Protein AF-A0A535A058-F1 (afdb_monomer)

Radius of gyration: 33.95 Å; Cα contacts (8 Å, |Δi|>4): 1426; chains: 1; bounding box: 81×81×100 Å

Foldseek 3Di:
DKAWVVLLCVFWPDPDDPVVLQVLCVLLVFHFPDKDKQQPQKDQWWKKFFADWAPDPQDLQKIWTFIDQAVVDHTDTAIARAPPDDGGWIFIWRFQQMAWHPRDGWHFDQDRNRIHGTYTAQCVSRVVDDDPRHTDTDDPPHDDHGNHDCCVVQITIMTDTDQDLLQLLCLASLSVSLVVCLQVVIGGDADDFDDDADQFAQVQQADEAEPDCVFFVKKWKWKWFQFQWFFFDPVLVSSCVSRVNDQPLDDPDDQFPKDQKWKKFFADWDDDPPDPQKIWTFIDQAVVDHTFTAIDRAPPDDGGFIFIWRFQQMAWPPRDGWHFDQDPNGIHGTDGAQCVSRVVDDDPNHGDTDDPPDDDHRNHDCCVVPRDDDDDDDQDPVQVLCVDPQSVLVVVCVVVVNDRDDDDDDDDDDPDDQCVVDDDDDPDCVNCVDDDDDDDDDDDPVVVVVVSDDRRINLVSLQSSLCRNRVWRKDKFLSVLAPSNYKYWAFADQQAWFQFCSRDIDGHHRLFIFIDHPPHGQQGPQFTGGNSGDDDSPRRMIMMMTTAGQQVSLVVRCVVRVGDDSRNSSNNSTDFPPRRVVSVSSSSSSSCVGRVMHIHPDMDMPDPDDDFFQKEKDAQVVLCVVQVDHDDLVLLCSQCVSSVKDWDDDDPPRMTMIGDDRGSPSPRYPVSSSSSSCSSVRVVPRDDDDDDDDDDPDDPDPCPVVVVVVVVCVVVVDDDDDDQPFAAQVVCVVVVDHSPPPPDDDDPDAPDNGGD

Solvent-accessible surface area (backbone atoms only — not comparable to full-atom values): 42712 Å² total; per-residue (Å²): 84,46,42,34,44,70,63,34,44,73,22,16,72,72,87,65,52,74,70,54,47,40,50,58,36,32,67,56,67,41,37,51,78,45,77,46,62,47,55,71,56,49,41,63,34,19,28,21,33,29,72,39,72,43,75,34,95,74,40,83,69,34,30,38,30,34,35,34,42,43,91,93,51,87,65,46,41,29,54,42,67,52,76,77,74,53,59,72,41,36,29,45,31,31,32,59,74,9,34,28,61,90,78,44,69,35,56,69,42,71,58,76,87,46,62,18,60,25,41,72,40,24,27,46,63,64,71,68,56,73,61,80,79,25,53,40,75,51,52,80,89,48,90,72,66,53,49,40,51,42,44,81,73,69,30,39,45,29,36,30,29,55,69,52,68,71,41,29,47,53,58,12,41,52,36,43,18,41,56,49,16,36,76,70,70,35,66,65,48,75,88,83,73,74,75,78,59,46,92,53,47,13,67,79,54,40,46,81,44,68,78,46,53,81,51,40,65,34,48,28,39,38,35,38,36,62,36,49,39,43,72,60,54,60,75,58,53,52,52,38,45,56,40,64,46,69,78,76,69,86,74,87,81,77,80,77,67,64,43,64,34,19,28,22,32,29,70,41,71,42,74,32,95,83,39,98,68,35,30,41,29,33,34,33,43,42,89,92,55,85,64,45,41,29,61,44,65,49,74,76,72,55,59,72,42,39,28,42,29,31,33,59,73,13,33,30,68,88,81,43,69,37,59,71,42,72,57,86,89,44,62,17,62,28,38,74,35,20,27,44,60,64,75,67,59,68,62,76,67,28,54,36,67,58,63,98,85,64,94,75,61,51,48,42,51,43,54,82,79,71,53,75,84,86,74,91,73,91,74,56,90,92,40,68,58,49,80,34,73,68,34,40,44,43,50,50,16,66,77,70,71,46,82,68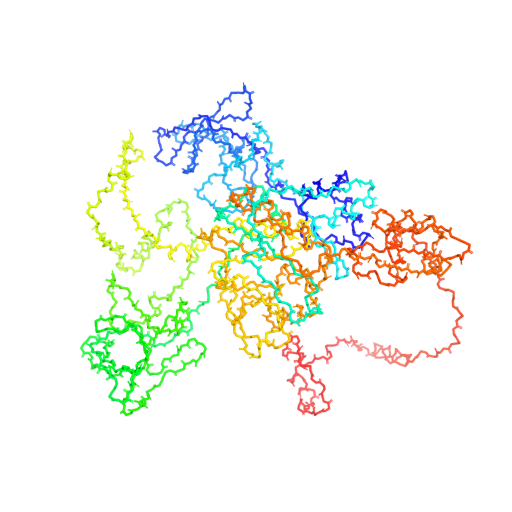,79,74,88,83,88,84,80,90,79,68,94,71,59,43,69,82,81,51,82,86,82,75,91,46,58,82,72,45,69,75,84,84,87,78,75,80,83,88,84,83,66,72,68,50,60,77,68,69,61,66,83,74,32,28,62,56,50,40,34,53,46,41,17,45,43,69,35,46,49,49,50,62,32,20,38,90,61,36,73,84,31,36,38,32,38,36,62,32,50,78,68,36,69,41,44,27,70,85,72,50,76,43,76,38,38,61,78,28,54,22,33,18,40,98,86,47,63,47,24,41,49,62,53,46,54,14,44,82,27,50,66,46,74,83,35,38,35,36,35,36,40,17,55,38,54,38,18,70,46,39,43,52,41,27,62,74,70,72,50,85,39,81,36,24,54,35,31,40,35,39,63,41,85,71,48,31,60,57,49,46,49,46,38,51,33,51,40,29,73,73,29,62,26,45,33,30,27,68,62,38,55,83,63,76,73,86,77,81,63,56,72,37,60,43,48,39,70,59,48,24,65,73,66,65,49,94,66,49,54,65,58,51,35,68,45,36,40,52,69,58,31,46,59,57,81,78,61,95,81,55,50,44,46,36,34,40,40,72,55,52,79,62,57,76,47,50,66,44,53,45,49,48,45,43,40,59,67,31,63,90,71,51,73,89,72,83,85,90,70,83,80,74,79,92,70,83,65,87,56,51,64,58,53,51,51,51,54,52,44,44,76,73,72,50,81,91,82,89,75,77,92,46,46,20,56,69,60,42,40,74,74,74,46,67,68,84,41,85,86,59,85,71,51,95,78,45,96,41,78,61,33,54

pLDDT: mean 83.23, std 15.14, range [24.8, 98.12]

Sequence (756 aa):
MRVPLAWLRDYVDVELSPAELREELTVRGMEVTAVEVSGAEWSDVVVGRLLEVRRHPDADTLWVTKVLTEEGGEPFEIVCGAQNIAPGQLVPVALPGATLPGDRQITRTKIRGVVSNGMLCSPRELDLGGDANGIQILGTGREYPLGTDLRTIYGDVVLDVDVKPNRGDALSMVGLAREVAAFTGAVLRKPSVSLTETDEKTSAHVSVTIEDQQLCPRFTARWFSNVSNGPSPDWMQRRLVAAGMRQVTAVEVSGAEWSDVVVGRLLEVRRHPDADTLWVTKVLTEEGGEPFEIVCGAQNIAPGQLVPVALPGATLPGDRQITRTKIRGVVSNGMLCSPRELDLGGDANGIQILGTGREYPLGTDLRTIYGDVVLDVDVKPNRGDALSMVGLAREVAAFTGAVLRKPSVSLTETDEKTNAHVSVTIEDQQLCPRFTARWFSNVSKRRLVAAGMRPVSAVVDVTNYVMHELGQPMHAYDADTVPDGRIVVRRARSAEALETIDHERRTLDEGMLVIADETRAIGLAGIMGGAETEVTANTTRVILESAVFHGPTIRNAARKLGLRSEASMRHEKGISWDVPRYAADRAAQLIAEISGAWVARGIVDNDPEPKARRVVRGDVARTERLLGIPLDVGRIGELLRPLEFEVAEADESGTWEVAVPPHRLDVVEAVDVAEEIARAHGYALIPGRLPRAALPPYRADPSELRHRVRRIMAGLGLSEVVTHALIAPEDLSRTGYDPEDPGIVRVANPLSEAHV

Structure (mmCIF, N/CA/C/O backbone):
data_AF-A0A535A058-F1
#
_entry.id   AF-A0A535A058-F1
#
loop_
_atom_site.group_PDB
_atom_site.id
_atom_site.type_symbol
_atom_site.label_atom_id
_atom_site.label_alt_id
_atom_site.label_comp_id
_atom_site.label_asym_id
_atom_site.label_entity_id
_atom_site.label_seq_id
_atom_site.pdbx_PDB_ins_code
_atom_site.Cartn_x
_atom_site.Cartn_y
_atom_site.Cartn_z
_atom_site.occupancy
_atom_site.B_iso_or_equiv
_atom_site.auth_seq_id
_atom_site.auth_comp_id
_atom_site.auth_asym_id
_atom_site.auth_atom_id
_atom_site.pdbx_PDB_model_num
ATOM 1 N N . MET A 1 1 ? -2.607 -0.647 -6.970 1.00 83.69 1 MET A N 1
ATOM 2 C CA . MET A 1 1 ? -2.365 0.253 -5.817 1.00 83.69 1 MET A CA 1
ATOM 3 C C . MET A 1 1 ? -3.429 1.312 -5.899 1.00 83.69 1 MET A C 1
ATOM 5 O O . MET A 1 1 ? -3.503 1.983 -6.918 1.00 83.69 1 MET A O 1
ATOM 9 N N . ARG A 1 2 ? -4.225 1.475 -4.845 1.00 86.94 2 ARG A N 1
ATOM 10 C CA . ARG A 1 2 ? -5.303 2.464 -4.825 1.00 86.94 2 ARG A CA 1
ATOM 11 C C . ARG A 1 2 ? -4.775 3.833 -4.403 1.00 86.94 2 ARG A C 1
ATOM 13 O O . ARG A 1 2 ? -4.039 3.946 -3.422 1.00 86.94 2 ARG A O 1
ATOM 20 N N . VAL A 1 3 ? -5.142 4.856 -5.166 1.00 86.62 3 VAL A N 1
ATOM 21 C CA . VAL A 1 3 ? -4.582 6.210 -5.103 1.00 86.62 3 VAL A CA 1
ATOM 22 C C . VAL A 1 3 ? -5.731 7.210 -5.021 1.00 86.62 3 VAL A C 1
ATOM 24 O O . VAL A 1 3 ? -6.285 7.589 -6.054 1.00 86.62 3 VAL A O 1
ATOM 27 N N . PRO A 1 4 ? -6.125 7.622 -3.806 1.00 88.06 4 PRO A N 1
ATOM 28 C CA . PRO A 1 4 ? -7.120 8.667 -3.610 1.00 88.06 4 PRO A CA 1
ATOM 29 C C . PRO A 1 4 ? -6.570 10.005 -4.119 1.00 88.06 4 PRO A C 1
ATOM 31 O O . PRO A 1 4 ? -5.508 10.465 -3.684 1.00 88.06 4 PRO A O 1
ATOM 34 N N . LEU A 1 5 ? -7.266 10.624 -5.069 1.00 86.19 5 LEU A N 1
ATOM 35 C CA . LEU A 1 5 ? -6.804 11.812 -5.780 1.00 86.19 5 LEU A CA 1
ATOM 36 C C . LEU A 1 5 ? -6.712 13.028 -4.855 1.00 86.19 5 LEU A C 1
ATOM 38 O O . LEU A 1 5 ? -5.792 13.835 -5.000 1.00 86.19 5 LEU A O 1
ATOM 42 N N . ALA A 1 6 ? -7.620 13.156 -3.884 1.00 83.94 6 ALA A N 1
ATOM 43 C CA . ALA A 1 6 ? -7.541 14.207 -2.876 1.00 83.94 6 ALA A CA 1
ATOM 44 C C . ALA A 1 6 ? -6.257 14.098 -2.041 1.00 83.94 6 ALA A C 1
ATOM 46 O O . ALA A 1 6 ? -5.657 15.118 -1.717 1.00 83.94 6 ALA A O 1
ATOM 47 N N . TRP A 1 7 ? -5.805 12.879 -1.732 1.00 86.62 7 TRP A N 1
ATOM 48 C CA . TRP A 1 7 ? -4.545 12.671 -1.017 1.00 86.62 7 TRP A CA 1
ATOM 49 C C . TRP A 1 7 ? -3.329 12.909 -1.922 1.00 86.62 7 TRP A C 1
ATOM 51 O O . TRP A 1 7 ? -2.383 13.575 -1.509 1.00 86.62 7 TRP A O 1
ATOM 61 N N . LEU A 1 8 ? -3.367 12.456 -3.179 1.00 86.62 8 LEU A N 1
ATOM 62 C CA . LEU A 1 8 ? -2.299 12.726 -4.150 1.00 86.62 8 LEU A CA 1
ATOM 63 C C . LEU A 1 8 ? -2.046 14.237 -4.322 1.00 86.62 8 LEU A C 1
ATOM 65 O O . LEU A 1 8 ? -0.893 14.669 -4.401 1.00 86.62 8 LEU A O 1
ATOM 69 N N . ARG A 1 9 ? -3.119 15.041 -4.309 1.00 89.81 9 ARG A N 1
ATOM 70 C CA . ARG A 1 9 ? -3.069 16.506 -4.443 1.00 89.81 9 ARG A CA 1
ATOM 71 C C . ARG A 1 9 ? -2.327 17.227 -3.319 1.00 89.81 9 ARG A C 1
ATOM 73 O O . ARG A 1 9 ? -1.826 18.331 -3.538 1.00 89.81 9 ARG A O 1
ATOM 80 N N . ASP A 1 10 ? -2.179 16.614 -2.146 1.00 87.06 10 ASP A N 1
ATOM 81 C CA . ASP A 1 10 ? -1.340 17.185 -1.086 1.00 87.06 10 ASP A CA 1
ATOM 82 C C . ASP A 1 10 ? 0.120 17.320 -1.548 1.00 87.06 10 ASP A C 1
ATOM 84 O O . ASP A 1 10 ? 0.807 18.283 -1.194 1.00 87.06 10 ASP A O 1
ATOM 88 N N . TYR A 1 11 ? 0.586 16.385 -2.382 1.00 90.69 11 TYR A N 1
ATOM 89 C CA . TYR A 1 11 ? 1.984 16.299 -2.801 1.00 90.69 11 TYR A CA 1
ATOM 90 C C . TYR A 1 11 ? 2.245 16.882 -4.188 1.00 90.69 11 TYR A C 1
ATOM 92 O O . TYR A 1 11 ? 3.382 17.235 -4.477 1.00 90.69 11 TYR A O 1
ATOM 100 N N . VAL A 1 12 ? 1.239 17.009 -5.051 1.00 91.31 12 VAL A N 1
ATOM 101 C CA . VAL A 1 12 ? 1.411 17.591 -6.389 1.00 91.31 12 VAL A CA 1
ATOM 102 C C . VAL A 1 12 ? 0.124 18.248 -6.865 1.00 91.31 12 VAL A C 1
ATOM 104 O O . VAL A 1 12 ? -0.964 17.722 -6.652 1.00 91.31 12 VAL A O 1
ATOM 107 N N . ASP A 1 13 ? 0.229 19.394 -7.531 1.00 87.50 13 ASP A N 1
ATOM 108 C CA . ASP A 1 13 ? -0.944 20.009 -8.149 1.00 87.50 13 ASP A CA 1
ATOM 109 C C . ASP A 1 13 ? -1.392 19.189 -9.361 1.00 87.50 13 ASP A C 1
ATOM 111 O O . ASP A 1 13 ? -0.622 18.922 -10.285 1.00 87.50 13 ASP A O 1
ATOM 115 N N . VAL A 1 14 ? -2.658 18.774 -9.337 1.00 87.44 14 VAL A N 1
ATOM 116 C CA . VAL A 1 14 ? -3.284 18.000 -10.409 1.00 87.44 14 VAL A CA 1
ATOM 117 C C . VAL A 1 14 ? -4.452 18.794 -10.975 1.00 87.44 14 VAL A C 1
ATOM 119 O O . VAL A 1 14 ? -5.565 18.743 -10.440 1.00 87.44 14 VAL A O 1
ATOM 122 N N . GLU A 1 15 ? -4.177 19.511 -12.062 1.00 89.00 15 GLU A N 1
ATOM 123 C CA . GLU A 1 15 ? -5.176 20.262 -12.834 1.00 89.00 15 GLU A CA 1
ATOM 124 C C . GLU A 1 15 ? -5.889 19.395 -13.885 1.00 89.00 15 GLU A C 1
ATOM 126 O O . GLU A 1 15 ? -6.987 19.732 -14.319 1.00 89.00 15 GLU A O 1
ATOM 131 N N . LEU A 1 16 ? -5.289 18.258 -14.258 1.00 86.38 16 LEU A N 1
ATOM 132 C CA . LEU A 1 16 ? -5.863 17.299 -15.202 1.00 86.38 16 LEU A CA 1
ATOM 133 C C . LEU A 1 16 ? -7.156 16.683 -14.658 1.00 86.38 16 LEU A C 1
ATOM 135 O O . LEU A 1 16 ? -7.276 16.380 -13.463 1.00 86.38 16 LEU A O 1
ATOM 139 N N . SER A 1 17 ? -8.108 16.421 -15.555 1.00 88.19 17 SER A N 1
ATOM 140 C CA . SER A 1 17 ? -9.270 15.600 -15.219 1.00 88.19 17 SER A CA 1
ATOM 141 C C . SER A 1 17 ? -8.839 14.161 -14.891 1.00 88.19 17 SER A C 1
ATOM 143 O O . SER A 1 17 ? -7.799 13.697 -15.368 1.00 88.19 17 SER A O 1
ATOM 145 N N . PRO A 1 18 ? -9.638 13.391 -14.126 1.00 87.38 18 PRO A N 1
ATOM 146 C CA . PRO A 1 18 ? -9.319 11.991 -13.846 1.00 87.38 18 PRO A CA 1
ATOM 147 C C . PRO A 1 18 ? -9.083 11.134 -15.097 1.00 87.38 18 PRO A C 1
ATOM 149 O O . PRO A 1 18 ? -8.246 10.236 -15.077 1.00 87.38 18 PRO A O 1
ATOM 152 N N . ALA A 1 19 ? -9.802 11.414 -16.189 1.00 86.25 19 ALA A N 1
ATOM 153 C CA . ALA A 1 19 ? -9.665 10.683 -17.445 1.00 86.25 19 ALA A CA 1
ATOM 154 C C . ALA A 1 19 ? -8.335 10.984 -18.154 1.00 86.25 19 ALA A C 1
ATOM 156 O O . ALA A 1 19 ? -7.688 10.050 -18.628 1.00 86.25 19 ALA A O 1
ATOM 157 N N . GLU A 1 20 ? -7.918 12.253 -18.182 1.00 90.62 20 GLU A N 1
ATOM 158 C CA . GLU A 1 20 ? -6.627 12.677 -18.744 1.00 90.62 20 GLU A CA 1
ATOM 159 C C . GLU A 1 20 ? -5.468 12.159 -17.890 1.00 90.62 20 GLU A C 1
ATOM 161 O O . GLU A 1 20 ? -4.522 11.579 -18.414 1.00 90.62 20 GLU A O 1
ATOM 166 N N . LEU A 1 21 ? -5.569 12.278 -16.561 1.00 91.12 21 LEU A N 1
ATOM 167 C CA . LEU A 1 21 ? -4.551 11.765 -15.644 1.00 91.12 21 LEU A CA 1
ATOM 168 C C . LEU A 1 21 ? -4.338 10.253 -15.819 1.00 91.12 21 LEU A C 1
ATOM 170 O O . LEU A 1 21 ? -3.201 9.784 -15.845 1.00 91.12 21 LEU A O 1
ATOM 174 N N . ARG A 1 22 ? -5.430 9.495 -15.971 1.00 91.81 22 ARG A N 1
ATOM 175 C CA . ARG A 1 22 ? -5.406 8.054 -16.259 1.00 91.81 22 ARG A CA 1
ATOM 176 C C . ARG A 1 22 ? -4.626 7.745 -17.539 1.00 91.81 22 ARG A C 1
ATOM 178 O O . ARG A 1 22 ? -3.822 6.812 -17.552 1.00 91.81 22 ARG A O 1
ATOM 185 N N . GLU A 1 23 ? -4.873 8.501 -18.606 1.00 89.88 23 GLU A N 1
ATOM 186 C CA . GLU A 1 23 ? -4.201 8.326 -19.897 1.00 89.88 23 GLU A CA 1
ATOM 187 C C . GLU A 1 23 ? -2.707 8.663 -19.806 1.00 89.88 23 GLU A C 1
ATOM 189 O O . GLU A 1 23 ? -1.872 7.834 -20.173 1.00 89.88 23 GLU A O 1
ATOM 194 N N . GLU A 1 24 ? -2.361 9.814 -19.224 1.00 89.88 24 GLU A N 1
ATOM 195 C CA . GLU A 1 24 ? -0.972 10.267 -19.086 1.00 89.88 24 GLU A CA 1
ATOM 196 C C . GLU A 1 24 ? -0.120 9.312 -18.233 1.00 89.88 24 GLU A C 1
ATOM 198 O O . GLU A 1 24 ? 1.022 9.012 -18.603 1.00 89.88 24 GLU A O 1
ATOM 203 N N . LEU A 1 25 ? -0.678 8.793 -17.129 1.00 89.44 25 LEU A N 1
ATOM 204 C CA . LEU A 1 25 ? -0.032 7.775 -16.294 1.00 89.44 25 LEU A CA 1
ATOM 205 C C . LEU A 1 25 ? 0.172 6.466 -17.069 1.00 89.44 25 LEU A C 1
ATOM 207 O O . LEU A 1 25 ? 1.280 5.923 -17.083 1.00 89.44 25 LEU A O 1
ATOM 211 N N . THR A 1 26 ? -0.862 5.994 -17.772 1.00 88.88 26 THR A N 1
ATOM 212 C CA . THR A 1 26 ? -0.818 4.717 -18.505 1.00 88.88 26 THR A CA 1
ATOM 213 C C . THR A 1 26 ? 0.230 4.742 -19.617 1.00 88.88 26 THR A C 1
ATOM 215 O O . THR A 1 26 ? 1.037 3.818 -19.722 1.00 88.88 26 THR A O 1
ATOM 218 N N . VAL A 1 27 ? 0.290 5.822 -20.405 1.00 85.56 27 VAL A N 1
ATOM 219 C CA . VAL A 1 27 ? 1.287 5.987 -21.483 1.00 85.56 27 VAL A CA 1
ATOM 220 C C . VAL A 1 27 ? 2.722 6.056 -20.937 1.00 85.56 27 VAL A C 1
ATOM 222 O O . VAL A 1 27 ? 3.671 5.715 -21.643 1.00 85.56 27 VAL A O 1
ATOM 225 N N . ARG A 1 28 ? 2.892 6.433 -19.664 1.00 82.25 28 ARG A N 1
ATOM 226 C CA . ARG A 1 28 ? 4.189 6.498 -18.967 1.00 82.25 28 ARG A CA 1
ATOM 227 C C . ARG A 1 28 ? 4.512 5.261 -18.135 1.00 82.25 28 ARG A C 1
ATOM 229 O O . ARG A 1 28 ? 5.437 5.310 -17.326 1.00 82.25 28 ARG A O 1
ATOM 236 N N . GLY A 1 29 ? 3.797 4.157 -18.353 1.00 80.25 29 GLY A N 1
ATOM 237 C CA . GLY A 1 29 ? 4.071 2.865 -17.718 1.00 80.25 29 GLY A CA 1
ATOM 238 C C . GLY A 1 29 ? 3.415 2.668 -16.348 1.00 80.25 29 GLY A C 1
ATOM 239 O O . GLY A 1 29 ? 3.678 1.655 -15.704 1.00 80.25 29 GLY A O 1
ATOM 240 N N . MET A 1 30 ? 2.553 3.595 -15.920 1.00 86.00 30 MET A N 1
ATOM 241 C CA . MET A 1 30 ? 1.716 3.481 -14.720 1.00 86.00 30 MET A CA 1
ATOM 242 C C . MET A 1 30 ? 0.280 3.174 -15.140 1.00 86.00 30 MET A C 1
ATOM 244 O O . MET A 1 30 ? -0.576 4.054 -15.198 1.00 86.00 30 MET A O 1
ATOM 248 N N . GLU A 1 31 ? 0.030 1.919 -15.505 1.00 90.19 31 GLU A N 1
ATOM 249 C CA . GLU A 1 31 ? -1.268 1.477 -16.013 1.00 90.19 31 GLU A CA 1
ATOM 250 C C . GLU A 1 31 ? -2.365 1.665 -14.961 1.00 90.19 31 GLU A C 1
ATOM 252 O O . GLU A 1 31 ? -2.330 1.057 -13.892 1.00 90.19 31 GLU A O 1
ATOM 257 N N . VAL A 1 32 ? -3.359 2.497 -15.269 1.00 90.81 32 VAL A N 1
ATOM 258 C CA . VAL A 1 32 ? -4.517 2.693 -14.395 1.00 90.81 32 VAL A CA 1
ATOM 259 C C . VAL A 1 32 ? -5.630 1.744 -14.829 1.00 90.81 32 VAL A C 1
ATOM 261 O O . VAL A 1 32 ? -6.276 1.941 -15.860 1.00 90.81 32 VAL A O 1
ATOM 264 N N . THR A 1 33 ? -5.842 0.708 -14.025 1.00 88.44 33 THR A N 1
ATOM 265 C CA . THR A 1 33 ? -6.769 -0.401 -14.296 1.00 88.44 33 THR A CA 1
ATOM 266 C C . THR A 1 33 ? -8.226 -0.048 -14.004 1.00 88.44 33 THR A C 1
ATOM 268 O O . THR A 1 33 ? -9.124 -0.532 -14.692 1.00 88.44 33 THR A O 1
ATOM 271 N N . ALA A 1 34 ? -8.466 0.832 -13.029 1.00 84.88 34 ALA A N 1
ATOM 272 C CA . ALA A 1 34 ? -9.795 1.307 -12.666 1.00 84.88 34 ALA A CA 1
ATOM 273 C C . ALA A 1 34 ? -9.755 2.752 -12.151 1.00 84.88 34 ALA A C 1
ATOM 275 O O . ALA A 1 34 ? -8.752 3.210 -11.600 1.00 84.88 34 ALA A O 1
ATOM 276 N N . VAL A 1 35 ? -10.869 3.463 -12.329 1.00 84.56 35 VAL A N 1
ATOM 277 C CA . VAL A 1 35 ? -11.133 4.767 -11.713 1.00 84.56 35 VAL A CA 1
ATOM 278 C C . VAL A 1 35 ? -12.464 4.651 -10.987 1.00 84.56 35 VAL A C 1
ATOM 280 O O . VAL A 1 35 ? -13.508 4.509 -11.622 1.00 84.56 35 VAL A O 1
ATOM 283 N N . GLU A 1 36 ? -12.416 4.681 -9.664 1.00 80.94 36 GLU A N 1
ATOM 284 C CA . GLU A 1 36 ? -13.590 4.637 -8.799 1.00 80.94 36 GLU A CA 1
ATOM 285 C C . GLU A 1 36 ? -13.892 6.048 -8.293 1.00 80.94 36 GLU A C 1
ATOM 287 O O . GLU A 1 36 ? -12.981 6.826 -8.015 1.00 80.94 36 GLU A O 1
ATOM 292 N N . VAL A 1 37 ? -15.169 6.397 -8.166 1.00 72.75 37 VAL A N 1
ATOM 293 C CA . VAL A 1 37 ? -15.585 7.684 -7.601 1.00 72.75 37 VAL A CA 1
ATOM 294 C C . VAL A 1 37 ? -16.379 7.395 -6.339 1.00 72.75 37 VAL A C 1
ATOM 296 O O . VAL A 1 37 ? -17.537 6.983 -6.412 1.00 72.75 37 VAL A O 1
ATOM 299 N N . SER A 1 38 ? -15.754 7.587 -5.180 1.00 68.06 38 SER A N 1
ATOM 300 C CA . SER A 1 38 ? -16.457 7.483 -3.908 1.00 68.06 38 SER A CA 1
ATOM 301 C C . SER A 1 38 ? -17.376 8.688 -3.739 1.00 68.06 38 SER A C 1
ATOM 303 O O . SER A 1 38 ? -17.057 9.814 -4.127 1.00 68.06 38 SER A O 1
ATOM 305 N N . GLY A 1 39 ? -18.561 8.448 -3.183 1.00 65.81 39 GLY A N 1
ATOM 306 C CA . GLY A 1 39 ? -19.548 9.500 -2.988 1.00 65.81 39 GLY A CA 1
ATOM 307 C C . GLY A 1 39 ? -20.190 10.040 -4.274 1.00 65.81 39 GLY A C 1
ATOM 308 O O . GLY A 1 39 ? -20.734 11.143 -4.272 1.00 65.81 39 GLY A O 1
ATOM 309 N N . ALA A 1 40 ? -20.148 9.295 -5.379 1.00 65.12 40 ALA A N 1
ATOM 310 C CA . ALA A 1 40 ? -20.985 9.590 -6.545 1.00 65.12 40 ALA A CA 1
ATOM 311 C C . ALA A 1 40 ? -22.469 9.240 -6.306 1.00 65.12 40 ALA A C 1
ATOM 313 O O . ALA A 1 40 ? -23.342 9.764 -6.990 1.00 65.12 40 ALA A O 1
ATOM 314 N N . GLU A 1 41 ? -22.747 8.370 -5.332 1.00 69.38 41 GLU A N 1
ATOM 315 C CA . GLU A 1 41 ? -24.070 7.781 -5.090 1.00 69.38 41 GLU A CA 1
ATOM 316 C C . GLU A 1 41 ? -25.015 8.655 -4.253 1.00 69.38 41 GLU A C 1
ATOM 318 O O . GLU A 1 41 ? -26.183 8.312 -4.075 1.00 69.38 41 GLU A O 1
ATOM 323 N N . TRP A 1 42 ? -24.529 9.787 -3.740 1.00 80.31 42 TRP A N 1
ATOM 324 C CA . TRP A 1 42 ? -25.335 10.730 -2.970 1.00 80.31 42 TRP A CA 1
ATOM 325 C C . TRP A 1 42 ? -25.438 12.118 -3.618 1.00 80.31 42 TRP A C 1
ATOM 327 O O . TRP A 1 42 ? -24.526 12.601 -4.294 1.00 80.31 42 TRP A O 1
ATOM 337 N N . SER A 1 43 ? -26.559 12.797 -3.384 1.00 85.19 43 SER A N 1
ATOM 338 C CA . SER A 1 43 ? -26.777 14.199 -3.761 1.00 85.19 43 SER A CA 1
ATOM 339 C C . SER A 1 43 ? -27.466 14.943 -2.623 1.00 85.19 43 SER A C 1
ATOM 341 O O . SER A 1 43 ? -28.229 14.341 -1.874 1.00 85.19 43 SER A O 1
ATOM 343 N N . ASP A 1 44 ? -27.201 16.244 -2.486 1.00 88.94 44 ASP A N 1
ATOM 344 C CA . ASP A 1 44 ? -27.863 17.136 -1.516 1.00 88.94 44 ASP A CA 1
ATOM 345 C C . ASP A 1 44 ? -27.753 16.686 -0.044 1.00 88.94 44 ASP A C 1
ATOM 347 O O . ASP A 1 44 ? -28.633 16.941 0.786 1.00 88.94 44 ASP A O 1
ATOM 351 N N . VAL A 1 45 ? -26.641 16.025 0.291 1.00 91.94 45 VAL A N 1
ATOM 352 C CA . VAL A 1 45 ? -26.244 15.735 1.672 1.00 91.94 45 VAL A CA 1
ATOM 353 C C . VAL A 1 45 ? -25.229 16.786 2.104 1.00 91.94 45 VAL A C 1
ATOM 355 O O . VAL A 1 45 ? -24.182 16.922 1.479 1.00 91.94 45 VAL A O 1
ATOM 358 N N . VAL A 1 46 ? -25.525 17.538 3.162 1.00 93.44 46 VAL A N 1
ATOM 359 C CA . VAL A 1 46 ? -24.715 18.684 3.606 1.00 93.44 46 VAL A CA 1
ATOM 360 C C . VAL A 1 46 ? -24.315 18.579 5.074 1.00 93.44 46 VAL A C 1
ATOM 362 O O . VAL A 1 46 ? -24.929 17.853 5.854 1.00 93.44 46 VAL A O 1
ATOM 365 N N . VAL A 1 47 ? -23.298 19.336 5.478 1.00 93.44 47 VAL A N 1
ATOM 366 C CA . VAL A 1 47 ? -22.937 19.505 6.890 1.00 93.44 47 VAL A CA 1
ATOM 367 C C . VAL A 1 47 ? -23.998 20.342 7.602 1.00 93.44 47 VAL A C 1
ATOM 369 O O . VAL A 1 47 ? -24.234 21.497 7.246 1.00 93.44 47 VAL A O 1
ATOM 372 N N . GLY A 1 48 ? -24.597 19.786 8.653 1.00 93.62 48 GLY A N 1
ATOM 373 C CA . GLY A 1 48 ? -25.479 20.513 9.562 1.00 93.62 48 GLY A CA 1
ATOM 374 C C . GLY A 1 48 ? -24.997 20.466 11.006 1.00 93.62 48 GLY A C 1
ATOM 375 O O . GLY A 1 48 ? -24.253 19.571 11.401 1.00 93.62 48 GLY A O 1
ATOM 376 N N . ARG A 1 49 ? -25.447 21.431 11.808 1.00 93.69 49 ARG A N 1
ATOM 377 C CA . ARG A 1 49 ? -25.218 21.487 13.255 1.00 93.69 49 ARG A CA 1
ATOM 378 C C . ARG A 1 49 ? -26.510 21.209 14.002 1.00 93.69 49 ARG A C 1
ATOM 380 O O . ARG A 1 49 ? -27.534 21.840 13.732 1.00 93.69 49 ARG A O 1
ATOM 387 N N . LEU A 1 50 ? -26.448 20.312 14.979 1.00 93.44 50 LEU A N 1
ATOM 388 C CA . LEU A 1 50 ? -27.549 20.085 15.910 1.00 93.44 50 LEU A CA 1
ATOM 389 C C . LEU A 1 50 ? -27.594 21.238 16.920 1.00 93.44 50 LEU A C 1
ATOM 391 O O . LEU A 1 50 ? -26.697 21.372 17.745 1.00 93.44 50 LEU A O 1
ATOM 395 N N . LEU A 1 51 ? -28.611 22.095 16.856 1.00 92.75 51 LEU A N 1
ATOM 396 C CA . LEU A 1 51 ? -28.797 23.185 17.821 1.00 92.75 51 LEU A CA 1
ATOM 397 C C . LEU A 1 51 ? -29.513 22.701 19.080 1.00 92.75 51 LEU A C 1
ATOM 399 O O . LEU A 1 51 ? -29.158 23.078 20.192 1.00 92.75 51 LEU A O 1
ATOM 403 N N . GLU A 1 52 ? -30.528 21.864 18.888 1.00 93.00 52 GLU A N 1
ATOM 404 C CA . GLU A 1 52 ? -31.377 21.355 19.956 1.00 93.00 52 GLU A CA 1
ATOM 405 C C . GLU A 1 52 ? -31.718 19.896 19.671 1.00 93.00 52 GLU A C 1
ATOM 407 O O . GLU A 1 52 ? -31.944 19.508 18.522 1.00 93.00 52 GLU A O 1
ATOM 412 N N . VAL A 1 53 ? -31.767 19.090 20.724 1.00 92.12 53 VAL A N 1
ATOM 413 C CA . VAL A 1 53 ? -32.202 17.698 20.670 1.00 92.12 53 VAL A CA 1
ATOM 414 C C . VAL A 1 53 ? -33.255 17.531 21.753 1.00 92.12 53 VAL A C 1
ATOM 416 O O . VAL A 1 53 ? -32.942 17.599 22.940 1.00 92.12 53 VAL A O 1
ATOM 419 N N . ARG A 1 54 ? -34.509 17.338 21.346 1.00 91.94 54 ARG A N 1
ATOM 420 C CA . ARG A 1 54 ? -35.637 17.110 22.255 1.00 91.94 54 ARG A CA 1
ATOM 421 C C . ARG A 1 54 ? -36.337 15.808 21.900 1.00 91.94 54 ARG A C 1
ATOM 423 O O . ARG A 1 54 ? -36.210 15.301 20.787 1.00 91.94 54 ARG A O 1
ATOM 430 N N . ARG A 1 55 ? -37.075 15.234 22.840 1.00 89.38 55 ARG A N 1
ATOM 431 C CA . ARG A 1 55 ? -37.806 13.989 22.581 1.00 89.38 55 ARG A CA 1
ATOM 432 C C . ARG A 1 55 ? -39.053 14.232 21.756 1.00 89.38 55 ARG A C 1
ATOM 434 O O . ARG A 1 55 ? -39.684 15.286 21.845 1.00 89.38 55 ARG A O 1
ATOM 441 N N . HIS A 1 56 ? -39.368 13.256 20.913 1.00 89.62 56 HIS A N 1
ATOM 442 C CA . HIS A 1 56 ? -40.542 13.323 20.069 1.00 89.62 56 HIS A CA 1
ATOM 443 C C . HIS A 1 56 ? -41.814 13.231 20.933 1.00 89.62 56 HIS A C 1
ATOM 445 O O . HIS A 1 56 ? -41.922 12.301 21.729 1.00 89.62 56 HIS A O 1
ATOM 451 N N . PRO A 1 57 ? -42.792 14.145 20.774 1.00 83.62 57 PRO A N 1
ATOM 452 C CA . PRO A 1 57 ? -43.970 14.227 21.646 1.00 83.62 57 PRO A CA 1
ATOM 453 C C . PRO A 1 57 ? -44.817 12.946 21.645 1.00 83.62 57 PRO A C 1
ATOM 455 O O . PRO A 1 57 ? -45.392 12.592 22.666 1.00 83.62 57 PRO A O 1
ATOM 458 N N . ASP A 1 58 ? -44.843 12.234 20.514 1.00 85.56 58 ASP A N 1
ATOM 459 C CA . ASP A 1 58 ? -45.661 11.030 20.313 1.00 85.56 58 ASP A CA 1
ATOM 460 C C . ASP A 1 58 ? -44.841 9.742 20.020 1.00 85.56 58 ASP A C 1
ATOM 462 O O . ASP A 1 58 ? -45.357 8.803 19.396 1.00 85.56 58 ASP A O 1
ATOM 466 N N . ALA A 1 59 ? -43.540 9.692 20.376 1.00 79.56 59 ALA A N 1
ATOM 467 C CA . ALA A 1 59 ? -42.688 8.512 20.125 1.00 79.56 59 ALA A CA 1
ATOM 468 C C . ALA A 1 59 ? -41.473 8.357 21.071 1.00 79.56 59 ALA A C 1
ATOM 470 O O . ALA A 1 59 ? -40.547 9.164 21.049 1.00 79.56 59 ALA A O 1
ATOM 471 N N . ASP A 1 60 ? -41.406 7.233 21.794 1.00 79.06 60 ASP A N 1
ATOM 472 C CA . ASP A 1 60 ? -40.393 6.972 22.838 1.00 79.06 60 ASP A CA 1
ATOM 473 C C . ASP A 1 60 ? -38.999 6.577 22.322 1.00 79.06 60 ASP A C 1
ATOM 475 O O . ASP A 1 60 ? -38.049 6.489 23.096 1.00 79.06 60 ASP A O 1
ATOM 479 N N . THR A 1 61 ? -38.850 6.302 21.030 1.00 81.25 61 THR A N 1
ATOM 480 C CA . THR A 1 61 ? -37.567 5.905 20.420 1.00 81.25 61 THR A CA 1
ATOM 481 C C . THR A 1 61 ? -37.026 6.945 19.446 1.00 81.25 61 THR A C 1
ATOM 483 O O . THR A 1 61 ? -35.978 6.726 18.843 1.00 81.25 61 THR A O 1
ATOM 486 N N . LEU A 1 62 ? -37.733 8.068 19.284 1.00 86.00 62 LEU A N 1
ATOM 487 C CA . LEU A 1 62 ? -37.399 9.104 18.317 1.00 86.00 62 LEU A CA 1
ATOM 488 C C . LEU A 1 62 ? -37.100 10.432 19.008 1.00 86.00 62 LEU A C 1
ATOM 490 O O . LEU A 1 62 ? -37.684 10.807 20.028 1.00 86.00 62 LEU A O 1
ATOM 494 N N . TRP A 1 63 ? -36.206 11.172 18.379 1.00 90.19 63 TRP A N 1
ATOM 495 C CA . TRP A 1 63 ? -35.799 12.509 18.756 1.00 90.19 63 TRP A CA 1
ATOM 496 C C . TRP A 1 63 ? -36.258 13.485 17.688 1.00 90.19 63 TRP A C 1
ATOM 498 O O . TRP A 1 63 ? -36.239 13.162 16.504 1.00 90.19 63 TRP A O 1
ATOM 508 N N . VAL A 1 64 ? -36.651 14.680 18.107 1.00 91.81 64 VAL A N 1
ATOM 509 C CA . VAL A 1 64 ? -36.843 15.829 17.227 1.00 91.81 64 VAL A CA 1
ATOM 510 C C . VAL A 1 64 ? -35.612 16.697 17.406 1.00 91.81 64 VAL A C 1
ATOM 512 O O . VAL A 1 64 ? -35.386 17.268 18.475 1.00 91.81 64 VAL A O 1
ATOM 515 N N . THR A 1 65 ? -34.781 16.751 16.376 1.00 94.25 65 THR A N 1
ATOM 516 C CA . THR A 1 65 ? -33.591 17.588 16.362 1.00 94.25 65 THR A CA 1
ATOM 517 C C . THR A 1 65 ? -33.877 18.864 15.598 1.00 94.25 65 THR A C 1
ATOM 519 O O . THR A 1 65 ? -34.544 18.853 14.563 1.00 94.25 65 THR A O 1
ATOM 522 N N . LYS A 1 66 ? -33.372 19.980 16.116 1.00 94.62 66 LYS A N 1
ATOM 523 C CA . LYS A 1 66 ? -33.375 21.262 15.424 1.00 94.62 66 LYS A CA 1
ATOM 524 C C . LYS A 1 66 ? -32.010 21.451 14.784 1.00 94.62 66 LYS A C 1
ATOM 526 O O . LYS A 1 66 ? -31.001 21.516 15.487 1.00 94.62 66 LYS A O 1
ATOM 531 N N . VAL A 1 67 ? -31.983 21.498 13.460 1.00 94.50 67 VAL A N 1
ATOM 532 C CA . VAL A 1 67 ? -30.762 21.427 12.659 1.00 94.50 67 VAL A CA 1
ATOM 533 C C . VAL A 1 67 ? -30.571 22.732 11.903 1.00 94.50 67 VAL A C 1
ATOM 535 O O . VAL A 1 67 ? -31.527 23.286 11.362 1.00 94.50 67 VAL A O 1
ATOM 538 N N . LEU A 1 68 ? -29.335 23.226 11.883 1.00 95.44 68 LEU A N 1
ATOM 539 C CA . LEU A 1 68 ? -28.928 24.401 11.120 1.00 95.44 68 LEU A CA 1
ATOM 540 C C . LEU A 1 68 ? -27.910 23.992 10.056 1.00 95.44 68 LEU A C 1
ATOM 542 O O . LEU A 1 68 ? -26.881 23.405 10.388 1.00 95.44 68 LEU A O 1
ATOM 546 N N . THR A 1 69 ? -28.186 24.311 8.795 1.00 91.38 69 THR A N 1
ATOM 547 C CA . THR A 1 69 ? -27.321 23.979 7.650 1.00 91.38 69 THR A CA 1
ATOM 548 C C . THR A 1 69 ? -26.714 25.207 6.977 1.00 91.38 69 THR A C 1
ATOM 550 O O . THR A 1 69 ? -25.961 25.048 6.035 1.00 91.38 69 THR A O 1
ATOM 553 N N . GLU A 1 70 ? -26.995 26.425 7.440 1.00 90.69 70 GLU A N 1
ATOM 554 C CA . GLU A 1 70 ? -26.396 27.659 6.915 1.00 90.69 70 GLU A CA 1
ATOM 555 C C . GLU A 1 70 ? -26.262 28.684 8.048 1.00 90.69 70 GLU A C 1
ATOM 557 O O . GLU A 1 70 ? -27.143 28.786 8.908 1.00 90.69 70 GLU A O 1
ATOM 562 N N . GLU A 1 71 ? -25.163 29.440 8.091 1.00 83.75 71 GLU A N 1
ATOM 563 C CA . GLU A 1 71 ? -24.987 30.489 9.100 1.00 83.75 71 GLU A CA 1
ATOM 564 C C . GLU A 1 71 ? -25.995 31.628 8.891 1.00 83.75 71 GLU A C 1
ATOM 566 O O . GLU A 1 71 ? -26.079 32.215 7.819 1.00 83.75 71 GLU A O 1
ATOM 571 N N . GLY A 1 72 ? -26.782 31.943 9.924 1.00 78.44 72 GLY A N 1
ATOM 572 C CA . GLY A 1 72 ? -27.869 32.926 9.826 1.00 78.44 72 GLY A CA 1
ATOM 573 C C . GLY A 1 72 ? -29.131 32.417 9.114 1.00 78.44 72 GLY A C 1
ATOM 574 O O . GLY A 1 72 ? -30.106 33.162 9.029 1.00 78.44 72 GLY A O 1
ATOM 575 N N . GLY A 1 73 ? -29.136 31.163 8.648 1.00 84.81 73 GLY A N 1
ATOM 576 C CA . GLY A 1 73 ? -30.307 30.509 8.066 1.00 84.81 73 GLY A CA 1
ATOM 577 C C . GLY A 1 73 ? -31.371 30.134 9.103 1.00 84.81 73 GLY A C 1
ATOM 578 O O . GLY A 1 73 ? -31.132 30.136 10.315 1.00 84.81 73 GLY A O 1
ATOM 579 N N . GLU A 1 74 ? -32.567 29.784 8.627 1.00 89.44 74 GLU A N 1
ATOM 580 C CA . GLU A 1 74 ? -33.637 29.303 9.501 1.00 89.44 74 GLU A CA 1
ATOM 581 C C . GLU A 1 74 ? -33.430 27.820 9.857 1.00 89.44 74 GLU A C 1
ATOM 583 O O . GLU A 1 74 ? -33.397 26.965 8.969 1.00 89.44 74 GLU A O 1
ATOM 588 N N . PRO A 1 75 ? -33.310 27.474 11.150 1.00 92.62 75 PRO A N 1
ATOM 589 C CA . PRO A 1 75 ? -33.191 26.086 11.564 1.00 92.62 75 PRO A CA 1
ATOM 590 C C . PRO A 1 75 ? -34.512 25.328 11.394 1.00 92.62 75 PRO A C 1
ATOM 592 O O . PRO A 1 75 ? -35.588 25.849 11.699 1.00 92.62 75 PRO A O 1
ATOM 595 N N . PHE A 1 76 ? -34.426 24.059 11.006 1.00 94.50 76 PHE A N 1
ATOM 596 C CA . PHE A 1 76 ? -35.583 23.198 10.755 1.00 94.50 76 PHE A CA 1
ATOM 597 C C . PHE A 1 76 ? -35.514 21.889 11.543 1.00 94.50 76 PHE A C 1
ATOM 599 O O . PHE A 1 76 ? -34.472 21.509 12.076 1.00 94.50 76 PHE A O 1
ATOM 606 N N . GLU A 1 77 ? -36.654 21.207 11.652 1.00 94.88 77 GLU A N 1
ATOM 607 C CA . GLU A 1 77 ? -36.767 19.973 12.430 1.00 94.88 77 GLU A CA 1
ATOM 608 C C . GLU A 1 77 ? -36.516 18.727 11.577 1.00 94.88 77 GLU A C 1
ATOM 610 O O . GLU A 1 77 ? -37.048 18.606 10.466 1.00 94.88 77 GLU A O 1
ATOM 615 N N . ILE A 1 78 ? -35.743 17.789 12.128 1.00 95.12 78 ILE A N 1
ATOM 616 C CA . ILE A 1 78 ? -35.537 16.435 11.606 1.00 95.12 78 ILE A CA 1
ATOM 617 C C . ILE A 1 78 ? -35.840 15.438 12.723 1.00 95.12 78 ILE A C 1
ATOM 619 O O . ILE A 1 78 ? -35.438 15.621 13.870 1.00 95.12 78 ILE A O 1
ATOM 623 N N . VAL A 1 79 ? -36.554 14.365 12.396 1.00 92.44 79 VAL A N 1
ATOM 624 C CA . VAL A 1 79 ? -36.807 13.271 13.335 1.00 92.44 79 VAL A CA 1
ATOM 625 C C . VAL A 1 79 ? -35.733 12.199 13.155 1.00 92.44 79 VAL A C 1
ATOM 627 O O . VAL A 1 79 ? -35.521 11.720 12.044 1.00 92.44 79 VAL A O 1
ATOM 630 N N . CYS A 1 80 ? -35.057 11.806 14.235 1.00 87.94 80 CYS A N 1
ATOM 631 C CA . CYS A 1 80 ? -33.952 10.843 14.203 1.00 87.94 80 CYS A CA 1
ATOM 632 C C . CYS A 1 80 ? -34.106 9.772 15.294 1.00 87.94 80 CYS A C 1
ATOM 634 O O . CYS A 1 80 ? -34.556 10.070 16.396 1.00 87.94 80 CYS A O 1
ATOM 636 N N . GLY A 1 81 ? -33.733 8.523 14.997 1.00 88.00 81 GLY A N 1
ATOM 637 C CA . GLY A 1 81 ? -33.737 7.410 15.961 1.00 88.00 81 GLY A CA 1
ATOM 638 C C . GLY A 1 81 ? -32.364 7.068 16.556 1.00 88.00 81 GLY A C 1
ATOM 639 O O . GLY A 1 81 ? -32.269 6.186 17.411 1.00 88.00 81 GLY A O 1
ATOM 640 N N . ALA A 1 82 ? -31.298 7.733 16.104 1.00 85.31 82 ALA A N 1
ATOM 641 C CA . ALA A 1 82 ? -29.941 7.444 16.549 1.00 85.31 82 ALA A CA 1
ATOM 642 C C . ALA A 1 82 ? -29.719 7.857 18.010 1.00 85.31 82 ALA A C 1
ATOM 644 O O . ALA A 1 82 ? -30.278 8.842 18.491 1.00 85.31 82 ALA A O 1
ATOM 645 N N . GLN A 1 83 ? -28.898 7.082 18.718 1.00 84.25 83 GLN A N 1
ATOM 646 C CA . GLN A 1 83 ? -28.671 7.253 20.158 1.00 84.25 83 GLN A CA 1
ATOM 647 C C . GLN A 1 83 ? -27.443 8.113 20.476 1.00 84.25 83 GLN A C 1
ATOM 649 O O . GLN A 1 83 ? -27.290 8.582 21.598 1.00 84.25 83 GLN A O 1
ATOM 654 N N . ASN A 1 84 ? -26.571 8.339 19.495 1.00 85.19 84 ASN A N 1
ATOM 655 C CA . ASN A 1 84 ? -25.332 9.099 19.639 1.00 85.19 84 ASN A CA 1
ATOM 656 C C . ASN A 1 84 ? -25.484 10.597 19.297 1.00 85.19 84 ASN A C 1
ATOM 658 O O . ASN A 1 84 ? -24.480 11.262 19.040 1.00 85.19 84 ASN A O 1
ATOM 662 N N . ILE A 1 85 ? -26.716 11.120 19.287 1.00 87.56 85 ILE A N 1
ATOM 663 C CA . ILE A 1 85 ? -27.020 12.515 18.943 1.00 87.56 85 ILE A CA 1
ATOM 664 C C . ILE A 1 85 ? -26.923 13.439 20.164 1.00 87.56 85 ILE A C 1
ATOM 666 O O . ILE A 1 85 ? -27.423 13.122 21.241 1.00 87.56 85 ILE A O 1
ATOM 670 N N . ALA A 1 86 ? -26.312 14.608 19.994 1.00 88.44 86 ALA A N 1
ATOM 671 C CA . ALA A 1 86 ? -26.179 15.621 21.034 1.00 88.44 86 ALA A CA 1
ATOM 672 C C . ALA A 1 86 ? -26.153 17.041 20.434 1.00 88.44 86 ALA A C 1
ATOM 674 O O . ALA A 1 86 ? -25.641 17.228 19.325 1.00 88.44 86 ALA A O 1
ATOM 675 N N . PRO A 1 87 ? -26.662 18.063 21.153 1.00 90.69 87 PRO A N 1
ATOM 676 C CA . PRO A 1 87 ? -26.500 19.457 20.748 1.00 90.69 87 PRO A CA 1
ATOM 677 C C . PRO A 1 87 ? -25.023 19.823 20.540 1.00 90.69 87 PRO A C 1
ATOM 679 O O . PRO A 1 87 ? -24.143 19.351 21.256 1.00 90.69 87 PRO A O 1
ATOM 682 N N . GLY A 1 88 ? -24.754 20.675 19.557 1.00 87.75 88 GLY A N 1
ATOM 683 C CA . GLY A 1 88 ? -23.419 21.123 19.161 1.00 87.75 88 GLY A CA 1
ATOM 684 C C . GLY A 1 88 ? -22.720 20.237 18.126 1.00 87.75 88 GLY A C 1
ATOM 685 O O . GLY A 1 88 ? -21.789 20.710 17.479 1.00 87.75 88 GLY A O 1
ATOM 686 N N . GLN A 1 89 ? -23.167 18.994 17.913 1.00 89.75 89 GLN A N 1
ATOM 687 C CA . GLN A 1 89 ? -22.535 18.091 16.946 1.00 89.75 89 GLN A CA 1
ATOM 688 C C . GLN A 1 89 ? -22.713 18.574 15.501 1.00 89.75 89 GLN A C 1
ATOM 690 O O . GLN A 1 89 ? -23.796 19.022 15.110 1.00 89.75 89 GLN A O 1
ATOM 695 N N . LEU A 1 90 ? -21.652 18.423 14.703 1.00 91.19 90 LEU A N 1
ATOM 696 C CA . LEU A 1 90 ? -21.710 18.500 13.245 1.00 91.19 90 LEU A CA 1
ATOM 697 C C . LEU A 1 90 ? -22.036 17.113 12.689 1.00 91.19 90 LEU A C 1
ATOM 699 O O . LEU A 1 90 ? -21.444 16.126 13.120 1.00 91.19 90 LEU A O 1
ATOM 703 N N . VAL A 1 91 ? -22.984 17.025 11.762 1.00 91.81 91 VAL A N 1
ATOM 704 C CA . VAL A 1 91 ? -23.534 15.753 11.264 1.00 91.81 91 VAL A CA 1
ATOM 705 C C . VAL A 1 91 ? -23.892 15.868 9.777 1.00 91.81 91 VAL A C 1
ATOM 707 O O . VAL A 1 91 ? -24.213 16.973 9.327 1.00 91.81 91 VAL A O 1
ATOM 710 N N . PRO A 1 92 ? -23.873 14.774 8.995 1.00 92.12 92 PRO A N 1
ATOM 711 C CA . PRO A 1 92 ? -24.404 14.783 7.639 1.00 92.12 92 PRO A CA 1
ATOM 712 C C . PRO A 1 92 ? -25.929 14.833 7.645 1.00 92.12 92 PRO A C 1
ATOM 714 O O . PRO A 1 92 ? -26.595 14.030 8.306 1.00 92.12 92 PRO A O 1
ATOM 717 N N . VAL A 1 93 ? -26.474 15.767 6.877 1.00 94.94 93 VAL A N 1
ATOM 718 C CA . VAL A 1 93 ? -27.906 16.021 6.750 1.00 94.94 93 VAL A CA 1
ATOM 719 C C . VAL A 1 93 ? -28.304 15.843 5.295 1.00 94.94 93 VAL A C 1
ATOM 721 O O . VAL A 1 93 ? -27.930 16.651 4.449 1.00 94.94 93 VAL A O 1
ATOM 724 N N . ALA A 1 94 ? -29.083 14.808 4.999 1.00 94.25 94 ALA A N 1
ATOM 725 C CA . ALA A 1 94 ? -29.718 14.655 3.698 1.00 94.25 94 ALA A CA 1
ATOM 726 C C . ALA A 1 94 ? -30.976 15.530 3.641 1.00 94.25 94 ALA A C 1
ATOM 728 O O . ALA A 1 94 ? -31.936 15.318 4.396 1.00 94.25 94 ALA A O 1
ATOM 729 N N . LEU A 1 95 ? -30.951 16.539 2.770 1.00 93.75 95 LEU A N 1
ATOM 730 C CA . LEU A 1 95 ? -32.050 17.485 2.592 1.00 93.75 95 LEU A CA 1
ATOM 731 C C . LEU A 1 95 ? -33.214 16.848 1.808 1.00 93.75 95 LEU A C 1
ATOM 733 O O . LEU A 1 95 ? -33.035 15.838 1.129 1.00 93.75 95 LEU A O 1
ATOM 737 N N . PRO A 1 96 ? -34.439 17.400 1.862 1.00 92.25 96 PRO A N 1
ATOM 738 C CA . PRO A 1 96 ? -35.512 16.963 0.974 1.00 92.25 96 PRO A CA 1
ATOM 739 C C . PRO A 1 96 ? -35.101 17.122 -0.499 1.00 92.25 96 PRO A C 1
ATOM 741 O O . PRO A 1 96 ? -34.728 18.213 -0.919 1.00 92.25 96 PRO A O 1
ATOM 744 N N . GLY A 1 97 ? -35.197 16.044 -1.276 1.00 87.56 97 GLY A N 1
ATOM 745 C CA . GLY A 1 97 ? -34.676 15.940 -2.642 1.00 87.56 97 GLY A CA 1
ATOM 746 C C . GLY A 1 97 ? -33.346 15.186 -2.743 1.00 87.56 97 GLY A C 1
ATOM 747 O O . GLY A 1 97 ? -33.013 14.734 -3.834 1.00 87.56 97 GLY A O 1
ATOM 748 N N . ALA A 1 98 ? -32.641 14.980 -1.624 1.00 90.44 98 ALA A N 1
ATOM 749 C CA . ALA A 1 98 ? -31.392 14.229 -1.586 1.00 90.44 98 ALA A CA 1
ATOM 750 C C . ALA A 1 98 ? -31.575 12.781 -2.038 1.00 90.44 98 ALA A C 1
ATOM 752 O O . ALA A 1 98 ? -32.573 12.136 -1.705 1.00 90.44 98 ALA A O 1
ATOM 753 N N . THR A 1 99 ? -30.573 12.264 -2.742 1.00 88.88 99 THR A N 1
ATOM 754 C CA . THR A 1 99 ? -30.465 10.846 -3.101 1.00 88.88 99 THR A CA 1
ATOM 755 C C . THR A 1 99 ? -29.357 10.215 -2.266 1.00 88.88 99 THR A C 1
ATOM 757 O O . THR A 1 99 ? -28.333 10.851 -2.030 1.00 88.88 99 THR A O 1
ATOM 760 N N . LEU A 1 100 ? -29.578 8.996 -1.779 1.00 87.00 100 LEU A N 1
ATOM 761 C CA . LEU A 1 100 ? -28.611 8.181 -1.039 1.00 87.00 100 LEU A CA 1
ATOM 762 C C . LEU A 1 100 ? -28.318 6.879 -1.807 1.00 87.00 100 LEU A C 1
ATOM 764 O O . LEU A 1 100 ? -29.133 6.513 -2.664 1.00 87.00 100 LEU A O 1
ATOM 768 N N . PRO A 1 101 ? -27.232 6.152 -1.467 1.00 80.44 101 PRO A N 1
ATOM 769 C CA . PRO A 1 101 ? -26.918 4.843 -2.038 1.00 80.44 101 PRO A CA 1
ATOM 770 C C . PRO A 1 101 ? -28.136 3.918 -2.172 1.00 80.44 101 PRO A C 1
ATOM 772 O O . PRO A 1 101 ? -28.988 3.833 -1.279 1.00 80.44 101 PRO A O 1
ATOM 775 N N . GLY A 1 102 ? -28.230 3.235 -3.317 1.00 81.06 102 GLY A N 1
ATOM 776 C CA . GLY A 1 102 ? -29.397 2.427 -3.688 1.00 81.06 102 GLY A CA 1
ATOM 777 C C . GLY A 1 102 ? -30.612 3.239 -4.167 1.00 81.06 102 GLY A C 1
ATOM 778 O O . GLY A 1 102 ? -31.743 2.783 -3.996 1.00 81.06 102 GLY A O 1
ATOM 779 N N . ASP A 1 103 ? -30.388 4.436 -4.726 1.00 79.38 103 ASP A N 1
ATOM 780 C CA . ASP A 1 103 ? -31.406 5.345 -5.287 1.00 79.38 103 ASP A CA 1
ATOM 781 C C . ASP A 1 103 ? -32.492 5.792 -4.287 1.00 79.38 103 ASP A C 1
ATOM 783 O O . ASP A 1 103 ? -33.627 6.132 -4.649 1.00 79.38 103 ASP A O 1
ATOM 787 N N . ARG A 1 104 ? -32.168 5.809 -2.988 1.00 85.75 104 ARG A N 1
ATOM 788 C CA . ARG A 1 104 ? -33.120 6.185 -1.935 1.00 85.75 104 ARG A CA 1
ATOM 789 C C . ARG A 1 104 ? -33.282 7.705 -1.883 1.00 85.75 104 ARG A C 1
ATOM 791 O O . ARG A 1 104 ? -32.397 8.408 -1.408 1.00 85.75 104 ARG A O 1
ATOM 798 N N . GLN A 1 105 ? -34.449 8.205 -2.292 1.00 89.50 105 GLN A N 1
ATOM 799 C CA . GLN A 1 105 ? -34.779 9.633 -2.211 1.00 89.50 105 GLN A CA 1
ATOM 800 C C . GLN A 1 105 ? -35.321 10.050 -0.838 1.00 89.50 105 GLN A C 1
ATOM 802 O O . GLN A 1 105 ? -36.223 9.420 -0.275 1.00 89.50 105 GLN A O 1
ATOM 807 N N . ILE A 1 106 ? -34.816 11.169 -0.325 1.00 93.12 106 ILE A N 1
ATOM 808 C CA . ILE A 1 106 ? -35.264 11.786 0.920 1.00 93.12 106 ILE A CA 1
ATOM 809 C C . ILE A 1 106 ? -36.362 12.797 0.621 1.00 93.12 106 ILE A C 1
ATOM 811 O O . ILE A 1 106 ? -36.211 13.700 -0.193 1.00 93.12 106 ILE A O 1
ATOM 815 N N . THR A 1 107 ? -37.494 12.666 1.304 1.00 89.94 107 THR A N 1
ATOM 816 C CA . THR A 1 107 ? -38.633 13.576 1.155 1.00 89.94 107 THR A CA 1
ATOM 817 C C . THR A 1 107 ? -39.056 14.134 2.504 1.00 89.94 107 THR A C 1
ATOM 819 O O . THR A 1 107 ? -38.790 13.561 3.564 1.00 89.94 107 THR A O 1
ATOM 822 N N . ARG A 1 108 ? -39.746 15.275 2.472 1.00 92.50 108 ARG A N 1
ATOM 823 C CA . ARG A 1 108 ? -40.379 15.837 3.663 1.00 92.50 108 ARG A CA 1
ATOM 824 C C . ARG A 1 108 ? -41.519 14.921 4.097 1.00 92.50 108 ARG A C 1
ATOM 826 O O . ARG A 1 108 ? -42.496 14.758 3.368 1.00 92.50 108 ARG A O 1
ATOM 833 N N . THR A 1 109 ? -41.416 14.354 5.293 1.00 90.25 109 THR A N 1
ATOM 834 C CA . THR A 1 109 ? -42.395 13.388 5.810 1.00 90.25 109 THR A CA 1
ATOM 835 C C . THR A 1 109 ? -42.917 13.813 7.173 1.00 90.25 109 THR A C 1
ATOM 837 O O . THR A 1 109 ? -42.248 14.512 7.932 1.00 90.25 109 THR A O 1
ATOM 840 N N . LYS A 1 110 ? -44.153 13.418 7.490 1.00 89.19 110 LYS A N 1
ATOM 841 C CA . LYS A 1 110 ? -44.736 13.630 8.815 1.00 89.19 110 LYS A CA 1
ATOM 842 C C . LYS A 1 110 ? -44.644 12.326 9.592 1.00 89.19 110 LYS A C 1
ATOM 844 O O . LYS A 1 110 ? -45.357 11.372 9.289 1.00 89.19 110 LYS A O 1
ATOM 849 N N . ILE A 1 111 ? -43.770 12.291 10.585 1.00 85.12 111 ILE A N 1
ATOM 850 C CA . ILE A 1 111 ? -43.565 11.128 11.438 1.00 85.12 111 ILE A CA 1
ATOM 851 C C . ILE A 1 111 ? -44.336 11.402 12.723 1.00 85.12 111 ILE A C 1
ATOM 853 O O . ILE A 1 111 ? -44.020 12.326 13.458 1.00 85.12 111 ILE A O 1
ATOM 857 N N . ARG A 1 112 ? -45.416 10.642 12.945 1.00 83.31 112 ARG A N 1
ATOM 858 C CA . ARG A 1 112 ? -46.215 10.666 14.186 1.00 83.31 112 ARG A CA 1
ATOM 859 C C . ARG A 1 112 ? -46.614 12.068 14.677 1.00 83.31 112 ARG A C 1
ATOM 861 O O . ARG A 1 112 ? -46.637 12.311 15.866 1.00 83.31 112 ARG A O 1
ATOM 868 N N . GLY A 1 113 ? -46.948 12.989 13.774 1.00 81.44 113 GLY A N 1
ATOM 869 C CA . GLY A 1 113 ? -47.402 14.333 14.157 1.00 81.44 113 GLY A CA 1
ATOM 870 C C . GLY A 1 113 ? -46.370 15.439 13.937 1.00 81.44 113 GLY A C 1
ATOM 871 O O . GLY A 1 113 ? -46.777 16.563 13.637 1.00 81.44 113 GLY A O 1
ATOM 872 N N . VAL A 1 114 ? -45.073 15.117 13.960 1.00 86.31 114 VAL A N 1
ATOM 873 C CA . VAL A 1 114 ? -43.976 16.069 13.723 1.00 86.31 114 VAL A CA 1
ATOM 874 C C . VAL A 1 114 ? -43.483 15.965 12.283 1.00 86.31 114 VAL A C 1
ATOM 876 O O . VAL A 1 114 ? -43.464 14.894 11.676 1.00 86.31 114 VAL A O 1
ATOM 879 N N . VAL A 1 115 ? -43.132 17.102 11.696 1.00 89.88 115 VAL A N 1
ATOM 880 C CA . VAL A 1 115 ? -42.618 17.171 10.328 1.00 89.88 115 VAL A CA 1
ATOM 881 C C . VAL A 1 115 ? -41.102 16.989 10.358 1.00 89.88 115 VAL A C 1
ATOM 883 O O . VAL A 1 115 ? -40.409 17.792 10.969 1.00 89.88 115 VAL A O 1
ATOM 886 N N . SER A 1 116 ? -40.593 15.975 9.660 1.00 93.12 116 SER A N 1
ATOM 887 C CA . SER A 1 116 ? -39.162 15.776 9.419 1.00 93.12 116 SER A CA 1
ATOM 888 C C . SER A 1 116 ? -38.784 16.354 8.057 1.00 93.12 116 SER A C 1
ATOM 890 O O . SER A 1 116 ? -39.285 15.904 7.021 1.00 93.12 116 SER A O 1
ATOM 892 N N . ASN A 1 117 ? -37.910 17.359 8.047 1.00 92.44 117 ASN A N 1
ATOM 893 C CA . ASN A 1 117 ? -37.451 18.054 6.841 1.00 92.44 117 ASN A CA 1
ATOM 894 C C . ASN A 1 117 ? -36.080 17.533 6.387 1.00 92.44 117 ASN A C 1
ATOM 896 O O . ASN A 1 117 ? -35.172 18.312 6.129 1.00 92.44 117 ASN A O 1
ATOM 900 N N . GLY A 1 118 ? -35.931 16.212 6.318 1.00 92.38 118 GLY A N 1
ATOM 901 C CA . GLY A 1 118 ? -34.686 15.559 5.924 1.00 92.38 118 GLY A CA 1
ATOM 902 C C . GLY A 1 118 ? -34.391 14.325 6.767 1.00 92.38 118 GLY A C 1
ATOM 903 O O . GLY A 1 118 ? -35.282 13.793 7.443 1.00 92.38 118 GLY A O 1
ATOM 904 N N . MET A 1 119 ? -33.134 13.893 6.719 1.00 94.12 119 MET A N 1
ATOM 905 C CA . MET A 1 119 ? -32.616 12.742 7.455 1.00 94.12 119 MET A CA 1
ATOM 906 C C . MET A 1 119 ? -31.191 13.024 7.951 1.00 94.12 119 MET A C 1
ATOM 908 O O . MET A 1 119 ? -30.387 13.594 7.220 1.00 94.12 119 MET A O 1
ATOM 912 N N . LEU A 1 120 ? -30.879 12.622 9.185 1.00 94.00 120 LEU A N 1
ATOM 913 C CA . LEU A 1 120 ? -29.495 12.558 9.669 1.00 94.00 120 LEU A CA 1
ATOM 914 C C . LEU A 1 120 ? -28.912 11.206 9.268 1.00 94.00 120 LEU A C 1
ATOM 916 O O . LEU A 1 120 ? -29.546 10.188 9.548 1.00 94.00 120 LEU A O 1
ATOM 920 N N . CYS A 1 121 ? -27.742 11.188 8.635 1.00 89.75 121 CYS A N 1
ATOM 921 C CA . CYS A 1 121 ? -27.242 9.964 8.011 1.00 89.75 121 CYS A CA 1
ATOM 922 C C . CYS A 1 121 ? -26.222 9.219 8.887 1.00 89.75 121 CYS A C 1
ATOM 924 O O . CYS A 1 121 ? -25.317 9.817 9.478 1.00 89.75 121 CYS A O 1
ATOM 926 N N . SER A 1 122 ? -26.357 7.894 8.943 1.00 86.62 122 SER A N 1
ATOM 927 C CA . SER A 1 122 ? -25.347 6.974 9.490 1.00 86.62 122 SER A CA 1
ATOM 928 C C . SER A 1 122 ? -24.233 6.672 8.479 1.00 86.62 122 SER A C 1
ATOM 930 O O . SER A 1 122 ? -24.474 6.811 7.282 1.00 86.62 122 SER A O 1
ATOM 932 N N . PRO A 1 123 ? -23.044 6.202 8.911 1.00 75.94 123 PRO A N 1
ATOM 933 C CA . PRO A 1 123 ? -21.972 5.792 7.995 1.00 75.94 123 PRO A CA 1
ATOM 934 C C . PRO A 1 123 ? -22.425 4.716 6.997 1.00 75.94 123 PRO A C 1
ATOM 936 O O . PRO A 1 123 ? -22.051 4.747 5.829 1.00 75.94 123 PRO A O 1
ATOM 939 N N . ARG A 1 124 ? -23.296 3.798 7.434 1.00 76.12 124 ARG A N 1
ATOM 940 C CA . ARG A 1 124 ? -23.842 2.725 6.593 1.00 76.12 124 ARG A CA 1
ATOM 941 C C . ARG A 1 124 ? -24.824 3.223 5.534 1.00 76.12 124 ARG A C 1
ATOM 943 O O . ARG A 1 124 ? -24.775 2.755 4.406 1.00 76.12 124 ARG A O 1
ATOM 950 N N . GLU A 1 125 ? -25.712 4.159 5.870 1.00 82.69 125 GLU A N 1
ATOM 951 C CA . GLU A 1 125 ? -26.620 4.781 4.880 1.00 82.69 125 GLU A CA 1
ATOM 952 C C . GLU A 1 125 ? -25.877 5.610 3.833 1.00 82.69 125 GLU A C 1
ATOM 954 O O . GLU A 1 125 ? -26.432 5.967 2.801 1.00 82.69 125 GLU A O 1
ATOM 959 N N . LEU A 1 126 ? -24.636 5.932 4.155 1.00 76.12 126 LEU A N 1
ATOM 960 C CA . LEU A 1 126 ? -23.685 6.714 3.405 1.00 76.12 126 LEU A CA 1
ATOM 961 C C . LEU A 1 126 ? -22.681 5.816 2.642 1.00 76.12 126 LEU A C 1
ATOM 963 O O . LEU A 1 126 ? -21.836 6.321 1.919 1.00 76.12 126 LEU A O 1
ATOM 967 N N . ASP A 1 127 ? -22.749 4.492 2.792 1.00 72.00 127 ASP A N 1
ATOM 968 C CA . ASP A 1 127 ? -21.754 3.549 2.253 1.00 72.00 127 ASP A CA 1
ATOM 969 C C . ASP A 1 127 ? -20.287 3.919 2.579 1.00 72.00 127 ASP A C 1
ATOM 971 O O . ASP A 1 127 ? -19.346 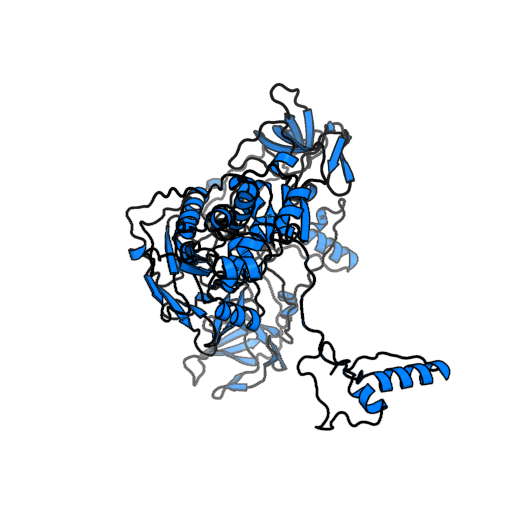3.655 1.838 1.00 72.00 127 ASP A O 1
ATOM 975 N N . LEU A 1 128 ? -20.068 4.544 3.739 1.00 62.97 128 LEU A N 1
ATOM 976 C CA . LEU A 1 128 ? -18.742 4.945 4.223 1.00 62.97 128 LEU A CA 1
ATOM 977 C C . LEU A 1 128 ? -18.005 3.837 4.983 1.00 62.97 128 LEU A C 1
ATOM 979 O O . LEU A 1 128 ? -16.890 4.046 5.464 1.00 62.97 128 LEU A O 1
ATOM 983 N N . GLY A 1 129 ? -18.630 2.666 5.115 1.00 53.38 129 GLY A N 1
ATOM 984 C CA . GLY A 1 129 ? -18.233 1.642 6.078 1.00 53.38 129 GLY A CA 1
ATOM 985 C C . GLY A 1 129 ? -18.529 2.057 7.528 1.00 53.38 129 GLY A C 1
ATOM 986 O O . GLY A 1 129 ? -18.790 3.219 7.826 1.00 53.38 129 GLY A O 1
ATOM 987 N N . GLY A 1 130 ? -18.520 1.096 8.455 1.00 51.53 130 GLY A N 1
ATOM 988 C CA . GLY A 1 130 ? -18.757 1.343 9.886 1.00 51.53 130 GLY A CA 1
ATOM 989 C C . GLY A 1 130 ? -20.135 0.914 10.406 1.00 51.53 130 GLY A C 1
ATOM 990 O O . GLY A 1 130 ? -20.912 0.246 9.724 1.00 51.53 130 GLY A O 1
ATOM 991 N N . ASP A 1 131 ? -20.405 1.242 11.672 1.00 49.50 131 ASP A N 1
ATOM 992 C CA . ASP A 1 131 ? -21.561 0.738 12.423 1.00 49.50 131 ASP A CA 1
ATOM 993 C C . ASP A 1 131 ? -22.898 1.372 11.967 1.00 49.50 131 ASP A C 1
ATOM 995 O O . ASP A 1 131 ? -22.964 2.543 11.591 1.00 49.50 131 ASP A O 1
ATOM 999 N N . ALA A 1 132 ? -23.987 0.602 12.047 1.00 52.62 132 ALA A N 1
ATOM 1000 C CA . ALA A 1 132 ? -25.363 1.059 11.836 1.00 52.62 132 ALA A CA 1
ATOM 1001 C C . ALA A 1 132 ? -25.989 1.689 13.099 1.00 52.62 132 ALA A C 1
ATOM 1003 O O . ALA A 1 132 ? -27.089 2.238 13.040 1.00 52.62 132 ALA A O 1
ATOM 1004 N N . ASN A 1 133 ? -25.312 1.605 14.250 1.00 57.88 133 ASN A N 1
ATOM 1005 C CA . ASN A 1 133 ? -25.870 1.976 15.556 1.00 57.88 133 ASN A CA 1
ATOM 1006 C C . ASN A 1 133 ? -25.908 3.492 15.857 1.00 57.88 133 ASN A C 1
ATOM 1008 O O . ASN A 1 133 ? -26.281 3.886 16.966 1.00 57.88 133 ASN A O 1
ATOM 1012 N N . GLY A 1 134 ? -25.556 4.364 14.905 1.00 75.94 134 GLY A N 1
ATOM 1013 C CA . GLY A 1 134 ? -25.559 5.812 15.122 1.00 75.94 134 GLY A CA 1
ATOM 1014 C C . GLY A 1 134 ? -25.371 6.650 13.859 1.00 75.94 134 GLY A C 1
ATOM 1015 O O . GLY A 1 134 ? -25.024 6.132 12.801 1.00 75.94 134 GLY A O 1
ATOM 1016 N N . ILE A 1 135 ? -25.596 7.962 13.974 1.00 85.38 135 ILE A N 1
ATOM 1017 C CA . ILE A 1 135 ? -25.286 8.911 12.894 1.00 85.38 135 ILE A CA 1
ATOM 1018 C C . ILE A 1 135 ? -23.781 9.147 12.798 1.00 85.38 135 ILE A C 1
ATOM 1020 O O . ILE A 1 135 ? -23.063 9.035 13.796 1.00 85.38 135 ILE A O 1
ATOM 1024 N N . GLN A 1 136 ? -23.309 9.521 11.613 1.00 84.56 136 GLN A N 1
ATOM 1025 C CA . GLN A 1 136 ? -21.939 9.983 11.446 1.00 84.56 136 GLN A CA 1
ATOM 1026 C C . GLN A 1 136 ? -21.770 11.323 12.176 1.00 84.56 136 GLN A C 1
ATOM 1028 O O . GLN A 1 136 ? -22.520 12.271 11.943 1.00 84.56 136 GLN A O 1
ATOM 1033 N N . ILE A 1 137 ? -20.768 11.408 13.049 1.00 85.06 137 ILE A N 1
ATOM 1034 C CA . ILE A 1 137 ? -20.373 12.662 13.696 1.00 85.06 137 ILE A CA 1
ATOM 1035 C C . ILE A 1 137 ? -19.187 13.222 12.916 1.00 85.06 137 ILE A C 1
ATOM 1037 O O . ILE A 1 137 ? -18.203 12.525 12.668 1.00 85.06 137 ILE A O 1
ATOM 1041 N N . LEU A 1 138 ? -19.294 14.478 12.506 1.00 79.75 138 LEU A N 1
ATOM 1042 C CA . LEU A 1 138 ? -18.263 15.196 11.775 1.00 79.75 138 LEU A CA 1
ATOM 1043 C C . LEU A 1 138 ? -17.412 16.025 12.733 1.00 79.75 138 LEU A C 1
ATOM 1045 O O . LEU A 1 138 ? -17.875 16.502 13.768 1.00 79.75 138 LEU A O 1
ATOM 1049 N N . GLY A 1 139 ? -16.164 16.247 12.338 1.00 63.78 139 GLY A N 1
ATOM 1050 C CA . GLY A 1 139 ? -15.319 17.270 12.939 1.00 63.78 139 GLY A CA 1
ATOM 1051 C C . GLY A 1 139 ? -14.605 16.895 14.235 1.00 63.78 139 GLY A C 1
ATOM 1052 O O . GLY A 1 139 ? -14.206 17.776 14.994 1.00 63.78 139 GLY A O 1
ATOM 1053 N N . THR A 1 140 ? -14.349 15.606 14.473 1.00 58.59 140 THR A N 1
ATOM 1054 C CA . THR A 1 140 ? -13.343 15.169 15.454 1.00 58.59 140 THR A CA 1
ATOM 1055 C C . THR A 1 140 ? -11.950 15.646 15.011 1.00 58.59 140 THR A C 1
ATOM 1057 O O . THR A 1 140 ? -11.243 14.942 14.291 1.00 58.59 140 THR A O 1
ATOM 1060 N N . GLY A 1 141 ? -11.583 16.877 15.382 1.00 50.81 141 GLY A N 1
ATOM 1061 C CA . GLY A 1 141 ? -10.288 17.500 15.073 1.00 50.81 141 GLY A CA 1
ATOM 1062 C C . GLY A 1 141 ? -10.270 18.500 13.905 1.00 50.81 141 GLY A C 1
ATOM 1063 O O . GLY A 1 141 ? -9.196 18.988 13.563 1.00 50.81 141 GLY A O 1
ATOM 1064 N N . ARG A 1 142 ? -11.417 18.831 13.289 1.00 62.59 142 ARG A N 1
ATOM 1065 C CA . ARG A 1 142 ? -11.522 19.863 12.233 1.00 62.59 142 ARG A CA 1
ATOM 1066 C C . ARG A 1 142 ? -12.932 20.449 12.176 1.00 62.59 142 ARG A C 1
ATOM 1068 O O . ARG A 1 142 ? -13.897 19.699 12.189 1.00 62.59 142 ARG A O 1
ATOM 1075 N N . GLU A 1 143 ? -13.073 21.765 12.060 1.00 75.19 143 GLU A N 1
ATOM 1076 C CA . GLU A 1 143 ? -14.384 22.377 11.809 1.00 75.19 143 GLU A CA 1
ATOM 1077 C C . GLU A 1 143 ? -14.725 22.375 10.313 1.00 75.19 143 GLU A C 1
ATOM 1079 O O . GLU A 1 143 ? -13.856 22.575 9.460 1.00 75.19 143 GLU A O 1
ATOM 1084 N N . TYR A 1 144 ? -16.005 22.163 10.003 1.00 82.19 144 TYR A N 1
ATOM 1085 C CA . TYR A 1 144 ? -16.551 22.253 8.650 1.00 82.19 144 TYR A CA 1
ATOM 1086 C C . TYR A 1 144 ? -17.614 23.357 8.604 1.00 82.19 144 TYR A C 1
ATOM 1088 O O . TYR A 1 144 ? -18.482 23.375 9.485 1.00 82.19 144 TYR A O 1
ATOM 1096 N N . PRO A 1 145 ? -17.587 24.256 7.601 1.00 88.12 145 PRO A N 1
ATOM 1097 C CA . PRO A 1 145 ? -18.651 25.236 7.414 1.00 88.12 145 PRO A CA 1
ATOM 1098 C C . PRO A 1 145 ? -20.005 24.546 7.226 1.00 88.12 145 PRO A C 1
ATOM 1100 O O . PRO A 1 145 ? -20.094 23.508 6.562 1.00 88.12 145 PRO A O 1
ATOM 1103 N N . LEU A 1 146 ? -21.065 25.123 7.792 1.00 91.50 146 LEU A N 1
ATOM 1104 C CA . LEU A 1 146 ? -22.420 24.612 7.581 1.00 91.50 146 LEU A CA 1
ATOM 1105 C C . LEU A 1 146 ? -22.795 24.717 6.100 1.00 91.50 146 LEU A C 1
ATOM 1107 O O . LEU A 1 146 ? -22.390 25.658 5.421 1.00 91.50 146 LEU A O 1
ATOM 1111 N N . GLY A 1 147 ? -23.527 23.725 5.599 1.00 88.81 147 GLY A N 1
ATOM 1112 C CA . GLY A 1 147 ? -24.000 23.702 4.213 1.00 88.81 147 GLY A CA 1
ATOM 1113 C C . GLY A 1 147 ? -22.963 23.182 3.223 1.00 88.81 147 GLY A C 1
ATOM 1114 O O . GLY A 1 147 ? -23.283 22.990 2.054 1.00 88.81 147 GLY A O 1
ATOM 1115 N N . THR A 1 148 ? -21.744 22.893 3.690 1.00 89.25 148 THR A N 1
ATOM 1116 C CA . THR A 1 148 ? -20.725 22.204 2.892 1.00 89.25 148 THR A CA 1
ATOM 1117 C C . THR A 1 148 ? -21.286 20.874 2.395 1.00 89.25 148 THR A C 1
ATOM 1119 O O . THR A 1 148 ? -21.774 20.076 3.195 1.00 89.25 148 THR A O 1
ATOM 1122 N N . ASP A 1 149 ? -21.217 20.633 1.088 1.00 87.19 149 ASP A N 1
ATOM 1123 C CA . ASP A 1 149 ? -21.637 19.370 0.477 1.00 87.19 149 ASP A CA 1
ATOM 1124 C C . ASP A 1 149 ? -20.760 18.222 0.998 1.00 87.19 149 ASP A C 1
ATOM 1126 O O . ASP A 1 149 ? -19.531 18.299 1.000 1.00 87.19 149 ASP A O 1
ATOM 1130 N N . LEU A 1 150 ? -21.382 17.134 1.448 1.00 85.00 150 LEU A N 1
ATOM 1131 C CA . LEU A 1 150 ? -20.671 15.992 2.010 1.00 85.00 150 LEU A CA 1
ATOM 1132 C C . LEU A 1 150 ? -19.704 15.358 0.996 1.00 85.00 150 LEU A C 1
ATOM 1134 O O . LEU A 1 150 ? -18.663 14.833 1.398 1.00 85.00 150 LEU A O 1
ATOM 1138 N N . ARG A 1 151 ? -19.976 15.476 -0.312 1.00 79.56 151 ARG A N 1
ATOM 1139 C CA . ARG A 1 151 ? -19.065 15.050 -1.386 1.00 79.56 151 ARG A CA 1
ATOM 1140 C C . ARG A 1 151 ? -17.724 15.759 -1.333 1.00 79.56 151 ARG A C 1
ATOM 1142 O O . ARG A 1 151 ? -16.722 15.143 -1.664 1.00 79.56 151 ARG A O 1
ATOM 1149 N N . THR A 1 152 ? -17.659 17.008 -0.874 1.00 74.62 152 THR A N 1
ATOM 1150 C CA . THR A 1 152 ? -16.366 17.699 -0.744 1.00 74.62 152 THR A CA 1
ATOM 1151 C C . THR A 1 152 ? -15.557 17.198 0.450 1.00 74.62 152 THR A C 1
ATOM 1153 O O . THR A 1 152 ? -14.383 17.532 0.579 1.00 74.62 152 THR A O 1
ATOM 1156 N N . ILE A 1 153 ? -16.187 16.447 1.358 1.00 72.94 153 ILE A N 1
ATOM 1157 C CA . ILE A 1 153 ? -15.548 15.899 2.555 1.00 72.94 153 ILE A CA 1
ATOM 1158 C C . ILE A 1 153 ? -15.186 14.430 2.339 1.00 72.94 153 ILE A C 1
ATOM 1160 O O . ILE A 1 153 ? -14.046 14.059 2.607 1.00 72.94 153 ILE A O 1
ATOM 1164 N N . TYR A 1 154 ? -16.137 13.613 1.882 1.00 71.50 154 TYR A N 1
ATOM 1165 C CA . TYR A 1 154 ? -16.015 12.156 1.768 1.00 71.50 154 TYR A CA 1
ATOM 1166 C C . TYR A 1 154 ? -15.944 11.637 0.328 1.00 71.50 154 TYR A C 1
ATOM 1168 O O . TYR A 1 154 ? -15.566 10.484 0.119 1.00 71.50 154 TYR A O 1
ATOM 1176 N N . GLY A 1 155 ? -16.319 12.459 -0.652 1.00 71.12 155 GLY A N 1
ATOM 1177 C CA . GLY A 1 155 ? -16.159 12.105 -2.053 1.00 71.12 155 GLY A CA 1
ATOM 1178 C C . GLY A 1 155 ? -14.699 12.218 -2.470 1.00 71.12 155 GLY A C 1
ATOM 1179 O O . GLY A 1 155 ? -14.015 13.185 -2.131 1.00 71.12 155 GLY A O 1
ATOM 1180 N N . ASP A 1 156 ? -14.221 11.223 -3.204 1.00 74.81 156 ASP A N 1
ATOM 1181 C CA . ASP A 1 156 ? -12.894 11.225 -3.802 1.00 74.81 156 ASP A CA 1
ATOM 1182 C C . ASP A 1 156 ? -12.909 10.415 -5.100 1.00 74.81 156 ASP A C 1
ATOM 1184 O O . ASP A 1 156 ? -13.786 9.589 -5.353 1.00 74.81 156 ASP A O 1
ATOM 1188 N N . VAL A 1 157 ? -11.915 10.658 -5.941 1.00 81.50 157 VAL A N 1
ATOM 1189 C CA . VAL A 1 157 ? -11.635 9.823 -7.101 1.00 81.50 157 VAL A CA 1
ATOM 1190 C C . VAL A 1 157 ? -10.454 8.939 -6.744 1.00 81.50 157 VAL A C 1
ATOM 1192 O O . VAL A 1 157 ? -9.376 9.442 -6.447 1.00 81.50 157 VAL A O 1
ATOM 1195 N N . VAL A 1 158 ? -10.637 7.626 -6.771 1.00 86.12 158 VAL A N 1
ATOM 1196 C CA . VAL A 1 158 ? -9.591 6.651 -6.462 1.00 86.12 158 VAL A CA 1
ATOM 1197 C C . VAL A 1 158 ? -9.128 5.994 -7.757 1.00 86.12 158 VAL A C 1
ATOM 1199 O O . VAL A 1 158 ? -9.908 5.353 -8.457 1.00 86.12 158 VAL A O 1
ATOM 1202 N N . LEU A 1 159 ? -7.845 6.147 -8.077 1.00 85.56 159 LEU A N 1
ATOM 1203 C CA . LEU A 1 159 ? -7.210 5.462 -9.205 1.00 85.56 159 LEU A CA 1
ATOM 1204 C C . LEU A 1 159 ? -6.629 4.130 -8.722 1.00 85.56 159 LEU A C 1
ATOM 1206 O O . LEU A 1 159 ? -5.901 4.122 -7.730 1.00 85.56 159 LEU A O 1
ATOM 1210 N N . ASP A 1 160 ? -6.889 3.020 -9.414 1.00 88.19 160 ASP A N 1
ATOM 1211 C CA . ASP A 1 160 ? -6.183 1.756 -9.162 1.00 88.19 160 ASP A CA 1
ATOM 1212 C C . ASP A 1 160 ? -5.061 1.547 -10.182 1.00 88.19 160 ASP A C 1
ATOM 1214 O O . ASP A 1 160 ? -5.294 1.214 -11.347 1.00 88.19 160 ASP A O 1
ATOM 1218 N N . VAL A 1 161 ? -3.830 1.775 -9.733 1.00 87.50 161 VAL A N 1
ATOM 1219 C CA . VAL A 1 161 ? -2.617 1.740 -10.553 1.00 87.50 161 VAL A CA 1
ATOM 1220 C C . VAL A 1 161 ? -1.934 0.378 -10.438 1.00 87.50 161 VAL A C 1
ATOM 1222 O O . VAL A 1 161 ? -1.502 -0.014 -9.348 1.00 87.50 161 VAL A O 1
ATOM 1225 N N . ASP A 1 162 ? -1.775 -0.336 -11.550 1.00 89.44 162 ASP A N 1
ATOM 1226 C CA . ASP A 1 162 ? -0.964 -1.552 -11.607 1.00 89.44 162 ASP A CA 1
ATOM 1227 C C . ASP A 1 162 ? 0.527 -1.205 -11.686 1.00 89.44 162 ASP A C 1
ATOM 1229 O O . ASP A 1 162 ? 1.100 -0.934 -12.745 1.00 89.44 162 ASP A O 1
ATOM 1233 N N . VAL A 1 163 ? 1.166 -1.205 -10.520 1.00 86.62 163 VAL A N 1
ATOM 1234 C CA . VAL A 1 163 ? 2.588 -0.899 -10.384 1.00 86.62 163 VAL A CA 1
ATOM 1235 C C . VAL A 1 163 ? 3.419 -2.134 -10.730 1.00 86.62 163 VAL A C 1
ATOM 1237 O O . VAL A 1 163 ? 3.434 -3.120 -9.981 1.00 86.62 163 VAL A O 1
ATOM 1240 N N . LYS A 1 164 ? 4.165 -2.072 -11.837 1.00 88.31 164 LYS A N 1
ATOM 1241 C CA . LYS A 1 164 ? 5.026 -3.172 -12.304 1.00 88.31 164 LYS A CA 1
ATOM 1242 C C . LYS A 1 164 ? 6.205 -3.436 -11.338 1.00 88.31 164 LYS A C 1
ATOM 1244 O O . LYS A 1 164 ? 6.559 -2.563 -10.544 1.00 88.31 164 LYS A O 1
ATOM 1249 N N . PRO A 1 165 ? 6.822 -4.638 -11.350 1.00 85.62 165 PRO A N 1
ATOM 1250 C CA . PRO A 1 165 ? 7.833 -5.024 -10.356 1.00 85.62 165 PRO A CA 1
ATOM 1251 C C . PRO A 1 165 ? 9.079 -4.133 -10.278 1.00 85.62 165 PRO A C 1
ATOM 1253 O O . PRO A 1 165 ? 9.655 -4.015 -9.204 1.00 85.62 165 PRO A O 1
ATOM 1256 N N . ASN A 1 166 ? 9.482 -3.501 -11.382 1.00 85.12 166 ASN A N 1
ATOM 1257 C CA . ASN A 1 166 ? 10.622 -2.581 -11.440 1.00 85.12 166 ASN A CA 1
ATOM 1258 C C . ASN A 1 166 ? 10.323 -1.192 -10.848 1.00 85.12 166 ASN A C 1
ATOM 1260 O O . ASN A 1 166 ? 11.245 -0.422 -10.613 1.00 85.12 166 ASN A O 1
ATOM 1264 N N . ARG A 1 167 ? 9.051 -0.868 -10.585 1.00 88.44 167 ARG A N 1
ATOM 1265 C CA . ARG A 1 167 ? 8.606 0.461 -10.140 1.00 88.44 167 ARG A CA 1
ATOM 1266 C C . ARG A 1 167 ? 8.171 0.482 -8.676 1.00 88.44 167 ARG A C 1
ATOM 1268 O O . ARG A 1 167 ? 7.128 1.033 -8.333 1.00 88.44 167 ARG A O 1
ATOM 1275 N N . GLY A 1 168 ? 8.961 -0.137 -7.795 1.00 87.50 168 GLY A N 1
ATOM 1276 C CA . GLY A 1 168 ? 8.707 -0.128 -6.347 1.00 87.50 168 GLY A CA 1
ATOM 1277 C C . GLY A 1 168 ? 8.560 1.286 -5.765 1.00 87.50 168 GLY A C 1
ATOM 1278 O O . GLY A 1 168 ? 7.762 1.497 -4.853 1.00 87.50 168 GLY A O 1
ATOM 1279 N N . ASP A 1 169 ? 9.233 2.273 -6.368 1.00 87.81 169 ASP A N 1
ATOM 1280 C CA . ASP A 1 169 ? 9.134 3.697 -6.037 1.00 87.81 169 ASP A CA 1
ATOM 1281 C C . ASP A 1 169 ? 7.703 4.249 -6.123 1.00 87.81 169 ASP A C 1
ATOM 1283 O O . ASP A 1 169 ? 7.329 5.118 -5.333 1.00 87.81 169 ASP A O 1
ATOM 1287 N N . ALA A 1 170 ? 6.885 3.710 -7.031 1.00 88.81 170 ALA A N 1
ATOM 1288 C CA . ALA A 1 170 ? 5.509 4.134 -7.261 1.00 88.81 170 ALA A CA 1
ATOM 1289 C C . ALA A 1 170 ? 4.481 3.459 -6.335 1.00 88.81 170 ALA A C 1
ATOM 1291 O O . ALA A 1 170 ? 3.291 3.729 -6.456 1.00 88.81 170 ALA A O 1
ATOM 1292 N N . LEU A 1 171 ? 4.904 2.629 -5.370 1.00 91.19 171 LEU A N 1
ATOM 1293 C CA . LEU A 1 171 ? 4.024 2.053 -4.335 1.00 91.19 171 LEU A CA 1
ATOM 1294 C C . LEU A 1 171 ? 3.728 3.029 -3.179 1.00 91.19 171 LEU A C 1
ATOM 1296 O O . LEU A 1 171 ? 3.519 2.614 -2.032 1.00 91.19 171 LEU A O 1
ATOM 1300 N N . SER A 1 172 ? 3.739 4.330 -3.472 1.00 92.56 172 SER A N 1
ATOM 1301 C CA . SER A 1 172 ? 3.545 5.412 -2.508 1.00 92.56 172 SER A CA 1
ATOM 1302 C C . SER A 1 172 ? 2.897 6.641 -3.143 1.00 92.56 172 SER A C 1
ATOM 1304 O O . SER A 1 172 ? 3.073 6.894 -4.338 1.00 92.56 172 SER A O 1
ATOM 1306 N N . MET A 1 173 ? 2.175 7.429 -2.341 1.00 91.31 173 MET A N 1
ATOM 1307 C CA . MET A 1 173 ? 1.574 8.689 -2.791 1.00 91.31 173 MET A CA 1
ATOM 1308 C C . MET A 1 173 ? 2.648 9.659 -3.279 1.00 91.31 173 MET A C 1
ATOM 1310 O O . MET A 1 173 ? 2.500 10.233 -4.352 1.00 91.31 173 MET A O 1
ATOM 1314 N N . VAL A 1 174 ? 3.757 9.797 -2.543 1.00 91.38 174 VAL A N 1
ATOM 1315 C CA . VAL A 1 174 ? 4.874 10.668 -2.946 1.00 91.38 174 VAL A CA 1
ATOM 1316 C C . VAL A 1 174 ? 5.563 10.157 -4.217 1.00 91.38 174 VAL A C 1
ATOM 1318 O O . VAL A 1 174 ? 5.982 10.959 -5.051 1.00 91.38 174 VAL A O 1
ATOM 1321 N N . GLY A 1 175 ? 5.666 8.840 -4.396 1.00 90.81 175 GLY A N 1
ATOM 1322 C CA . GLY A 1 175 ? 6.204 8.216 -5.604 1.00 90.81 175 GLY A CA 1
ATOM 1323 C C . GLY A 1 175 ? 5.390 8.530 -6.851 1.00 90.81 175 GLY A C 1
ATOM 1324 O O . GLY A 1 175 ? 5.934 8.999 -7.848 1.00 90.81 175 GLY A O 1
ATOM 1325 N N . LEU A 1 176 ? 4.073 8.348 -6.774 1.00 91.56 176 LEU A N 1
ATOM 1326 C CA . LEU A 1 176 ? 3.170 8.704 -7.869 1.00 91.56 176 LEU A CA 1
ATOM 1327 C C . LEU A 1 176 ? 3.076 10.215 -8.076 1.00 91.56 176 LEU A C 1
ATOM 1329 O O . LEU A 1 176 ? 3.044 10.671 -9.215 1.00 91.56 176 LEU A O 1
ATOM 1333 N N . ALA A 1 177 ? 3.095 11.006 -7.002 1.00 92.81 177 ALA A N 1
ATOM 1334 C CA . ALA A 1 177 ? 3.118 12.461 -7.101 1.00 92.81 177 ALA A CA 1
ATOM 1335 C C . ALA A 1 177 ? 4.366 12.962 -7.836 1.00 92.81 177 ALA A C 1
ATOM 1337 O O . ALA A 1 177 ? 4.277 13.917 -8.602 1.00 92.81 177 ALA A O 1
ATOM 1338 N N . ARG A 1 178 ? 5.514 12.296 -7.648 1.00 92.25 178 ARG A N 1
ATOM 1339 C CA . ARG A 1 178 ? 6.749 12.583 -8.387 1.00 92.25 178 ARG A CA 1
ATOM 1340 C C . ARG A 1 178 ? 6.590 12.316 -9.878 1.00 92.25 178 ARG A C 1
ATOM 1342 O O . ARG A 1 178 ? 7.004 13.145 -10.679 1.00 92.25 178 ARG A O 1
ATOM 1349 N N . GLU A 1 179 ? 5.971 11.199 -10.250 1.00 89.94 179 GLU A N 1
ATOM 1350 C CA . GLU A 1 179 ? 5.687 10.898 -11.657 1.00 89.94 179 GLU A CA 1
ATOM 1351 C C . GLU A 1 179 ? 4.759 11.942 -12.276 1.00 89.94 179 GLU A C 1
ATOM 1353 O O . GLU A 1 179 ? 5.057 12.457 -13.350 1.00 89.94 179 GLU A O 1
ATOM 1358 N N . VAL A 1 180 ? 3.688 12.318 -11.572 1.00 92.75 180 VAL A N 1
ATOM 1359 C CA . VAL A 1 180 ? 2.775 13.376 -12.022 1.00 92.75 180 VAL A CA 1
ATOM 1360 C C . VAL A 1 180 ? 3.502 14.707 -12.181 1.00 92.75 180 VAL A C 1
ATOM 1362 O O . VAL A 1 180 ? 3.420 15.311 -13.246 1.00 92.75 180 VAL A O 1
ATOM 1365 N N . ALA A 1 181 ? 4.276 15.124 -11.178 1.00 91.62 181 ALA A N 1
ATOM 1366 C CA . ALA A 1 181 ? 5.075 16.346 -11.227 1.00 91.62 181 ALA A CA 1
ATOM 1367 C C . ALA A 1 181 ? 6.034 16.361 -12.428 1.00 91.62 181 ALA A C 1
ATOM 1369 O O . ALA A 1 181 ? 6.177 17.387 -13.093 1.00 91.62 181 ALA A O 1
ATOM 1370 N N . ALA A 1 182 ? 6.646 15.217 -12.747 1.00 89.75 182 ALA A N 1
ATOM 1371 C CA . ALA A 1 182 ? 7.606 15.113 -13.836 1.00 89.75 182 ALA A CA 1
ATOM 1372 C C . ALA A 1 182 ? 6.990 15.398 -15.214 1.00 89.75 182 ALA A C 1
ATOM 1374 O O . ALA A 1 182 ? 7.647 16.028 -16.042 1.00 89.75 182 ALA A O 1
ATOM 1375 N N . PHE A 1 183 ? 5.749 14.964 -15.473 1.00 88.44 183 PHE A N 1
ATOM 1376 C CA . PHE A 1 183 ? 5.113 15.189 -16.777 1.00 88.44 183 PHE A CA 1
ATOM 1377 C C . PHE A 1 183 ? 4.185 16.405 -16.836 1.00 88.44 183 PHE A C 1
ATOM 1379 O O . PHE A 1 183 ? 3.957 16.915 -17.931 1.00 88.44 183 PHE A O 1
ATOM 1386 N N . THR A 1 184 ? 3.665 16.892 -15.706 1.00 89.44 184 THR A N 1
ATOM 1387 C CA . THR A 1 184 ? 2.872 18.135 -15.671 1.00 89.44 184 THR A CA 1
ATOM 1388 C C . THR A 1 184 ? 3.734 19.382 -15.480 1.00 89.44 184 THR A C 1
ATOM 1390 O O . THR A 1 184 ? 3.281 20.487 -15.764 1.00 89.44 184 THR A O 1
ATOM 1393 N N . GLY A 1 185 ? 4.967 19.226 -14.984 1.00 88.50 185 GLY A N 1
ATOM 1394 C CA . GLY A 1 185 ? 5.811 20.339 -14.547 1.00 88.50 185 GLY A CA 1
ATOM 1395 C C . GLY A 1 185 ? 5.369 20.959 -13.216 1.00 88.50 185 GLY A C 1
ATOM 1396 O O . GLY A 1 185 ? 5.906 21.995 -12.821 1.00 88.50 185 GLY A O 1
ATOM 1397 N N . ALA A 1 186 ? 4.396 20.354 -12.523 1.00 91.69 186 ALA A N 1
ATOM 1398 C CA . ALA A 1 186 ? 3.956 20.800 -11.208 1.00 91.69 186 ALA A CA 1
ATOM 1399 C C . ALA A 1 186 ? 5.048 20.591 -10.146 1.00 91.69 186 ALA A C 1
ATOM 1401 O O . ALA A 1 186 ? 5.959 19.776 -10.290 1.00 91.69 186 ALA A O 1
ATOM 1402 N N . VAL A 1 187 ? 4.947 21.325 -9.038 1.00 90.19 187 VAL A N 1
ATOM 1403 C CA . VAL A 1 187 ? 5.931 21.242 -7.954 1.00 90.19 187 VAL A CA 1
ATOM 1404 C C . VAL A 1 187 ? 5.578 20.096 -7.010 1.00 90.19 187 VAL A C 1
ATOM 1406 O O . VAL A 1 187 ? 4.516 20.100 -6.388 1.00 90.19 187 VAL A O 1
ATOM 1409 N N . LEU A 1 188 ? 6.504 19.147 -6.850 1.00 90.19 188 LEU A N 1
ATOM 1410 C CA . LEU A 1 188 ? 6.411 18.109 -5.826 1.00 90.19 188 LEU A CA 1
ATOM 1411 C C . LEU A 1 188 ? 6.613 18.715 -4.427 1.00 90.19 188 LEU A C 1
ATOM 1413 O O . LEU A 1 188 ? 7.644 19.322 -4.132 1.00 90.19 188 LEU A O 1
ATOM 1417 N N . ARG A 1 189 ? 5.655 18.480 -3.535 1.00 91.38 189 ARG A N 1
ATOM 1418 C CA . ARG A 1 189 ? 5.694 18.835 -2.115 1.00 91.38 189 ARG A CA 1
ATOM 1419 C C . ARG A 1 189 ? 5.972 17.571 -1.308 1.00 91.38 189 ARG A C 1
ATOM 1421 O O . ARG A 1 189 ? 5.174 16.645 -1.322 1.00 91.38 189 ARG A O 1
ATOM 1428 N N . LYS A 1 190 ? 7.104 17.506 -0.604 1.00 82.62 190 LYS A N 1
ATOM 1429 C CA . LYS A 1 190 ? 7.413 16.393 0.315 1.00 82.62 190 LYS A CA 1
ATOM 1430 C C . LYS A 1 190 ? 6.898 16.723 1.726 1.00 82.62 190 LYS A C 1
ATOM 1432 O O . LYS A 1 190 ? 6.953 17.896 2.101 1.00 82.62 190 LYS A O 1
ATOM 1437 N N . PRO A 1 191 ? 6.436 15.740 2.523 1.00 85.44 191 PRO A N 1
ATOM 1438 C CA . PRO A 1 191 ? 6.059 15.983 3.915 1.00 85.44 191 PRO A CA 1
ATOM 1439 C C . PRO A 1 191 ? 7.188 16.651 4.716 1.00 85.44 191 PRO A C 1
ATOM 1441 O O . PRO A 1 191 ? 8.311 16.147 4.780 1.00 85.44 191 PRO A O 1
ATOM 1444 N N . SER A 1 192 ? 6.911 17.777 5.368 1.00 84.81 192 SER A N 1
ATOM 1445 C CA . SER A 1 192 ? 7.850 18.342 6.338 1.00 84.81 192 SER A CA 1
ATOM 1446 C C . SER A 1 192 ? 7.747 17.572 7.650 1.00 84.81 192 SER A C 1
ATOM 1448 O O . SER A 1 192 ? 6.648 17.452 8.192 1.00 84.81 192 SER A O 1
ATOM 1450 N N . VAL A 1 193 ? 8.874 17.099 8.178 1.00 86.75 193 VAL A N 1
ATOM 1451 C CA . VAL A 1 193 ? 8.914 16.436 9.484 1.00 86.75 193 VAL A CA 1
ATOM 1452 C C . VAL A 1 193 ? 9.429 17.414 10.532 1.00 86.75 193 VAL A C 1
ATOM 1454 O O . VAL A 1 193 ? 10.535 17.938 10.409 1.00 86.75 193 VAL A O 1
ATOM 1457 N N . SER A 1 194 ? 8.614 17.659 11.556 1.00 86.88 194 SER A N 1
ATOM 1458 C CA . SER A 1 194 ? 8.977 18.454 12.730 1.00 86.88 194 SER A CA 1
ATOM 1459 C C . SER A 1 194 ? 8.726 17.611 13.969 1.00 86.88 194 SER A C 1
ATOM 1461 O O . SER A 1 194 ? 7.582 17.285 14.271 1.00 86.88 194 SER A O 1
ATOM 1463 N N . LEU A 1 195 ? 9.795 17.245 14.671 1.00 85.38 195 LEU A N 1
ATOM 1464 C CA . LEU A 1 195 ? 9.740 16.316 15.791 1.00 85.38 195 LEU A CA 1
ATOM 1465 C C . LEU A 1 195 ? 10.241 16.989 17.068 1.00 85.38 195 LEU A C 1
ATOM 1467 O O . LEU A 1 195 ? 11.338 17.547 17.090 1.00 85.38 195 LEU A O 1
ATOM 1471 N N . THR A 1 196 ? 9.453 16.894 18.135 1.00 89.75 196 THR A N 1
ATOM 1472 C CA . THR A 1 196 ? 9.882 17.272 19.484 1.00 89.75 196 THR A CA 1
ATOM 1473 C C . THR A 1 196 ? 10.319 16.013 20.216 1.00 89.75 196 THR A C 1
ATOM 1475 O O . THR A 1 196 ? 9.502 15.131 20.476 1.00 89.75 196 THR A O 1
ATOM 1478 N N . GLU A 1 197 ? 11.605 15.930 20.540 1.00 92.75 197 GLU A N 1
ATOM 1479 C CA . GLU A 1 197 ? 12.189 14.796 21.255 1.00 92.75 197 GLU A CA 1
ATOM 1480 C C . GLU A 1 197 ? 12.398 15.129 22.743 1.00 92.75 197 GLU A C 1
ATOM 1482 O O . GLU A 1 197 ? 12.612 16.286 23.111 1.00 92.75 197 GLU A O 1
ATOM 1487 N N . THR A 1 198 ? 12.345 14.114 23.607 1.00 93.69 198 THR A N 1
ATOM 1488 C CA . THR A 1 198 ? 12.712 14.236 25.027 1.00 93.69 198 THR A CA 1
ATOM 1489 C C . THR A 1 198 ? 14.234 14.238 25.211 1.00 93.69 198 THR A C 1
ATOM 1491 O O . THR A 1 198 ? 14.989 14.106 24.255 1.00 93.69 198 THR A O 1
ATOM 1494 N N . ASP A 1 199 ? 14.731 14.371 26.445 1.00 92.38 199 ASP A N 1
ATOM 1495 C CA . ASP A 1 199 ? 16.172 14.232 26.730 1.00 92.38 199 ASP A CA 1
ATOM 1496 C C . ASP A 1 199 ? 16.658 12.773 26.754 1.00 92.38 199 ASP A C 1
ATOM 1498 O O . ASP A 1 199 ? 17.859 12.488 26.619 1.00 92.38 199 ASP A O 1
ATOM 1502 N N . GLU A 1 200 ? 15.728 11.841 26.933 1.00 92.69 200 GLU A N 1
ATOM 1503 C CA . GLU A 1 200 ? 15.980 10.411 27.010 1.00 92.69 200 GLU A CA 1
ATOM 1504 C C . GLU A 1 200 ? 16.413 9.876 25.645 1.00 92.69 200 GLU A C 1
ATOM 1506 O O . GLU A 1 200 ? 15.797 10.187 24.636 1.00 92.69 200 GLU A O 1
ATOM 1511 N N . LYS A 1 201 ? 17.507 9.111 25.574 1.00 93.12 201 LYS A N 1
ATOM 1512 C CA . LYS A 1 201 ? 18.045 8.640 24.287 1.00 93.12 201 LYS A CA 1
ATOM 1513 C C . LYS A 1 201 ? 17.349 7.361 23.844 1.00 93.12 201 LYS A C 1
ATOM 1515 O O . LYS A 1 201 ? 17.290 6.414 24.620 1.00 93.12 201 LYS A O 1
ATOM 1520 N N . THR A 1 202 ? 16.986 7.269 22.566 1.00 92.62 202 THR A N 1
ATOM 1521 C CA . THR A 1 202 ? 16.460 6.027 21.971 1.00 92.62 202 THR A CA 1
ATOM 1522 C C . THR A 1 202 ? 17.425 4.855 22.172 1.00 92.62 202 THR A C 1
ATOM 1524 O O . THR A 1 202 ? 17.012 3.763 22.548 1.00 92.62 202 THR A O 1
ATOM 1527 N N . SER A 1 203 ? 18.733 5.096 22.033 1.00 92.56 203 SER A N 1
ATOM 1528 C CA . SER A 1 203 ? 19.780 4.084 22.238 1.00 92.56 203 SER A CA 1
ATOM 1529 C C . SER A 1 203 ? 19.922 3.590 23.685 1.00 92.56 203 SER A C 1
ATOM 1531 O O . SER A 1 203 ? 20.720 2.693 23.935 1.00 92.56 203 SER A O 1
ATOM 1533 N N . ALA A 1 204 ? 19.246 4.220 24.652 1.00 93.31 204 ALA A N 1
ATOM 1534 C CA . ALA A 1 204 ? 19.195 3.739 26.032 1.00 93.31 204 ALA A CA 1
ATOM 1535 C C . ALA A 1 204 ? 18.112 2.666 26.234 1.00 93.31 204 ALA A C 1
ATOM 1537 O O . ALA A 1 204 ? 18.191 1.923 27.206 1.00 93.31 204 ALA A O 1
ATOM 1538 N N . HIS A 1 205 ? 17.137 2.585 25.320 1.00 93.56 205 HIS A N 1
ATOM 1539 C CA . HIS A 1 205 ? 15.992 1.670 25.402 1.00 93.56 205 HIS A CA 1
ATOM 1540 C C . HIS A 1 205 ? 15.980 0.602 24.332 1.00 93.56 205 HIS A C 1
ATOM 1542 O O . HIS A 1 205 ? 15.351 -0.426 24.524 1.00 93.56 205 HIS A O 1
ATOM 1548 N N . VAL A 1 206 ? 16.614 0.863 23.191 1.00 93.75 206 VAL A N 1
ATOM 1549 C CA . VAL A 1 206 ? 16.597 -0.047 22.051 1.00 93.75 206 VAL A CA 1
ATOM 1550 C C . VAL A 1 206 ? 18.017 -0.289 21.576 1.00 93.75 206 VAL A C 1
ATOM 1552 O O . VAL A 1 206 ? 18.812 0.644 21.435 1.00 93.75 206 VAL A O 1
ATOM 1555 N N . SER A 1 207 ? 18.326 -1.551 21.296 1.00 93.62 207 SER A N 1
ATOM 1556 C CA . SER A 1 207 ? 19.560 -1.956 20.626 1.00 93.62 207 SER A CA 1
ATOM 1557 C C . SER A 1 207 ? 19.236 -2.893 19.470 1.00 93.62 207 SER A C 1
ATOM 1559 O O . SER A 1 207 ? 18.334 -3.719 19.573 1.00 93.62 207 SER A O 1
ATOM 1561 N N . VAL A 1 208 ? 19.956 -2.754 18.358 1.00 93.31 208 VAL A N 1
ATOM 1562 C CA . VAL A 1 208 ? 19.733 -3.549 17.145 1.00 93.31 208 VAL A CA 1
ATOM 1563 C C . VAL A 1 208 ? 21.031 -4.251 16.770 1.00 93.31 208 VAL A C 1
ATOM 1565 O O . VAL A 1 208 ? 22.076 -3.613 16.651 1.00 93.31 208 VAL A O 1
ATOM 1568 N N . THR A 1 209 ? 20.960 -5.564 16.570 1.00 94.56 209 THR A N 1
ATOM 1569 C CA . THR A 1 209 ? 22.046 -6.389 16.027 1.00 94.56 209 THR A CA 1
ATOM 1570 C C . THR A 1 209 ? 21.594 -6.987 14.703 1.00 94.56 209 THR A C 1
ATOM 1572 O O . THR A 1 209 ? 20.516 -7.563 14.629 1.00 94.56 209 THR A O 1
ATOM 1575 N N . ILE A 1 210 ? 22.409 -6.868 13.657 1.00 93.62 210 ILE A N 1
ATOM 1576 C CA . ILE A 1 210 ? 22.124 -7.451 12.341 1.00 93.62 210 ILE A CA 1
ATOM 1577 C C . ILE A 1 210 ? 23.189 -8.505 12.062 1.00 93.62 210 ILE A C 1
ATOM 1579 O O . ILE A 1 210 ? 24.364 -8.166 11.928 1.00 93.62 210 ILE A O 1
ATOM 1583 N N . GLU A 1 211 ? 22.786 -9.772 11.987 1.00 93.81 211 GLU A N 1
ATOM 1584 C CA . GLU A 1 211 ? 23.717 -10.880 11.735 1.00 93.81 211 GLU A CA 1
ATOM 1585 C C . GLU A 1 211 ? 24.145 -10.956 10.261 1.00 93.81 211 GLU A C 1
ATOM 1587 O O . GLU A 1 211 ? 25.268 -11.355 9.964 1.00 93.81 211 GLU A O 1
ATOM 1592 N N . ASP A 1 212 ? 23.271 -10.537 9.339 1.00 87.75 212 ASP A N 1
ATOM 1593 C CA . ASP A 1 212 ? 23.527 -10.551 7.896 1.00 87.75 212 ASP A CA 1
ATOM 1594 C C . ASP A 1 212 ? 23.095 -9.226 7.240 1.00 87.75 212 ASP A C 1
ATOM 1596 O O . ASP A 1 212 ? 21.921 -8.998 6.932 1.00 87.75 212 ASP A O 1
ATOM 1600 N N . GLN A 1 213 ? 24.069 -8.342 7.004 1.00 89.69 213 GLN A N 1
ATOM 1601 C CA . GLN A 1 213 ? 23.843 -7.035 6.373 1.00 89.69 213 GLN A CA 1
ATOM 1602 C C . GLN A 1 213 ? 23.450 -7.124 4.890 1.00 89.69 213 GLN A C 1
ATOM 1604 O O . GLN A 1 213 ? 22.952 -6.146 4.339 1.00 89.69 213 GLN A O 1
ATOM 1609 N N . GLN A 1 214 ? 23.642 -8.267 4.220 1.00 90.62 214 GLN A N 1
ATOM 1610 C CA . GLN A 1 214 ? 23.147 -8.433 2.847 1.00 90.62 214 GLN A CA 1
ATOM 1611 C C . GLN A 1 214 ? 21.629 -8.632 2.834 1.00 90.62 214 GLN A C 1
ATOM 1613 O O . GLN A 1 214 ? 20.950 -8.182 1.911 1.00 90.62 214 GLN A O 1
ATOM 1618 N N . LEU A 1 215 ? 21.090 -9.281 3.871 1.00 92.06 215 LEU A N 1
ATOM 1619 C CA . LEU A 1 215 ? 19.654 -9.518 4.017 1.00 92.06 215 LEU A CA 1
ATOM 1620 C C . LEU A 1 215 ? 18.907 -8.333 4.623 1.00 92.06 215 LEU A C 1
ATOM 1622 O O . LEU A 1 215 ? 17.739 -8.131 4.292 1.00 92.06 215 LEU A O 1
ATOM 1626 N N . CYS A 1 216 ? 19.571 -7.562 5.483 1.00 95.31 216 CYS A N 1
ATOM 1627 C CA . CYS A 1 216 ? 19.045 -6.333 6.065 1.00 95.31 216 CYS A CA 1
ATOM 1628 C C . CYS A 1 216 ? 20.101 -5.217 5.979 1.00 95.31 216 CYS A C 1
ATOM 1630 O O . CYS A 1 216 ? 20.837 -4.992 6.943 1.00 95.31 216 CYS A O 1
ATOM 1632 N N . PRO A 1 217 ? 20.203 -4.511 4.836 1.00 90.62 217 PRO A N 1
ATOM 1633 C CA . PRO A 1 217 ? 21.204 -3.459 4.656 1.00 90.62 217 PRO A CA 1
ATOM 1634 C C . PRO A 1 217 ? 21.031 -2.277 5.612 1.00 90.62 217 PRO A C 1
ATOM 1636 O O . PRO A 1 217 ? 22.016 -1.657 6.009 1.00 90.62 217 PRO A O 1
ATOM 1639 N N . ARG A 1 218 ? 19.786 -1.957 5.985 1.00 94.19 218 ARG A N 1
ATOM 1640 C CA . ARG A 1 218 ? 19.472 -0.861 6.903 1.00 94.19 218 ARG A CA 1
ATOM 1641 C C . ARG A 1 218 ? 18.264 -1.200 7.765 1.00 94.19 218 ARG A C 1
ATOM 1643 O O . ARG A 1 218 ? 17.262 -1.694 7.262 1.00 94.19 218 ARG A O 1
ATOM 1650 N N . PHE A 1 219 ? 18.354 -0.872 9.039 1.00 95.50 219 PHE A N 1
ATOM 1651 C CA . PHE A 1 219 ? 17.348 -1.020 10.068 1.00 95.50 219 PHE A CA 1
ATOM 1652 C C . PHE A 1 219 ? 17.401 0.221 10.948 1.00 95.50 219 PHE A C 1
ATOM 1654 O O . PHE A 1 219 ? 18.455 0.585 11.476 1.00 95.50 219 PHE A O 1
ATOM 1661 N N . THR A 1 220 ? 16.252 0.861 11.115 1.00 95.06 220 THR A N 1
ATOM 1662 C CA . THR A 1 220 ? 16.100 2.011 11.994 1.00 95.06 220 THR A CA 1
ATOM 1663 C C . THR A 1 220 ? 15.069 1.711 13.071 1.00 95.06 220 THR A C 1
ATOM 1665 O O . THR A 1 220 ? 14.055 1.067 12.794 1.00 95.06 220 THR A O 1
ATOM 1668 N N . ALA A 1 221 ? 15.336 2.160 14.297 1.00 94.44 221 ALA A N 1
ATOM 1669 C CA . ALA A 1 221 ? 14.433 1.993 15.423 1.00 94.44 221 ALA A CA 1
ATOM 1670 C C . ALA A 1 221 ? 14.260 3.284 16.226 1.00 94.44 221 ALA A C 1
ATOM 1672 O O . ALA A 1 221 ? 15.247 3.939 16.579 1.00 94.44 221 ALA A O 1
ATOM 1673 N N . AR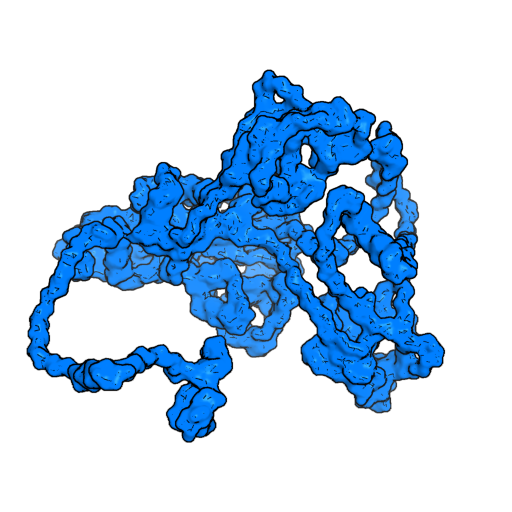G A 1 222 ? 13.008 3.622 16.551 1.00 95.56 222 ARG A N 1
ATOM 1674 C CA . ARG A 1 222 ? 12.638 4.712 17.470 1.00 95.56 222 ARG A CA 1
ATOM 1675 C C . ARG A 1 222 ? 11.912 4.169 18.694 1.00 95.56 222 ARG A C 1
ATOM 1677 O O . ARG A 1 222 ? 11.258 3.133 18.618 1.00 95.56 222 ARG A O 1
ATOM 1684 N N . TRP A 1 223 ? 12.014 4.892 19.804 1.00 95.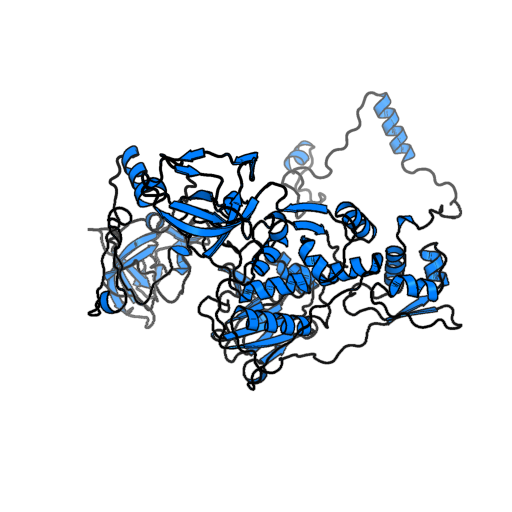56 223 TRP A N 1
ATOM 1685 C CA . TRP A 1 223 ? 11.349 4.543 21.054 1.00 95.56 223 TRP A CA 1
ATOM 1686 C C . TRP A 1 223 ? 10.383 5.640 21.491 1.00 95.56 223 TRP A C 1
ATOM 1688 O O . TRP A 1 223 ? 10.682 6.834 21.379 1.00 95.56 223 TRP A O 1
ATOM 1698 N N . PHE A 1 224 ? 9.238 5.210 22.012 1.00 93.69 224 PHE A N 1
ATOM 1699 C CA . PHE A 1 224 ? 8.160 6.066 22.488 1.00 93.69 224 PHE A CA 1
ATOM 1700 C C . PHE A 1 224 ? 7.755 5.663 23.902 1.00 93.69 224 PHE A C 1
ATOM 1702 O O . PHE A 1 224 ? 7.699 4.473 24.220 1.00 93.69 224 PHE A O 1
ATOM 1709 N N . SER A 1 225 ? 7.372 6.647 24.710 1.00 92.62 225 SER A N 1
ATOM 1710 C CA . SER A 1 225 ? 6.661 6.446 25.977 1.00 92.62 225 SER A CA 1
ATOM 1711 C C . SER A 1 225 ? 5.365 7.247 26.016 1.00 92.62 225 SER A C 1
ATOM 1713 O O . SER A 1 225 ? 5.123 8.099 25.162 1.00 92.62 225 SER A O 1
ATOM 1715 N N . ASN A 1 226 ? 4.520 6.966 27.011 1.00 92.88 226 ASN A N 1
ATOM 1716 C CA . ASN A 1 226 ? 3.235 7.637 27.208 1.00 92.88 226 ASN A CA 1
ATOM 1717 C C . ASN A 1 226 ? 2.301 7.534 25.982 1.00 92.88 226 ASN A C 1
ATOM 1719 O O . ASN A 1 226 ? 1.579 8.469 25.645 1.00 92.88 226 ASN A O 1
ATOM 1723 N N . VAL A 1 227 ? 2.332 6.395 25.287 1.00 89.44 227 VAL A N 1
ATOM 1724 C CA . VAL A 1 227 ? 1.464 6.137 24.133 1.00 89.44 227 VAL A CA 1
ATOM 1725 C C . VAL A 1 227 ? 0.037 5.877 24.621 1.00 89.44 227 VAL A C 1
ATOM 1727 O O . VAL A 1 227 ? -0.197 4.954 25.398 1.00 89.44 227 VAL A O 1
ATOM 1730 N N . SER A 1 228 ? -0.931 6.667 24.147 1.00 85.38 228 SER A N 1
ATOM 1731 C CA . SER A 1 228 ? -2.358 6.375 24.311 1.00 85.38 228 SER A CA 1
ATOM 1732 C C . SER A 1 228 ? -2.915 5.730 23.044 1.00 85.38 228 SER A C 1
ATOM 1734 O O . SER A 1 228 ? -3.263 6.406 22.074 1.00 85.38 228 SER A O 1
ATOM 1736 N N . ASN A 1 229 ? -2.968 4.398 23.026 1.00 80.88 229 ASN A N 1
ATOM 1737 C CA . ASN A 1 229 ? -3.344 3.651 21.830 1.00 80.88 229 ASN A CA 1
ATOM 1738 C C . ASN A 1 229 ? -4.873 3.529 21.655 1.00 80.88 229 ASN A C 1
ATOM 1740 O O . ASN A 1 229 ? -5.477 2.488 21.924 1.00 80.88 229 ASN A O 1
ATOM 1744 N N . GLY A 1 230 ? -5.498 4.632 21.233 1.00 75.31 230 GLY A N 1
ATOM 1745 C CA . GLY A 1 230 ? -6.923 4.735 20.902 1.00 75.31 230 GLY A CA 1
ATOM 1746 C C . GLY A 1 230 ? -7.223 4.596 19.399 1.00 75.31 230 GLY A C 1
ATOM 1747 O O . GLY A 1 230 ? -6.366 4.151 18.637 1.00 75.31 230 GLY A O 1
ATOM 1748 N N . PRO A 1 231 ? -8.439 4.957 18.946 1.00 73.75 231 PRO A N 1
ATOM 1749 C CA . PRO A 1 231 ? -8.738 5.084 17.519 1.00 73.75 231 PRO A CA 1
ATOM 1750 C C . PRO A 1 231 ? -7.945 6.243 16.892 1.00 73.75 231 PRO A C 1
ATOM 1752 O O . PRO A 1 231 ? -7.749 7.279 17.528 1.00 73.75 231 PRO A O 1
ATOM 1755 N N . SER A 1 232 ? -7.513 6.088 15.638 1.00 75.56 232 SER A N 1
ATOM 1756 C CA . SER A 1 232 ? -6.886 7.176 14.874 1.00 75.56 232 SER A CA 1
ATOM 1757 C C . SER A 1 232 ? -7.907 8.270 14.502 1.00 75.56 232 SER A C 1
ATOM 1759 O O . SER A 1 232 ? -9.118 8.038 14.560 1.00 75.56 232 SER A O 1
ATOM 1761 N N . PRO A 1 233 ? -7.476 9.481 14.112 1.00 74.38 233 PRO A N 1
ATOM 1762 C CA . PRO A 1 233 ? -8.389 10.530 13.668 1.00 74.38 233 PRO A CA 1
ATOM 1763 C C . PRO A 1 233 ? -9.120 10.153 12.372 1.00 74.38 233 PRO A C 1
ATOM 1765 O O . PRO A 1 233 ? -8.548 9.514 11.490 1.00 74.38 233 PRO A O 1
ATOM 1768 N N . ASP A 1 234 ? -10.355 10.637 12.213 1.00 69.25 234 ASP A N 1
ATOM 1769 C CA . ASP A 1 234 ? -11.219 10.357 11.053 1.00 69.25 234 ASP A CA 1
ATOM 1770 C C . ASP A 1 234 ? -10.517 10.587 9.699 1.00 69.25 234 ASP A C 1
ATOM 1772 O O . ASP A 1 234 ? -10.581 9.744 8.808 1.00 69.25 234 ASP A O 1
ATOM 1776 N N . TRP A 1 235 ? -9.770 11.685 9.547 1.00 75.38 235 TRP A N 1
ATOM 1777 C CA . TRP A 1 235 ? -9.083 11.996 8.289 1.00 75.38 235 TRP A CA 1
ATOM 1778 C C . TRP A 1 235 ? -8.066 10.917 7.868 1.00 75.38 235 TRP A C 1
ATOM 1780 O O . TRP A 1 235 ? -7.901 10.677 6.670 1.00 75.38 235 TRP A O 1
ATOM 1790 N N . MET A 1 236 ? -7.400 10.268 8.831 1.00 79.31 236 MET A N 1
ATOM 1791 C CA . MET A 1 236 ? -6.412 9.217 8.578 1.00 79.31 236 MET A CA 1
ATOM 1792 C C . MET A 1 236 ? -7.115 7.918 8.195 1.00 79.31 236 MET A C 1
ATOM 1794 O O . MET A 1 236 ? -6.765 7.312 7.182 1.00 79.31 236 MET A O 1
ATOM 1798 N N . GLN A 1 237 ? -8.157 7.546 8.945 1.00 75.50 237 GLN A N 1
ATOM 1799 C CA . GLN A 1 237 ? -8.973 6.367 8.645 1.00 75.50 237 GLN A CA 1
ATOM 1800 C C . GLN A 1 237 ? -9.539 6.432 7.224 1.00 75.50 237 GLN A C 1
ATOM 1802 O O . GLN A 1 237 ? -9.423 5.471 6.469 1.00 75.50 237 GLN A O 1
ATOM 1807 N N . ARG A 1 238 ? -10.073 7.590 6.814 1.00 74.06 238 ARG A N 1
ATOM 1808 C CA . ARG A 1 238 ? -10.644 7.777 5.470 1.00 74.06 238 ARG A CA 1
ATOM 1809 C C . ARG A 1 238 ? -9.620 7.585 4.359 1.00 74.06 238 ARG A C 1
ATOM 1811 O O . ARG A 1 238 ? -9.913 6.922 3.368 1.00 74.06 238 ARG A O 1
ATOM 1818 N N . ARG A 1 239 ? -8.412 8.128 4.532 1.00 81.12 239 ARG A N 1
ATOM 1819 C CA . ARG A 1 239 ? -7.315 7.957 3.566 1.00 81.12 239 ARG A CA 1
ATOM 1820 C C . ARG A 1 239 ? -6.894 6.499 3.437 1.00 81.12 239 ARG A C 1
ATOM 1822 O O . ARG A 1 239 ? -6.712 6.023 2.321 1.00 81.12 239 ARG A O 1
ATOM 1829 N N . LEU A 1 240 ? -6.786 5.794 4.562 1.00 81.44 240 LEU A N 1
ATOM 1830 C CA . LEU A 1 240 ? -6.441 4.374 4.594 1.00 81.44 240 LEU A CA 1
ATOM 1831 C C . LEU A 1 240 ? -7.507 3.517 3.903 1.00 81.44 240 LEU A C 1
ATOM 1833 O O . LEU A 1 240 ? -7.169 2.719 3.029 1.00 81.44 240 LEU A O 1
ATOM 1837 N N . VAL A 1 241 ? -8.785 3.743 4.217 1.00 76.06 241 VAL A N 1
ATOM 1838 C CA . VAL A 1 241 ? -9.909 3.041 3.580 1.00 76.06 241 VAL A CA 1
ATOM 1839 C C . VAL A 1 241 ? -9.922 3.286 2.070 1.00 76.06 241 VAL A C 1
ATOM 1841 O O . VAL A 1 241 ? -9.966 2.331 1.294 1.00 76.06 241 VAL A O 1
ATOM 1844 N N . ALA A 1 242 ? -9.799 4.542 1.630 1.00 76.06 242 ALA A N 1
ATOM 1845 C CA . ALA A 1 242 ? -9.760 4.876 0.206 1.00 76.06 242 ALA A CA 1
ATOM 1846 C C . ALA A 1 242 ? -8.553 4.232 -0.512 1.00 76.06 242 ALA A C 1
ATOM 1848 O O . ALA A 1 242 ? -8.678 3.760 -1.646 1.00 76.06 242 ALA A O 1
ATOM 1849 N N . ALA A 1 243 ? -7.408 4.130 0.173 1.00 76.88 243 ALA A N 1
ATOM 1850 C CA . ALA A 1 243 ? -6.206 3.444 -0.303 1.00 76.88 243 ALA A CA 1
ATOM 1851 C C . ALA A 1 243 ? -6.296 1.901 -0.261 1.00 76.88 243 ALA A C 1
ATOM 1853 O O . ALA A 1 243 ? -5.328 1.223 -0.607 1.00 76.88 243 ALA A O 1
ATOM 1854 N N . GLY A 1 244 ? -7.454 1.334 0.100 1.00 76.00 244 GLY A N 1
ATOM 1855 C CA . GLY A 1 244 ? -7.711 -0.109 0.080 1.00 76.00 244 GLY A CA 1
ATOM 1856 C C . GLY A 1 244 ? -7.383 -0.843 1.372 1.00 76.00 244 GLY A C 1
ATOM 1857 O O . GLY A 1 244 ? -7.535 -2.065 1.419 1.00 76.00 244 GLY A O 1
ATOM 1858 N N . MET A 1 245 ? -6.963 -0.134 2.422 1.00 73.62 245 MET A N 1
ATOM 1859 C CA . MET A 1 245 ? -6.752 -0.742 3.730 1.00 73.62 245 MET A CA 1
ATOM 1860 C C . MET A 1 245 ? -8.114 -0.991 4.369 1.00 73.62 245 MET A C 1
ATOM 1862 O O . MET A 1 245 ? -8.788 -0.071 4.833 1.00 73.62 245 MET A O 1
ATOM 1866 N N . ARG A 1 246 ? -8.542 -2.255 4.381 1.00 53.06 246 ARG A N 1
ATOM 1867 C CA . ARG A 1 246 ? -9.686 -2.666 5.196 1.00 53.06 246 ARG A CA 1
ATOM 1868 C C . ARG A 1 246 ? -9.303 -2.477 6.660 1.00 53.06 246 ARG A C 1
ATOM 1870 O O . ARG A 1 246 ? -8.212 -2.882 7.061 1.00 53.06 246 ARG A O 1
ATOM 1877 N N . GLN A 1 247 ? -10.201 -1.904 7.464 1.00 38.69 247 GLN A N 1
ATOM 1878 C CA . GLN A 1 247 ? -10.104 -2.044 8.916 1.00 38.69 247 GLN A CA 1
ATOM 1879 C C . GLN A 1 247 ? -9.937 -3.534 9.213 1.00 38.69 247 GLN A C 1
ATOM 1881 O O . GLN A 1 247 ? -10.729 -4.336 8.710 1.00 38.69 247 GLN A O 1
ATOM 1886 N N . VAL A 1 248 ? -8.879 -3.900 9.945 1.00 32.12 248 VAL A N 1
ATOM 1887 C CA . VAL A 1 248 ? -8.544 -5.295 10.248 1.00 32.12 248 VAL A CA 1
ATOM 1888 C C . VAL A 1 248 ? -9.720 -5.925 10.990 1.00 32.12 248 VAL A C 1
ATOM 1890 O O . VAL A 1 248 ? -9.857 -5.833 12.205 1.00 32.12 248 VAL A O 1
ATOM 1893 N N . THR A 1 249 ? -10.595 -6.559 10.224 1.00 25.97 249 THR A N 1
ATOM 1894 C CA . THR A 1 249 ? -11.634 -7.474 10.675 1.00 25.97 249 THR A CA 1
ATOM 1895 C C . THR A 1 249 ? -11.100 -8.861 10.368 1.00 25.97 249 THR A C 1
ATOM 1897 O O . THR A 1 249 ? -11.554 -9.551 9.467 1.00 25.97 249 THR A O 1
ATOM 1900 N N . ALA A 1 250 ? -10.040 -9.245 11.075 1.00 25.64 250 ALA A N 1
ATOM 1901 C CA . ALA A 1 250 ? -9.609 -10.629 11.084 1.00 25.64 250 ALA A CA 1
ATOM 1902 C C . ALA A 1 250 ? -10.537 -11.379 12.038 1.00 25.64 250 ALA A C 1
ATOM 1904 O O . ALA A 1 250 ? -10.371 -11.218 13.242 1.00 25.64 250 ALA A O 1
ATOM 1905 N N . VAL A 1 251 ? -11.510 -12.127 11.506 1.00 25.56 251 VAL A N 1
ATOM 1906 C CA . VAL A 1 251 ? -11.760 -13.514 11.929 1.00 25.56 251 VAL A CA 1
ATOM 1907 C C . VAL A 1 251 ? -12.493 -14.268 10.802 1.00 25.56 251 VAL A C 1
ATOM 1909 O O . VAL A 1 251 ? -13.677 -14.036 10.570 1.00 25.56 251 VAL A O 1
ATOM 1912 N N . GLU A 1 252 ? -11.819 -15.204 10.133 1.00 24.80 252 GLU A N 1
ATOM 1913 C CA . GLU A 1 252 ? -12.476 -16.456 9.739 1.00 24.80 252 GLU A CA 1
ATOM 1914 C C . GLU A 1 252 ? -12.359 -17.377 10.958 1.00 24.80 252 GLU A C 1
ATOM 1916 O O . GLU A 1 252 ? -11.252 -17.675 11.400 1.00 24.80 252 GLU A O 1
ATOM 1921 N N . VAL A 1 253 ? -13.483 -17.762 11.570 1.00 30.42 253 VAL A N 1
ATOM 1922 C CA . VAL A 1 253 ? -13.473 -18.809 12.603 1.00 30.42 253 VAL A CA 1
ATOM 1923 C C . VAL A 1 253 ? -13.665 -20.140 11.894 1.00 30.42 253 VAL A C 1
ATOM 1925 O O . VAL A 1 253 ? -14.699 -20.370 11.265 1.00 30.42 253 VAL A O 1
ATOM 1928 N N . SER A 1 254 ? -12.657 -21.000 12.014 1.00 33.81 254 SER A N 1
ATOM 1929 C CA . SER A 1 254 ? -12.693 -22.412 11.651 1.00 33.81 254 SER A CA 1
ATOM 1930 C C . SER A 1 254 ? -13.848 -23.129 12.365 1.00 33.81 254 SER A C 1
ATOM 1932 O O . SER A 1 254 ? -14.078 -22.970 13.564 1.00 33.81 254 SER A O 1
ATOM 1934 N N . GLY A 1 255 ? -14.605 -23.943 11.628 1.00 37.88 255 GLY A N 1
ATOM 1935 C CA . GLY A 1 255 ? -15.545 -24.883 12.238 1.00 37.88 255 GLY A CA 1
ATOM 1936 C C . GLY A 1 255 ? -14.778 -25.924 13.061 1.00 37.88 255 GLY A C 1
ATOM 1937 O O . GLY A 1 255 ? -13.820 -26.506 12.568 1.00 37.88 255 GLY A O 1
ATOM 1938 N N . ALA A 1 256 ? -15.175 -26.150 14.314 1.00 45.97 256 ALA A N 1
ATOM 1939 C CA . ALA A 1 256 ? -14.456 -27.011 15.256 1.00 45.97 256 ALA A CA 1
ATOM 1940 C C . ALA A 1 256 ? -14.340 -28.486 14.791 1.00 45.97 256 ALA A C 1
ATOM 1942 O O . ALA A 1 256 ? -15.343 -29.196 14.693 1.00 45.97 256 ALA A O 1
ATOM 1943 N N . GLU A 1 257 ? -13.108 -28.969 14.585 1.00 56.47 257 GLU A N 1
ATOM 1944 C CA . GLU A 1 257 ? -12.752 -30.347 14.188 1.00 56.47 257 GLU A CA 1
ATOM 1945 C C . GLU A 1 257 ? -12.514 -31.296 15.393 1.00 56.47 257 GLU A C 1
ATOM 1947 O O . GLU A 1 257 ? -11.456 -31.914 15.503 1.00 56.47 257 GLU A O 1
ATOM 1952 N N . TRP A 1 258 ? -13.432 -31.399 16.367 1.00 71.44 258 TRP A N 1
ATOM 1953 C CA . TRP A 1 258 ? -13.261 -32.320 17.520 1.00 71.44 258 TRP A CA 1
ATOM 1954 C C . TRP A 1 258 ? -14.372 -33.374 17.584 1.00 71.44 258 TRP A C 1
ATOM 1956 O O . TRP A 1 258 ? -15.513 -33.121 17.191 1.00 71.44 258 TRP A O 1
ATOM 1966 N N . SER A 1 259 ? -14.075 -34.549 18.142 1.00 76.50 259 SER A N 1
ATOM 1967 C CA . SER A 1 259 ? -15.072 -35.593 18.441 1.00 76.50 259 SER A CA 1
ATOM 1968 C C . SER A 1 259 ? -14.777 -36.280 19.775 1.00 76.50 259 SER A C 1
ATOM 1970 O O . SER A 1 259 ? -13.619 -36.419 20.156 1.00 76.50 259 SER A O 1
ATOM 1972 N N . ASP A 1 260 ? -15.829 -36.672 20.498 1.00 80.81 260 ASP A N 1
ATOM 1973 C CA . ASP A 1 260 ? -15.773 -37.413 21.771 1.00 80.81 260 ASP A CA 1
ATOM 1974 C C . ASP A 1 260 ? -14.967 -36.747 22.906 1.00 80.81 260 ASP A C 1
ATOM 1976 O O . ASP A 1 260 ? -14.398 -37.409 23.783 1.00 80.81 260 ASP A O 1
ATOM 1980 N N . VAL A 1 261 ? -14.961 -35.411 22.932 1.00 86.56 261 VAL A N 1
ATOM 1981 C CA . VAL A 1 261 ? -14.496 -34.626 24.081 1.00 86.56 261 VAL A CA 1
ATOM 1982 C C . VAL A 1 261 ? -15.699 -34.218 24.921 1.00 86.56 261 VAL A C 1
ATOM 1984 O O . VAL A 1 261 ? -16.628 -33.597 24.411 1.00 86.56 261 VAL A O 1
ATOM 1987 N N . VAL A 1 262 ? -15.689 -34.549 26.211 1.00 89.50 262 VAL A N 1
ATOM 1988 C CA . VAL A 1 262 ? -16.831 -34.349 27.113 1.00 89.50 262 VAL A CA 1
ATOM 1989 C C . VAL A 1 262 ? -16.455 -33.596 28.381 1.00 89.50 262 VAL A C 1
ATOM 1991 O O . VAL A 1 262 ? -15.293 -33.526 28.771 1.00 89.50 262 VAL A O 1
ATOM 1994 N N . VAL A 1 263 ? -17.447 -33.051 29.076 1.00 89.75 263 VAL A N 1
ATOM 1995 C CA . VAL A 1 263 ? -17.254 -32.478 30.411 1.00 89.75 263 VAL A CA 1
ATOM 1996 C C . VAL A 1 263 ? -17.053 -33.584 31.446 1.00 89.75 263 VAL A C 1
ATOM 1998 O O . VAL A 1 263 ? -17.919 -34.438 31.631 1.00 89.75 263 VAL A O 1
ATOM 2001 N N . GLY A 1 264 ? -15.941 -33.533 32.176 1.00 89.56 264 GLY A N 1
ATOM 2002 C CA . GLY A 1 264 ? -15.680 -34.386 33.332 1.00 89.56 264 GLY A CA 1
ATOM 2003 C C . GLY A 1 264 ? -15.431 -33.592 34.608 1.00 89.56 264 GLY A C 1
ATOM 2004 O O . GLY A 1 264 ? -15.102 -32.406 34.577 1.00 89.56 264 GLY A O 1
ATOM 2005 N N . ARG A 1 265 ? -15.580 -34.263 35.752 1.00 91.00 265 ARG A N 1
ATOM 2006 C CA . ARG A 1 265 ? -15.278 -33.724 37.082 1.00 91.00 265 ARG A CA 1
ATOM 2007 C C . ARG A 1 265 ? -14.120 -34.475 37.709 1.00 91.00 265 ARG A C 1
ATOM 2009 O O . ARG A 1 265 ? -14.147 -35.704 37.786 1.00 91.00 265 ARG A O 1
ATOM 2016 N N . LEU A 1 266 ? -13.146 -33.732 38.222 1.00 90.19 266 LEU A N 1
ATOM 2017 C CA . LEU A 1 266 ? -12.066 -34.300 39.023 1.00 90.19 266 LEU A CA 1
ATOM 2018 C C . LEU A 1 266 ? -12.598 -34.631 40.425 1.00 90.19 266 LEU A C 1
ATOM 2020 O O . LEU A 1 266 ? -13.007 -33.737 41.157 1.00 90.19 266 LEU A O 1
ATOM 2024 N N . LEU A 1 267 ? -12.619 -35.905 40.810 1.00 90.06 267 LEU A N 1
ATOM 2025 C CA . LEU A 1 267 ? -13.040 -36.350 42.145 1.00 90.06 267 LEU A CA 1
ATOM 2026 C C . LEU A 1 267 ? -11.877 -36.362 43.134 1.00 90.06 267 LEU A C 1
ATOM 2028 O O . LEU A 1 267 ? -12.024 -35.957 44.282 1.00 90.06 267 LEU A O 1
ATOM 2032 N N . GLU A 1 268 ? -10.720 -36.829 42.679 1.00 90.00 268 GLU A N 1
ATOM 2033 C CA . GLU A 1 268 ? -9.526 -36.979 43.501 1.00 90.00 268 GLU A CA 1
ATOM 2034 C C . GLU A 1 268 ? -8.300 -36.634 42.663 1.00 90.00 268 GLU A C 1
ATOM 2036 O O . GLU A 1 268 ? -8.220 -36.991 41.487 1.00 90.00 268 GLU A O 1
ATOM 2041 N N . VAL A 1 269 ? -7.347 -35.938 43.275 1.00 89.31 269 VAL A N 1
ATOM 2042 C CA . VAL A 1 269 ? -6.061 -35.606 42.671 1.00 89.31 269 VAL A CA 1
ATOM 2043 C C . VAL A 1 269 ? -4.982 -36.036 43.648 1.00 89.31 269 VAL A C 1
ATOM 2045 O O . VAL A 1 269 ? -4.916 -35.531 44.768 1.00 89.31 269 VAL A O 1
ATOM 2048 N N . ARG A 1 270 ? -4.131 -36.967 43.223 1.00 89.94 270 ARG A N 1
ATOM 2049 C CA . ARG A 1 270 ? -2.989 -37.435 44.011 1.00 89.94 270 ARG A CA 1
ATOM 2050 C C . ARG A 1 270 ? -1.724 -37.410 43.173 1.00 89.94 270 ARG A C 1
ATOM 2052 O O . ARG A 1 270 ? -1.768 -37.514 41.946 1.00 89.94 270 ARG A O 1
ATOM 2059 N N . ARG A 1 271 ? -0.580 -37.273 43.839 1.00 86.81 271 ARG A N 1
ATOM 2060 C CA . ARG A 1 271 ? 0.716 -37.388 43.168 1.00 86.81 271 ARG A CA 1
ATOM 2061 C C . ARG A 1 271 ? 0.880 -38.784 42.585 1.00 86.81 271 ARG A C 1
ATOM 2063 O O . ARG A 1 271 ? 0.471 -39.770 43.199 1.00 86.81 271 ARG A O 1
ATOM 2070 N N . HIS A 1 272 ? 1.458 -38.850 41.392 1.00 88.69 272 HIS A N 1
ATOM 2071 C CA . HIS A 1 272 ? 1.781 -40.126 40.779 1.00 88.69 272 HIS A CA 1
ATOM 2072 C C . HIS A 1 272 ? 2.844 -40.848 41.632 1.00 88.69 272 HIS A C 1
ATOM 2074 O O . HIS A 1 272 ? 3.851 -40.225 41.963 1.00 88.69 272 HIS A O 1
ATOM 2080 N N . PRO A 1 273 ? 2.658 -42.137 41.983 1.00 82.44 273 PRO A N 1
ATOM 2081 C CA . PRO A 1 273 ? 3.558 -42.857 42.894 1.00 82.44 273 PRO A CA 1
ATOM 2082 C C . PRO A 1 273 ? 5.011 -42.894 42.397 1.00 82.44 273 PRO A C 1
ATOM 2084 O O . PRO A 1 273 ? 5.931 -42.809 43.200 1.00 82.44 273 PRO A O 1
ATOM 2087 N N . ASP A 1 274 ? 5.193 -42.935 41.072 1.00 82.88 274 ASP A N 1
ATOM 2088 C CA . ASP A 1 274 ? 6.504 -43.048 40.415 1.00 82.88 274 ASP A CA 1
ATOM 2089 C C . ASP A 1 274 ? 6.879 -41.835 39.517 1.00 82.88 274 ASP A C 1
ATOM 2091 O O . ASP A 1 274 ? 7.638 -41.971 38.546 1.00 82.88 274 ASP A O 1
ATOM 2095 N N . ALA A 1 275 ? 6.301 -40.642 39.752 1.00 82.69 275 ALA A N 1
ATOM 2096 C CA . ALA A 1 275 ? 6.642 -39.432 38.982 1.00 82.69 275 ALA A CA 1
ATOM 2097 C C . ALA A 1 275 ? 6.345 -38.098 39.702 1.00 82.69 275 ALA A C 1
ATOM 2099 O O . ALA A 1 275 ? 5.189 -37.755 39.943 1.00 82.69 275 ALA A O 1
ATOM 2100 N N . ASP A 1 276 ? 7.383 -37.279 39.901 1.00 79.81 276 ASP A N 1
ATOM 2101 C CA . ASP A 1 276 ? 7.308 -35.996 40.628 1.00 79.81 276 ASP A CA 1
ATOM 2102 C C . ASP A 1 276 ? 6.619 -34.856 39.863 1.00 79.81 276 ASP A C 1
ATOM 2104 O O . ASP A 1 276 ? 6.299 -33.818 40.439 1.00 79.81 276 ASP A O 1
ATOM 2108 N N . THR A 1 277 ? 6.381 -35.014 38.561 1.00 80.69 277 THR A N 1
ATOM 2109 C CA . THR A 1 277 ? 5.759 -33.992 37.697 1.00 80.69 277 THR A CA 1
ATOM 2110 C C . THR A 1 277 ? 4.353 -34.365 37.240 1.00 80.69 277 THR A C 1
ATOM 2112 O O . THR A 1 277 ? 3.691 -33.557 36.596 1.00 80.69 277 THR A O 1
ATOM 2115 N N . LEU A 1 278 ? 3.887 -35.573 37.572 1.00 86.31 278 LEU A N 1
ATOM 2116 C CA . LEU A 1 278 ? 2.602 -36.093 37.120 1.00 86.31 278 LEU A CA 1
ATOM 2117 C C . LEU A 1 278 ? 1.635 -36.286 38.281 1.00 86.31 278 LEU A C 1
ATOM 2119 O O . LEU A 1 278 ? 2.005 -36.502 39.440 1.00 86.31 278 LEU A O 1
ATOM 2123 N N . TRP A 1 279 ? 0.367 -36.264 37.917 1.00 87.81 279 TRP A N 1
ATOM 2124 C CA . TRP A 1 279 ? -0.748 -36.441 38.817 1.00 87.81 279 TRP A CA 1
ATOM 2125 C C . TRP A 1 279 ? -1.642 -37.552 38.308 1.00 87.81 279 TRP A C 1
ATOM 2127 O O . TRP A 1 279 ? -1.883 -37.665 37.107 1.00 87.81 279 TRP A O 1
ATOM 2137 N N . VAL A 1 280 ? -2.151 -38.357 39.234 1.00 89.25 280 VAL A N 1
ATOM 2138 C CA . VAL A 1 280 ? -3.208 -39.325 38.960 1.00 89.25 280 VAL A CA 1
ATOM 2139 C C . VAL A 1 280 ? -4.505 -38.683 39.410 1.00 89.25 280 VAL A C 1
ATOM 2141 O O . VAL A 1 280 ? -4.692 -38.389 40.594 1.00 89.25 280 VAL A O 1
ATOM 2144 N N . THR A 1 281 ? -5.376 -38.428 38.443 1.00 91.38 281 THR A N 1
ATOM 2145 C CA . THR A 1 281 ? -6.673 -37.801 38.671 1.00 91.38 281 THR A CA 1
ATOM 2146 C C . THR A 1 281 ? -7.771 -38.827 38.475 1.00 91.38 281 THR A C 1
ATOM 2148 O O . THR A 1 281 ? -7.769 -39.561 37.488 1.00 91.38 281 THR A O 1
ATOM 2151 N N . LYS A 1 282 ? -8.700 -38.904 39.425 1.00 92.00 282 LYS A N 1
ATOM 2152 C CA . LYS A 1 282 ? -9.901 -39.724 39.293 1.00 92.00 282 LYS A CA 1
ATOM 2153 C C . LYS A 1 282 ? -10.997 -38.856 38.694 1.00 92.00 282 LYS A C 1
ATOM 2155 O O . LYS A 1 282 ? -11.369 -37.851 39.298 1.00 92.00 282 LYS A O 1
ATOM 2160 N N . VAL A 1 283 ? -11.484 -39.222 37.517 1.00 90.25 283 VAL A N 1
ATOM 2161 C CA . VAL A 1 283 ? -12.378 -38.396 36.703 1.00 90.25 283 VAL A CA 1
ATOM 2162 C C . VAL A 1 283 ? -13.719 -39.091 36.543 1.00 90.25 283 VAL A C 1
ATOM 2164 O O . VAL A 1 283 ? -13.778 -40.299 36.320 1.00 90.25 283 VAL A O 1
ATOM 2167 N N . LEU A 1 284 ? -14.796 -38.324 36.682 1.00 92.31 284 LEU A N 1
ATOM 2168 C CA . LEU A 1 284 ? -16.161 -38.779 36.459 1.00 92.31 284 LEU A CA 1
ATOM 2169 C C . LEU A 1 284 ? -16.762 -38.011 35.282 1.00 92.31 284 LEU A C 1
ATOM 2171 O O . LEU A 1 284 ? -16.808 -36.782 35.314 1.00 92.31 284 LEU A O 1
ATOM 2175 N N . THR A 1 285 ? -17.223 -38.730 34.264 1.00 86.69 285 THR A N 1
ATOM 2176 C CA . THR A 1 285 ? -17.831 -38.155 33.052 1.00 86.69 285 THR A CA 1
ATOM 2177 C C . THR A 1 285 ? -19.318 -38.480 32.917 1.00 86.69 285 THR A C 1
ATOM 2179 O O . THR A 1 285 ? -19.924 -38.049 31.955 1.00 86.69 285 THR A O 1
ATOM 2182 N N . GLU A 1 286 ? -19.935 -39.194 33.860 1.00 87.06 286 GLU A N 1
ATOM 2183 C CA . GLU A 1 286 ? -21.381 -39.466 33.869 1.00 87.06 286 GLU A CA 1
ATOM 2184 C C . GLU A 1 286 ? -21.880 -39.589 35.317 1.00 87.06 286 GLU A C 1
ATOM 2186 O O . GLU A 1 286 ? -21.195 -40.165 36.167 1.00 87.06 286 GLU A O 1
ATOM 2191 N N . GLU A 1 287 ? -23.055 -39.041 35.638 1.00 76.94 287 GLU A N 1
ATOM 2192 C CA . GLU A 1 287 ? -23.631 -39.175 36.982 1.00 76.94 287 GLU A CA 1
ATOM 2193 C C . GLU A 1 287 ? -24.079 -40.619 37.249 1.00 76.94 287 GLU A C 1
ATOM 2195 O O . GLU A 1 287 ? -24.905 -41.171 36.532 1.00 76.94 287 GLU A O 1
ATOM 2200 N N . GLY A 1 288 ? -23.526 -41.243 38.295 1.00 71.69 288 GLY A N 1
ATOM 2201 C CA . GLY A 1 288 ? -23.747 -42.665 38.594 1.00 71.69 288 GLY A CA 1
ATOM 2202 C C . GLY A 1 288 ? -22.829 -43.628 37.828 1.00 71.69 288 GLY A C 1
ATOM 2203 O O . GLY A 1 288 ? -22.881 -44.828 38.089 1.00 71.69 288 GLY A O 1
ATOM 2204 N N . GLY A 1 289 ? -21.970 -43.116 36.938 1.00 79.12 289 GLY A N 1
ATOM 2205 C CA . GLY A 1 289 ? -20.945 -43.897 36.244 1.00 79.12 289 GLY A CA 1
ATOM 2206 C C . GLY A 1 289 ? -19.751 -44.264 37.132 1.00 79.12 289 GLY A C 1
ATOM 2207 O O . GLY A 1 289 ? -19.533 -43.687 38.202 1.00 79.12 289 GLY A O 1
ATOM 2208 N N . GLU A 1 290 ? -18.943 -45.224 36.680 1.00 84.12 290 GLU A N 1
ATOM 2209 C CA . GLU A 1 290 ? -17.698 -45.582 37.364 1.00 84.12 290 GLU A CA 1
ATOM 2210 C C . GLU A 1 290 ? -16.594 -44.556 37.052 1.00 84.12 290 GLU A C 1
ATOM 2212 O O . GLU A 1 290 ? -16.258 -44.350 35.883 1.00 84.12 290 GLU A O 1
ATOM 2217 N N . PRO A 1 291 ? -15.986 -43.909 38.064 1.00 88.81 291 PRO A N 1
ATOM 2218 C CA . PRO A 1 291 ? -14.890 -42.989 37.812 1.00 88.81 291 PRO A CA 1
ATOM 2219 C C . PRO A 1 291 ? -13.616 -43.740 37.409 1.00 88.81 291 PRO A C 1
ATOM 2221 O O . PRO A 1 291 ? -13.265 -44.755 38.018 1.00 88.81 291 PRO A O 1
ATOM 2224 N N . PHE A 1 292 ? -12.863 -43.181 36.467 1.00 90.69 292 PHE A N 1
ATOM 2225 C CA . PHE A 1 292 ? -11.627 -43.766 35.943 1.00 90.69 292 PHE A CA 1
ATOM 2226 C C . PHE A 1 292 ? -10.424 -42.841 36.141 1.00 90.69 292 PHE A C 1
ATOM 2228 O O . PHE A 1 292 ? -10.564 -41.647 36.397 1.00 90.69 292 PHE A O 1
ATOM 2235 N N . GLU A 1 293 ? -9.217 -43.402 36.060 1.00 91.94 293 GLU A N 1
ATOM 2236 C CA . GLU A 1 293 ? -7.983 -42.637 36.248 1.00 91.94 293 GLU A CA 1
ATOM 2237 C C . GLU A 1 293 ? -7.493 -42.024 34.930 1.00 91.94 293 GLU A C 1
ATOM 2239 O O . GLU A 1 293 ? -7.454 -42.698 33.894 1.00 91.94 293 GLU A O 1
ATOM 2244 N N . ILE A 1 294 ? -7.091 -40.753 34.993 1.00 92.31 294 ILE A N 1
ATOM 2245 C CA . ILE A 1 294 ? -6.353 -40.031 33.955 1.00 92.31 294 ILE A CA 1
ATOM 2246 C C . ILE A 1 294 ? -5.069 -39.484 34.574 1.00 92.31 294 ILE A C 1
ATOM 2248 O O . ILE A 1 294 ? -5.095 -38.838 35.627 1.00 92.31 294 ILE A O 1
ATOM 2252 N N . VAL A 1 295 ? -3.943 -39.730 33.910 1.00 90.25 295 VAL A N 1
ATOM 2253 C CA . VAL A 1 295 ? -2.649 -39.172 34.298 1.00 90.25 295 VAL A CA 1
ATOM 2254 C C . VAL A 1 295 ? -2.430 -37.868 33.539 1.00 90.25 295 VAL A C 1
ATOM 2256 O O . VAL A 1 295 ? -2.513 -37.849 32.313 1.00 90.25 295 VAL A O 1
ATOM 2259 N N . CYS A 1 296 ? -2.136 -36.779 34.247 1.00 85.50 296 CYS A N 1
ATOM 2260 C CA . CYS A 1 296 ? -1.865 -35.482 33.625 1.00 85.50 296 CYS A CA 1
ATOM 2261 C C . CYS A 1 296 ? -0.661 -34.782 34.269 1.00 85.50 296 CYS A C 1
ATOM 2263 O O . CYS A 1 296 ? -0.326 -35.026 35.429 1.00 85.50 296 CYS A O 1
ATOM 2265 N N . GLY A 1 297 ? 0.001 -33.918 33.498 1.00 85.44 297 GLY A N 1
ATOM 2266 C CA . GLY A 1 297 ? 1.110 -33.074 33.964 1.00 85.44 297 GLY A CA 1
ATOM 2267 C C . GLY A 1 297 ? 0.707 -31.626 34.249 1.00 85.44 297 GLY A C 1
ATOM 2268 O O . GLY A 1 297 ? 1.573 -30.785 34.465 1.00 85.44 297 GLY A O 1
ATOM 2269 N N . ALA A 1 298 ? -0.589 -31.316 34.207 1.00 83.44 298 ALA A N 1
ATOM 2270 C CA . ALA A 1 298 ? -1.071 -29.951 34.346 1.00 83.44 298 ALA A CA 1
ATOM 2271 C C . ALA A 1 298 ? -0.861 -29.414 35.766 1.00 83.44 298 ALA A C 1
ATOM 2273 O O . ALA A 1 298 ? -1.047 -30.124 36.757 1.00 83.44 298 ALA A O 1
ATOM 2274 N N . GLN A 1 299 ? -0.470 -28.143 35.858 1.00 80.00 299 GLN A N 1
ATOM 2275 C CA . GLN A 1 299 ? -0.130 -27.510 37.136 1.00 80.00 299 GLN A CA 1
ATOM 2276 C C . GLN A 1 299 ? -1.353 -26.935 37.863 1.00 80.00 299 GLN A C 1
ATOM 2278 O O . GLN A 1 299 ? -1.315 -26.723 39.071 1.00 80.00 299 GLN A O 1
ATOM 2283 N N . ASN A 1 300 ? -2.449 -26.706 37.139 1.00 84.25 300 ASN A N 1
ATOM 2284 C CA . ASN A 1 300 ? -3.659 -26.044 37.625 1.00 84.25 300 ASN A CA 1
ATOM 2285 C C . ASN A 1 300 ? -4.792 -27.019 38.006 1.00 84.25 300 ASN A C 1
ATOM 2287 O O . ASN A 1 300 ? -5.963 -26.641 37.950 1.00 84.25 300 ASN A O 1
ATOM 2291 N N . ILE A 1 301 ? -4.460 -28.255 38.393 1.00 86.38 301 ILE A N 1
ATOM 2292 C CA . ILE A 1 301 ? -5.446 -29.287 38.733 1.00 86.38 301 ILE A CA 1
ATOM 2293 C C . ILE A 1 301 ? -5.849 -29.273 40.213 1.00 86.38 301 ILE A C 1
ATOM 2295 O O . ILE A 1 301 ? -5.012 -29.161 41.108 1.00 86.38 301 ILE A O 1
ATOM 2299 N N . ALA A 1 302 ? -7.140 -29.441 40.480 1.00 85.06 302 ALA A N 1
ATOM 2300 C CA . ALA A 1 302 ? -7.682 -29.550 41.829 1.00 85.06 302 ALA A CA 1
ATOM 2301 C C . ALA A 1 302 ? -8.965 -30.404 41.852 1.00 85.06 302 ALA A C 1
ATOM 2303 O O . ALA A 1 302 ? -9.737 -30.375 40.887 1.00 85.06 302 ALA A O 1
ATOM 2304 N N . PRO A 1 303 ? -9.241 -31.141 42.947 1.00 87.31 303 PRO A N 1
ATOM 2305 C CA . PRO A 1 303 ? -10.522 -31.817 43.126 1.00 87.31 303 PRO A CA 1
ATOM 2306 C C . PRO A 1 303 ? -11.700 -30.840 43.005 1.00 87.31 303 PRO A C 1
ATOM 2308 O O . PRO A 1 303 ? -11.628 -29.694 43.446 1.00 87.31 303 PRO A O 1
ATOM 2311 N N . GLY A 1 304 ? -12.795 -31.301 42.410 1.00 82.56 304 GLY A N 1
ATOM 2312 C CA . GLY A 1 304 ? -14.020 -30.537 42.182 1.00 82.56 304 GLY A CA 1
ATOM 2313 C C . GLY A 1 304 ? -14.063 -29.746 40.871 1.00 82.56 304 GLY A C 1
ATOM 2314 O O . GLY A 1 304 ? -15.142 -29.291 40.495 1.00 82.56 304 GLY A O 1
ATOM 2315 N N . GLN A 1 305 ? -12.948 -29.599 40.148 1.00 87.12 305 GLN A N 1
ATOM 2316 C CA . GLN A 1 305 ? -12.925 -28.867 38.877 1.00 87.12 305 GLN A CA 1
ATOM 2317 C C . GLN A 1 305 ? -13.713 -29.590 37.777 1.00 87.12 305 GLN A C 1
ATOM 2319 O O . GLN A 1 305 ? -13.623 -30.812 37.635 1.00 87.12 305 GLN A O 1
ATOM 2324 N N . LEU A 1 306 ? -14.447 -28.808 36.979 1.00 88.75 306 LEU A N 1
ATOM 2325 C CA . LEU A 1 306 ? -15.034 -29.244 35.714 1.00 88.75 306 LEU A CA 1
ATOM 2326 C C . LEU A 1 306 ? -14.058 -28.952 34.581 1.00 88.75 306 LEU A C 1
ATOM 2328 O O . LEU A 1 306 ? -13.582 -27.824 34.440 1.00 88.75 306 LEU A O 1
ATOM 2332 N N . VAL A 1 307 ? -13.746 -29.975 33.798 1.00 89.19 307 VAL A N 1
ATOM 2333 C CA . VAL A 1 307 ? -12.651 -29.953 32.826 1.00 89.19 307 VAL A CA 1
ATOM 2334 C C . VAL A 1 307 ? -13.067 -30.708 31.565 1.00 89.19 307 VAL A C 1
ATOM 2336 O O . VAL A 1 307 ? -13.841 -31.664 31.663 1.00 89.19 307 VAL A O 1
ATOM 2339 N N . PRO A 1 308 ? -12.585 -30.320 30.377 1.00 89.81 308 PRO A N 1
ATOM 2340 C CA . PRO A 1 308 ? -12.749 -31.124 29.181 1.00 89.81 308 PRO A CA 1
ATOM 2341 C C . PRO A 1 308 ? -11.912 -32.400 29.248 1.00 89.81 308 PRO A C 1
ATOM 2343 O O . PRO A 1 308 ? -10.722 -32.368 29.575 1.00 89.81 308 PRO A O 1
ATOM 2346 N N . VAL A 1 309 ? -12.546 -33.518 28.922 1.00 91.12 309 VAL A N 1
ATOM 2347 C CA . VAL A 1 309 ? -11.970 -34.856 28.933 1.00 91.12 309 VAL A CA 1
ATOM 2348 C C . VAL A 1 309 ? -12.142 -35.459 27.551 1.00 91.12 309 VAL A C 1
ATOM 2350 O O . VAL A 1 309 ? -13.261 -35.743 27.132 1.00 91.12 309 VAL A O 1
ATOM 2353 N N . ALA A 1 310 ? -11.038 -35.681 26.852 1.00 90.06 310 ALA A N 1
ATOM 2354 C CA . ALA A 1 310 ? -11.042 -36.476 25.636 1.00 90.06 310 ALA A CA 1
ATOM 2355 C C . ALA A 1 310 ? -11.025 -37.963 26.011 1.00 90.06 310 ALA A C 1
ATOM 2357 O O . ALA A 1 310 ? -10.108 -38.443 26.695 1.00 90.06 310 ALA A O 1
ATOM 2358 N N . LEU A 1 311 ? -12.072 -38.680 25.603 1.00 89.38 311 LEU A N 1
ATOM 2359 C CA . LEU A 1 311 ? -12.220 -40.108 25.864 1.00 89.38 311 LEU A CA 1
ATOM 2360 C C . LEU A 1 311 ? -11.346 -40.934 24.903 1.00 89.38 311 LEU A C 1
ATOM 2362 O O . LEU A 1 311 ? -10.953 -40.447 23.844 1.00 89.38 311 LEU A O 1
ATOM 2366 N N . PRO A 1 312 ? -11.014 -42.193 25.228 1.00 85.69 312 PRO A N 1
ATOM 2367 C CA . PRO A 1 312 ? -10.357 -43.082 24.276 1.00 85.69 312 PRO A CA 1
ATOM 2368 C C . PRO A 1 312 ? -11.199 -43.231 22.997 1.00 85.69 312 PRO A C 1
ATOM 2370 O O . PRO A 1 312 ? -12.353 -43.639 23.072 1.00 85.69 312 PRO A O 1
ATOM 2373 N N . GLY A 1 313 ? -10.616 -42.914 21.842 1.00 79.38 313 GLY A N 1
ATOM 2374 C CA . GLY A 1 313 ? -11.293 -42.816 20.546 1.00 79.38 313 GLY A CA 1
ATOM 2375 C C . GLY A 1 313 ? -11.512 -41.378 20.061 1.00 79.38 313 GLY A C 1
ATOM 2376 O O . GLY A 1 313 ? -11.703 -41.190 18.865 1.00 79.38 313 GLY A O 1
ATOM 2377 N N . ALA A 1 314 ? -11.413 -40.380 20.946 1.00 83.00 314 ALA A N 1
ATOM 2378 C CA . ALA A 1 314 ? -11.597 -38.971 20.606 1.00 83.00 314 ALA A CA 1
ATOM 2379 C C . ALA A 1 314 ? -10.543 -38.459 19.622 1.00 83.00 314 ALA A C 1
ATOM 2381 O O . ALA A 1 314 ? -9.350 -38.735 19.798 1.00 83.00 314 ALA A O 1
ATOM 2382 N N . THR A 1 315 ? -10.984 -37.656 18.651 1.00 80.06 315 THR A N 1
ATOM 2383 C CA . THR A 1 315 ? -10.116 -36.913 17.728 1.00 80.06 315 THR A CA 1
ATOM 2384 C C . THR A 1 315 ? -10.049 -35.452 18.159 1.00 80.06 315 THR A C 1
ATOM 2386 O O . THR A 1 315 ? -11.081 -34.790 18.293 1.00 80.06 315 THR A O 1
ATOM 2389 N N . LEU A 1 316 ? -8.828 -34.969 18.380 1.00 78.94 316 LEU A N 1
ATOM 2390 C CA . LEU A 1 316 ? -8.495 -33.567 18.640 1.00 78.94 316 LEU A CA 1
ATOM 2391 C C . LEU A 1 316 ? -7.943 -32.900 17.360 1.00 78.94 316 LEU A C 1
ATOM 2393 O O . LEU A 1 316 ? -7.505 -33.629 16.464 1.00 78.94 316 LEU A O 1
ATOM 2397 N N . PRO A 1 317 ? -7.900 -31.551 17.283 1.00 69.06 317 PRO A N 1
ATOM 2398 C CA . PRO A 1 317 ? -7.326 -30.809 16.156 1.00 69.06 317 PRO A CA 1
ATOM 2399 C C . PRO A 1 317 ? -5.960 -31.345 15.717 1.00 69.06 317 PRO A C 1
ATOM 2401 O O . PRO A 1 317 ? -5.104 -31.656 16.554 1.00 69.06 317 PRO A O 1
ATOM 2404 N N . GLY A 1 318 ? -5.761 -31.449 14.401 1.00 67.50 318 GLY A N 1
ATOM 2405 C CA . GLY A 1 318 ? -4.571 -32.073 13.813 1.00 67.50 318 GLY A CA 1
ATOM 2406 C C . GLY A 1 318 ? -4.586 -33.609 13.843 1.00 67.50 318 GLY A C 1
ATOM 2407 O O . GLY A 1 318 ? -3.529 -34.215 14.017 1.00 67.50 318 GLY A O 1
ATOM 2408 N N . ASP A 1 319 ? -5.770 -34.229 13.721 1.00 63.75 319 ASP A N 1
ATOM 2409 C CA . ASP A 1 319 ? -6.004 -35.687 13.637 1.00 63.75 319 ASP A CA 1
ATOM 2410 C C . ASP A 1 319 ? -5.454 -36.522 14.813 1.00 63.75 319 ASP A C 1
ATOM 2412 O O . ASP A 1 319 ? -5.181 -37.725 14.702 1.00 63.75 319 ASP A O 1
ATOM 2416 N N . ARG A 1 320 ? -5.292 -35.912 15.991 1.00 75.69 320 ARG A N 1
ATOM 2417 C CA . ARG A 1 320 ? -4.720 -36.599 17.154 1.00 75.69 320 ARG A CA 1
ATOM 2418 C C . ARG A 1 320 ? -5.772 -37.464 17.848 1.00 75.69 320 ARG A C 1
ATOM 2420 O O . ARG A 1 320 ? -6.657 -36.942 18.521 1.00 75.69 320 ARG A O 1
ATOM 2427 N N . GLN A 1 321 ? -5.613 -38.786 17.764 1.00 81.31 321 GLN A N 1
ATOM 2428 C CA . GLN A 1 321 ? -6.475 -39.746 18.461 1.00 81.31 321 GLN A CA 1
ATOM 2429 C C . GLN A 1 321 ? -6.017 -40.047 19.891 1.00 81.31 321 GLN A C 1
ATOM 2431 O O . GLN A 1 321 ? -4.848 -40.358 20.149 1.00 81.31 321 GLN A O 1
ATOM 2436 N N . ILE A 1 322 ? -6.962 -40.027 20.829 1.00 87.81 322 ILE A N 1
ATOM 2437 C CA . ILE A 1 322 ? -6.720 -40.398 22.224 1.00 87.81 322 ILE A CA 1
ATOM 2438 C C . ILE A 1 322 ? -6.902 -41.900 22.411 1.00 87.81 322 ILE A C 1
ATOM 2440 O O . ILE A 1 322 ? -7.892 -42.489 21.995 1.00 87.81 322 ILE A O 1
ATOM 2444 N N . THR A 1 323 ? -5.946 -42.543 23.077 1.00 83.88 323 THR A N 1
ATOM 2445 C CA . THR A 1 323 ? -5.984 -43.982 23.363 1.00 83.88 323 THR A CA 1
ATOM 2446 C C . THR A 1 323 ? -5.699 -44.248 24.834 1.00 83.88 323 THR A C 1
ATOM 2448 O O . THR A 1 323 ? -5.088 -43.445 25.543 1.00 83.88 323 THR A O 1
ATOM 2451 N N . ARG A 1 324 ? -6.148 -45.409 25.314 1.00 87.94 324 ARG A N 1
ATOM 2452 C CA . ARG A 1 324 ? -5.842 -45.879 26.665 1.00 87.94 324 ARG A CA 1
ATOM 2453 C C . ARG A 1 324 ? -4.360 -46.239 26.751 1.00 87.94 324 ARG A C 1
ATOM 2455 O O . ARG A 1 324 ? -3.900 -47.131 26.041 1.00 87.94 324 ARG A O 1
ATOM 2462 N N . THR A 1 325 ? -3.621 -45.590 27.646 1.00 85.19 325 THR A N 1
ATOM 2463 C CA . THR A 1 325 ? -2.163 -45.760 27.760 1.00 85.19 325 THR A CA 1
ATOM 2464 C C . THR A 1 325 ? -1.740 -46.037 29.199 1.00 85.19 325 THR A C 1
ATOM 2466 O O . THR A 1 325 ? -2.350 -45.551 30.149 1.00 85.19 325 THR A O 1
ATOM 2469 N N . LYS A 1 326 ? -0.696 -46.854 29.390 1.00 86.62 326 LYS A N 1
ATOM 2470 C CA . LYS A 1 326 ? -0.114 -47.118 30.714 1.00 86.62 326 LYS A CA 1
ATOM 2471 C C . LYS A 1 326 ? 1.094 -46.211 30.918 1.00 86.62 326 LYS A C 1
ATOM 2473 O O . LYS A 1 326 ? 2.132 -46.410 30.293 1.00 86.62 326 LYS A O 1
ATOM 2478 N N . ILE A 1 327 ? 0.963 -45.232 31.801 1.00 83.12 327 ILE A N 1
ATOM 2479 C CA . ILE A 1 327 ? 2.004 -44.263 32.128 1.00 83.12 327 ILE A CA 1
ATOM 2480 C C . ILE A 1 327 ? 2.610 -44.684 33.465 1.00 83.12 327 ILE A C 1
ATOM 2482 O O . ILE A 1 327 ? 1.946 -44.648 34.494 1.00 83.12 327 ILE A O 1
ATOM 2486 N N . ARG A 1 328 ? 3.867 -45.148 33.431 1.00 79.94 328 ARG A N 1
ATOM 2487 C CA . ARG A 1 328 ? 4.670 -45.510 34.619 1.00 79.94 328 ARG A CA 1
ATOM 2488 C C . ARG A 1 328 ? 3.927 -46.375 35.650 1.00 79.94 328 ARG A C 1
ATOM 2490 O O . ARG A 1 328 ? 3.979 -46.121 36.840 1.00 79.94 328 ARG A O 1
ATOM 2497 N N . GLY A 1 329 ? 3.229 -47.410 35.186 1.00 77.12 329 GLY A N 1
ATOM 2498 C CA . GLY A 1 329 ? 2.521 -48.346 36.069 1.00 77.12 329 GLY A CA 1
ATOM 2499 C C . GLY A 1 329 ? 1.028 -48.056 36.237 1.00 77.12 329 GLY A C 1
ATOM 2500 O O . GLY A 1 329 ? 0.269 -49.007 36.429 1.00 77.12 329 GLY A O 1
ATOM 2501 N N . VAL A 1 330 ? 0.598 -46.805 36.051 1.00 84.00 330 VAL A N 1
ATOM 2502 C CA . VAL A 1 330 ? -0.799 -46.361 36.175 1.00 84.00 330 VAL A CA 1
ATOM 2503 C C . VAL A 1 330 ? -1.452 -46.271 34.794 1.00 84.00 330 VAL A C 1
ATOM 2505 O O . VAL A 1 330 ? -0.822 -45.874 33.817 1.00 84.00 330 VAL A O 1
ATOM 2508 N N . VAL A 1 331 ? -2.711 -46.684 34.672 1.00 87.19 331 VAL A N 1
ATOM 2509 C CA . VAL A 1 331 ? -3.433 -46.664 33.390 1.00 87.19 331 VAL A CA 1
ATOM 2510 C C . VAL A 1 331 ? -4.207 -45.355 33.259 1.00 87.19 331 VAL A C 1
ATOM 2512 O O . VAL A 1 331 ? -5.096 -45.094 34.061 1.00 87.19 331 VAL A O 1
ATOM 2515 N N . SER A 1 332 ? -3.899 -44.565 32.230 1.00 89.94 332 SER A N 1
ATOM 2516 C CA . SER A 1 332 ? -4.640 -43.360 31.853 1.00 89.94 332 SER A CA 1
ATOM 2517 C C . SER A 1 332 ? -5.718 -43.712 30.828 1.00 89.94 332 SER A C 1
ATOM 2519 O O . SER A 1 332 ? -5.416 -44.187 29.729 1.00 89.94 332 SER A O 1
ATOM 2521 N N . ASN A 1 333 ? -6.982 -43.502 31.187 1.00 88.00 333 ASN A N 1
ATOM 2522 C CA . ASN A 1 333 ? -8.152 -43.880 30.385 1.00 88.00 333 ASN A CA 1
ATOM 2523 C C . ASN A 1 333 ? -8.759 -42.673 29.655 1.00 88.00 333 ASN A C 1
ATOM 2525 O O . ASN A 1 333 ? -9.972 -42.553 29.554 1.00 88.00 333 ASN A O 1
ATOM 2529 N N . GLY A 1 334 ? -7.908 -41.772 29.171 1.00 88.88 334 GLY A N 1
ATOM 2530 C CA . GLY A 1 334 ? -8.305 -40.542 28.497 1.00 88.88 334 GLY A CA 1
ATOM 2531 C C . GLY A 1 334 ? -7.265 -39.449 28.699 1.00 88.88 334 GLY A C 1
ATOM 2532 O O . GLY A 1 334 ? -6.146 -39.714 29.157 1.00 88.88 334 GLY A O 1
ATOM 2533 N N . MET A 1 335 ? -7.658 -38.225 28.367 1.00 91.12 335 MET A N 1
ATOM 2534 C CA . MET A 1 335 ? -6.808 -37.047 28.463 1.00 91.12 335 MET A CA 1
ATOM 2535 C C . MET A 1 335 ? -7.605 -35.841 28.962 1.00 91.12 335 MET A C 1
ATOM 2537 O O . MET A 1 335 ? -8.704 -35.585 28.482 1.00 91.12 335 MET A O 1
ATOM 2541 N N . LEU A 1 336 ? -7.045 -35.098 29.919 1.00 90.75 336 LEU A N 1
ATOM 2542 C CA . LEU A 1 336 ? -7.558 -33.776 30.279 1.00 90.75 336 LEU A CA 1
ATOM 2543 C C . LEU A 1 336 ? -7.013 -32.766 29.274 1.00 90.75 336 LEU A C 1
ATOM 2545 O O . LEU A 1 336 ? -5.797 -32.704 29.097 1.00 90.75 336 LEU A O 1
ATOM 2549 N N . CYS A 1 337 ? -7.886 -31.999 28.628 1.00 86.81 337 CYS A N 1
ATOM 2550 C CA . CYS A 1 337 ? -7.469 -31.125 27.536 1.00 86.81 337 CYS A CA 1
ATOM 2551 C C . CYS A 1 337 ? -7.125 -29.717 28.035 1.00 86.81 337 CYS A C 1
ATOM 2553 O O . CYS A 1 337 ? -7.867 -29.102 28.808 1.00 86.81 337 CYS A O 1
ATOM 2555 N N . SER A 1 338 ? -6.005 -29.191 27.556 1.00 84.31 338 SER A N 1
ATOM 2556 C CA . SER A 1 338 ? -5.653 -27.772 27.639 1.00 84.31 338 SER A CA 1
ATOM 2557 C C . SER A 1 338 ? -6.450 -26.937 26.624 1.00 84.31 338 SER A C 1
ATOM 2559 O O . SER A 1 338 ? -6.962 -27.485 25.646 1.00 84.31 338 SER A O 1
ATOM 2561 N N . PRO A 1 339 ? -6.538 -25.604 26.803 1.00 74.44 339 PRO A N 1
ATOM 2562 C CA . PRO A 1 339 ? -7.151 -24.722 25.807 1.00 74.44 339 PRO A CA 1
ATOM 2563 C C . PRO A 1 339 ? -6.499 -24.870 24.423 1.00 74.44 339 PRO A C 1
ATOM 2565 O O . PRO A 1 339 ? -7.182 -24.851 23.405 1.00 74.44 339 PRO A O 1
ATOM 2568 N N . ARG A 1 340 ? -5.179 -25.091 24.397 1.00 73.19 340 ARG A N 1
ATOM 2569 C CA . ARG A 1 340 ? -4.393 -25.294 23.176 1.00 73.19 340 ARG A CA 1
ATOM 2570 C C . ARG A 1 340 ? -4.715 -26.607 22.462 1.00 73.19 340 ARG A C 1
ATOM 2572 O O . ARG A 1 340 ? -4.777 -26.635 21.243 1.00 73.19 340 ARG A O 1
ATOM 2579 N N . GLU A 1 341 ? -4.923 -27.691 23.205 1.00 79.06 341 GLU A N 1
ATOM 2580 C CA . GLU A 1 341 ? -5.302 -29.000 22.640 1.00 79.06 341 GLU A CA 1
ATOM 2581 C C . GLU A 1 341 ? -6.733 -29.034 22.110 1.00 79.06 341 GLU A C 1
ATOM 2583 O O . GLU A 1 341 ? -7.106 -29.968 21.408 1.00 79.06 341 GLU A O 1
ATOM 2588 N N . LEU A 1 342 ? -7.515 -28.017 22.455 1.00 72.06 342 LEU A N 1
ATOM 2589 C CA . LEU A 1 342 ? -8.853 -27.778 21.950 1.00 72.06 342 LEU A CA 1
ATOM 2590 C C . LEU A 1 342 ? -8.875 -26.639 20.933 1.00 72.06 342 LEU A C 1
ATOM 2592 O O . LEU A 1 342 ? -9.951 -26.199 20.598 1.00 72.06 342 LEU A O 1
ATOM 2596 N N . ASP A 1 343 ? -7.746 -26.092 20.481 1.00 67.31 343 ASP A N 1
ATOM 2597 C CA . ASP A 1 343 ? -7.743 -24.950 19.546 1.00 67.31 343 ASP A CA 1
ATOM 2598 C C . ASP A 1 343 ? -8.597 -23.738 20.009 1.00 67.31 343 ASP A C 1
ATOM 2600 O O . ASP A 1 343 ? -9.144 -22.971 19.226 1.00 67.31 343 ASP A O 1
ATOM 2604 N N . LEU A 1 344 ? -8.733 -23.548 21.328 1.00 58.53 344 LEU A N 1
ATOM 2605 C CA . LEU A 1 344 ? -9.495 -22.450 21.946 1.00 58.53 344 LEU A CA 1
ATOM 2606 C C . LEU A 1 344 ? -8.630 -21.214 22.258 1.00 58.53 344 LEU A C 1
ATOM 2608 O O . LEU A 1 344 ? -9.112 -20.256 22.874 1.00 58.53 344 LEU A O 1
ATOM 2612 N N . GLY A 1 345 ? -7.348 -21.254 21.881 1.00 55.91 345 GLY A N 1
ATOM 2613 C CA . GLY A 1 345 ? -6.311 -20.304 22.292 1.00 55.91 345 GLY A CA 1
ATOM 2614 C C . GLY A 1 345 ? -5.919 -20.431 23.777 1.00 55.91 345 GLY A C 1
ATOM 2615 O O . GLY A 1 345 ? -6.735 -20.782 24.629 1.00 55.91 345 GLY A O 1
ATOM 2616 N N . GLY A 1 346 ? -4.658 -20.137 24.122 1.00 55.66 346 GLY A N 1
ATOM 2617 C CA . GLY A 1 346 ? -4.152 -20.136 25.509 1.00 55.66 346 GLY A CA 1
ATOM 2618 C C . GLY A 1 346 ? -2.923 -21.025 25.768 1.00 55.66 346 GLY A C 1
ATOM 2619 O O . GLY A 1 346 ? -2.392 -21.661 24.860 1.00 55.66 346 GLY A O 1
ATOM 2620 N N . ASP A 1 347 ? -2.454 -21.049 27.022 1.00 54.38 347 ASP A N 1
ATOM 2621 C CA . ASP A 1 347 ? -1.223 -21.748 27.440 1.00 54.38 347 ASP A CA 1
ATOM 2622 C C . ASP A 1 347 ? -1.394 -23.286 27.508 1.00 54.38 347 ASP A C 1
ATOM 2624 O O . ASP A 1 347 ? -2.473 -23.800 27.811 1.00 54.38 347 ASP A O 1
ATOM 2628 N N . ALA A 1 348 ? -0.310 -24.027 27.251 1.00 57.09 348 ALA A N 1
ATOM 2629 C CA . ALA A 1 348 ? -0.241 -25.492 27.305 1.00 57.09 348 ALA A CA 1
ATOM 2630 C C . ALA A 1 348 ? 0.075 -26.041 28.712 1.00 57.09 348 ALA A C 1
ATOM 2632 O O . ALA A 1 348 ? -0.045 -27.242 28.949 1.00 57.09 348 ALA A O 1
ATOM 2633 N N . ASN A 1 349 ? 0.481 -25.182 29.656 1.00 59.44 349 ASN A N 1
ATOM 2634 C CA . ASN A 1 349 ? 0.921 -25.595 30.998 1.00 59.44 349 ASN A CA 1
ATOM 2635 C C . ASN A 1 349 ? -0.223 -25.997 31.955 1.00 59.44 349 ASN A C 1
ATOM 2637 O O . ASN A 1 349 ? 0.023 -26.408 33.097 1.00 59.44 349 ASN A O 1
ATOM 2641 N N . GLY A 1 350 ? -1.477 -25.901 31.508 1.00 75.44 350 GLY A N 1
ATOM 2642 C CA . GLY A 1 350 ? -2.652 -26.202 32.314 1.00 75.44 350 GLY A CA 1
ATOM 2643 C C . GLY A 1 350 ? -3.825 -26.746 31.507 1.00 75.44 350 GLY A C 1
ATOM 2644 O O . GLY A 1 350 ? -3.910 -26.570 30.295 1.00 75.44 350 GLY A O 1
ATOM 2645 N N . ILE A 1 351 ? -4.752 -27.402 32.199 1.00 85.19 351 ILE A N 1
ATOM 2646 C CA . ILE A 1 351 ? -6.009 -27.874 31.611 1.00 85.19 351 ILE A CA 1
ATOM 2647 C C . ILE A 1 351 ? -7.018 -26.733 31.519 1.00 85.19 351 ILE A C 1
ATOM 2649 O O . ILE A 1 351 ? -7.007 -25.805 32.336 1.00 85.19 351 ILE A O 1
ATOM 2653 N N . GLN A 1 352 ? -7.915 -26.811 30.539 1.00 84.44 352 GLN A N 1
ATOM 2654 C CA . GLN A 1 352 ? -9.048 -25.902 30.445 1.00 84.44 352 GLN A CA 1
ATOM 2655 C C . GLN A 1 352 ? -9.981 -26.165 31.633 1.00 84.44 352 GLN A C 1
ATOM 2657 O O . GLN A 1 352 ? -10.485 -27.268 31.819 1.00 84.44 352 GLN A O 1
ATOM 2662 N N . ILE A 1 353 ? -10.232 -25.137 32.443 1.00 84.62 353 ILE A N 1
ATOM 2663 C CA . ILE A 1 353 ? -11.209 -25.203 33.535 1.00 84.62 353 ILE A CA 1
ATOM 2664 C C . ILE A 1 353 ? -12.506 -24.574 33.029 1.00 84.62 353 ILE A C 1
ATOM 2666 O O . ILE A 1 353 ? -12.530 -23.415 32.606 1.00 84.62 353 ILE A O 1
ATOM 2670 N N . LEU A 1 354 ? -13.595 -25.336 33.043 1.00 75.94 354 LEU A N 1
ATOM 2671 C CA . LEU A 1 354 ? -14.920 -24.849 32.672 1.00 75.94 354 LEU A CA 1
ATOM 2672 C C . LEU A 1 354 ? -15.463 -24.018 33.845 1.00 75.94 354 LEU A C 1
ATOM 2674 O O . LEU A 1 354 ? -15.532 -24.494 34.975 1.00 75.94 354 LEU A O 1
ATOM 2678 N N . GLY A 1 355 ? -15.742 -22.734 33.588 1.00 60.00 355 GLY A N 1
ATOM 2679 C CA . GLY A 1 355 ? -15.902 -21.701 34.622 1.00 60.00 355 GLY A CA 1
ATOM 2680 C C . GLY A 1 355 ? -16.931 -22.003 35.722 1.00 60.00 355 GLY A C 1
ATOM 2681 O O . GLY A 1 355 ? -17.951 -22.644 35.492 1.00 60.00 355 GLY A O 1
ATOM 2682 N N . THR A 1 356 ? -16.694 -21.442 36.910 1.00 46.75 356 THR A N 1
ATOM 2683 C CA . THR A 1 356 ? -17.387 -21.706 38.190 1.00 46.75 356 THR A CA 1
ATOM 2684 C C . THR A 1 356 ? -18.805 -21.124 38.331 1.00 46.75 356 THR A C 1
ATOM 2686 O O . THR A 1 356 ? -19.369 -21.149 39.421 1.00 46.75 356 THR A O 1
ATOM 2689 N N . GLY A 1 357 ? -19.400 -20.598 37.255 1.00 43.59 357 GLY A N 1
ATOM 2690 C CA . GLY A 1 357 ? -20.687 -19.877 37.284 1.00 43.59 357 GLY A CA 1
ATOM 2691 C C . GLY A 1 357 ? -21.808 -20.465 36.415 1.00 43.59 357 GLY A C 1
ATOM 2692 O O . GLY A 1 357 ? -22.871 -19.856 36.307 1.00 43.59 357 GLY A O 1
ATOM 2693 N N . ARG A 1 358 ? -21.587 -21.614 35.762 1.00 49.09 358 ARG A N 1
ATOM 2694 C CA . ARG A 1 358 ? -22.590 -22.350 34.969 1.00 49.09 358 ARG A CA 1
ATOM 2695 C C . ARG A 1 358 ? -22.501 -23.838 35.301 1.00 49.09 358 ARG A C 1
ATOM 2697 O O . ARG A 1 358 ? -21.403 -24.376 35.383 1.00 49.09 358 ARG A O 1
ATOM 2704 N N . GLU A 1 359 ? -23.643 -24.501 35.460 1.00 58.41 359 GLU A N 1
ATOM 2705 C CA . GLU A 1 359 ? -23.684 -25.960 35.585 1.00 58.41 359 GLU A CA 1
ATOM 2706 C C . GLU A 1 359 ? -23.516 -26.604 34.205 1.00 58.41 359 GLU A C 1
ATOM 2708 O O . GLU A 1 359 ? -24.341 -26.403 33.312 1.00 58.41 359 GLU A O 1
ATOM 2713 N N . TYR A 1 360 ? -22.445 -27.380 34.040 1.00 76.38 360 TYR A N 1
ATOM 2714 C CA . TYR A 1 360 ? -22.243 -28.258 32.892 1.00 76.38 360 TYR A CA 1
ATOM 2715 C C . TYR A 1 360 ? -22.447 -29.707 33.358 1.00 76.38 360 TYR A C 1
ATOM 2717 O O . TYR A 1 360 ? -21.641 -30.186 34.164 1.00 76.38 360 TYR A O 1
ATOM 2725 N N . PRO A 1 361 ? -23.511 -30.404 32.912 1.00 81.88 361 PRO A N 1
ATOM 2726 C CA . PRO A 1 361 ? -23.707 -31.815 33.231 1.00 81.88 361 PRO A CA 1
ATOM 2727 C C . PRO A 1 361 ? -22.502 -32.651 32.789 1.00 81.88 361 PRO A C 1
ATOM 2729 O O . PRO A 1 361 ? -21.906 -32.385 31.740 1.00 81.88 361 PRO A O 1
ATOM 2732 N N . LEU A 1 362 ? -22.139 -33.665 33.575 1.00 83.56 362 LEU A N 1
ATOM 2733 C CA . LEU A 1 362 ? -21.059 -34.580 33.200 1.00 83.56 362 LEU A CA 1
ATOM 2734 C C . LEU A 1 362 ? -21.439 -35.324 31.916 1.00 83.56 362 LEU A C 1
ATOM 2736 O O . LEU A 1 362 ? -22.597 -35.694 31.740 1.00 83.56 362 LEU A O 1
ATOM 2740 N N . GLY A 1 363 ? -20.477 -35.484 31.010 1.00 81.06 363 GLY A N 1
ATOM 2741 C CA . GLY A 1 363 ? -20.676 -36.188 29.741 1.00 81.06 363 GLY A CA 1
ATOM 2742 C C . GLY A 1 363 ? -21.191 -35.291 28.620 1.00 81.06 363 GLY A C 1
ATOM 2743 O O . GLY A 1 363 ? -21.307 -35.740 27.485 1.00 81.06 363 GLY A O 1
ATOM 2744 N N . THR A 1 364 ? -21.462 -34.012 28.910 1.00 82.69 364 THR A N 1
ATOM 2745 C CA . THR A 1 364 ? -21.836 -33.025 27.890 1.00 82.69 364 THR A CA 1
ATOM 2746 C C . THR A 1 364 ? -20.733 -32.924 26.842 1.00 82.69 364 THR A C 1
ATOM 2748 O O . THR A 1 364 ? -19.588 -32.641 27.193 1.00 82.69 364 THR A O 1
ATOM 2751 N N . ASP A 1 365 ? -21.080 -33.129 25.571 1.00 79.12 365 ASP A N 1
ATOM 2752 C CA . ASP A 1 365 ? -20.161 -32.968 24.445 1.00 79.12 365 ASP A CA 1
ATOM 2753 C C . ASP A 1 365 ? -19.654 -31.524 24.388 1.00 79.12 365 ASP A C 1
ATOM 2755 O O . ASP A 1 365 ? -20.433 -30.565 24.390 1.00 79.12 365 ASP A O 1
ATOM 2759 N N . LEU A 1 366 ? -18.338 -31.366 24.338 1.00 76.50 366 LEU A N 1
ATOM 2760 C CA . LEU A 1 366 ? -17.678 -30.075 24.376 1.00 76.50 366 LEU A CA 1
ATOM 2761 C C . LEU A 1 366 ? -18.036 -29.189 23.170 1.00 76.50 366 LEU A C 1
ATOM 2763 O O . LEU A 1 366 ? -18.055 -27.962 23.304 1.00 76.50 366 LEU A O 1
ATOM 2767 N N . ARG A 1 367 ? -18.429 -29.779 22.032 1.00 69.31 367 ARG A N 1
ATOM 2768 C CA . ARG A 1 367 ? -18.981 -29.051 20.876 1.00 69.31 367 ARG A CA 1
ATOM 2769 C C . ARG A 1 367 ? -20.262 -28.307 21.223 1.00 69.31 367 ARG A C 1
ATOM 2771 O O . ARG A 1 367 ? -20.505 -27.250 20.674 1.00 69.31 367 ARG A O 1
ATOM 2778 N N . THR A 1 368 ? -21.060 -28.786 22.172 1.00 62.50 368 THR A N 1
ATOM 2779 C CA . THR A 1 368 ? -22.261 -28.051 22.615 1.00 62.50 368 THR A CA 1
ATOM 2780 C C . THR A 1 368 ? -21.934 -26.841 23.495 1.00 62.50 368 THR A C 1
ATOM 2782 O O . THR A 1 368 ? -22.809 -26.026 23.784 1.00 62.50 368 THR A O 1
ATOM 2785 N N . ILE A 1 369 ? -20.680 -26.730 23.946 1.00 66.12 369 ILE A N 1
ATOM 2786 C CA . ILE A 1 369 ? -20.194 -25.653 24.812 1.00 66.12 369 ILE A CA 1
ATOM 2787 C C . ILE A 1 369 ? -19.399 -24.619 24.005 1.00 66.12 369 ILE A C 1
ATOM 2789 O O . ILE A 1 369 ? -19.499 -23.430 24.307 1.00 66.12 369 ILE A O 1
ATOM 2793 N N . TYR A 1 370 ? -18.631 -25.061 23.003 1.00 59.09 370 TYR A N 1
ATOM 2794 C CA . TYR A 1 370 ? -17.739 -24.208 22.205 1.00 59.09 370 TYR A CA 1
ATOM 2795 C C . TYR A 1 370 ? -18.007 -24.218 20.695 1.00 59.09 370 TYR A C 1
ATOM 2797 O O . TYR A 1 370 ? -17.556 -23.311 20.005 1.00 59.09 370 TYR A O 1
ATOM 2805 N N . GLY A 1 371 ? -18.715 -25.216 20.171 1.00 52.22 371 GLY A N 1
ATOM 2806 C CA . GLY A 1 371 ? -19.140 -25.249 18.777 1.00 52.22 371 GLY A CA 1
ATOM 2807 C C . GLY A 1 371 ? -20.391 -24.400 18.603 1.00 52.22 371 GLY A C 1
ATOM 2808 O O . GLY A 1 371 ? -21.487 -24.832 18.952 1.00 52.22 371 GLY A O 1
ATOM 2809 N N . ASP A 1 372 ? -20.230 -23.198 18.061 1.00 45.94 372 ASP A N 1
ATOM 2810 C CA . ASP A 1 372 ? -21.356 -22.371 17.634 1.00 45.94 372 ASP A CA 1
ATOM 2811 C C . ASP A 1 372 ? -21.522 -22.476 16.115 1.00 45.94 372 ASP A C 1
ATOM 2813 O O . ASP A 1 372 ? -20.579 -22.302 15.344 1.00 45.94 372 ASP A O 1
ATOM 2817 N N . VAL A 1 373 ? -22.750 -22.748 15.674 1.00 43.09 373 VAL A N 1
ATOM 2818 C CA . VAL A 1 373 ? -23.154 -22.516 14.285 1.00 43.09 373 VAL A CA 1
ATOM 2819 C C . VAL A 1 373 ? -23.538 -21.048 14.189 1.00 43.09 373 VAL A C 1
ATOM 2821 O O . VAL A 1 373 ? -24.540 -20.625 14.770 1.00 43.09 373 VAL A O 1
ATOM 2824 N N . VAL A 1 374 ? -22.743 -20.266 13.463 1.00 46.56 374 VAL A N 1
ATOM 2825 C CA . VAL A 1 374 ? -23.072 -18.865 13.195 1.00 46.56 374 VAL A CA 1
ATOM 2826 C C . VAL A 1 374 ? -24.152 -18.834 12.121 1.00 46.56 374 VAL A C 1
ATOM 2828 O O . VAL A 1 374 ? -23.908 -19.123 10.952 1.00 46.56 374 VAL A O 1
ATOM 2831 N N . LEU A 1 375 ? -25.374 -18.523 12.541 1.00 41.91 375 LEU A N 1
ATOM 2832 C CA . LEU A 1 375 ? -26.493 -18.291 11.641 1.00 41.91 375 LEU A CA 1
ATOM 2833 C C . LEU A 1 375 ? -26.505 -16.811 11.266 1.00 41.91 375 LEU A C 1
ATOM 2835 O O . LEU A 1 375 ? -26.709 -15.961 12.134 1.00 41.91 375 LEU A O 1
ATOM 2839 N N . ASP A 1 376 ? -26.318 -16.509 9.985 1.00 45.53 376 ASP A N 1
ATOM 2840 C CA . ASP A 1 376 ? -26.615 -15.180 9.456 1.00 45.53 376 ASP A CA 1
ATOM 2841 C C . ASP A 1 376 ? -28.136 -15.051 9.289 1.00 45.53 376 ASP A C 1
ATOM 2843 O O . ASP A 1 376 ? -28.764 -15.794 8.527 1.00 45.53 376 ASP A O 1
ATOM 2847 N N . VAL A 1 377 ? -28.753 -14.176 10.084 1.00 49.44 377 VAL A N 1
ATOM 2848 C CA . VAL A 1 377 ? -30.211 -14.038 10.177 1.00 49.44 377 VAL A CA 1
ATOM 2849 C C . VAL A 1 377 ? -30.599 -12.594 9.890 1.00 49.44 377 VAL A C 1
ATOM 2851 O O . VAL A 1 377 ? -30.369 -11.701 10.703 1.00 49.44 377 VAL A O 1
ATOM 2854 N N . ASP A 1 378 ? -31.265 -12.377 8.756 1.00 52.69 378 ASP A N 1
ATOM 2855 C CA . ASP A 1 378 ? -31.830 -11.076 8.395 1.00 52.69 378 ASP A CA 1
ATOM 2856 C C . ASP A 1 378 ? -33.045 -10.740 9.286 1.00 52.69 378 ASP A C 1
ATOM 2858 O O . ASP A 1 378 ? -34.141 -11.293 9.135 1.00 52.69 378 ASP A O 1
ATOM 2862 N N . VAL A 1 379 ? -32.853 -9.830 10.246 1.00 57.50 379 VAL A N 1
ATOM 2863 C CA . VAL A 1 379 ? -33.897 -9.376 11.176 1.00 57.50 379 VAL A CA 1
ATOM 2864 C C . VAL A 1 379 ? -34.660 -8.196 10.572 1.00 57.50 379 VAL A C 1
ATOM 2866 O O . VAL A 1 379 ? -34.148 -7.084 10.455 1.00 57.50 379 VAL A O 1
ATOM 2869 N N . LYS A 1 380 ? -35.934 -8.413 10.225 1.00 55.47 380 LYS A N 1
ATOM 2870 C CA . LYS A 1 380 ? -36.795 -7.368 9.649 1.00 55.47 380 LYS A CA 1
ATOM 2871 C C . LYS A 1 380 ? -37.103 -6.233 10.650 1.00 55.47 380 LYS A C 1
ATOM 2873 O O . LYS A 1 380 ? -37.177 -6.480 11.855 1.00 55.47 380 LYS A O 1
ATOM 2878 N N . PRO A 1 381 ? -37.389 -5.001 10.179 1.00 49.47 381 PRO A N 1
ATOM 2879 C CA . PRO A 1 381 ? -37.540 -3.808 11.031 1.00 49.47 381 PRO A CA 1
ATOM 2880 C C . PRO A 1 381 ? -38.596 -3.903 12.145 1.00 49.47 381 PRO A C 1
ATOM 2882 O O . PRO A 1 381 ? -38.511 -3.208 13.152 1.00 49.47 381 PRO A O 1
ATOM 2885 N N . ASN A 1 382 ? -39.607 -4.759 11.985 1.00 58.19 382 ASN A N 1
ATOM 2886 C CA . ASN A 1 382 ? -40.662 -4.992 12.973 1.00 58.19 382 ASN A CA 1
ATOM 2887 C C . ASN A 1 382 ? -40.278 -6.004 14.071 1.00 58.19 382 ASN A C 1
ATOM 2889 O O . ASN A 1 382 ? -41.105 -6.298 14.932 1.00 58.19 382 ASN A O 1
ATOM 2893 N N . ARG A 1 383 ? -39.057 -6.551 14.034 1.00 53.47 383 ARG A N 1
ATOM 2894 C CA . ARG A 1 383 ? -38.548 -7.601 14.931 1.00 53.47 383 ARG A CA 1
ATOM 2895 C C . ARG A 1 383 ? -37.334 -7.145 15.738 1.00 53.47 383 ARG A C 1
ATOM 2897 O O . ARG A 1 383 ? -36.381 -7.892 15.928 1.00 53.47 383 ARG A O 1
ATOM 2904 N N . GLY A 1 384 ? -37.370 -5.913 16.245 1.00 52.25 384 GLY A N 1
ATOM 2905 C CA . GLY A 1 384 ? -36.277 -5.351 17.048 1.00 52.25 384 GLY A CA 1
ATOM 2906 C C . GLY A 1 384 ? -35.941 -6.160 18.311 1.00 52.25 384 GLY A C 1
ATOM 2907 O O . GLY A 1 384 ? -34.823 -6.096 18.808 1.00 52.25 384 GLY A O 1
ATOM 2908 N N . ASP A 1 385 ? -36.869 -6.980 18.807 1.00 58.38 385 ASP A N 1
ATOM 2909 C CA . ASP A 1 385 ? -36.614 -7.936 19.882 1.00 58.38 385 ASP A CA 1
ATOM 2910 C C . ASP A 1 385 ? -35.558 -8.989 19.495 1.00 58.38 385 ASP A C 1
ATOM 2912 O O . ASP A 1 385 ? -34.686 -9.312 20.309 1.00 58.38 385 ASP A O 1
ATOM 2916 N N . ALA A 1 386 ? -35.585 -9.457 18.243 1.00 61.00 386 ALA A N 1
ATOM 2917 C CA . ALA A 1 386 ? -34.680 -10.467 17.696 1.00 61.00 386 ALA A CA 1
ATOM 2918 C C . ALA A 1 386 ? -33.258 -9.943 17.407 1.00 61.00 386 ALA A C 1
ATOM 2920 O O . ALA A 1 386 ? -32.362 -10.744 17.174 1.00 61.00 386 ALA A O 1
ATOM 2921 N N . LEU A 1 387 ? -33.012 -8.630 17.531 1.00 53.69 387 LEU A N 1
ATOM 2922 C CA . LEU A 1 387 ? -31.656 -8.049 17.509 1.00 53.69 387 LEU A CA 1
ATOM 2923 C C . LEU A 1 387 ? -30.824 -8.415 18.750 1.00 53.69 387 LEU A C 1
ATOM 2925 O O . LEU A 1 387 ? -29.631 -8.132 18.817 1.00 53.69 387 LEU A O 1
ATOM 2929 N N . SER A 1 388 ? -31.444 -9.034 19.756 1.00 65.94 388 SER A N 1
ATOM 2930 C CA . SER A 1 388 ? -30.750 -9.590 20.914 1.00 65.94 388 SER A CA 1
ATOM 2931 C C . SER A 1 388 ? -30.748 -11.114 20.857 1.00 65.94 388 SER A C 1
ATOM 2933 O O . SER A 1 388 ? -31.762 -11.725 20.518 1.00 65.94 388 SER A O 1
ATOM 2935 N N . MET A 1 389 ? -29.668 -11.748 21.323 1.00 66.88 389 MET A N 1
ATOM 2936 C CA . MET A 1 389 ? -29.607 -13.214 21.441 1.00 66.88 389 MET A CA 1
ATOM 2937 C C . MET A 1 389 ? -30.762 -13.789 22.271 1.00 66.88 389 MET A C 1
ATOM 2939 O O . MET A 1 389 ? -31.237 -14.884 22.002 1.00 66.88 389 MET A O 1
ATOM 2943 N N . VAL A 1 390 ? -31.256 -13.047 23.269 1.00 73.94 390 VAL A N 1
ATOM 2944 C CA . VAL A 1 390 ? -32.404 -13.468 24.089 1.00 73.94 390 VAL A CA 1
ATOM 2945 C C . VAL A 1 390 ? -33.721 -13.389 23.314 1.00 73.94 390 VAL A C 1
ATOM 2947 O O . VAL A 1 390 ? -34.600 -14.216 23.552 1.00 73.94 390 VAL A O 1
ATOM 2950 N N . GLY A 1 391 ? -33.889 -12.412 22.421 1.00 74.38 391 GLY A N 1
ATOM 2951 C CA . GLY A 1 391 ? -35.070 -12.331 21.562 1.00 74.38 391 GLY A CA 1
ATOM 2952 C C . GLY A 1 391 ? -35.033 -13.344 20.425 1.00 74.38 391 GLY A C 1
ATOM 2953 O O . GLY A 1 391 ? -36.037 -14.004 20.183 1.00 74.38 391 GLY A O 1
ATOM 2954 N N . LEU A 1 392 ? -33.866 -13.584 19.829 1.00 74.19 392 LEU A N 1
ATOM 2955 C CA . LEU A 1 392 ? -33.698 -14.636 18.826 1.00 74.19 392 LEU A CA 1
ATOM 2956 C C . LEU A 1 392 ? -33.913 -16.029 19.449 1.00 74.19 392 LEU A C 1
ATOM 2958 O O . LEU A 1 392 ? -34.689 -16.830 18.935 1.00 74.19 392 LEU A O 1
ATOM 2962 N N . ALA A 1 393 ? -33.360 -16.282 20.642 1.00 72.88 393 ALA A N 1
ATOM 2963 C CA . ALA A 1 393 ? -33.626 -17.504 21.406 1.00 72.88 393 ALA A CA 1
ATOM 2964 C C . ALA A 1 393 ? -35.099 -17.646 21.823 1.00 72.88 393 ALA A C 1
ATOM 2966 O O . ALA A 1 393 ? -35.582 -18.764 21.992 1.00 72.88 393 ALA A O 1
ATOM 2967 N N . ARG A 1 394 ? -35.825 -16.533 22.006 1.00 74.81 394 ARG A N 1
ATOM 2968 C CA . ARG A 1 394 ? -37.264 -16.544 22.309 1.00 74.81 394 ARG A CA 1
ATOM 2969 C C . ARG A 1 394 ? -38.079 -17.000 21.106 1.00 74.81 394 ARG A C 1
ATOM 2971 O O . ARG A 1 394 ? -39.001 -17.785 21.294 1.00 74.81 394 ARG A O 1
ATOM 2978 N N . GLU A 1 395 ? -37.711 -16.569 19.905 1.00 74.75 395 GLU A N 1
ATOM 2979 C CA . GLU A 1 395 ? -38.327 -17.058 18.669 1.00 74.75 395 GLU A CA 1
ATOM 2980 C C . GLU A 1 395 ? -38.035 -18.528 18.439 1.00 74.75 395 GLU A C 1
ATOM 2982 O O . GLU A 1 395 ? -38.959 -19.307 18.217 1.00 74.75 395 GLU A O 1
ATOM 2987 N N . VAL A 1 396 ? -36.769 -18.922 18.586 1.00 72.94 396 VAL A N 1
ATOM 2988 C CA . VAL A 1 396 ? -36.364 -20.325 18.480 1.00 72.94 396 VAL A CA 1
ATOM 2989 C C . VAL A 1 396 ? -37.131 -21.189 19.472 1.00 72.94 396 VAL A C 1
ATOM 2991 O O . VAL A 1 396 ? -37.717 -22.193 19.076 1.00 72.94 396 VAL A O 1
ATOM 2994 N N . ALA A 1 397 ? -37.228 -20.773 20.734 1.00 76.19 397 ALA A N 1
ATOM 2995 C CA . ALA A 1 397 ? -38.046 -21.441 21.744 1.00 76.19 397 ALA A CA 1
ATOM 2996 C C . ALA A 1 397 ? -39.529 -21.549 21.339 1.00 76.19 397 ALA A C 1
ATOM 2998 O O . ALA A 1 397 ? -40.137 -22.605 21.507 1.00 76.19 397 ALA A O 1
ATOM 2999 N N . ALA A 1 398 ? -40.104 -20.487 20.768 1.00 70.31 398 ALA A N 1
ATOM 3000 C CA . ALA A 1 398 ? -41.507 -20.458 20.368 1.00 70.31 398 ALA A CA 1
ATOM 3001 C C . ALA A 1 398 ? -41.824 -21.417 19.208 1.00 70.31 398 ALA A C 1
ATOM 3003 O O . ALA A 1 398 ? -42.853 -22.089 19.263 1.00 70.31 398 ALA A O 1
ATOM 3004 N N . PHE A 1 399 ? -40.962 -21.516 18.186 1.00 65.00 399 PHE A N 1
ATOM 3005 C CA . PHE A 1 399 ? -41.231 -22.393 17.036 1.00 65.00 399 PHE A CA 1
ATOM 3006 C C . PHE A 1 399 ? -40.732 -23.834 17.218 1.00 65.00 399 PHE A C 1
ATOM 3008 O O . PHE A 1 399 ? -41.305 -24.749 16.633 1.00 65.00 399 PHE A O 1
ATOM 3015 N N . THR A 1 400 ? -39.695 -24.064 18.031 1.00 58.16 400 THR A N 1
ATOM 3016 C CA . THR A 1 400 ? -39.186 -25.424 18.323 1.00 58.16 400 THR A CA 1
ATOM 3017 C C . THR A 1 400 ? -39.866 -26.080 19.524 1.00 58.16 400 THR A C 1
ATOM 3019 O O . THR A 1 400 ? -39.695 -27.275 19.749 1.00 58.16 400 THR A O 1
ATOM 3022 N N . GLY A 1 401 ? -40.606 -25.308 20.329 1.00 69.12 401 GLY A N 1
ATOM 3023 C CA . GLY A 1 401 ? -41.144 -25.754 21.616 1.00 69.12 401 GLY A CA 1
ATOM 3024 C C . GLY A 1 401 ? -40.089 -25.873 22.726 1.00 69.12 401 GLY A C 1
ATOM 3025 O O . GLY A 1 401 ? -40.407 -26.344 23.819 1.00 69.12 401 GLY A O 1
ATOM 3026 N N . ALA A 1 402 ? -38.839 -25.463 22.477 1.00 69.25 402 ALA A N 1
ATOM 3027 C CA . ALA A 1 402 ? -37.780 -25.467 23.480 1.00 69.25 402 ALA A CA 1
ATOM 3028 C C . ALA A 1 402 ? -38.038 -24.431 24.591 1.00 69.25 402 ALA A C 1
ATOM 3030 O O . ALA A 1 402 ? -38.663 -23.393 24.386 1.00 69.25 402 ALA A O 1
ATOM 3031 N N . VAL A 1 403 ? -37.523 -24.680 25.798 1.00 71.56 403 VAL A N 1
ATOM 3032 C CA . VAL A 1 403 ? -37.679 -23.749 26.928 1.00 71.56 403 VAL A CA 1
ATOM 3033 C C . VAL A 1 403 ? -36.650 -22.620 26.828 1.00 71.56 403 VAL A C 1
ATOM 3035 O O . VAL A 1 403 ? -35.445 -22.866 26.902 1.00 71.56 403 VAL A O 1
ATOM 3038 N N . LEU A 1 404 ? -37.114 -21.369 26.728 1.00 69.38 404 LEU A N 1
ATOM 3039 C CA . LEU A 1 404 ? -36.249 -20.183 26.750 1.00 69.38 404 LEU A CA 1
ATOM 3040 C C . LEU A 1 404 ? -35.480 -20.088 28.080 1.00 69.38 404 LEU A C 1
ATOM 3042 O O . LEU A 1 404 ? -36.054 -19.761 29.121 1.00 69.38 404 LEU A O 1
ATOM 3046 N N . ARG A 1 405 ? -34.159 -20.286 28.038 1.00 68.12 405 ARG A N 1
ATOM 3047 C CA . ARG A 1 405 ? -33.264 -20.064 29.184 1.00 68.12 405 ARG A CA 1
ATOM 3048 C C . ARG A 1 405 ? -32.736 -18.630 29.168 1.00 68.12 405 ARG A C 1
ATOM 3050 O O . ARG A 1 405 ? -31.927 -18.267 28.318 1.00 68.12 405 ARG A O 1
ATOM 3057 N N . LYS A 1 406 ? -33.185 -17.799 30.112 1.00 60.16 406 LYS A N 1
ATOM 3058 C CA . LYS A 1 406 ? -32.631 -16.447 30.305 1.00 60.16 406 LYS A CA 1
ATOM 3059 C C . LYS A 1 406 ? -31.279 -16.523 31.039 1.00 60.16 406 LYS A C 1
ATOM 3061 O O . LYS A 1 406 ? -31.099 -17.433 31.847 1.00 60.16 406 LYS A O 1
ATOM 3066 N N . PRO A 1 407 ? -30.337 -15.590 30.800 1.00 55.34 407 PRO A N 1
ATOM 3067 C CA . PRO A 1 407 ? -29.060 -15.571 31.510 1.00 55.34 407 PRO A CA 1
ATOM 3068 C C . PRO A 1 407 ? -29.276 -15.428 33.023 1.00 55.34 407 PRO A C 1
ATOM 3070 O O . PRO A 1 407 ? -29.975 -14.514 33.460 1.00 55.34 407 PRO A O 1
ATOM 3073 N N . SER A 1 408 ? -28.675 -16.310 33.821 1.00 53.84 408 SER A N 1
ATOM 3074 C CA . SER A 1 408 ? -28.604 -16.158 35.275 1.00 53.84 408 SER A CA 1
ATOM 3075 C C . SER A 1 408 ? -27.503 -15.159 35.628 1.00 53.84 408 SER A C 1
ATOM 3077 O O . SER A 1 408 ? -26.368 -15.296 35.173 1.00 53.84 408 SER A O 1
ATOM 3079 N N . VAL A 1 409 ? -27.832 -14.151 36.432 1.00 52.84 409 VAL A N 1
ATOM 3080 C CA . VAL A 1 409 ? -26.887 -13.121 36.875 1.00 52.84 409 VAL A CA 1
ATOM 3081 C C . VAL A 1 409 ? -26.494 -13.421 38.321 1.00 52.84 409 VAL A C 1
ATOM 3083 O O . VAL A 1 409 ? -27.298 -13.223 39.227 1.00 52.84 409 VAL A O 1
ATOM 3086 N N . SER A 1 410 ? -25.271 -13.908 38.536 1.00 52.25 410 SER A N 1
ATOM 3087 C CA . SER A 1 410 ? -24.642 -14.003 39.859 1.00 52.25 410 SER A CA 1
ATOM 3088 C C . SER A 1 410 ? -23.585 -12.908 39.976 1.00 52.25 410 SER A C 1
ATOM 3090 O O . SER A 1 410 ? -22.671 -12.852 39.153 1.00 52.25 410 SER A O 1
ATOM 3092 N N . LEU A 1 411 ? -23.714 -12.030 40.968 1.00 55.75 411 LEU A N 1
ATOM 3093 C CA . LEU A 1 411 ? -22.802 -10.907 41.183 1.00 55.75 411 LEU A CA 1
ATOM 3094 C C . LEU A 1 411 ? -22.090 -11.097 42.520 1.00 55.75 411 LEU A C 1
ATOM 3096 O O . LEU A 1 411 ? -22.735 -11.376 43.527 1.00 55.75 411 LEU A O 1
ATOM 3100 N N . THR A 1 412 ? -20.772 -10.928 42.524 1.00 59.53 412 THR A N 1
ATOM 3101 C CA . THR A 1 412 ? -19.996 -10.752 43.753 1.00 59.53 412 THR A CA 1
ATOM 3102 C C . THR A 1 412 ? -19.896 -9.254 44.001 1.00 59.53 412 THR A C 1
ATOM 3104 O O . THR A 1 412 ? -19.275 -8.539 43.218 1.00 59.53 412 THR A O 1
ATOM 3107 N N . GLU A 1 413 ? -20.575 -8.765 45.035 1.00 66.31 413 GLU A N 1
ATOM 3108 C CA . GLU A 1 413 ? -20.564 -7.347 45.398 1.00 66.31 413 GLU A CA 1
ATOM 3109 C C . GLU A 1 413 ? -19.404 -7.068 46.353 1.00 66.31 413 GLU A C 1
ATOM 3111 O O . GLU A 1 413 ? -19.133 -7.861 47.254 1.00 66.31 413 GLU A O 1
ATOM 3116 N N . THR A 1 414 ? -18.703 -5.957 46.140 1.00 69.06 414 THR A N 1
ATOM 3117 C CA . THR A 1 414 ? -17.771 -5.408 47.127 1.00 69.06 414 THR A CA 1
ATOM 3118 C C . THR A 1 414 ? -18.534 -4.500 48.094 1.00 69.06 414 THR A C 1
ATOM 3120 O O . THR A 1 414 ? -19.658 -4.083 47.811 1.00 69.06 414 THR A O 1
ATOM 3123 N N . ASP A 1 415 ? -17.920 -4.146 49.225 1.00 72.06 415 ASP A N 1
ATOM 3124 C CA . ASP A 1 415 ? -18.529 -3.229 50.203 1.00 72.06 415 ASP A CA 1
ATOM 3125 C C . ASP A 1 415 ? -18.624 -1.770 49.697 1.00 72.06 415 ASP A C 1
ATOM 3127 O O . ASP A 1 415 ? -19.237 -0.911 50.340 1.00 72.06 415 ASP A O 1
ATOM 3131 N N . GLU A 1 416 ? -18.038 -1.464 48.534 1.00 69.38 416 GLU A N 1
ATOM 3132 C CA . GLU A 1 416 ? -18.118 -0.142 47.919 1.00 69.38 416 GLU A CA 1
ATOM 3133 C C . GLU A 1 416 ? -19.473 0.086 47.241 1.00 69.38 416 GLU A C 1
ATOM 3135 O O . GLU A 1 416 ? -19.907 -0.639 46.344 1.00 69.38 416 GLU A O 1
ATOM 3140 N N . LYS A 1 417 ? -20.150 1.168 47.630 1.00 68.94 417 LYS A N 1
ATOM 3141 C CA . LYS A 1 417 ? -21.441 1.528 47.043 1.00 68.94 417 LYS A CA 1
ATOM 3142 C C . LYS A 1 417 ? -21.238 2.125 45.654 1.00 68.94 417 LYS A C 1
ATOM 3144 O O . LYS A 1 417 ? -20.574 3.146 45.518 1.00 68.94 417 LYS A O 1
ATOM 3149 N N . THR A 1 418 ? -21.925 1.582 44.645 1.00 66.44 418 THR A N 1
ATOM 3150 C CA . THR A 1 418 ? -21.957 2.148 43.278 1.00 66.44 418 THR A CA 1
ATOM 3151 C C . THR A 1 418 ? -22.264 3.652 43.273 1.00 66.44 418 THR A C 1
ATOM 3153 O O . THR A 1 418 ? -21.645 4.393 42.519 1.00 66.44 418 THR A O 1
ATOM 3156 N N . ASN A 1 419 ? -23.150 4.124 44.157 1.00 68.88 419 ASN A N 1
ATOM 3157 C CA . ASN A 1 419 ? -23.553 5.533 44.238 1.00 68.88 419 ASN A CA 1
ATOM 3158 C C . ASN A 1 419 ? -22.433 6.486 44.695 1.00 68.88 419 ASN A C 1
ATOM 3160 O O . ASN A 1 419 ? -22.597 7.697 44.577 1.00 68.88 419 ASN A O 1
ATOM 3164 N N . ALA A 1 420 ? -21.329 5.963 45.240 1.00 67.69 420 ALA A N 1
ATOM 3165 C CA . ALA A 1 420 ? -20.136 6.755 45.536 1.00 67.69 420 ALA A CA 1
ATOM 3166 C C . ALA A 1 420 ? -19.322 7.077 44.269 1.00 67.69 420 ALA A C 1
ATOM 3168 O O . ALA A 1 420 ? -18.565 8.042 44.266 1.00 67.69 420 ALA A O 1
ATOM 3169 N N . HIS A 1 421 ? -19.505 6.295 43.199 1.00 67.69 421 HIS A N 1
ATOM 3170 C CA . HIS A 1 421 ? -18.745 6.391 41.948 1.00 67.69 421 HIS A CA 1
ATOM 3171 C C . HIS A 1 421 ? -19.596 6.842 40.761 1.00 67.69 421 HIS A C 1
ATOM 3173 O O . HIS A 1 421 ? -19.093 7.483 39.844 1.00 67.69 421 HIS A O 1
ATOM 3179 N N . VAL A 1 422 ? -20.889 6.511 40.761 1.00 59.03 422 VAL A N 1
ATOM 3180 C CA . VAL A 1 422 ? -21.838 6.869 39.702 1.00 59.03 422 VAL A CA 1
ATOM 3181 C C . VAL A 1 422 ? -23.161 7.290 40.330 1.00 59.03 422 VAL A C 1
ATOM 3183 O O . VAL A 1 422 ? -23.822 6.494 40.996 1.00 59.03 422 VAL A O 1
ATOM 3186 N N . SER A 1 423 ? -23.580 8.529 40.083 1.00 68.25 423 SER A N 1
ATOM 3187 C CA . SER A 1 423 ? -24.928 9.004 40.392 1.00 68.25 423 SER A CA 1
ATOM 3188 C C . SER A 1 423 ? -25.791 8.980 39.130 1.00 68.25 423 SER A C 1
ATOM 3190 O O . SER A 1 423 ? -25.341 9.322 38.040 1.00 68.25 423 SER A O 1
ATOM 3192 N N . VAL A 1 424 ? -27.041 8.539 39.273 1.00 58.00 424 VAL A N 1
ATOM 3193 C CA . VAL A 1 424 ? -28.015 8.508 38.177 1.00 58.00 424 VAL A CA 1
ATOM 3194 C C . VAL A 1 424 ? -29.233 9.306 38.600 1.00 58.00 424 VAL A C 1
ATOM 3196 O O . VAL A 1 424 ? -29.911 8.944 39.562 1.00 58.00 424 VAL A O 1
ATOM 3199 N N . THR A 1 425 ? -29.534 10.344 37.830 1.00 68.38 425 THR A N 1
ATOM 3200 C CA . THR A 1 425 ? -30.773 11.110 37.937 1.00 68.38 425 THR A CA 1
ATOM 3201 C C . THR A 1 425 ? -31.576 10.866 36.668 1.00 68.38 425 THR A C 1
ATOM 3203 O O . THR A 1 425 ? -31.102 11.134 35.569 1.00 68.38 425 THR A O 1
ATOM 3206 N N . ILE A 1 426 ? -32.778 10.310 36.811 1.00 55.44 426 ILE A N 1
ATOM 3207 C CA . ILE A 1 426 ? -33.705 10.120 35.694 1.00 55.44 426 ILE A CA 1
ATOM 3208 C C . ILE A 1 426 ? -34.593 11.359 35.653 1.00 55.44 426 ILE A C 1
ATOM 3210 O O . ILE A 1 426 ? -35.559 11.452 36.407 1.00 55.44 426 ILE A O 1
ATOM 3214 N N . GLU A 1 427 ? -34.217 12.327 34.822 1.00 56.34 427 GLU A N 1
ATOM 3215 C CA . GLU A 1 427 ? -34.930 13.606 34.700 1.00 56.34 427 GLU A CA 1
ATOM 3216 C C . GLU A 1 427 ? -36.291 13.452 34.012 1.00 56.34 427 GLU A C 1
ATOM 3218 O O . GLU A 1 427 ? -37.213 14.211 34.296 1.00 56.34 427 GLU A O 1
ATOM 3223 N N . ASP A 1 428 ? -36.446 12.418 33.180 1.00 56.06 428 ASP A N 1
ATOM 3224 C CA . ASP A 1 428 ? -37.718 12.068 32.559 1.00 56.06 428 ASP A CA 1
ATOM 3225 C C . ASP A 1 428 ? -37.965 10.547 32.600 1.00 56.06 428 ASP A C 1
ATOM 3227 O O . ASP A 1 428 ? -37.348 9.757 31.875 1.00 56.06 428 ASP A O 1
ATOM 3231 N N . GLN A 1 429 ? -38.889 10.138 33.476 1.00 46.81 429 GLN A N 1
ATOM 3232 C CA . GLN A 1 429 ? -39.280 8.741 33.698 1.00 46.81 429 GLN A CA 1
ATOM 3233 C C . GLN A 1 429 ? -40.228 8.175 32.626 1.00 46.81 429 GLN A C 1
ATOM 3235 O O . GLN A 1 429 ? -40.536 6.988 32.676 1.00 46.81 429 GLN A O 1
ATOM 3240 N N . GLN A 1 430 ? -40.706 8.960 31.657 1.00 47.16 430 GLN A N 1
ATOM 3241 C CA . GLN A 1 430 ? -41.398 8.390 30.491 1.00 47.16 430 GLN A CA 1
ATOM 3242 C C . GLN A 1 430 ? -40.395 7.945 29.429 1.00 47.16 430 GLN A C 1
ATOM 3244 O O . GLN A 1 430 ? -40.545 6.888 28.821 1.00 47.16 430 GLN A O 1
ATOM 3249 N N . LEU A 1 431 ? -39.334 8.728 29.258 1.00 39.84 431 LEU A N 1
ATOM 3250 C CA . LEU A 1 431 ? -38.342 8.558 28.204 1.00 39.84 431 LEU A CA 1
ATOM 3251 C C . LEU A 1 431 ? -37.235 7.570 28.578 1.00 39.84 431 LEU A C 1
ATOM 3253 O O . LEU A 1 431 ? -36.779 6.782 27.744 1.00 39.84 431 LEU A O 1
ATOM 3257 N N . CYS A 1 432 ? -36.817 7.585 29.841 1.00 34.62 432 CYS A N 1
ATOM 3258 C CA . CYS A 1 432 ? -35.972 6.556 30.425 1.00 34.62 432 CYS A CA 1
ATOM 3259 C C . CYS A 1 432 ? -36.700 5.975 31.641 1.00 34.62 432 CYS A C 1
ATOM 3261 O O . CYS A 1 432 ? -36.383 6.311 32.782 1.00 34.62 432 CYS A O 1
ATOM 3263 N N . PRO A 1 433 ? -37.695 5.098 31.420 1.00 42.25 433 PRO A N 1
ATOM 3264 C CA . PRO A 1 433 ? -38.539 4.589 32.498 1.00 42.25 433 PRO A CA 1
ATOM 3265 C C . PRO A 1 433 ? -37.764 3.843 33.577 1.00 42.25 433 PRO A C 1
ATOM 3267 O O . PRO A 1 433 ? -38.216 3.733 34.717 1.00 42.25 433 PRO A O 1
ATOM 3270 N N . ARG A 1 434 ? -36.565 3.356 33.243 1.00 43.38 434 ARG A N 1
ATOM 3271 C CA . ARG A 1 434 ? -35.613 2.832 34.210 1.00 43.38 434 ARG A CA 1
ATOM 3272 C C . ARG A 1 434 ? -34.193 2.956 33.669 1.00 43.38 434 ARG A C 1
ATOM 3274 O O . ARG A 1 434 ? -33.868 2.347 32.656 1.00 43.38 434 ARG A O 1
ATOM 3281 N N . PHE A 1 435 ? -33.339 3.661 34.400 1.00 45.53 435 PHE A N 1
ATOM 3282 C CA . PHE A 1 435 ? -31.892 3.649 34.209 1.00 45.53 435 PHE A CA 1
ATOM 3283 C C . PHE A 1 435 ? -31.262 2.954 35.412 1.00 45.53 435 PHE A C 1
ATOM 3285 O O . PHE A 1 435 ? -31.597 3.243 36.560 1.00 45.53 435 PHE A O 1
ATOM 3292 N N . THR A 1 436 ? -30.386 1.986 35.179 1.00 50.88 436 THR A N 1
ATOM 3293 C CA . THR A 1 436 ? -29.671 1.287 36.249 1.00 50.88 436 THR A CA 1
ATOM 3294 C C . THR A 1 436 ? -28.196 1.324 35.910 1.00 50.88 436 THR A C 1
ATOM 3296 O O . THR A 1 436 ? -27.790 0.791 34.884 1.00 50.88 436 THR A O 1
ATOM 3299 N N . ALA A 1 437 ? -27.402 1.956 36.768 1.00 47.09 437 ALA A N 1
ATOM 3300 C CA . ALA A 1 437 ? -25.954 1.897 36.690 1.00 47.09 437 ALA A CA 1
ATOM 3301 C C . ALA A 1 437 ? -25.437 0.907 37.734 1.00 47.09 437 ALA A C 1
ATOM 3303 O O . ALA A 1 437 ? -25.934 0.857 38.860 1.00 47.09 437 ALA A O 1
ATOM 3304 N N . ARG A 1 438 ? -24.425 0.132 37.357 1.00 58.19 438 ARG A N 1
ATOM 3305 C CA . ARG A 1 438 ? -23.547 -0.565 38.292 1.00 58.19 438 ARG A CA 1
ATOM 3306 C C . ARG A 1 438 ? -22.120 -0.205 37.940 1.00 58.19 438 ARG A C 1
ATOM 3308 O O . ARG A 1 438 ? -21.756 -0.195 36.767 1.00 58.19 438 ARG A O 1
ATOM 3315 N N . TRP A 1 439 ? -21.344 0.103 38.963 1.00 58.19 439 TRP A N 1
ATOM 3316 C CA . TRP A 1 439 ? -19.922 0.343 38.824 1.00 58.19 439 TRP A CA 1
ATOM 3317 C C . TRP A 1 439 ? -19.183 -0.979 39.026 1.00 58.19 439 TRP A C 1
ATOM 3319 O O . TRP A 1 439 ? -19.493 -1.727 39.953 1.00 58.19 439 TRP A O 1
ATOM 3329 N N . PHE A 1 440 ? -18.239 -1.271 38.137 1.00 58.34 440 PHE A N 1
ATOM 3330 C CA . PHE A 1 440 ? -17.399 -2.460 38.196 1.00 58.34 440 PHE A CA 1
ATOM 3331 C C . PHE A 1 440 ? -15.948 -2.034 37.991 1.00 58.34 440 PHE A C 1
ATOM 3333 O O . PHE A 1 440 ? -15.656 -1.243 37.094 1.00 58.34 440 PHE A O 1
ATOM 3340 N N . SER A 1 441 ? -15.039 -2.599 38.775 1.00 45.47 441 SER A N 1
ATOM 3341 C CA . SER A 1 441 ? -13.606 -2.590 38.502 1.00 45.47 441 SER A CA 1
ATOM 3342 C C . SER A 1 441 ? -13.223 -3.944 37.886 1.00 45.47 441 SER A C 1
ATOM 3344 O O . SER A 1 441 ? -13.735 -4.980 38.300 1.00 45.47 441 SER A O 1
ATOM 3346 N N . ASN A 1 442 ? -12.357 -3.938 36.865 1.00 40.88 442 ASN A N 1
ATOM 3347 C CA . ASN A 1 442 ? -11.872 -5.120 36.123 1.00 40.88 442 ASN A CA 1
ATOM 3348 C C . ASN A 1 442 ? -12.905 -5.825 35.212 1.00 40.88 442 ASN A C 1
ATOM 3350 O O . ASN A 1 442 ? -13.474 -6.863 35.546 1.00 40.88 442 ASN A O 1
ATOM 3354 N N . VAL A 1 443 ? -13.096 -5.297 33.996 1.00 43.00 443 VAL A N 1
ATOM 3355 C CA . VAL A 1 443 ? -13.980 -5.881 32.968 1.00 43.00 443 VAL A CA 1
ATOM 3356 C C . VAL A 1 443 ? -13.197 -6.792 32.015 1.00 43.00 443 VAL A C 1
ATOM 3358 O O . VAL A 1 443 ? -12.250 -6.355 31.367 1.00 43.00 443 VAL A O 1
ATOM 3361 N N . SER A 1 444 ? -13.638 -8.043 31.851 1.00 36.06 444 SER A N 1
ATOM 3362 C CA . SER A 1 444 ? -13.130 -8.952 30.809 1.00 36.06 444 SER A CA 1
ATOM 3363 C C . SER A 1 444 ? -13.924 -8.780 29.502 1.00 36.06 444 SER A C 1
ATOM 3365 O O . SER A 1 444 ? -15.135 -9.009 29.473 1.00 36.06 444 SER A O 1
ATOM 3367 N N . LYS A 1 445 ? -13.240 -8.437 28.399 1.00 35.84 445 LYS A N 1
ATOM 3368 C CA . LYS A 1 445 ? -13.828 -8.122 27.074 1.00 35.84 445 LYS A CA 1
ATOM 3369 C C . LYS A 1 445 ? -14.041 -9.338 26.149 1.00 35.84 445 LYS A C 1
ATOM 3371 O O . LYS A 1 445 ? -14.206 -9.185 24.942 1.00 35.84 445 LYS A O 1
ATOM 3376 N N . ARG A 1 446 ? -14.076 -10.556 26.699 1.00 34.25 446 ARG A N 1
ATOM 3377 C CA . ARG A 1 446 ? -13.993 -11.822 25.939 1.00 34.25 446 ARG A CA 1
ATOM 3378 C C . ARG A 1 446 ? -15.092 -12.037 24.879 1.00 34.25 446 ARG A C 1
ATOM 3380 O O . ARG A 1 446 ? -14.831 -12.685 23.879 1.00 34.25 446 ARG A O 1
ATOM 3387 N N . ARG A 1 447 ? -16.306 -11.495 25.064 1.00 33.47 447 ARG A N 1
ATOM 3388 C CA . ARG A 1 447 ? -17.442 -11.683 24.128 1.00 33.47 447 ARG A CA 1
ATOM 3389 C C . ARG A 1 447 ? -17.568 -10.622 23.030 1.00 33.47 447 ARG A C 1
ATOM 3391 O O . ARG A 1 447 ? -18.213 -10.891 22.030 1.00 33.47 447 ARG A O 1
ATOM 3398 N N . LEU A 1 448 ? -16.954 -9.448 23.200 1.00 35.16 448 LEU A N 1
ATOM 3399 C CA . LEU A 1 448 ? -16.963 -8.385 22.183 1.00 35.16 448 LEU A CA 1
ATOM 3400 C C . LEU A 1 448 ? -15.999 -8.705 21.032 1.00 35.16 448 LEU A C 1
ATOM 3402 O O . LEU A 1 448 ? -16.308 -8.441 19.877 1.00 35.16 448 LEU A O 1
ATOM 3406 N N . VAL A 1 449 ? -14.879 -9.361 21.351 1.00 34.41 449 VAL A N 1
ATOM 3407 C CA . VAL A 1 449 ? -13.909 -9.860 20.364 1.00 34.41 449 VAL A CA 1
ATOM 3408 C C . VAL A 1 449 ? -14.515 -10.970 19.494 1.00 34.41 449 VAL A C 1
ATOM 3410 O O . VAL A 1 449 ? -14.278 -10.994 18.294 1.00 34.41 449 VAL A O 1
ATOM 3413 N N . ALA A 1 450 ? -15.367 -11.830 20.066 1.00 33.72 450 ALA A N 1
ATOM 3414 C CA . ALA A 1 450 ? -16.082 -12.882 19.334 1.00 33.72 450 ALA A CA 1
ATOM 3415 C C . ALA A 1 450 ? -17.204 -12.353 18.412 1.00 33.72 450 ALA A C 1
ATOM 3417 O O . ALA A 1 450 ? -17.688 -13.089 17.562 1.00 33.72 450 ALA A O 1
ATOM 3418 N N . ALA A 1 451 ? -17.616 -11.089 18.568 1.00 33.19 451 ALA A N 1
ATOM 3419 C CA . ALA A 1 451 ? -18.637 -10.440 17.741 1.00 33.19 451 ALA A CA 1
ATOM 3420 C C . ALA A 1 451 ? -18.039 -9.590 16.599 1.00 33.19 451 ALA A C 1
ATOM 3422 O O . ALA A 1 451 ? -18.738 -8.765 16.019 1.00 33.19 451 ALA A O 1
ATOM 3423 N N . GLY A 1 452 ? -16.742 -9.748 16.299 1.00 34.00 452 GLY A N 1
ATOM 3424 C CA . GLY A 1 452 ? -16.087 -9.104 15.154 1.00 34.00 452 GLY A CA 1
ATOM 3425 C C . GLY A 1 452 ? -15.825 -7.598 15.293 1.00 34.00 452 GLY A C 1
ATOM 3426 O O . GLY A 1 452 ? -15.439 -6.958 14.321 1.00 34.00 452 GLY A O 1
ATOM 3427 N N . MET A 1 453 ? -16.005 -7.006 16.479 1.00 34.94 453 MET A N 1
ATOM 3428 C CA . MET A 1 453 ? -15.819 -5.565 16.689 1.00 34.94 453 MET A CA 1
ATOM 3429 C C . MET A 1 453 ? -14.455 -5.270 17.345 1.00 34.94 453 MET A C 1
ATOM 3431 O O . MET A 1 453 ? -14.279 -5.499 18.545 1.00 34.94 453 MET A O 1
ATOM 3435 N N . ARG A 1 454 ? -13.493 -4.721 16.581 1.00 44.59 454 ARG A N 1
ATOM 3436 C CA . ARG A 1 454 ? -12.225 -4.151 17.092 1.00 44.59 454 ARG A CA 1
ATOM 3437 C C . ARG A 1 454 ? -12.010 -2.714 16.569 1.00 44.59 454 ARG A C 1
ATOM 3439 O O . ARG A 1 454 ? -12.065 -2.506 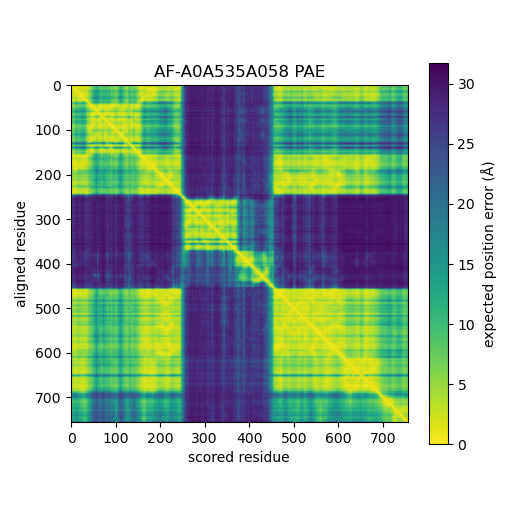15.363 1.00 44.59 454 ARG A O 1
ATOM 3446 N N . PRO A 1 455 ? -11.707 -1.726 17.431 1.00 40.00 455 PRO A N 1
ATOM 3447 C CA . PRO A 1 455 ? -11.027 -0.490 17.025 1.00 40.00 455 PRO A CA 1
ATOM 3448 C C . PRO A 1 455 ? -9.552 -0.789 16.679 1.00 40.00 455 PRO A C 1
ATOM 3450 O O . PRO A 1 455 ? -8.898 -1.517 17.422 1.00 40.00 455 PRO A O 1
ATOM 3453 N N . VAL A 1 456 ? -9.027 -0.235 15.579 1.00 58.31 456 VAL A N 1
ATOM 3454 C CA . VAL A 1 456 ? -7.855 -0.765 14.832 1.00 58.31 456 VAL A CA 1
ATOM 3455 C C . VAL A 1 456 ? -6.464 -0.239 15.278 1.00 58.31 456 VAL A C 1
ATOM 3457 O O . VAL A 1 456 ? -5.464 -0.629 14.702 1.00 58.31 456 VAL A O 1
ATOM 3460 N N . SER A 1 457 ? -6.345 0.509 16.385 1.00 77.38 457 SER A N 1
ATOM 3461 C CA . SER A 1 457 ? -5.083 1.084 16.926 1.00 77.38 457 SER A CA 1
ATOM 3462 C C . SER A 1 457 ? -4.485 2.245 16.111 1.00 77.38 457 SER A C 1
ATOM 3464 O O . SER A 1 457 ? -4.027 2.091 14.983 1.00 77.38 457 SER A O 1
ATOM 3466 N N . ALA A 1 458 ? -4.387 3.418 16.748 1.00 82.38 458 ALA A N 1
ATOM 3467 C CA . ALA A 1 458 ? -3.772 4.616 16.179 1.00 82.38 458 ALA A CA 1
ATOM 3468 C C . ALA A 1 458 ? -2.318 4.400 15.737 1.00 82.38 458 ALA A C 1
ATOM 3470 O O . ALA A 1 458 ? -1.905 4.934 14.713 1.00 82.38 458 ALA A O 1
ATOM 3471 N N . VAL A 1 459 ? -1.545 3.605 16.483 1.00 88.56 459 VAL A N 1
ATOM 3472 C CA . VAL A 1 459 ? -0.150 3.298 16.134 1.00 88.56 459 VAL A CA 1
ATOM 3473 C C . VAL A 1 459 ? -0.081 2.503 14.828 1.00 88.56 459 VAL A C 1
ATOM 3475 O O . VAL A 1 459 ? 0.674 2.873 13.928 1.00 88.56 459 VAL A O 1
ATOM 3478 N N . VAL A 1 460 ? -0.899 1.454 14.691 1.00 89.56 460 VAL A N 1
ATOM 3479 C CA . VAL A 1 460 ? -0.955 0.628 13.474 1.00 89.56 460 VAL A CA 1
ATOM 3480 C C . VAL A 1 460 ? -1.418 1.461 12.278 1.00 89.56 460 VAL A C 1
ATOM 3482 O O . VAL A 1 460 ? -0.779 1.426 11.223 1.00 89.56 460 VAL A O 1
ATOM 3485 N N . ASP A 1 461 ? -2.452 2.286 12.452 1.00 88.56 461 ASP A N 1
ATOM 3486 C CA . ASP A 1 461 ? -2.934 3.189 11.404 1.00 88.56 461 ASP A CA 1
ATOM 3487 C C . ASP A 1 461 ? -1.854 4.176 10.945 1.00 88.56 461 ASP A C 1
ATOM 3489 O O . ASP A 1 461 ? -1.701 4.381 9.742 1.00 88.56 461 ASP A O 1
ATOM 3493 N N . VAL A 1 462 ? -1.039 4.725 11.856 1.00 91.56 462 VAL A N 1
ATOM 3494 C CA . VAL A 1 462 ? 0.105 5.567 11.468 1.00 91.56 462 VAL A CA 1
ATOM 3495 C C . VAL A 1 462 ? 1.120 4.775 10.646 1.00 91.56 462 VAL A C 1
ATOM 3497 O O . VAL A 1 462 ? 1.587 5.277 9.622 1.00 91.56 462 VAL A O 1
ATOM 3500 N N . THR A 1 463 ? 1.455 3.541 11.045 1.00 92.62 463 THR A N 1
ATOM 3501 C CA . THR A 1 463 ? 2.414 2.731 10.273 1.00 92.62 463 THR A CA 1
ATOM 3502 C C . THR A 1 463 ? 1.919 2.439 8.856 1.00 92.62 463 THR A C 1
ATOM 3504 O O . THR A 1 463 ? 2.668 2.607 7.891 1.00 92.62 463 THR A O 1
ATOM 3507 N N . ASN A 1 464 ? 0.631 2.118 8.713 1.00 90.94 464 ASN A N 1
ATOM 3508 C CA . ASN A 1 464 ? -0.016 1.921 7.421 1.00 90.94 464 ASN A CA 1
ATOM 3509 C C . ASN A 1 464 ? -0.082 3.224 6.616 1.00 90.94 464 ASN A C 1
ATOM 3511 O O . ASN A 1 464 ? 0.188 3.232 5.414 1.00 90.94 464 ASN A O 1
ATOM 3515 N N . TYR A 1 465 ? -0.395 4.340 7.273 1.00 92.12 465 TYR A N 1
ATOM 3516 C CA . TYR A 1 465 ? -0.499 5.646 6.632 1.00 92.12 465 TYR A CA 1
ATOM 3517 C C . TYR A 1 465 ? 0.838 6.052 6.020 1.00 92.12 465 TYR A C 1
ATOM 3519 O O . TYR A 1 465 ? 0.892 6.402 4.843 1.00 92.12 465 TYR A O 1
ATOM 3527 N N . VAL A 1 466 ? 1.927 5.933 6.783 1.00 92.38 466 VAL A N 1
ATOM 3528 C CA . VAL A 1 466 ? 3.283 6.244 6.313 1.00 92.38 466 VAL A CA 1
ATOM 3529 C C . VAL A 1 466 ? 3.736 5.276 5.218 1.00 92.38 466 VAL A C 1
ATOM 3531 O O . VAL A 1 466 ? 4.371 5.705 4.254 1.00 92.38 466 VAL A O 1
ATOM 3534 N N . MET A 1 467 ? 3.354 3.997 5.291 1.00 93.12 467 MET A N 1
ATOM 3535 C CA . MET A 1 467 ? 3.609 3.036 4.215 1.00 93.12 467 MET A CA 1
ATOM 3536 C C . MET A 1 467 ? 2.946 3.453 2.897 1.00 93.12 467 MET A C 1
ATOM 3538 O O . MET A 1 467 ? 3.577 3.352 1.845 1.00 93.12 467 MET A O 1
ATOM 3542 N N . HIS A 1 468 ? 1.711 3.955 2.926 1.00 91.12 468 HIS A N 1
ATOM 3543 C CA . HIS A 1 468 ? 1.049 4.475 1.725 1.00 91.12 468 HIS A CA 1
ATOM 3544 C C . HIS A 1 468 ? 1.567 5.861 1.312 1.00 91.12 468 HIS A C 1
ATOM 3546 O O . HIS A 1 468 ? 1.689 6.124 0.118 1.00 91.12 468 HIS A O 1
ATOM 3552 N N . GLU A 1 469 ? 1.913 6.732 2.262 1.00 93.50 469 GLU A N 1
ATOM 3553 C CA . GLU A 1 469 ? 2.455 8.074 2.009 1.00 93.50 469 GLU A CA 1
ATOM 3554 C C . GLU A 1 469 ? 3.831 8.000 1.324 1.00 93.50 469 GLU A C 1
ATOM 3556 O O . GLU A 1 469 ? 4.038 8.617 0.276 1.00 93.50 469 GLU A O 1
ATOM 3561 N N . LEU A 1 470 ? 4.750 7.211 1.893 1.00 91.31 470 LEU A N 1
ATOM 3562 C CA . LEU A 1 470 ? 6.182 7.195 1.563 1.00 91.31 470 LEU A CA 1
ATOM 3563 C C . LEU A 1 470 ? 6.692 5.874 0.973 1.00 91.31 470 LEU A C 1
ATOM 3565 O O . LEU A 1 470 ? 7.825 5.824 0.501 1.00 91.31 470 LEU A O 1
ATOM 3569 N N . GLY A 1 471 ? 5.892 4.806 0.987 1.00 89.31 471 GLY A N 1
ATOM 3570 C CA . GLY A 1 471 ? 6.285 3.503 0.435 1.00 89.31 471 GLY A CA 1
ATOM 3571 C C . GLY A 1 471 ? 7.100 2.634 1.389 1.00 89.31 471 GLY A C 1
ATOM 3572 O O . GLY A 1 471 ? 7.598 1.594 0.968 1.00 89.31 471 GLY A O 1
ATOM 3573 N N . GLN A 1 472 ? 7.236 3.035 2.656 1.00 94.62 472 GLN A N 1
ATOM 3574 C CA . GLN A 1 472 ? 8.005 2.319 3.674 1.00 94.62 472 GLN A CA 1
ATOM 3575 C C . GLN A 1 472 ? 7.083 1.534 4.609 1.00 94.62 472 GLN A C 1
ATOM 3577 O O . GLN A 1 472 ? 6.426 2.143 5.455 1.00 94.62 472 GLN A O 1
ATOM 3582 N N . PRO A 1 473 ? 7.050 0.195 4.524 1.00 94.50 473 PRO A N 1
ATOM 3583 C CA . PRO A 1 473 ? 6.462 -0.626 5.566 1.00 94.50 473 PRO A CA 1
ATOM 3584 C C . PRO A 1 473 ? 7.227 -0.435 6.874 1.00 94.50 473 PRO A C 1
ATOM 3586 O O . PRO A 1 473 ? 8.457 -0.358 6.895 1.00 94.50 473 PRO A O 1
ATOM 3589 N N . MET A 1 474 ? 6.488 -0.363 7.968 1.00 92.56 474 MET A N 1
ATOM 3590 C CA . MET A 1 474 ? 7.030 -0.232 9.314 1.00 92.56 474 MET A CA 1
ATOM 3591 C C . MET A 1 474 ? 6.298 -1.201 10.228 1.00 92.56 474 MET A C 1
ATOM 3593 O O . MET A 1 474 ? 5.200 -1.662 9.906 1.00 92.56 474 MET A O 1
ATOM 3597 N N . HIS A 1 475 ? 6.890 -1.475 11.380 1.00 93.88 475 HIS A N 1
ATOM 3598 C CA . HIS A 1 475 ? 6.240 -2.264 12.413 1.00 93.88 475 HIS A CA 1
ATOM 3599 C C . HIS A 1 475 ? 6.388 -1.589 13.768 1.00 93.88 475 HIS A C 1
ATOM 3601 O O . HIS A 1 475 ? 7.368 -0.892 14.017 1.00 93.88 475 HIS A O 1
ATOM 3607 N N . ALA A 1 476 ? 5.406 -1.777 14.639 1.00 94.38 476 ALA A N 1
ATOM 3608 C CA . ALA A 1 476 ? 5.439 -1.270 15.997 1.00 94.38 476 ALA A CA 1
ATOM 3609 C C . ALA A 1 476 ? 5.315 -2.451 16.957 1.00 94.38 476 ALA A C 1
ATOM 3611 O O . ALA A 1 476 ? 4.367 -3.225 16.854 1.00 94.38 476 ALA A O 1
ATOM 3612 N N . TYR A 1 477 ? 6.267 -2.561 17.876 1.00 94.19 477 TYR A N 1
ATOM 3613 C CA . TYR A 1 477 ? 6.287 -3.568 18.929 1.00 94.19 477 TYR A CA 1
ATOM 3614 C C . TYR A 1 477 ? 5.852 -2.940 20.251 1.00 94.19 477 TYR A C 1
ATOM 3616 O O . TYR A 1 477 ? 6.246 -1.805 20.552 1.00 94.19 477 TYR A O 1
ATOM 3624 N N . ASP A 1 478 ? 5.106 -3.681 21.071 1.00 94.94 478 ASP A N 1
ATOM 3625 C CA . ASP A 1 478 ? 4.965 -3.341 22.486 1.00 94.94 478 ASP A CA 1
ATOM 3626 C C . ASP A 1 478 ? 6.333 -3.496 23.163 1.00 94.94 478 ASP A C 1
ATOM 3628 O O . ASP A 1 478 ? 6.858 -4.605 23.297 1.00 94.94 478 ASP A O 1
ATOM 3632 N N . ALA A 1 479 ? 6.931 -2.376 23.578 1.00 93.94 479 ALA A N 1
ATOM 3633 C CA . ALA A 1 479 ? 8.287 -2.368 24.120 1.00 93.94 479 ALA A CA 1
ATOM 3634 C C . ALA A 1 479 ? 8.420 -3.231 25.385 1.00 93.94 479 ALA A C 1
ATOM 3636 O O . ALA A 1 479 ? 9.504 -3.731 25.672 1.00 93.94 479 ALA A O 1
ATOM 3637 N N . ASP A 1 480 ? 7.324 -3.442 26.118 1.00 93.88 480 ASP A N 1
ATOM 3638 C CA . ASP A 1 480 ? 7.322 -4.175 27.388 1.00 93.88 480 ASP A CA 1
ATOM 3639 C C . ASP A 1 480 ? 7.402 -5.688 27.176 1.00 93.88 480 ASP A C 1
ATOM 3641 O O . ASP A 1 480 ? 7.711 -6.443 28.099 1.00 93.88 480 ASP A O 1
ATOM 3645 N N . THR A 1 481 ? 7.139 -6.124 25.945 1.00 94.19 481 THR A N 1
ATOM 3646 C CA . THR A 1 481 ? 7.167 -7.527 25.523 1.00 94.19 481 THR A CA 1
ATOM 3647 C C . THR A 1 481 ? 8.480 -7.924 24.845 1.00 94.19 481 THR A C 1
ATOM 3649 O O . THR A 1 481 ? 8.698 -9.113 24.600 1.00 94.19 481 THR A O 1
ATOM 3652 N N . VAL A 1 482 ? 9.361 -6.952 24.571 1.00 93.12 482 VAL A N 1
ATOM 3653 C CA . VAL A 1 482 ? 10.686 -7.153 23.970 1.00 93.12 482 VAL A CA 1
ATOM 3654 C C . VAL A 1 482 ? 11.747 -7.036 25.072 1.00 93.12 482 VAL A C 1
ATOM 3656 O O . VAL A 1 482 ? 12.048 -5.921 25.507 1.00 93.12 482 VAL A O 1
ATOM 3659 N N . PRO A 1 483 ? 12.330 -8.155 25.546 1.00 90.25 483 PRO A N 1
ATOM 3660 C CA . PRO A 1 483 ? 13.307 -8.135 26.631 1.00 90.25 483 PRO A CA 1
ATOM 3661 C C . PRO A 1 483 ? 14.470 -7.179 26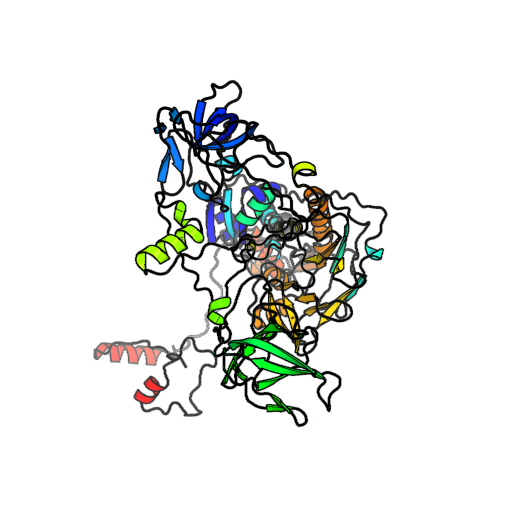.343 1.00 90.25 483 PRO A C 1
ATOM 3663 O O . PRO A 1 483 ? 15.075 -7.224 25.270 1.00 90.25 483 PRO A O 1
ATOM 3666 N N . ASP A 1 484 ? 14.748 -6.288 27.300 1.00 88.50 484 ASP A N 1
ATOM 3667 C CA . ASP A 1 484 ? 15.805 -5.266 27.238 1.00 88.50 484 ASP A CA 1
ATOM 3668 C C . ASP A 1 484 ? 15.765 -4.359 25.987 1.00 88.50 484 ASP A C 1
ATOM 3670 O O . ASP A 1 484 ? 16.762 -3.718 25.647 1.00 88.50 484 ASP A O 1
ATOM 3674 N N . GLY A 1 485 ? 14.634 -4.330 25.264 1.00 89.62 485 GLY A N 1
ATOM 3675 C CA . GLY A 1 485 ? 14.499 -3.651 23.972 1.00 89.62 485 GLY A CA 1
ATOM 3676 C C . GLY A 1 485 ? 15.529 -4.101 22.928 1.00 89.62 485 GLY A C 1
ATOM 3677 O O . GLY A 1 485 ? 15.934 -3.325 22.055 1.00 89.62 485 GLY A O 1
ATOM 3678 N N . ARG A 1 486 ? 16.008 -5.345 23.030 1.00 94.38 486 ARG A N 1
ATOM 3679 C CA . ARG A 1 486 ? 17.023 -5.904 22.138 1.00 94.38 486 ARG A CA 1
ATOM 3680 C C . ARG A 1 486 ? 16.370 -6.548 20.919 1.00 94.38 486 ARG A C 1
ATOM 3682 O O . ARG A 1 486 ? 15.668 -7.546 21.037 1.00 94.38 486 ARG A O 1
ATOM 3689 N N . ILE A 1 487 ? 16.684 -6.011 19.745 1.00 94.88 487 ILE A N 1
ATOM 3690 C CA . ILE A 1 487 ? 16.281 -6.544 18.443 1.00 94.88 487 ILE A CA 1
ATOM 3691 C C . ILE A 1 487 ? 17.483 -7.207 17.766 1.00 94.88 487 ILE A C 1
ATOM 3693 O O . ILE A 1 487 ? 18.573 -6.637 17.678 1.00 94.88 487 ILE A O 1
ATOM 3697 N N . VAL A 1 488 ? 17.271 -8.411 17.246 1.00 96.44 488 VAL A N 1
ATOM 3698 C CA . VAL A 1 488 ? 18.233 -9.194 16.474 1.00 96.44 488 VAL A CA 1
ATOM 3699 C C . VAL A 1 488 ? 17.613 -9.538 15.123 1.00 96.44 488 VAL A C 1
ATOM 3701 O O . VAL A 1 488 ? 16.626 -10.264 15.043 1.00 96.44 488 VAL A O 1
ATOM 3704 N N . VAL A 1 489 ? 18.202 -9.033 14.043 1.00 96.44 489 VAL A N 1
ATOM 3705 C CA . VAL A 1 489 ? 17.811 -9.371 12.672 1.00 96.44 489 VAL A CA 1
ATOM 3706 C C . VAL A 1 489 ? 18.677 -10.530 12.201 1.00 96.44 489 VAL A C 1
ATOM 3708 O O . VAL A 1 489 ? 19.889 -10.377 12.017 1.00 96.44 489 VAL A O 1
ATOM 3711 N N . ARG A 1 490 ? 18.056 -11.697 12.020 1.00 96.75 490 ARG A N 1
ATOM 3712 C CA . ARG A 1 490 ? 18.758 -12.944 11.696 1.00 96.75 490 ARG A CA 1
ATOM 3713 C C . ARG A 1 490 ? 17.923 -13.871 10.831 1.00 96.75 490 ARG A C 1
ATOM 3715 O O . ARG A 1 490 ? 16.718 -13.687 10.667 1.00 96.75 490 ARG A O 1
ATOM 3722 N N . ARG A 1 491 ? 18.558 -14.913 10.298 1.00 96.56 491 ARG A N 1
ATOM 3723 C CA . ARG A 1 491 ? 17.824 -16.028 9.691 1.00 96.56 491 ARG A CA 1
ATOM 3724 C C . ARG A 1 491 ? 17.026 -16.774 10.760 1.00 96.56 491 ARG A C 1
ATOM 3726 O O . ARG A 1 491 ? 17.443 -16.860 11.922 1.00 96.56 491 ARG A O 1
ATOM 3733 N N . ALA A 1 492 ? 15.877 -17.310 10.364 1.00 96.75 492 ALA A N 1
ATOM 3734 C CA . ALA A 1 492 ? 15.146 -18.225 11.224 1.00 96.75 492 ALA A CA 1
ATOM 3735 C C . ALA A 1 492 ? 15.974 -19.497 11.446 1.00 96.75 492 ALA A C 1
ATOM 3737 O O . ALA A 1 492 ? 16.755 -19.915 10.589 1.00 96.75 492 ALA A O 1
ATOM 3738 N N . ARG A 1 493 ? 15.813 -20.120 12.608 1.00 95.75 493 ARG A N 1
ATOM 3739 C CA . ARG A 1 493 ? 16.381 -21.444 12.875 1.00 95.75 493 ARG A CA 1
ATOM 3740 C C . ARG A 1 493 ? 15.505 -22.499 12.192 1.00 95.75 493 ARG A C 1
ATOM 3742 O O . ARG A 1 493 ? 14.308 -22.287 11.993 1.00 95.75 493 ARG A O 1
ATOM 3749 N N . SER A 1 494 ? 16.080 -23.650 11.851 1.00 95.31 494 SER A N 1
ATOM 3750 C CA . SER A 1 494 ? 15.305 -24.762 11.290 1.00 95.31 494 SER A CA 1
ATOM 3751 C C . SER A 1 494 ? 14.147 -25.153 12.216 1.00 95.31 494 SER A C 1
ATOM 3753 O O . SER A 1 494 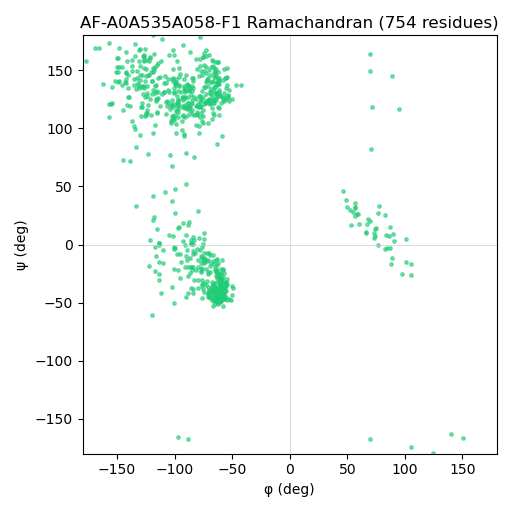? 14.366 -25.477 13.383 1.00 95.31 494 SER A O 1
ATOM 3755 N N . ALA A 1 495 ? 12.928 -25.157 11.671 1.00 94.75 495 ALA A N 1
ATOM 3756 C CA . ALA A 1 495 ? 11.683 -25.436 12.383 1.00 94.75 495 ALA A CA 1
ATOM 3757 C C . ALA A 1 495 ? 11.397 -24.488 13.568 1.00 94.75 495 ALA A C 1
ATOM 3759 O O . ALA A 1 495 ? 10.693 -24.862 14.510 1.00 94.75 495 ALA A O 1
ATOM 3760 N N . GLU A 1 496 ? 11.923 -23.259 13.531 1.00 96.94 496 GLU A N 1
ATOM 3761 C CA . GLU A 1 496 ? 11.572 -22.216 14.497 1.00 96.94 496 GLU A CA 1
ATOM 3762 C C . GLU A 1 496 ? 10.073 -21.907 14.407 1.00 96.94 496 GLU A C 1
ATOM 3764 O O . GLU A 1 496 ? 9.526 -21.761 13.317 1.00 96.94 496 GLU A O 1
ATOM 3769 N N . ALA A 1 497 ? 9.388 -21.845 15.546 1.00 95.81 497 ALA A N 1
ATOM 3770 C CA . ALA A 1 497 ? 7.961 -21.554 15.586 1.00 95.81 497 ALA A CA 1
ATOM 3771 C C . ALA A 1 497 ? 7.728 -20.066 15.854 1.00 95.81 497 ALA A C 1
ATOM 3773 O O . ALA A 1 497 ? 8.347 -19.506 16.757 1.00 95.81 497 ALA A O 1
ATOM 3774 N N . LEU A 1 498 ? 6.789 -19.467 15.129 1.00 96.12 498 LEU A N 1
ATOM 3775 C CA . LEU A 1 498 ? 6.346 -18.091 15.334 1.00 96.12 498 LEU A CA 1
ATOM 3776 C C . LEU A 1 498 ? 4.828 -18.024 15.171 1.00 96.12 498 LEU A C 1
ATOM 3778 O O . LEU A 1 498 ? 4.298 -18.479 14.162 1.00 96.12 498 LEU A O 1
ATOM 3782 N N . GLU A 1 499 ? 4.132 -17.466 16.154 1.00 95.56 499 GLU A N 1
ATOM 3783 C CA . GLU A 1 499 ? 2.732 -17.068 16.002 1.00 95.56 499 GLU A CA 1
ATOM 3784 C C . GLU A 1 499 ? 2.702 -15.617 15.527 1.00 95.56 499 GLU A C 1
ATOM 3786 O O . GLU A 1 499 ? 3.251 -14.736 16.192 1.00 95.56 499 GLU A O 1
ATOM 3791 N N . THR A 1 500 ? 2.122 -15.364 14.358 1.00 91.12 500 THR A N 1
ATOM 3792 C CA . THR A 1 500 ? 1.993 -13.996 13.838 1.00 91.12 500 THR A CA 1
ATOM 3793 C C . THR A 1 500 ? 0.663 -13.373 14.237 1.00 91.12 500 THR A C 1
ATOM 3795 O O . THR A 1 500 ? -0.194 -14.043 14.798 1.00 91.12 500 THR A O 1
ATOM 3798 N N . ILE A 1 501 ? 0.491 -12.077 13.975 1.00 86.88 501 ILE A N 1
ATOM 3799 C CA . ILE A 1 501 ? -0.679 -11.278 14.397 1.00 86.88 501 ILE A CA 1
ATOM 3800 C C . ILE A 1 501 ? -2.046 -11.774 13.883 1.00 86.88 501 ILE A C 1
ATOM 3802 O O . ILE A 1 501 ? -3.081 -11.338 14.374 1.00 86.88 501 ILE A O 1
ATOM 3806 N N . ASP A 1 502 ? -2.074 -12.680 12.909 1.00 83.88 502 ASP A N 1
ATOM 3807 C CA . ASP A 1 502 ? -3.281 -13.403 12.489 1.00 83.88 502 ASP A CA 1
ATOM 3808 C C . ASP A 1 502 ? -3.584 -14.642 13.356 1.00 83.88 502 ASP A C 1
ATOM 3810 O O . ASP A 1 502 ? -4.507 -15.392 13.058 1.00 83.88 502 ASP A O 1
ATOM 3814 N N . HIS A 1 503 ? -2.827 -14.837 14.441 1.00 86.56 503 HIS A N 1
ATOM 3815 C CA . HIS A 1 503 ? -2.911 -15.947 15.394 1.00 86.56 503 HIS A CA 1
ATOM 3816 C C . HIS A 1 503 ? -2.676 -17.335 14.792 1.00 86.56 503 HIS A C 1
ATOM 3818 O O . HIS A 1 503 ? -2.967 -18.361 15.408 1.00 86.56 503 HIS A O 1
ATOM 3824 N N . GLU A 1 504 ? -2.076 -17.386 13.607 1.00 89.81 504 GLU A N 1
ATOM 3825 C CA . GLU A 1 504 ? -1.636 -18.629 13.002 1.00 89.81 504 GLU A CA 1
ATOM 3826 C C . GLU A 1 504 ? -0.186 -18.934 13.407 1.00 89.81 504 GLU A C 1
ATOM 3828 O O . GLU A 1 504 ? 0.724 -18.094 13.342 1.00 89.81 504 GLU A O 1
ATOM 3833 N N . ARG A 1 505 ? 0.048 -20.182 13.822 1.00 94.00 505 ARG A N 1
ATOM 3834 C CA . ARG A 1 505 ? 1.380 -20.659 14.193 1.00 94.00 505 ARG A CA 1
ATOM 3835 C C . ARG A 1 505 ? 2.115 -21.189 12.971 1.00 94.00 505 ARG A C 1
ATOM 3837 O O . ARG A 1 505 ? 1.731 -22.197 12.386 1.00 94.00 505 ARG A O 1
ATOM 3844 N N . ARG A 1 506 ? 3.234 -20.554 12.646 1.00 93.44 506 ARG A N 1
ATOM 3845 C CA . ARG A 1 506 ? 4.056 -20.858 11.475 1.00 93.44 506 ARG A CA 1
ATOM 3846 C C . ARG A 1 506 ? 5.328 -21.583 11.875 1.00 93.44 506 ARG A C 1
ATOM 3848 O O . ARG A 1 506 ? 5.936 -21.282 12.902 1.00 93.44 506 ARG A O 1
ATOM 3855 N N . THR A 1 507 ? 5.731 -22.536 11.041 1.00 96.00 507 THR A N 1
ATOM 3856 C CA . THR A 1 507 ? 7.027 -23.214 11.134 1.00 96.00 507 THR A CA 1
ATOM 3857 C C . THR A 1 507 ? 7.963 -22.620 10.097 1.00 96.00 507 THR A C 1
ATOM 3859 O O . THR A 1 507 ? 7.694 -22.675 8.898 1.00 96.00 507 THR A O 1
ATOM 3862 N N . LEU A 1 508 ? 9.051 -22.031 10.577 1.00 96.62 508 LEU A N 1
ATOM 3863 C CA . LEU A 1 508 ? 10.009 -21.292 9.774 1.00 96.62 508 LEU A CA 1
ATOM 3864 C C . LEU A 1 508 ? 11.218 -22.165 9.427 1.00 96.62 508 LEU A C 1
ATOM 3866 O O . LEU A 1 508 ? 11.521 -23.149 10.106 1.00 96.62 508 LEU A O 1
ATOM 3870 N N . ASP A 1 509 ? 11.925 -21.790 8.368 1.0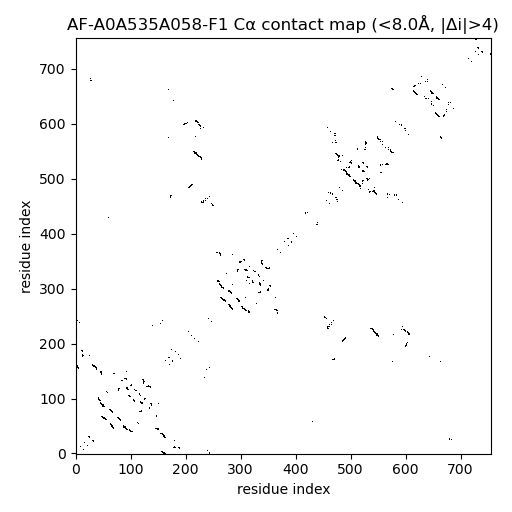0 95.06 509 ASP A N 1
ATOM 3871 C CA . ASP A 1 509 ? 13.175 -22.427 7.958 1.00 95.06 509 ASP A CA 1
ATOM 3872 C C . ASP A 1 509 ? 14.283 -21.401 7.712 1.00 95.06 509 ASP A C 1
ATOM 3874 O O . ASP A 1 509 ? 14.038 -20.203 7.607 1.00 95.06 509 ASP A O 1
ATOM 3878 N N . GLU A 1 510 ? 15.515 -21.887 7.576 1.00 95.19 510 GLU A N 1
ATOM 3879 C CA . GLU A 1 510 ? 16.738 -21.077 7.470 1.00 95.19 510 GLU A CA 1
ATOM 3880 C C . GLU A 1 510 ? 16.801 -20.173 6.223 1.00 95.19 510 GLU A C 1
ATOM 3882 O O . GLU A 1 510 ? 17.633 -19.260 6.130 1.00 95.19 510 GLU A O 1
ATOM 3887 N N . GLY A 1 511 ? 15.908 -20.392 5.254 1.00 92.94 511 GLY A N 1
ATOM 3888 C CA . GLY A 1 511 ? 15.715 -19.512 4.108 1.00 92.94 511 GLY A CA 1
ATOM 3889 C C . GLY A 1 511 ? 14.977 -18.214 4.449 1.00 92.94 511 GLY A C 1
ATOM 3890 O O . GLY A 1 511 ? 15.031 -17.277 3.652 1.00 92.94 511 GLY A O 1
ATOM 3891 N N . MET A 1 512 ? 14.317 -18.140 5.607 1.00 97.06 512 MET A N 1
ATOM 3892 C CA . MET A 1 512 ? 13.498 -17.006 6.039 1.00 97.06 512 MET A CA 1
ATOM 3893 C C . MET A 1 512 ? 14.287 -16.042 6.932 1.00 97.06 512 MET A C 1
ATOM 3895 O O . MET A 1 512 ? 15.148 -16.454 7.710 1.00 97.06 512 MET A O 1
ATOM 3899 N N . LEU A 1 513 ? 13.974 -14.748 6.834 1.00 97.50 513 LEU A N 1
ATOM 3900 C CA . LEU A 1 513 ? 14.516 -13.705 7.706 1.00 97.50 513 LEU A CA 1
ATOM 3901 C C . LEU A 1 513 ? 13.488 -13.356 8.790 1.00 97.50 513 LEU A C 1
ATOM 3903 O O . LEU A 1 513 ? 12.306 -13.178 8.490 1.00 97.50 513 LEU A O 1
ATOM 3907 N N . VAL A 1 514 ? 13.940 -13.246 10.036 1.00 97.81 514 VAL A N 1
ATOM 3908 C CA . VAL A 1 514 ? 13.103 -12.905 11.190 1.00 97.81 514 VAL A CA 1
ATOM 3909 C C . VAL A 1 514 ? 13.652 -11.689 11.918 1.00 97.81 514 VAL A C 1
ATOM 3911 O O . VAL A 1 514 ? 14.862 -11.449 11.951 1.00 97.81 514 VAL A O 1
ATOM 3914 N N . ILE A 1 515 ? 12.735 -10.954 12.535 1.00 97.62 515 ILE A N 1
ATOM 3915 C CA . ILE A 1 515 ? 13.055 -10.071 13.649 1.00 97.62 515 ILE A CA 1
ATOM 3916 C C . ILE A 1 515 ? 12.938 -10.932 14.900 1.00 97.62 515 ILE A C 1
ATOM 3918 O O . ILE A 1 515 ? 11.933 -11.617 15.095 1.00 97.62 515 ILE A O 1
ATOM 3922 N N . ALA A 1 516 ? 13.979 -10.949 15.715 1.00 95.38 516 ALA A N 1
ATOM 3923 C CA . ALA A 1 516 ? 14.063 -11.736 16.931 1.00 95.38 516 ALA A CA 1
ATOM 3924 C C . ALA A 1 516 ? 14.428 -10.851 18.124 1.00 95.38 516 ALA A C 1
ATOM 3926 O O . ALA A 1 516 ? 14.998 -9.775 17.960 1.00 95.38 516 ALA A O 1
ATOM 3927 N N . ASP A 1 517 ? 14.125 -11.331 19.322 1.00 91.31 517 ASP A N 1
ATOM 3928 C CA . ASP A 1 517 ? 14.839 -10.924 20.528 1.00 91.31 517 ASP A CA 1
ATOM 3929 C C . ASP A 1 517 ? 16.061 -11.849 20.736 1.00 91.31 517 ASP A C 1
ATOM 3931 O O . ASP A 1 517 ? 16.463 -12.604 19.843 1.00 91.31 517 ASP A O 1
ATOM 3935 N N . GLU A 1 518 ? 16.693 -11.803 21.909 1.00 84.38 518 GLU A N 1
ATOM 3936 C CA . GLU A 1 518 ? 17.847 -12.658 22.229 1.00 84.38 518 GLU A CA 1
ATOM 3937 C C . GLU A 1 518 ? 17.526 -14.167 22.197 1.00 84.38 518 GLU A C 1
ATOM 3939 O O . GLU A 1 518 ? 18.403 -15.006 21.970 1.00 84.38 518 GLU A O 1
ATOM 3944 N N . THR A 1 519 ? 16.261 -14.531 22.393 1.00 87.38 519 THR A N 1
ATOM 3945 C CA . THR A 1 519 ? 15.818 -15.909 22.619 1.00 87.38 519 THR A CA 1
ATOM 3946 C C . THR A 1 519 ? 14.990 -16.483 21.469 1.00 87.38 519 THR A C 1
ATOM 3948 O O . THR A 1 519 ? 15.223 -17.636 21.078 1.00 87.38 519 THR A O 1
ATOM 3951 N N . ARG A 1 520 ? 14.073 -15.697 20.889 1.00 93.81 520 ARG A N 1
ATOM 3952 C CA . ARG A 1 520 ? 13.014 -16.154 19.969 1.00 93.81 520 ARG A CA 1
ATOM 3953 C C . ARG A 1 520 ? 12.765 -15.174 18.822 1.00 93.81 520 ARG A C 1
ATOM 3955 O O . ARG A 1 520 ? 13.070 -13.991 18.926 1.00 93.81 520 ARG A O 1
ATOM 3962 N N . ALA A 1 521 ? 12.187 -15.665 17.728 1.00 95.94 521 ALA A N 1
ATOM 3963 C CA . ALA A 1 521 ? 11.590 -14.806 16.710 1.00 95.94 521 ALA A CA 1
ATOM 3964 C C . ALA A 1 521 ? 10.367 -14.062 17.279 1.00 95.94 521 ALA A C 1
ATOM 3966 O O . ALA A 1 521 ? 9.528 -14.667 17.941 1.00 95.94 521 ALA A O 1
ATOM 3967 N N . ILE A 1 522 ? 10.269 -12.768 16.982 1.00 95.62 522 ILE A N 1
ATOM 3968 C CA . ILE A 1 522 ? 9.157 -11.874 17.343 1.00 95.62 522 ILE A CA 1
ATOM 3969 C C . ILE A 1 522 ? 8.429 -11.322 16.106 1.00 95.62 522 ILE A C 1
ATOM 3971 O O . ILE A 1 522 ? 7.443 -10.606 16.230 1.00 95.62 522 ILE A O 1
ATOM 3975 N N . GLY A 1 523 ? 8.882 -11.659 14.894 1.00 95.25 523 GLY A N 1
ATOM 3976 C CA . GLY A 1 523 ? 8.208 -11.297 13.648 1.00 95.25 523 GLY A CA 1
ATOM 3977 C C . GLY A 1 523 ? 8.888 -11.866 12.402 1.00 95.25 523 GLY A C 1
ATOM 3978 O O . GLY A 1 523 ? 10.082 -12.178 12.409 1.00 95.25 523 GLY A O 1
ATOM 3979 N N . LEU A 1 524 ? 8.130 -11.986 11.309 1.00 96.25 524 LEU A N 1
ATOM 3980 C CA . LEU A 1 524 ? 8.659 -12.251 9.970 1.00 96.25 524 LEU A CA 1
ATOM 3981 C C . LEU A 1 524 ? 9.062 -10.930 9.330 1.00 96.25 524 LEU A C 1
ATOM 3983 O O . LEU A 1 524 ? 8.201 -10.108 8.998 1.00 96.25 524 LEU A O 1
ATOM 3987 N N . ALA A 1 525 ? 10.369 -10.751 9.136 1.00 95.25 525 ALA A N 1
ATOM 3988 C CA . ALA A 1 525 ? 10.938 -9.508 8.635 1.00 95.25 525 ALA A CA 1
ATOM 3989 C C . ALA A 1 525 ? 10.251 -9.091 7.326 1.00 95.25 525 ALA A C 1
ATOM 3991 O O . ALA A 1 525 ? 10.188 -9.869 6.377 1.00 95.25 525 ALA A O 1
ATOM 3992 N N . GLY A 1 526 ? 9.692 -7.880 7.293 1.00 91.31 526 GLY A N 1
ATOM 3993 C CA . GLY A 1 526 ? 9.051 -7.311 6.105 1.00 91.31 526 GLY A CA 1
ATOM 3994 C C . GLY A 1 526 ? 7.778 -8.013 5.620 1.00 91.31 526 GLY A C 1
ATOM 3995 O O . GLY A 1 526 ? 7.311 -7.704 4.524 1.00 91.31 526 GLY A O 1
ATOM 3996 N N . ILE A 1 527 ? 7.214 -8.956 6.384 1.00 93.06 527 ILE A N 1
ATOM 3997 C CA . ILE A 1 527 ? 6.001 -9.693 5.994 1.00 93.06 527 ILE A CA 1
ATOM 3998 C C . ILE A 1 527 ? 4.888 -9.468 7.008 1.00 93.06 527 ILE A C 1
ATOM 4000 O O . ILE A 1 527 ? 3.822 -8.977 6.626 1.00 93.06 527 ILE A O 1
ATOM 4004 N N . MET A 1 528 ? 5.122 -9.848 8.268 1.00 92.31 528 MET A N 1
ATOM 4005 C CA . MET A 1 528 ? 4.101 -9.849 9.315 1.00 92.31 528 MET A CA 1
ATOM 4006 C C . MET A 1 528 ? 4.737 -9.902 10.712 1.00 92.31 528 MET A C 1
ATOM 4008 O O . MET A 1 528 ? 5.681 -10.658 10.934 1.00 92.31 528 MET A O 1
ATOM 4012 N N . GLY A 1 529 ? 4.211 -9.120 11.657 1.00 91.69 529 GLY A N 1
ATOM 4013 C CA . GLY A 1 529 ? 4.666 -9.132 13.052 1.00 91.69 529 GLY A CA 1
ATOM 4014 C C . GLY A 1 529 ? 4.230 -10.378 13.827 1.00 91.69 529 GLY A C 1
ATOM 4015 O O . GLY A 1 529 ? 3.310 -11.088 13.411 1.00 91.69 529 GLY A O 1
ATOM 4016 N N . GLY A 1 530 ? 4.887 -10.637 14.956 1.00 92.31 530 GLY A N 1
ATOM 4017 C CA . GLY A 1 530 ? 4.501 -11.661 15.926 1.00 92.31 530 GLY A CA 1
ATOM 4018 C C . GLY A 1 530 ? 3.346 -11.203 16.819 1.00 92.31 530 GLY A C 1
ATOM 4019 O O . GLY A 1 530 ? 3.281 -10.035 17.200 1.00 92.31 530 GLY A O 1
ATOM 4020 N N . ALA A 1 531 ? 2.455 -12.124 17.189 1.00 91.69 531 ALA A N 1
ATOM 4021 C CA . ALA A 1 531 ? 1.324 -11.828 18.075 1.00 91.69 531 ALA A CA 1
ATOM 4022 C C . ALA A 1 531 ? 1.769 -11.455 19.499 1.00 91.69 531 ALA A C 1
ATOM 4024 O O . ALA A 1 531 ? 1.150 -10.622 20.152 1.00 91.69 531 ALA A O 1
ATOM 4025 N N . GLU A 1 532 ? 2.864 -12.047 19.986 1.00 90.88 532 GLU A N 1
ATOM 4026 C CA . GLU A 1 532 ? 3.342 -11.855 21.362 1.00 90.88 532 GLU A CA 1
ATOM 4027 C C . GLU A 1 532 ? 3.890 -10.451 21.633 1.00 90.88 532 GLU A C 1
ATOM 4029 O O . GLU A 1 532 ? 4.010 -10.065 22.795 1.00 90.88 532 GLU A O 1
ATOM 4034 N N . THR A 1 533 ? 4.227 -9.712 20.575 1.00 91.56 533 THR A N 1
ATOM 4035 C CA . THR A 1 533 ? 4.768 -8.351 20.645 1.00 91.56 533 THR A CA 1
ATOM 4036 C C . THR A 1 533 ? 3.844 -7.305 20.025 1.00 91.56 533 THR A C 1
ATOM 4038 O O . THR A 1 533 ? 4.267 -6.177 19.768 1.00 91.56 533 THR A O 1
ATOM 4041 N N . GLU A 1 534 ? 2.591 -7.679 19.752 1.00 91.31 534 GLU A N 1
ATOM 4042 C CA . GLU A 1 534 ? 1.583 -6.802 19.160 1.00 91.31 534 GLU A CA 1
ATOM 4043 C C . GLU A 1 534 ? 1.272 -5.613 20.081 1.00 91.31 534 GLU A C 1
ATOM 4045 O O . GLU A 1 534 ? 1.097 -5.751 21.292 1.00 91.31 534 GLU A O 1
ATOM 4050 N N . VAL A 1 535 ? 1.146 -4.426 19.489 1.00 87.31 535 VAL A N 1
ATOM 4051 C CA . VAL A 1 535 ? 0.685 -3.229 20.195 1.00 87.31 535 VAL A CA 1
ATOM 4052 C C . VAL A 1 535 ? -0.816 -3.342 20.476 1.00 87.31 535 VAL A C 1
ATOM 4054 O O . VAL A 1 535 ? -1.641 -3.428 19.570 1.00 87.31 535 VAL A O 1
ATOM 4057 N N . THR A 1 536 ? -1.191 -3.271 21.750 1.00 86.06 536 THR A N 1
ATOM 4058 C CA . THR A 1 536 ? -2.577 -3.383 22.221 1.00 86.06 536 THR A CA 1
ATOM 4059 C C . THR A 1 536 ? -3.097 -2.054 22.771 1.00 86.06 536 THR A C 1
ATOM 4061 O O . THR A 1 536 ? -2.368 -1.069 22.885 1.00 86.06 536 THR A O 1
ATOM 4064 N N . ALA A 1 537 ? -4.369 -2.004 23.174 1.00 82.25 537 ALA A N 1
ATOM 4065 C CA . ALA A 1 537 ? -4.935 -0.833 23.855 1.00 82.25 537 ALA A CA 1
ATOM 4066 C C . ALA A 1 537 ? -4.264 -0.518 25.212 1.00 82.25 537 ALA A C 1
ATOM 4068 O O . ALA A 1 537 ? -4.454 0.574 25.740 1.00 82.25 537 ALA A O 1
ATOM 4069 N N . ASN A 1 538 ? -3.514 -1.468 25.785 1.00 84.50 538 ASN A N 1
ATOM 4070 C CA . ASN A 1 538 ? -2.804 -1.293 27.055 1.00 84.50 538 ASN A CA 1
ATOM 4071 C C . ASN A 1 538 ? -1.337 -0.877 26.866 1.00 84.50 538 ASN A C 1
ATOM 4073 O O . ASN A 1 538 ? -0.663 -0.572 27.848 1.00 84.50 538 ASN A O 1
ATOM 4077 N N . THR A 1 539 ? -0.834 -0.886 25.631 1.00 88.12 539 THR A N 1
ATOM 4078 C CA . THR A 1 539 ? 0.559 -0.562 25.332 1.00 88.12 539 THR A CA 1
ATOM 4079 C C . THR A 1 539 ? 0.815 0.920 25.576 1.00 88.12 539 THR A C 1
ATOM 4081 O O . THR A 1 539 ? 0.148 1.778 25.001 1.00 88.12 539 THR A O 1
ATOM 4084 N N . THR A 1 540 ? 1.807 1.216 26.418 1.00 92.00 540 THR A N 1
ATOM 4085 C CA . THR A 1 540 ? 2.205 2.592 26.771 1.00 92.00 540 THR A CA 1
ATOM 4086 C C . THR A 1 540 ? 3.598 2.961 26.268 1.00 92.00 540 THR A C 1
ATOM 4088 O O . THR A 1 540 ? 3.949 4.144 26.238 1.00 92.00 540 THR A O 1
ATOM 4091 N N . ARG A 1 541 ? 4.391 1.964 25.861 1.00 94.69 541 ARG A N 1
ATOM 4092 C CA . ARG A 1 541 ? 5.745 2.111 25.329 1.00 94.69 541 ARG A CA 1
ATOM 4093 C C . ARG A 1 541 ? 5.861 1.321 24.034 1.00 94.69 541 ARG A C 1
ATOM 4095 O O . ARG A 1 541 ? 5.394 0.190 23.958 1.00 94.69 541 ARG A O 1
ATOM 4102 N N . VAL A 1 542 ? 6.457 1.924 23.012 1.00 96.06 542 VAL A N 1
ATOM 4103 C CA . VAL A 1 542 ? 6.515 1.341 21.664 1.00 96.06 542 VAL A CA 1
ATOM 4104 C C . VAL A 1 542 ? 7.935 1.404 21.124 1.00 96.06 542 VAL A C 1
ATOM 4106 O O . VAL A 1 542 ? 8.611 2.425 21.272 1.00 96.06 542 VAL A O 1
ATOM 4109 N N . ILE A 1 543 ? 8.359 0.328 20.461 1.00 96.62 543 ILE A N 1
ATOM 4110 C CA . ILE A 1 543 ? 9.527 0.324 19.576 1.00 96.62 543 ILE A CA 1
ATOM 4111 C C . ILE A 1 543 ? 9.007 0.350 18.142 1.00 96.62 543 ILE A C 1
ATOM 4113 O O . ILE A 1 543 ? 8.293 -0.558 17.727 1.00 96.62 543 ILE A O 1
ATOM 4117 N N . LEU A 1 544 ? 9.351 1.388 17.388 1.00 97.25 544 LEU A N 1
ATOM 4118 C CA . LEU A 1 544 ? 9.006 1.494 15.973 1.00 97.25 544 LEU A CA 1
ATOM 4119 C C . LEU A 1 544 ? 10.187 1.039 15.125 1.00 97.25 544 LEU A C 1
ATOM 4121 O O . LEU A 1 544 ? 11.260 1.628 15.218 1.00 97.25 544 LEU A O 1
ATOM 4125 N N . GLU A 1 545 ? 9.959 0.051 14.274 1.00 96.94 545 GLU A N 1
ATOM 4126 C CA . GLU A 1 545 ? 10.869 -0.444 13.248 1.00 96.94 545 GLU A CA 1
ATOM 4127 C C . GLU A 1 545 ? 10.570 0.191 11.888 1.00 96.94 545 GLU A C 1
ATOM 4129 O O . GLU A 1 545 ? 9.422 0.247 11.444 1.00 96.94 545 GLU A O 1
ATOM 4134 N N . SER A 1 546 ? 11.633 0.569 11.182 1.00 96.44 546 SER A N 1
ATOM 4135 C CA . SER A 1 546 ? 11.600 0.934 9.767 1.00 96.44 546 SER A CA 1
ATOM 4136 C C . SER A 1 546 ? 12.897 0.468 9.100 1.00 96.44 546 SER A C 1
ATOM 4138 O O . SER A 1 546 ? 13.987 0.912 9.472 1.00 96.44 546 SER A O 1
ATOM 4140 N N . ALA A 1 547 ? 12.806 -0.467 8.152 1.00 94.88 547 ALA A N 1
ATOM 4141 C CA . ALA A 1 547 ? 13.959 -1.220 7.654 1.00 94.88 547 ALA A CA 1
ATOM 4142 C C . ALA A 1 547 ? 13.904 -1.502 6.143 1.00 94.88 547 ALA A C 1
ATOM 4144 O O . ALA A 1 547 ? 12.864 -1.377 5.496 1.00 94.88 547 ALA A O 1
ATOM 4145 N N . VAL A 1 548 ? 15.040 -1.914 5.578 1.00 94.12 548 VAL A N 1
ATOM 4146 C CA . VAL A 1 548 ? 15.175 -2.424 4.208 1.00 94.12 548 VAL A CA 1
ATOM 4147 C C . VAL A 1 548 ? 15.597 -3.881 4.286 1.00 94.12 548 VAL A C 1
ATOM 4149 O O . VAL A 1 548 ? 16.630 -4.200 4.871 1.00 94.12 548 VAL A O 1
ATOM 4152 N N . PHE A 1 549 ? 14.827 -4.754 3.642 1.00 94.94 549 PHE A N 1
ATOM 4153 C CA . PHE A 1 549 ? 15.106 -6.184 3.560 1.00 94.94 549 PHE A CA 1
ATOM 4154 C C . PHE A 1 549 ? 15.379 -6.617 2.121 1.00 94.94 549 PHE A C 1
ATOM 4156 O O . PHE A 1 549 ? 14.899 -6.004 1.166 1.00 94.94 549 PHE A O 1
ATOM 4163 N N . HIS A 1 550 ? 16.126 -7.705 1.963 1.00 94.50 550 HIS A N 1
ATOM 4164 C CA . HIS A 1 550 ? 16.417 -8.298 0.664 1.00 94.50 550 HIS A CA 1
ATOM 4165 C C . HIS A 1 550 ? 15.150 -8.886 0.016 1.00 94.50 550 HIS A C 1
ATOM 4167 O O . HIS A 1 550 ? 14.650 -9.939 0.424 1.00 94.50 550 HIS A O 1
ATOM 4173 N N . GLY A 1 551 ? 14.650 -8.217 -1.027 1.00 91.19 551 GLY A N 1
ATOM 4174 C CA . GLY A 1 551 ? 13.370 -8.518 -1.678 1.00 91.19 551 GLY A CA 1
ATOM 4175 C C . GLY A 1 551 ? 13.159 -9.983 -2.089 1.00 91.19 551 GLY A C 1
ATOM 4176 O O . GLY A 1 551 ? 12.126 -10.551 -1.728 1.00 91.19 551 GLY A O 1
ATOM 4177 N N . PRO A 1 552 ? 14.116 -10.657 -2.760 1.00 92.50 552 PRO A N 1
ATOM 4178 C CA . PRO A 1 552 ? 13.972 -12.071 -3.112 1.00 92.50 552 PRO A CA 1
ATOM 4179 C C . PRO A 1 552 ? 13.775 -12.998 -1.905 1.00 92.50 552 PRO A C 1
ATOM 4181 O O . PRO A 1 552 ? 13.023 -13.969 -1.996 1.00 92.50 552 PRO A O 1
ATOM 4184 N N . THR A 1 553 ? 14.413 -12.698 -0.767 1.00 94.06 553 THR A N 1
ATOM 4185 C CA . THR A 1 553 ? 14.231 -13.467 0.476 1.00 94.06 553 THR A CA 1
ATOM 4186 C C . THR A 1 553 ? 12.807 -13.300 0.999 1.00 94.06 553 THR A C 1
ATOM 4188 O O . THR A 1 553 ? 12.149 -14.296 1.300 1.00 94.06 553 THR A O 1
ATOM 4191 N N . ILE A 1 554 ? 12.305 -12.060 1.021 1.00 94.19 554 ILE A N 1
ATOM 4192 C CA . ILE A 1 554 ? 10.935 -11.749 1.444 1.00 94.19 554 ILE A CA 1
ATOM 4193 C C . ILE A 1 554 ? 9.909 -12.437 0.541 1.00 94.19 554 ILE A C 1
ATOM 4195 O O . ILE A 1 554 ? 9.033 -13.141 1.036 1.00 94.19 554 ILE A O 1
ATOM 4199 N N . ARG A 1 555 ? 10.063 -12.328 -0.785 1.00 92.19 555 ARG A N 1
ATOM 4200 C CA . ARG A 1 555 ? 9.183 -12.980 -1.767 1.00 92.19 555 ARG A CA 1
ATOM 4201 C C . ARG A 1 555 ? 9.120 -14.492 -1.576 1.00 92.19 555 ARG A C 1
ATOM 4203 O O . ARG A 1 555 ? 8.039 -15.080 -1.617 1.00 92.19 555 ARG A O 1
ATOM 4210 N N . ASN A 1 556 ? 10.276 -15.134 -1.407 1.00 93.56 556 ASN A N 1
ATOM 4211 C CA . ASN A 1 556 ? 10.347 -16.583 -1.247 1.00 93.56 556 ASN A CA 1
ATOM 4212 C C . ASN A 1 556 ? 9.668 -17.037 0.048 1.00 93.56 556 ASN A C 1
ATOM 4214 O O . ASN A 1 556 ? 8.906 -18.002 0.006 1.00 93.56 556 ASN A O 1
ATOM 4218 N N . ALA A 1 557 ? 9.901 -16.330 1.158 1.00 93.81 557 ALA A N 1
ATOM 4219 C CA . ALA A 1 557 ? 9.260 -16.617 2.439 1.00 93.81 557 ALA A CA 1
ATOM 4220 C C . ALA A 1 557 ? 7.739 -16.400 2.371 1.00 93.81 557 ALA A C 1
ATOM 4222 O O . ALA A 1 557 ? 6.979 -17.303 2.717 1.00 93.81 557 ALA A O 1
ATOM 4223 N N . ALA A 1 558 ? 7.296 -15.260 1.833 1.00 93.06 558 ALA A N 1
ATOM 4224 C CA . ALA A 1 558 ? 5.885 -14.916 1.678 1.00 93.06 558 ALA A CA 1
ATOM 4225 C C . ALA A 1 558 ? 5.145 -15.951 0.807 1.00 93.06 558 ALA A C 1
ATOM 4227 O O . ALA A 1 558 ? 4.142 -16.521 1.230 1.00 93.06 558 ALA A O 1
ATOM 4228 N N . ARG A 1 559 ? 5.710 -16.316 -0.357 1.00 92.56 559 ARG A N 1
ATOM 4229 C CA . ARG A 1 559 ? 5.151 -17.362 -1.235 1.00 92.56 559 ARG A CA 1
ATOM 4230 C C . ARG A 1 559 ? 5.112 -18.732 -0.561 1.00 92.56 559 ARG A C 1
ATOM 4232 O O . ARG A 1 559 ? 4.137 -19.454 -0.732 1.00 92.56 559 ARG A O 1
ATOM 4239 N N . LYS A 1 560 ? 6.172 -19.110 0.163 1.00 93.62 560 LYS A N 1
ATOM 4240 C CA . LYS A 1 560 ? 6.261 -20.420 0.825 1.00 93.62 560 LYS A CA 1
ATOM 4241 C C . LYS A 1 560 ? 5.237 -20.565 1.950 1.00 93.62 560 LYS A C 1
ATOM 4243 O O . LYS A 1 560 ? 4.717 -21.657 2.141 1.00 93.62 560 LYS A O 1
ATOM 4248 N N . LEU A 1 561 ? 4.950 -19.474 2.655 1.00 91.50 561 LEU A N 1
ATOM 4249 C CA . LEU A 1 561 ? 3.978 -19.430 3.746 1.00 91.50 561 LEU A CA 1
ATOM 4250 C C . LEU A 1 561 ? 2.558 -19.064 3.284 1.00 91.50 561 LEU A C 1
ATOM 4252 O O . LEU A 1 561 ? 1.669 -18.974 4.119 1.00 91.50 561 LEU A O 1
ATOM 4256 N N . GLY A 1 562 ? 2.335 -18.819 1.987 1.00 90.12 562 GLY A N 1
ATOM 4257 C CA . GLY A 1 562 ? 1.032 -18.379 1.475 1.00 90.12 562 GLY A CA 1
ATOM 4258 C C . GLY A 1 562 ? 0.615 -16.976 1.937 1.00 90.12 562 GLY A C 1
ATOM 4259 O O . GLY A 1 562 ? -0.555 -16.624 1.837 1.00 90.12 562 GLY A O 1
ATOM 4260 N N . LEU A 1 563 ? 1.557 -16.161 2.421 1.00 87.62 563 LEU A N 1
ATOM 4261 C CA . LEU A 1 563 ? 1.293 -14.820 2.939 1.00 87.62 563 LEU A CA 1
ATOM 4262 C C . LEU A 1 563 ? 1.503 -13.790 1.844 1.00 87.62 563 LEU A C 1
ATOM 4264 O O . LEU A 1 563 ? 2.545 -13.763 1.192 1.00 87.62 563 LEU A O 1
ATOM 4268 N N . ARG A 1 564 ? 0.537 -12.893 1.668 1.00 79.12 564 ARG A N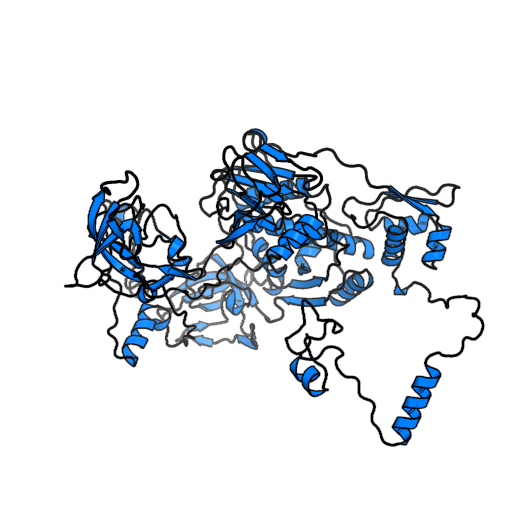 1
ATOM 4269 C CA . ARG A 1 564 ? 0.694 -11.734 0.793 1.00 79.12 564 ARG A CA 1
ATOM 4270 C C . ARG A 1 564 ? 0.161 -10.497 1.497 1.00 79.12 564 ARG A C 1
ATOM 4272 O O . ARG A 1 564 ? -1.043 -10.295 1.577 1.00 79.12 564 ARG A O 1
ATOM 4279 N N . SER A 1 565 ? 1.080 -9.685 2.013 1.00 85.00 565 SER A N 1
ATOM 4280 C CA . SER A 1 565 ? 0.788 -8.416 2.687 1.00 85.00 565 SER A CA 1
ATOM 4281 C C . SER A 1 565 ? 1.277 -7.217 1.870 1.00 85.00 565 SER A C 1
ATOM 4283 O O . SER A 1 565 ? 2.211 -7.336 1.067 1.00 85.00 565 SER A O 1
ATOM 4285 N N . GLU A 1 566 ? 0.694 -6.042 2.119 1.00 86.56 566 GLU A N 1
ATOM 4286 C CA . GLU A 1 566 ? 1.148 -4.760 1.555 1.00 86.56 566 GLU A CA 1
ATOM 4287 C C . GLU A 1 566 ? 2.632 -4.478 1.860 1.00 86.56 566 GLU A C 1
ATOM 4289 O O . GLU A 1 566 ? 3.341 -3.911 1.023 1.00 86.56 566 GLU A O 1
ATOM 4294 N N . ALA A 1 567 ? 3.112 -4.926 3.027 1.00 87.38 567 ALA A N 1
ATOM 4295 C CA . ALA A 1 567 ? 4.515 -4.847 3.420 1.00 87.38 567 ALA A CA 1
ATOM 4296 C C . ALA A 1 567 ? 5.401 -5.746 2.545 1.00 87.38 567 ALA A C 1
ATOM 4298 O O . ALA A 1 567 ? 6.346 -5.264 1.915 1.00 87.38 567 ALA A O 1
ATOM 4299 N N . SER A 1 568 ? 5.047 -7.034 2.433 1.00 90.75 568 SER A N 1
ATOM 4300 C CA . SER A 1 568 ? 5.827 -8.011 1.659 1.00 90.75 568 SER A CA 1
ATOM 4301 C C . SER A 1 568 ? 5.957 -7.614 0.187 1.00 90.75 568 SER A C 1
ATOM 4303 O O . SER A 1 568 ? 7.038 -7.739 -0.387 1.00 90.75 568 SER A O 1
ATOM 4305 N N . MET A 1 569 ? 4.895 -7.048 -0.403 1.00 89.50 569 MET A N 1
ATOM 4306 C CA . MET A 1 569 ? 4.890 -6.579 -1.791 1.00 89.50 569 MET A CA 1
ATOM 4307 C C . MET A 1 569 ? 5.889 -5.436 -2.024 1.00 89.50 569 MET A C 1
ATOM 4309 O O . MET A 1 569 ? 6.565 -5.413 -3.053 1.00 89.50 569 MET A O 1
ATOM 4313 N N . ARG A 1 570 ? 5.988 -4.488 -1.082 1.00 92.06 570 ARG A N 1
ATOM 4314 C CA . ARG A 1 570 ? 6.918 -3.349 -1.169 1.00 92.06 570 ARG A CA 1
ATOM 4315 C C . ARG A 1 570 ? 8.360 -3.790 -0.974 1.00 92.06 570 ARG A C 1
ATOM 4317 O O . ARG A 1 570 ? 9.216 -3.427 -1.772 1.00 92.06 570 ARG A O 1
ATOM 4324 N N . HIS A 1 571 ? 8.625 -4.633 0.023 1.00 91.12 571 HIS A N 1
ATOM 4325 C CA . HIS A 1 571 ? 9.964 -5.185 0.219 1.00 91.12 571 HIS A CA 1
ATOM 4326 C C . HIS A 1 571 ? 10.420 -6.051 -0.965 1.00 91.12 571 HIS A C 1
ATOM 4328 O O . HIS A 1 571 ? 11.568 -5.926 -1.385 1.00 91.12 571 HIS A O 1
ATOM 4334 N N . GLU A 1 572 ? 9.539 -6.877 -1.549 1.00 91.31 572 GLU A N 1
ATOM 4335 C CA . GLU A 1 572 ? 9.839 -7.664 -2.758 1.00 91.31 572 GLU A CA 1
ATOM 4336 C C . GLU A 1 572 ? 10.268 -6.773 -3.932 1.00 91.31 572 GLU A C 1
ATOM 4338 O O . GLU A 1 572 ? 11.235 -7.100 -4.621 1.00 91.31 572 GLU A O 1
ATOM 4343 N N . LYS A 1 573 ? 9.554 -5.662 -4.155 1.00 89.12 573 LYS A N 1
ATOM 4344 C CA . LYS A 1 573 ? 9.816 -4.708 -5.247 1.00 89.12 573 LYS A CA 1
ATOM 4345 C C . LYS A 1 573 ? 10.952 -3.723 -4.939 1.00 89.12 573 LYS A C 1
ATOM 4347 O O . LYS A 1 573 ? 11.352 -2.957 -5.812 1.00 89.12 573 LYS A O 1
ATOM 4352 N N . GLY A 1 574 ? 11.503 -3.791 -3.730 1.00 86.06 574 GLY A N 1
ATOM 4353 C CA . GLY A 1 574 ? 12.630 -2.992 -3.278 1.00 86.06 574 GLY A CA 1
ATOM 4354 C C . GLY A 1 574 ? 12.214 -1.656 -2.667 1.00 86.06 574 GLY A C 1
ATOM 4355 O O . GLY A 1 574 ? 11.265 -1.005 -3.096 1.00 86.06 574 GLY A O 1
ATOM 4356 N N . ILE A 1 575 ? 12.973 -1.245 -1.654 1.00 89.06 575 ILE A N 1
ATOM 4357 C CA . ILE A 1 575 ? 12.793 0.013 -0.933 1.00 89.06 575 ILE A CA 1
ATOM 4358 C C . ILE A 1 575 ? 14.098 0.790 -0.995 1.00 89.06 575 ILE A C 1
ATOM 4360 O O . ILE A 1 575 ? 15.181 0.228 -0.814 1.00 89.06 575 ILE A O 1
ATOM 4364 N N . SER A 1 576 ? 13.986 2.087 -1.259 1.00 88.38 576 SER A N 1
ATOM 4365 C CA . SER A 1 576 ? 15.136 2.978 -1.307 1.00 88.38 576 SER A CA 1
ATOM 4366 C C . SER A 1 576 ? 15.837 3.061 0.045 1.00 88.38 576 SER A C 1
ATOM 4368 O O . SER A 1 576 ? 15.198 3.155 1.090 1.00 88.38 576 SER A O 1
ATOM 4370 N N . TRP A 1 577 ? 17.166 3.078 0.027 1.00 87.25 577 TRP A N 1
ATOM 4371 C CA . TRP A 1 577 ? 17.979 3.051 1.242 1.00 87.25 577 TRP A CA 1
ATOM 4372 C C . TRP A 1 577 ? 17.768 4.268 2.163 1.00 87.25 577 TRP A C 1
ATOM 4374 O O . TRP A 1 577 ? 17.958 4.153 3.371 1.00 87.25 577 TRP A O 1
ATOM 4384 N N . ASP A 1 578 ? 17.394 5.429 1.622 1.00 84.81 578 ASP A N 1
ATOM 4385 C CA . ASP A 1 578 ? 17.242 6.708 2.336 1.00 84.81 578 ASP A CA 1
ATOM 4386 C C . ASP A 1 578 ? 15.874 6.893 3.017 1.00 84.81 578 ASP A C 1
ATOM 4388 O O . ASP A 1 578 ? 15.761 7.658 3.976 1.00 84.81 578 ASP A O 1
ATOM 4392 N N . VAL A 1 579 ? 14.846 6.175 2.561 1.00 90.38 579 VAL A N 1
ATOM 4393 C CA . VAL A 1 579 ? 13.467 6.325 3.051 1.00 90.38 579 VAL A CA 1
ATOM 4394 C C . VAL A 1 579 ? 13.265 5.867 4.507 1.00 90.38 579 VAL A C 1
ATOM 4396 O O . VAL A 1 579 ? 12.551 6.580 5.214 1.00 90.38 579 VAL A O 1
ATOM 4399 N N . PRO A 1 580 ? 13.872 4.771 5.018 1.00 92.00 580 PRO A N 1
ATOM 4400 C CA . PRO A 1 580 ? 13.558 4.242 6.345 1.00 92.00 580 PRO A CA 1
ATOM 4401 C C . PRO A 1 580 ? 13.638 5.262 7.479 1.00 92.00 580 PRO A C 1
ATOM 4403 O O . PRO A 1 580 ? 12.698 5.371 8.268 1.00 92.00 580 PRO A O 1
ATOM 4406 N N . ARG A 1 581 ? 14.719 6.053 7.530 1.00 92.44 581 ARG A N 1
ATOM 4407 C CA . ARG A 1 581 ? 14.908 7.084 8.560 1.00 92.44 581 ARG A CA 1
ATOM 4408 C C . ARG A 1 581 ? 13.867 8.195 8.438 1.00 92.44 581 ARG A C 1
ATOM 4410 O O . ARG A 1 581 ? 13.247 8.569 9.427 1.00 92.44 581 ARG A O 1
ATOM 4417 N N . TYR A 1 582 ? 13.649 8.691 7.222 1.00 91.00 582 TYR A N 1
ATOM 4418 C CA . TYR A 1 582 ? 12.672 9.746 6.960 1.00 91.00 582 TYR A CA 1
ATOM 4419 C C . TYR A 1 582 ? 11.239 9.303 7.302 1.00 91.00 582 TYR A C 1
ATOM 4421 O O . TYR A 1 582 ? 10.490 10.048 7.933 1.00 91.00 582 TYR A O 1
ATOM 4429 N N . ALA A 1 583 ? 10.882 8.065 6.958 1.00 93.38 583 ALA A N 1
ATOM 4430 C CA . ALA A 1 583 ? 9.601 7.465 7.302 1.00 93.38 583 ALA A CA 1
ATOM 4431 C C . ALA A 1 583 ? 9.445 7.232 8.810 1.00 93.38 583 ALA A C 1
ATOM 4433 O O . ALA A 1 583 ? 8.385 7.538 9.352 1.00 93.38 583 ALA A O 1
ATOM 4434 N N . ALA A 1 584 ? 10.494 6.779 9.506 1.00 93.88 584 ALA A N 1
ATOM 4435 C CA . ALA A 1 584 ? 10.474 6.629 10.960 1.00 93.88 584 ALA A CA 1
ATOM 4436 C C . ALA A 1 584 ? 10.246 7.973 11.669 1.00 93.88 584 ALA A C 1
ATOM 4438 O O . ALA A 1 584 ? 9.470 8.045 12.620 1.00 93.88 584 ALA A O 1
ATOM 4439 N N . ASP A 1 585 ? 10.875 9.049 11.189 1.00 94.62 585 ASP A N 1
ATOM 4440 C CA . ASP A 1 585 ? 10.689 10.394 11.743 1.00 94.62 585 ASP A CA 1
ATOM 4441 C C . ASP A 1 585 ? 9.267 10.918 11.467 1.00 94.62 585 ASP A C 1
ATOM 4443 O O . ASP A 1 585 ? 8.621 11.475 12.358 1.00 94.62 585 ASP A O 1
ATOM 4447 N N . ARG A 1 586 ? 8.743 10.686 10.254 1.00 94.31 586 ARG A N 1
ATOM 4448 C CA . ARG A 1 586 ? 7.365 11.038 9.880 1.00 94.31 586 ARG A CA 1
ATOM 4449 C C . ARG A 1 586 ? 6.329 10.290 10.722 1.00 94.31 586 ARG A C 1
ATOM 4451 O O . ARG A 1 586 ? 5.363 10.887 11.192 1.00 94.31 586 ARG A O 1
ATOM 4458 N N . ALA A 1 587 ? 6.546 9.001 10.946 1.00 93.81 587 ALA A N 1
ATOM 4459 C CA . ALA A 1 587 ? 5.714 8.180 11.813 1.00 93.81 587 ALA A CA 1
ATOM 4460 C C . ALA A 1 587 ? 5.772 8.653 13.263 1.00 93.81 587 ALA A C 1
ATOM 4462 O O . ALA A 1 587 ? 4.741 8.749 13.921 1.00 93.81 587 ALA A O 1
ATOM 4463 N N . ALA A 1 588 ? 6.968 8.995 13.746 1.00 94.69 588 ALA A N 1
ATOM 4464 C CA . ALA A 1 588 ? 7.156 9.479 15.102 1.00 94.69 588 ALA A CA 1
ATOM 4465 C C . ALA A 1 588 ? 6.405 10.787 15.358 1.00 94.69 588 ALA A C 1
ATOM 4467 O O . ALA A 1 588 ? 5.770 10.927 16.403 1.00 94.69 588 ALA A O 1
ATOM 4468 N N . GLN A 1 589 ? 6.423 11.702 14.385 1.00 94.00 589 GLN A N 1
ATOM 4469 C CA . GLN A 1 589 ? 5.624 12.923 14.425 1.00 94.00 589 GLN A CA 1
ATOM 4470 C C . GLN A 1 589 ? 4.128 12.598 14.556 1.00 94.00 589 GLN A C 1
ATOM 4472 O O . GLN A 1 589 ? 3.471 13.092 15.468 1.00 94.00 589 GLN A O 1
ATOM 4477 N N . LEU A 1 590 ? 3.598 11.744 13.676 1.00 91.50 590 LEU A N 1
ATOM 4478 C CA . LEU A 1 590 ? 2.171 11.409 13.662 1.00 91.50 590 LEU A CA 1
ATOM 4479 C C . LEU A 1 590 ? 1.735 10.655 14.928 1.00 91.50 590 LEU A C 1
ATOM 4481 O O . LEU A 1 590 ? 0.676 10.951 15.474 1.00 91.50 590 LEU A O 1
ATOM 4485 N N . ILE A 1 591 ? 2.550 9.722 15.432 1.00 90.38 591 ILE A N 1
ATOM 4486 C CA . ILE A 1 591 ? 2.289 9.025 16.702 1.00 90.38 591 ILE A CA 1
ATOM 4487 C C . ILE A 1 591 ? 2.248 10.040 17.851 1.00 90.38 591 ILE A C 1
ATOM 4489 O O . ILE A 1 591 ? 1.302 10.030 18.633 1.00 90.38 591 ILE A O 1
ATOM 4493 N N . ALA A 1 592 ? 3.217 10.956 17.938 1.00 89.38 592 ALA A N 1
ATOM 4494 C CA . ALA A 1 592 ? 3.229 11.984 18.979 1.00 89.38 592 ALA A CA 1
ATOM 4495 C C . ALA A 1 592 ? 1.982 12.886 18.924 1.00 89.38 592 ALA A C 1
ATOM 4497 O O . ALA A 1 592 ? 1.343 13.112 19.952 1.00 89.38 592 ALA A O 1
ATOM 4498 N N . GLU A 1 593 ? 1.603 13.348 17.728 1.00 88.00 593 GLU A N 1
ATOM 4499 C CA . GLU A 1 593 ? 0.432 14.206 17.506 1.00 88.00 593 GLU A CA 1
ATOM 4500 C C . GLU A 1 593 ? -0.895 13.501 17.836 1.00 88.00 593 GLU A C 1
ATOM 4502 O O . GLU A 1 593 ? -1.802 14.124 18.388 1.00 88.00 593 GLU A O 1
ATOM 4507 N N . ILE A 1 594 ? -1.017 12.209 17.515 1.00 84.94 594 ILE A N 1
ATOM 4508 C CA . ILE A 1 594 ? -2.279 11.464 17.622 1.00 84.94 594 ILE A CA 1
ATOM 4509 C C . ILE A 1 594 ? -2.454 10.811 18.993 1.00 84.94 594 ILE A C 1
ATOM 4511 O O . ILE A 1 594 ? -3.543 10.867 19.563 1.00 84.94 594 ILE A O 1
ATOM 4515 N N . SER A 1 595 ? -1.409 10.169 19.522 1.00 84.06 595 SER A N 1
ATOM 4516 C CA . SER A 1 595 ? -1.496 9.393 20.764 1.00 84.06 595 SER A CA 1
ATOM 4517 C C . SER A 1 595 ? -0.965 10.136 21.990 1.00 84.06 595 SER A C 1
ATOM 4519 O O . SER A 1 595 ? -0.967 9.563 23.079 1.00 84.06 595 SER A O 1
ATOM 4521 N N . GLY A 1 596 ? -0.446 11.361 21.830 1.00 86.62 596 GLY A N 1
ATOM 4522 C CA . GLY A 1 596 ? 0.192 12.124 22.910 1.00 86.62 596 GLY A CA 1
ATOM 4523 C C . GLY A 1 596 ? 1.517 11.525 23.399 1.00 86.62 596 GLY A C 1
ATOM 4524 O O . GLY A 1 596 ? 1.928 11.779 24.535 1.00 86.62 596 GLY A O 1
ATOM 4525 N N . ALA A 1 597 ? 2.162 10.703 22.564 1.00 91.12 597 ALA A N 1
ATOM 4526 C CA . ALA A 1 597 ? 3.392 10.010 22.922 1.00 91.12 597 ALA A CA 1
ATOM 4527 C C . ALA A 1 597 ? 4.580 10.968 23.048 1.00 91.12 597 ALA A C 1
ATOM 4529 O O . ALA A 1 597 ? 4.688 11.970 22.339 1.00 91.12 597 ALA A O 1
ATOM 4530 N N . TRP A 1 598 ? 5.520 10.606 23.912 1.00 94.44 598 TRP A N 1
ATOM 4531 C CA . TRP A 1 598 ? 6.819 11.252 24.020 1.00 94.44 598 TRP A CA 1
ATOM 4532 C C . TRP A 1 598 ? 7.854 10.460 23.235 1.00 94.44 598 TRP A C 1
ATOM 4534 O O . TRP A 1 598 ? 8.047 9.266 23.471 1.00 94.44 598 TRP A O 1
ATOM 4544 N N . VAL A 1 599 ? 8.526 11.131 22.304 1.00 94.69 599 VAL A N 1
ATOM 4545 C CA . VAL A 1 599 ? 9.521 10.509 21.427 1.00 94.69 599 VAL A CA 1
ATOM 4546 C C . VAL A 1 599 ? 10.901 10.661 22.050 1.00 94.69 599 VAL A C 1
ATOM 4548 O O . VAL A 1 599 ? 11.317 11.781 22.346 1.00 94.69 599 VAL A O 1
ATOM 4551 N N . ALA A 1 600 ? 11.621 9.559 22.254 1.00 93.12 600 ALA A N 1
ATOM 4552 C CA . ALA A 1 600 ? 13.002 9.642 22.722 1.00 93.12 600 ALA A CA 1
ATOM 4553 C C . ALA A 1 600 ? 13.920 10.298 21.679 1.00 93.12 600 ALA A C 1
ATOM 4555 O O . ALA A 1 600 ? 13.703 10.214 20.468 1.00 93.12 600 ALA A O 1
ATOM 4556 N N . ARG A 1 601 ? 14.979 10.939 22.176 1.00 94.69 601 ARG A N 1
ATOM 4557 C CA . ARG A 1 601 ? 16.012 11.609 21.390 1.00 94.69 601 ARG A CA 1
ATOM 4558 C C . ARG A 1 601 ? 16.748 10.657 20.474 1.00 94.69 601 ARG A C 1
ATOM 4560 O O . ARG A 1 601 ? 17.357 9.678 20.927 1.00 94.69 601 ARG A O 1
ATOM 4567 N N . GLY A 1 602 ? 16.827 11.058 19.212 1.00 91.69 602 GLY A N 1
ATOM 4568 C CA . GLY A 1 602 ? 17.563 10.354 18.183 1.00 91.69 602 GLY A CA 1
ATOM 4569 C C . GLY A 1 602 ? 16.926 9.024 17.792 1.00 91.69 602 GLY A C 1
ATOM 4570 O O . GLY A 1 602 ? 15.790 8.696 18.126 1.00 91.69 602 GLY A O 1
ATOM 4571 N N . ILE A 1 603 ? 17.700 8.243 17.054 1.00 93.88 603 ILE A N 1
ATOM 4572 C CA . ILE A 1 603 ? 17.271 7.004 16.416 1.00 93.88 603 ILE A CA 1
ATOM 4573 C C . ILE A 1 603 ? 18.415 5.996 16.511 1.00 93.88 603 ILE A C 1
ATOM 4575 O O . ILE A 1 603 ? 19.585 6.389 16.498 1.00 93.88 603 ILE A O 1
ATOM 4579 N N . VAL A 1 604 ? 18.094 4.710 16.619 1.00 94.50 604 VAL A N 1
ATOM 4580 C CA . VAL A 1 604 ? 19.076 3.649 16.372 1.00 94.50 604 VAL A CA 1
ATOM 4581 C C . VAL A 1 604 ? 19.061 3.378 14.877 1.00 94.50 604 VAL A C 1
ATOM 4583 O O . VAL A 1 604 ? 18.013 3.049 14.340 1.00 94.50 604 VAL A O 1
ATOM 4586 N N . ASP A 1 605 ? 20.194 3.547 14.206 1.00 93.75 605 ASP A N 1
ATOM 4587 C CA . ASP A 1 605 ? 20.347 3.355 12.761 1.00 93.75 605 ASP A CA 1
ATOM 4588 C C . ASP A 1 605 ? 21.705 2.698 12.510 1.00 93.75 605 ASP A C 1
ATOM 4590 O O . ASP A 1 605 ? 22.737 3.233 12.924 1.00 93.75 605 ASP A O 1
ATOM 4594 N N . ASN A 1 606 ? 21.711 1.512 11.899 1.00 91.75 606 ASN A N 1
ATOM 4595 C CA . ASN A 1 606 ? 22.948 0.764 11.658 1.00 91.75 606 ASN A CA 1
ATOM 4596 C C . ASN A 1 606 ? 23.739 1.272 10.441 1.00 91.75 606 ASN A C 1
ATOM 4598 O O . ASN A 1 606 ? 24.883 0.858 10.266 1.00 91.75 606 ASN A O 1
ATOM 4602 N N . ASP A 1 607 ? 23.134 2.104 9.590 1.00 89.19 607 ASP A N 1
ATOM 4603 C CA . ASP A 1 607 ? 23.756 2.648 8.380 1.00 89.19 607 ASP A CA 1
ATOM 4604 C C . ASP A 1 607 ? 23.245 4.089 8.157 1.00 89.19 607 ASP A C 1
ATOM 4606 O O . ASP A 1 607 ? 22.390 4.322 7.303 1.00 89.19 607 ASP A O 1
ATOM 4610 N N . PRO A 1 608 ? 23.685 5.071 8.974 1.00 88.19 608 PRO A N 1
ATOM 4611 C CA . PRO A 1 608 ? 23.128 6.427 8.957 1.00 88.19 608 PRO A CA 1
ATOM 4612 C C . PRO A 1 608 ? 23.697 7.328 7.849 1.00 88.19 608 PRO A C 1
ATOM 4614 O O . PRO A 1 608 ? 23.059 8.319 7.483 1.00 88.19 608 PRO A O 1
ATOM 4617 N N . GLU A 1 609 ? 24.885 7.011 7.328 1.00 90.12 609 GLU A N 1
ATOM 4618 C CA . GLU A 1 609 ? 25.650 7.882 6.429 1.00 90.12 609 GLU A CA 1
ATOM 4619 C C . GLU A 1 609 ? 25.086 7.881 5.000 1.00 90.12 609 GLU A C 1
ATOM 4621 O O . GLU A 1 609 ? 24.996 6.813 4.391 1.00 90.12 609 GLU A O 1
ATOM 4626 N N . PRO A 1 610 ? 24.728 9.047 4.421 1.00 87.69 610 PRO A N 1
ATOM 4627 C CA . PRO A 1 610 ? 24.172 9.123 3.073 1.00 87.69 610 PRO A CA 1
ATOM 4628 C C . PRO A 1 610 ? 25.041 8.423 2.022 1.00 87.69 610 PRO A C 1
ATOM 4630 O O . PRO A 1 610 ? 26.248 8.654 1.933 1.00 87.69 610 PRO A O 1
ATOM 4633 N N . LYS A 1 611 ? 24.415 7.609 1.167 1.00 86.56 611 LYS A N 1
ATOM 4634 C CA . LYS A 1 611 ? 25.105 6.941 0.056 1.00 86.56 611 LYS A CA 1
ATOM 4635 C C . LYS A 1 611 ? 25.211 7.852 -1.162 1.00 86.56 611 LYS A C 1
ATOM 4637 O O . LYS A 1 611 ? 24.267 8.561 -1.508 1.00 86.56 611 LYS A O 1
ATOM 4642 N N . ALA A 1 612 ? 26.357 7.799 -1.840 1.00 88.94 612 ALA A N 1
ATOM 4643 C CA . ALA A 1 612 ? 26.527 8.458 -3.128 1.00 88.94 612 ALA A CA 1
ATOM 4644 C C . ALA A 1 612 ? 25.543 7.878 -4.156 1.00 88.94 612 ALA A C 1
ATOM 4646 O O . ALA A 1 612 ? 25.302 6.667 -4.185 1.00 88.94 612 ALA A O 1
ATOM 4647 N N . ARG A 1 613 ? 24.987 8.742 -5.012 1.00 92.75 613 ARG A N 1
ATOM 4648 C CA . ARG A 1 613 ? 24.113 8.309 -6.106 1.00 92.75 613 ARG A CA 1
ATOM 4649 C C . ARG A 1 613 ? 24.881 7.397 -7.059 1.00 92.75 613 ARG A C 1
ATOM 4651 O O . ARG A 1 613 ? 26.047 7.641 -7.371 1.00 92.75 613 ARG A O 1
ATOM 4658 N N . ARG A 1 614 ? 24.209 6.357 -7.552 1.00 94.94 614 ARG A N 1
ATOM 4659 C CA . ARG A 1 614 ? 24.749 5.506 -8.616 1.00 94.94 614 ARG A CA 1
ATOM 4660 C C . ARG A 1 614 ? 24.880 6.336 -9.888 1.00 94.94 614 ARG A C 1
ATOM 4662 O O . ARG A 1 614 ? 23.931 7.004 -10.277 1.00 94.94 614 ARG A O 1
ATOM 4669 N N . VAL A 1 615 ? 26.034 6.262 -10.541 1.00 97.81 615 VAL A N 1
ATOM 4670 C CA . VAL A 1 615 ? 26.297 6.973 -11.795 1.00 97.81 615 VAL A CA 1
ATOM 4671 C C . VAL A 1 615 ? 26.305 5.983 -12.951 1.00 97.81 615 VAL A C 1
ATOM 4673 O O . VAL A 1 615 ? 27.078 5.023 -12.943 1.00 97.81 615 VAL A O 1
ATOM 4676 N N . VAL A 1 616 ? 25.456 6.231 -13.945 1.00 98.12 616 VAL A N 1
ATOM 4677 C CA . VAL A 1 616 ? 25.360 5.459 -15.186 1.00 98.12 616 VAL A CA 1
ATOM 4678 C C . VAL A 1 616 ? 25.895 6.309 -16.334 1.00 98.12 616 VAL A C 1
ATOM 4680 O O . VAL A 1 616 ? 25.648 7.512 -16.403 1.00 98.12 616 VAL A O 1
ATOM 4683 N N . ARG A 1 617 ? 26.646 5.678 -17.238 1.00 97.62 617 ARG A N 1
ATOM 4684 C CA . ARG A 1 617 ? 27.262 6.330 -18.399 1.00 97.62 617 ARG A CA 1
ATOM 4685 C C . ARG A 1 617 ? 26.829 5.652 -19.686 1.00 97.62 617 ARG A C 1
ATOM 4687 O O . ARG A 1 617 ? 26.692 4.427 -19.718 1.00 97.62 617 ARG A O 1
ATOM 4694 N N . GLY A 1 618 ? 26.694 6.429 -20.751 1.00 96.88 618 GLY A N 1
ATOM 4695 C CA . GLY A 1 618 ? 26.383 5.905 -22.076 1.00 96.88 618 GLY A CA 1
ATOM 4696 C C . GLY A 1 618 ? 26.801 6.840 -23.202 1.00 96.88 618 GLY A C 1
ATOM 4697 O O . GLY A 1 618 ? 27.263 7.952 -22.978 1.00 96.88 618 GLY A O 1
ATOM 4698 N N . ASP A 1 619 ? 26.664 6.353 -24.431 1.00 97.25 619 ASP A N 1
ATOM 4699 C CA . ASP A 1 619 ? 27.025 7.076 -25.651 1.00 97.25 619 ASP A CA 1
ATOM 4700 C C . ASP A 1 619 ? 25.769 7.669 -26.297 1.00 97.25 619 ASP A C 1
ATOM 4702 O O . ASP A 1 619 ? 24.770 6.962 -26.474 1.00 97.25 619 ASP A O 1
ATOM 4706 N N . VAL A 1 620 ? 25.812 8.956 -26.655 1.00 97.19 620 VAL A N 1
ATOM 4707 C CA . VAL A 1 620 ? 24.654 9.665 -27.225 1.00 97.19 620 VAL A CA 1
ATOM 4708 C C . VAL A 1 620 ? 24.227 9.030 -28.551 1.00 97.19 620 VAL A C 1
ATOM 4710 O O . VAL A 1 620 ? 23.044 8.745 -28.745 1.00 97.19 620 VAL A O 1
ATOM 4713 N N . ALA A 1 621 ? 25.176 8.721 -29.441 1.00 96.38 621 ALA A N 1
ATOM 4714 C CA . ALA A 1 621 ? 24.882 8.163 -30.761 1.00 96.38 621 ALA A CA 1
ATOM 4715 C C . ALA A 1 621 ? 24.309 6.737 -30.684 1.00 96.38 621 ALA A C 1
ATOM 4717 O O . ALA A 1 621 ? 23.494 6.330 -31.521 1.00 96.38 621 ALA A O 1
ATOM 4718 N N . ARG A 1 622 ? 24.719 5.950 -29.686 1.00 96.88 622 ARG A N 1
ATOM 4719 C CA . ARG A 1 622 ? 24.152 4.630 -29.402 1.00 96.88 622 ARG A CA 1
ATOM 4720 C C . ARG A 1 622 ? 22.731 4.747 -28.860 1.00 96.88 622 ARG A C 1
ATOM 4722 O O . ARG A 1 622 ? 21.877 3.993 -29.327 1.00 96.88 622 ARG A O 1
ATOM 4729 N N . THR A 1 623 ? 22.473 5.667 -27.930 1.00 97.06 623 THR A N 1
ATOM 4730 C CA . THR A 1 623 ? 21.124 5.900 -27.389 1.00 97.06 623 THR A CA 1
ATOM 4731 C C . THR A 1 623 ? 20.174 6.398 -28.481 1.00 97.06 623 THR A C 1
ATOM 4733 O O . THR A 1 623 ? 19.095 5.835 -28.645 1.00 97.06 623 THR A O 1
ATOM 4736 N N . GLU A 1 624 ? 20.595 7.360 -29.307 1.00 96.19 624 GLU A N 1
ATOM 4737 C CA . GLU A 1 624 ? 19.819 7.834 -30.465 1.00 96.19 624 GLU A CA 1
ATOM 4738 C C . GLU A 1 624 ? 19.509 6.692 -31.442 1.00 96.19 624 GLU A C 1
ATOM 4740 O O . GLU A 1 624 ? 18.376 6.544 -31.898 1.00 96.19 624 GLU A O 1
ATOM 4745 N N . ARG A 1 625 ? 20.491 5.833 -31.740 1.00 94.06 625 ARG A N 1
ATOM 4746 C CA . ARG A 1 625 ? 20.283 4.672 -32.619 1.00 94.06 625 ARG A CA 1
ATOM 4747 C C . ARG A 1 625 ? 19.283 3.674 -32.042 1.00 94.06 625 ARG A C 1
ATOM 4749 O O . ARG A 1 625 ? 18.535 3.076 -32.813 1.00 94.06 625 ARG A O 1
ATOM 4756 N N . LEU A 1 626 ? 19.312 3.463 -30.725 1.00 95.62 626 LEU A N 1
ATOM 4757 C CA . LEU A 1 626 ? 18.404 2.555 -30.030 1.00 95.62 626 LEU A CA 1
ATOM 4758 C C . LEU A 1 626 ? 16.968 3.091 -30.039 1.00 95.62 626 LEU A C 1
ATOM 4760 O O . LEU A 1 626 ? 16.050 2.343 -30.359 1.00 95.62 626 LEU A O 1
ATOM 4764 N N . LEU A 1 627 ? 16.788 4.374 -29.714 1.00 95.38 627 LEU A N 1
ATOM 4765 C CA . LEU A 1 627 ? 15.466 4.985 -29.548 1.00 95.38 627 LEU A CA 1
ATOM 4766 C C . LEU A 1 627 ? 14.867 5.516 -30.855 1.00 95.38 627 LEU A C 1
ATOM 4768 O O . LEU A 1 627 ? 13.653 5.633 -30.978 1.00 95.38 627 LEU A O 1
ATOM 4772 N N . GLY A 1 628 ? 15.700 5.848 -31.841 1.00 93.62 628 GLY A N 1
ATOM 4773 C CA . GLY A 1 628 ? 15.263 6.397 -33.124 1.00 93.62 628 GLY A CA 1
ATOM 4774 C C . GLY A 1 628 ? 14.816 7.864 -33.078 1.00 93.62 628 GLY A C 1
ATOM 4775 O O . GLY A 1 628 ? 14.207 8.327 -34.046 1.00 93.62 628 GLY A O 1
ATOM 4776 N N . ILE A 1 629 ? 15.129 8.588 -31.998 1.00 94.81 629 ILE A N 1
ATOM 4777 C CA . ILE A 1 629 ? 14.852 10.022 -31.816 1.00 94.81 629 ILE A CA 1
ATOM 4778 C C . ILE A 1 629 ? 16.167 10.815 -31.737 1.00 94.81 629 ILE A C 1
ATOM 4780 O O . ILE A 1 629 ? 17.118 10.298 -31.154 1.00 94.81 629 ILE A O 1
ATOM 4784 N N . PRO A 1 630 ? 16.245 12.041 -32.293 1.00 95.12 630 PRO A N 1
ATOM 4785 C CA . PRO A 1 630 ? 17.440 12.879 -32.176 1.00 95.12 630 PRO A CA 1
ATOM 4786 C C . PRO A 1 630 ? 17.753 13.212 -30.715 1.00 95.12 630 PRO A C 1
ATOM 4788 O O . PRO A 1 630 ? 16.851 13.642 -29.987 1.00 95.12 630 PRO A O 1
ATOM 4791 N N . LEU A 1 631 ? 19.008 13.035 -30.294 1.00 96.12 631 LEU A N 1
ATOM 4792 C CA . LEU A 1 631 ? 19.432 13.296 -28.916 1.00 96.12 631 LEU A CA 1
ATOM 4793 C C . LEU A 1 631 ? 20.751 14.065 -28.839 1.00 96.12 631 LEU A C 1
ATOM 4795 O O . LEU A 1 631 ? 21.705 13.797 -29.562 1.00 96.12 631 LEU A O 1
ATOM 4799 N N . ASP A 1 632 ? 20.814 14.961 -27.862 1.00 95.81 632 ASP A N 1
ATOM 4800 C CA . ASP A 1 632 ? 22.040 15.515 -27.301 1.00 95.81 632 ASP A CA 1
ATOM 4801 C C . ASP A 1 632 ? 21.936 15.512 -25.762 1.00 95.81 632 ASP A C 1
ATOM 4803 O O . ASP A 1 632 ? 20.887 15.189 -25.193 1.00 95.81 632 ASP A O 1
ATOM 4807 N N . VAL A 1 633 ? 23.027 15.844 -25.065 1.00 96.44 633 VAL A N 1
ATOM 4808 C CA . VAL A 1 633 ? 23.054 15.869 -23.588 1.00 96.44 633 VAL A CA 1
ATOM 4809 C C . VAL A 1 633 ? 22.050 16.884 -23.019 1.00 96.44 633 VAL A C 1
ATOM 4811 O O . VAL A 1 633 ? 21.469 16.650 -21.959 1.00 96.44 633 VAL A O 1
ATOM 4814 N N . GLY A 1 634 ? 21.787 17.981 -23.739 1.00 96.19 634 GLY A N 1
ATOM 4815 C CA . GLY A 1 634 ? 20.786 18.977 -23.362 1.00 96.19 634 GLY A CA 1
ATOM 4816 C C . GLY A 1 634 ? 19.384 18.376 -23.328 1.00 96.19 634 GLY A C 1
ATOM 4817 O O . GLY A 1 634 ? 18.712 18.441 -22.297 1.00 96.19 634 GLY A O 1
ATOM 4818 N N . ARG A 1 635 ? 18.988 17.702 -24.412 1.00 96.44 635 ARG A N 1
ATOM 4819 C CA . ARG A 1 635 ? 17.696 17.028 -24.550 1.00 96.44 635 ARG A CA 1
ATOM 4820 C C . ARG A 1 635 ? 17.531 15.872 -23.567 1.00 96.44 635 ARG A C 1
ATOM 4822 O O . ARG A 1 635 ? 16.449 15.700 -23.011 1.00 96.44 635 ARG A O 1
ATOM 4829 N N . ILE A 1 636 ? 18.594 15.106 -23.316 1.00 97.25 636 ILE A N 1
ATOM 4830 C CA . ILE A 1 636 ? 18.606 14.079 -22.260 1.00 97.25 636 ILE A CA 1
ATOM 4831 C C . ILE A 1 636 ? 18.319 14.730 -20.899 1.00 97.25 636 ILE A C 1
ATOM 4833 O O . ILE A 1 636 ? 17.465 14.256 -20.150 1.00 97.25 636 ILE A O 1
ATOM 4837 N N . GLY A 1 637 ? 18.974 15.855 -20.603 1.00 96.81 637 GLY A N 1
ATOM 4838 C CA . GLY A 1 637 ? 18.738 16.634 -19.391 1.00 96.81 637 GLY A CA 1
ATOM 4839 C C . GLY A 1 637 ? 17.308 17.166 -19.264 1.00 96.81 637 GLY A C 1
ATOM 4840 O O . GLY A 1 637 ? 16.737 17.098 -18.181 1.00 96.81 637 GLY A O 1
ATOM 4841 N N . GLU A 1 638 ? 16.713 17.675 -20.343 1.00 95.69 638 GLU A N 1
ATOM 4842 C CA . GLU A 1 638 ? 15.314 18.136 -20.354 1.00 95.69 638 GLU A CA 1
ATOM 4843 C C . GLU A 1 638 ? 14.323 17.025 -19.992 1.00 95.69 638 GLU A C 1
ATOM 4845 O O . GLU A 1 638 ? 13.356 17.277 -19.280 1.00 95.69 638 GLU A O 1
ATOM 4850 N N . LEU A 1 639 ? 14.568 15.804 -20.474 1.00 95.00 639 LEU A N 1
ATOM 4851 C CA . LEU A 1 639 ? 13.682 14.660 -20.260 1.00 95.00 639 LEU A CA 1
ATOM 4852 C C . LEU A 1 639 ? 13.858 14.026 -18.875 1.00 95.00 639 LEU A C 1
ATOM 4854 O O . LEU A 1 639 ? 12.879 13.593 -18.273 1.00 95.00 639 LEU A O 1
ATOM 4858 N N . LEU A 1 640 ? 15.091 13.964 -18.362 1.00 96.50 640 LEU A N 1
ATOM 4859 C CA . LEU A 1 640 ? 15.399 13.209 -17.144 1.00 96.50 640 LEU A CA 1
ATOM 4860 C C . LEU A 1 640 ? 15.403 14.051 -15.859 1.00 96.50 640 LEU A C 1
ATOM 4862 O O . LEU A 1 640 ? 15.081 13.523 -14.795 1.00 96.50 640 LEU A O 1
ATOM 4866 N N . ARG A 1 641 ? 15.722 15.353 -15.914 1.00 95.62 641 ARG A N 1
ATOM 4867 C CA . ARG A 1 641 ? 15.740 16.205 -14.705 1.00 95.62 641 ARG A CA 1
ATOM 4868 C C . ARG A 1 641 ? 14.388 16.293 -13.980 1.00 95.62 641 ARG A C 1
ATOM 4870 O O . ARG A 1 641 ? 14.410 16.257 -12.750 1.00 95.62 641 ARG A O 1
ATOM 4877 N N . PRO A 1 642 ? 13.225 16.360 -14.666 1.00 92.56 642 PRO A N 1
ATOM 4878 C CA . PRO A 1 642 ? 11.923 16.321 -13.989 1.00 92.56 642 PRO A CA 1
ATOM 4879 C C . PRO A 1 642 ? 11.693 15.035 -13.180 1.00 92.56 642 PRO A C 1
ATOM 4881 O O . PRO A 1 642 ? 10.968 15.049 -12.192 1.00 92.56 642 PRO A O 1
ATOM 4884 N N . LEU A 1 643 ? 12.361 13.941 -13.558 1.00 90.62 643 LEU A N 1
ATOM 4885 C CA . LEU A 1 643 ? 12.353 12.650 -12.864 1.00 90.62 643 LEU A CA 1
ATOM 4886 C C . LEU A 1 643 ? 13.438 12.551 -11.767 1.00 90.62 643 LEU A C 1
ATOM 4888 O O . LEU A 1 643 ? 13.775 11.457 -11.322 1.00 90.62 643 LEU A O 1
ATOM 4892 N N . GLU A 1 644 ? 13.997 13.685 -11.328 1.00 94.50 644 GLU A N 1
ATOM 4893 C CA . GLU A 1 644 ? 15.042 13.815 -10.295 1.00 94.50 644 GLU A CA 1
ATOM 4894 C C . GLU A 1 644 ? 16.425 13.220 -10.653 1.00 94.50 644 GLU A C 1
ATOM 4896 O O . GLU A 1 644 ? 17.309 13.141 -9.788 1.00 94.50 644 GLU A O 1
ATOM 4901 N N . PHE A 1 645 ? 16.659 12.843 -11.916 1.00 96.56 645 PHE A N 1
ATOM 4902 C CA . PHE A 1 645 ? 17.994 12.467 -12.390 1.00 96.56 645 PHE A CA 1
ATOM 4903 C C . PHE A 1 645 ? 18.893 13.696 -12.526 1.00 96.56 645 PHE A C 1
ATOM 4905 O O . PHE A 1 645 ? 18.484 14.744 -13.031 1.00 96.56 645 PHE A O 1
ATOM 4912 N N . GLU A 1 646 ? 20.154 13.548 -12.132 1.00 97.50 646 GLU A N 1
ATOM 4913 C CA . GLU A 1 646 ? 21.166 14.582 -12.336 1.00 97.50 646 GLU A CA 1
ATOM 4914 C C . GLU A 1 646 ? 21.973 14.230 -13.582 1.00 97.50 646 GLU A C 1
ATOM 4916 O O . GLU A 1 646 ? 22.591 13.171 -13.649 1.00 97.50 646 GLU A O 1
ATOM 4921 N N . VAL A 1 647 ? 21.940 15.106 -14.584 1.00 97.06 647 VAL A N 1
ATOM 4922 C CA . VAL A 1 647 ? 22.646 14.916 -15.857 1.00 97.06 647 VAL A CA 1
ATOM 4923 C C . VAL A 1 647 ? 23.831 15.870 -15.896 1.00 97.06 647 VAL A C 1
ATOM 4925 O O . VAL A 1 647 ? 23.634 17.082 -15.754 1.00 97.06 647 VAL A O 1
ATOM 4928 N N . ALA A 1 648 ? 25.035 15.321 -16.073 1.00 96.56 648 ALA A N 1
ATOM 4929 C CA . ALA A 1 648 ? 26.263 16.100 -16.191 1.00 96.56 648 ALA A CA 1
ATOM 4930 C C . ALA A 1 648 ? 26.230 17.028 -17.418 1.00 96.56 648 ALA A C 1
ATOM 4932 O O . ALA A 1 648 ? 25.482 16.802 -18.374 1.00 96.56 648 ALA A O 1
ATOM 4933 N N . GLU A 1 649 ? 27.037 18.089 -17.387 1.00 93.50 649 GLU A N 1
ATOM 4934 C CA . GLU A 1 649 ? 27.189 18.974 -18.542 1.00 93.50 649 GLU A CA 1
ATOM 4935 C C . GLU A 1 649 ? 27.816 18.233 -19.728 1.00 93.50 649 GLU A C 1
ATOM 4937 O O . GLU A 1 649 ? 28.578 17.281 -19.559 1.00 93.50 649 GLU A O 1
ATOM 4942 N N . ALA A 1 650 ? 27.473 18.676 -20.937 1.00 89.88 650 ALA A N 1
ATOM 4943 C CA . ALA A 1 650 ? 28.031 18.112 -22.155 1.00 89.88 650 ALA A CA 1
ATOM 4944 C C . ALA A 1 650 ? 29.545 18.353 -22.215 1.00 89.88 650 ALA A C 1
ATOM 4946 O O . ALA A 1 650 ? 30.011 19.464 -21.960 1.00 89.88 650 ALA A O 1
ATOM 4947 N N . ASP A 1 651 ? 30.292 17.337 -22.629 1.00 88.69 651 ASP A N 1
ATOM 4948 C CA . ASP A 1 651 ? 31.709 17.445 -22.951 1.00 88.69 651 ASP A CA 1
ATOM 4949 C C . ASP A 1 651 ? 31.963 17.092 -24.432 1.00 88.69 651 ASP A C 1
ATOM 4951 O O . ASP A 1 651 ? 31.049 16.776 -25.199 1.00 88.69 651 ASP A O 1
ATOM 4955 N N . GLU A 1 652 ? 33.223 17.152 -24.861 1.00 87.62 652 GLU A N 1
ATOM 4956 C CA . GLU A 1 652 ? 33.618 16.823 -26.238 1.00 87.62 652 GLU A CA 1
ATOM 4957 C C . GLU A 1 652 ? 33.637 15.305 -26.523 1.00 87.62 652 GLU A C 1
ATOM 4959 O O . GLU A 1 652 ? 33.961 14.892 -27.637 1.00 87.62 652 GLU A O 1
ATOM 4964 N N . SER A 1 653 ? 33.305 14.452 -25.543 1.00 87.06 653 SER A N 1
ATOM 4965 C CA . SER A 1 653 ? 33.433 12.993 -25.668 1.00 87.06 653 SER A CA 1
ATOM 4966 C C . SER A 1 653 ? 32.289 12.335 -26.447 1.00 87.06 653 SER A C 1
ATOM 4968 O O . SER A 1 653 ? 32.441 11.204 -26.910 1.00 87.06 653 SER A O 1
ATOM 4970 N N . GLY A 1 654 ? 31.143 13.015 -26.583 1.00 90.62 654 GLY A N 1
ATOM 4971 C CA . GLY A 1 654 ? 29.921 12.433 -27.154 1.00 90.62 654 GLY A CA 1
ATOM 4972 C C . GLY A 1 654 ? 29.208 11.442 -26.222 1.00 90.62 654 GLY A C 1
ATOM 4973 O O . GLY A 1 654 ? 28.319 10.704 -26.660 1.00 90.62 654 GLY A O 1
ATOM 4974 N N . THR A 1 655 ? 29.582 11.420 -24.941 1.00 96.31 655 THR A N 1
ATOM 4975 C CA . THR A 1 655 ? 28.961 10.584 -23.909 1.00 96.31 655 THR A CA 1
ATOM 4976 C C . THR A 1 655 ? 28.061 11.405 -22.989 1.00 96.31 655 THR A C 1
ATOM 4978 O O . THR A 1 655 ? 28.105 12.633 -22.967 1.00 96.31 655 THR A O 1
ATOM 4981 N N . TRP A 1 656 ? 27.197 10.716 -22.253 1.00 97.12 656 TRP A N 1
ATOM 4982 C CA . TRP A 1 656 ? 26.403 11.290 -21.176 1.00 97.12 656 TRP A CA 1
ATOM 4983 C C . TRP A 1 656 ? 26.716 10.563 -19.868 1.00 97.12 656 TRP A C 1
ATOM 4985 O O . TRP A 1 656 ? 26.996 9.360 -19.846 1.00 97.12 656 TRP A O 1
ATOM 4995 N N . GLU A 1 657 ? 26.629 11.302 -18.766 1.00 97.75 657 GLU A N 1
ATOM 4996 C CA . GLU A 1 657 ? 26.753 10.790 -17.407 1.00 97.75 657 GLU A CA 1
ATOM 4997 C C . GLU A 1 657 ? 25.521 11.217 -16.606 1.00 97.75 657 GLU A C 1
ATOM 4999 O O . GLU A 1 657 ? 25.156 12.395 -16.583 1.00 97.75 657 GLU A O 1
ATOM 5004 N N . VAL A 1 658 ? 24.860 10.244 -15.979 1.00 98.06 658 VAL A N 1
ATOM 5005 C CA . VAL A 1 658 ? 23.613 10.445 -15.240 1.00 98.06 658 VAL A CA 1
ATOM 5006 C C . VAL A 1 658 ? 23.743 9.852 -13.841 1.00 98.06 658 VAL A C 1
ATOM 5008 O O . VAL A 1 658 ? 23.970 8.649 -13.692 1.00 98.06 658 VAL A O 1
ATOM 5011 N N . ALA A 1 659 ? 23.560 10.675 -12.808 1.00 98.06 659 ALA A N 1
ATOM 5012 C CA . ALA A 1 659 ? 23.415 10.206 -11.437 1.00 98.06 659 ALA A CA 1
ATOM 5013 C C . ALA A 1 659 ? 21.943 9.874 -11.146 1.00 98.06 659 ALA A C 1
ATOM 5015 O O . ALA A 1 659 ? 21.049 10.724 -11.206 1.00 98.06 659 ALA A O 1
ATOM 5016 N N . VAL A 1 660 ? 21.707 8.604 -10.836 1.00 97.25 660 VAL A N 1
ATOM 5017 C CA . VAL A 1 660 ? 20.390 8.003 -10.632 1.00 97.25 660 VAL A CA 1
ATOM 5018 C C . VAL A 1 660 ? 19.843 8.415 -9.261 1.00 97.25 660 VAL A C 1
ATOM 5020 O O . VAL A 1 660 ? 20.570 8.316 -8.264 1.00 97.25 660 VAL A O 1
ATOM 5023 N N . PRO A 1 661 ? 18.584 8.878 -9.168 1.00 93.38 661 PRO A N 1
ATOM 5024 C CA . PRO A 1 661 ? 17.982 9.192 -7.881 1.00 93.38 661 PRO A CA 1
ATOM 5025 C C . PRO A 1 661 ? 17.832 7.913 -7.035 1.00 93.38 661 PRO A C 1
ATOM 5027 O O . PRO A 1 661 ? 17.553 6.843 -7.578 1.00 93.38 661 PRO A O 1
ATOM 5030 N N . PRO A 1 662 ? 17.993 7.991 -5.701 1.00 90.00 662 PRO A N 1
ATOM 5031 C CA . PRO A 1 662 ? 18.141 6.808 -4.845 1.00 90.00 662 PRO A CA 1
ATOM 5032 C C . PRO A 1 662 ? 16.937 5.854 -4.889 1.00 90.00 662 PRO A C 1
ATOM 5034 O O . PRO A 1 662 ? 17.113 4.644 -4.765 1.00 90.00 662 PRO A O 1
ATOM 5037 N N . HIS A 1 663 ? 15.737 6.380 -5.148 1.00 89.62 663 HIS A N 1
ATOM 5038 C CA . HIS A 1 663 ? 14.507 5.595 -5.226 1.00 89.62 663 HIS A CA 1
ATOM 5039 C C . HIS A 1 663 ? 14.370 4.755 -6.505 1.00 89.62 663 HIS A C 1
ATOM 5041 O O . HIS A 1 663 ? 13.554 3.838 -6.536 1.00 89.62 663 HIS A O 1
ATOM 5047 N N . ARG A 1 664 ? 15.168 5.017 -7.548 1.00 92.56 664 ARG A N 1
ATOM 5048 C CA . ARG A 1 664 ? 15.150 4.260 -8.811 1.00 92.56 664 ARG A CA 1
ATOM 5049 C C . ARG A 1 664 ? 16.116 3.087 -8.761 1.00 92.56 664 ARG A C 1
ATOM 5051 O O . ARG A 1 664 ? 17.234 3.134 -9.273 1.00 92.56 664 ARG A O 1
ATOM 5058 N N . LEU A 1 665 ? 15.680 2.019 -8.096 1.00 91.50 665 LEU A N 1
ATOM 5059 C CA . LEU A 1 665 ? 16.472 0.799 -7.913 1.00 91.50 665 LEU A CA 1
ATOM 5060 C C . LEU A 1 665 ? 16.673 0.009 -9.215 1.00 91.50 665 LEU A C 1
ATOM 5062 O O . LEU A 1 665 ? 17.659 -0.716 -9.325 1.00 91.50 665 LEU A O 1
ATOM 5066 N N . ASP A 1 666 ? 15.782 0.197 -10.185 1.00 93.62 666 ASP A N 1
ATOM 5067 C CA . ASP A 1 666 ? 15.739 -0.459 -11.492 1.00 93.62 666 ASP A CA 1
ATOM 5068 C C . ASP A 1 666 ? 16.750 0.083 -12.510 1.00 93.62 666 ASP A C 1
ATOM 5070 O O . ASP A 1 666 ? 17.124 -0.643 -13.422 1.00 93.62 666 ASP A O 1
ATOM 5074 N N . VAL A 1 667 ? 17.233 1.320 -12.350 1.00 96.19 667 VAL A N 1
ATOM 5075 C CA . VAL A 1 667 ? 18.131 1.959 -13.329 1.00 96.19 667 VAL A CA 1
ATOM 5076 C C . VAL A 1 667 ? 19.595 1.700 -12.984 1.00 96.19 667 VAL A C 1
ATOM 5078 O O . VAL A 1 667 ? 20.193 2.443 -12.197 1.00 96.19 667 VAL A O 1
ATOM 5081 N N . VAL A 1 668 ? 20.183 0.653 -13.559 1.00 96.56 668 VAL A N 1
ATOM 5082 C CA . VAL A 1 668 ? 21.554 0.188 -13.267 1.00 96.56 668 VAL A CA 1
ATOM 5083 C C . VAL A 1 668 ? 22.493 0.264 -14.471 1.00 96.56 668 VAL A C 1
ATOM 5085 O O . VAL A 1 668 ? 23.708 0.367 -14.287 1.00 96.56 668 VAL A O 1
ATOM 5088 N N . GLU A 1 669 ? 21.949 0.273 -15.684 1.00 97.19 669 GLU A N 1
ATOM 5089 C CA . GLU A 1 669 ? 22.684 0.237 -16.942 1.00 97.19 669 GLU A CA 1
ATOM 5090 C C . GLU A 1 669 ? 22.217 1.320 -17.924 1.00 97.19 669 GLU A C 1
ATOM 5092 O O . GLU A 1 669 ? 21.186 1.975 -17.765 1.00 97.19 669 GLU A O 1
ATOM 5097 N N . ALA A 1 670 ? 22.999 1.523 -18.988 1.00 97.62 670 ALA A N 1
ATOM 5098 C CA . ALA A 1 670 ? 22.732 2.578 -19.962 1.00 97.62 670 ALA A CA 1
ATOM 5099 C C . ALA A 1 670 ? 21.407 2.399 -20.723 1.00 97.62 670 ALA A C 1
ATOM 5101 O O . ALA A 1 670 ? 20.820 3.377 -21.185 1.00 97.62 670 ALA A O 1
ATOM 5102 N N . VAL A 1 671 ? 20.950 1.154 -20.870 1.00 97.56 671 VAL A N 1
ATOM 5103 C CA . VAL A 1 671 ? 19.674 0.827 -21.518 1.00 97.56 671 VAL A CA 1
ATOM 5104 C C . VAL A 1 671 ? 18.474 1.215 -20.659 1.00 97.56 671 VAL A C 1
ATOM 5106 O O . VAL A 1 671 ? 17.472 1.645 -21.219 1.00 97.56 671 VAL A O 1
ATOM 5109 N N . ASP A 1 672 ? 18.601 1.178 -19.333 1.00 97.75 672 ASP A N 1
ATOM 5110 C CA . ASP A 1 672 ? 17.536 1.589 -18.411 1.00 97.75 672 ASP A CA 1
ATOM 5111 C C . ASP A 1 672 ? 17.351 3.114 -18.464 1.00 97.75 672 ASP A C 1
ATOM 5113 O O . ASP A 1 672 ? 16.241 3.633 -18.513 1.00 97.75 672 ASP A O 1
ATOM 5117 N N . VAL A 1 673 ? 18.458 3.861 -18.563 1.00 98.00 673 VAL A N 1
ATOM 5118 C CA . VAL A 1 673 ? 18.402 5.312 -18.814 1.00 98.00 673 VAL A CA 1
ATOM 5119 C C . VAL A 1 673 ? 17.771 5.602 -20.181 1.00 98.00 673 VAL A C 1
ATOM 5121 O O . VAL A 1 673 ? 16.995 6.546 -20.311 1.00 98.00 673 VAL A O 1
ATOM 5124 N N . ALA A 1 674 ? 18.067 4.794 -21.205 1.00 97.75 674 ALA A N 1
ATOM 5125 C CA . ALA A 1 674 ? 17.431 4.932 -22.514 1.00 97.75 674 ALA A CA 1
ATOM 5126 C C . ALA A 1 674 ? 15.915 4.661 -22.458 1.00 97.75 674 ALA A C 1
ATOM 5128 O O . ALA A 1 674 ? 15.152 5.374 -23.112 1.00 97.75 674 ALA A O 1
ATOM 5129 N N . GLU A 1 675 ? 15.471 3.685 -21.662 1.00 96.56 675 GLU A N 1
ATOM 5130 C CA . GLU A 1 675 ? 14.048 3.444 -21.399 1.00 96.56 675 GLU A CA 1
ATOM 5131 C C . GLU A 1 675 ? 13.387 4.670 -20.752 1.00 96.56 675 GLU A C 1
ATOM 5133 O O . GLU A 1 675 ? 12.334 5.110 -21.218 1.00 96.56 675 GLU A O 1
ATOM 5138 N N . GLU A 1 676 ? 14.029 5.283 -19.754 1.00 96.06 676 GLU A N 1
ATOM 5139 C CA . GLU A 1 676 ? 13.516 6.497 -19.108 1.00 96.06 676 GLU A CA 1
ATOM 5140 C C . GLU A 1 676 ? 13.435 7.690 -20.061 1.00 96.06 676 GLU A C 1
ATOM 5142 O O . GLU A 1 676 ? 12.440 8.416 -20.049 1.00 96.06 676 GLU A O 1
ATOM 5147 N N . ILE A 1 677 ? 14.422 7.853 -20.947 1.00 96.31 677 ILE A N 1
ATOM 5148 C CA . ILE A 1 677 ? 14.381 8.860 -22.017 1.00 96.31 677 ILE A CA 1
ATOM 5149 C C . ILE A 1 677 ? 13.176 8.608 -22.930 1.00 96.31 677 ILE A C 1
ATOM 5151 O O . ILE A 1 677 ? 12.423 9.538 -23.219 1.00 96.31 677 ILE A O 1
ATOM 5155 N N . ALA A 1 678 ? 12.961 7.364 -23.369 1.00 94.62 678 ALA A N 1
ATOM 5156 C CA . ALA A 1 678 ? 11.830 7.009 -24.225 1.00 94.62 678 ALA A CA 1
ATOM 5157 C C . ALA A 1 678 ? 10.481 7.252 -23.530 1.00 94.62 678 ALA A C 1
ATOM 5159 O O . ALA A 1 678 ? 9.536 7.744 -24.149 1.00 94.62 678 ALA A O 1
ATOM 5160 N N . ARG A 1 679 ? 10.397 6.943 -22.232 1.00 92.69 679 ARG A N 1
ATOM 5161 C CA . ARG A 1 679 ? 9.189 7.078 -21.410 1.00 92.69 679 ARG A CA 1
ATOM 5162 C C . ARG A 1 679 ? 8.838 8.539 -21.154 1.00 92.69 679 ARG A C 1
ATOM 5164 O O . ARG A 1 679 ? 7.688 8.922 -21.345 1.00 92.69 679 ARG A O 1
ATOM 5171 N N . ALA A 1 680 ? 9.831 9.354 -20.800 1.00 91.50 680 ALA A N 1
ATOM 5172 C CA . ALA A 1 680 ? 9.678 10.796 -20.638 1.00 91.50 680 ALA A CA 1
ATOM 5173 C C . ALA A 1 680 ? 9.367 11.494 -21.972 1.00 91.50 680 ALA A C 1
ATOM 5175 O O . ALA A 1 680 ? 8.596 12.450 -22.003 1.00 91.50 680 ALA A O 1
ATOM 5176 N N . HIS A 1 681 ? 9.935 11.004 -23.081 1.00 91.50 681 HIS A N 1
ATOM 5177 C CA . HIS A 1 681 ? 9.607 11.489 -24.420 1.00 91.50 681 HIS A CA 1
ATOM 5178 C C . HIS A 1 681 ? 8.172 11.136 -24.828 1.00 91.50 681 HIS A C 1
ATOM 5180 O O . HIS A 1 681 ? 7.520 11.935 -25.488 1.00 91.50 681 HIS A O 1
ATOM 5186 N N . GLY A 1 682 ? 7.686 9.959 -24.430 1.00 89.12 682 GLY A N 1
ATOM 5187 C CA . GLY A 1 682 ? 6.398 9.407 -24.830 1.00 89.12 682 GLY A CA 1
ATOM 5188 C C . GLY A 1 682 ? 6.547 8.462 -26.021 1.00 89.12 682 GLY A C 1
ATOM 5189 O O . GLY A 1 682 ? 6.903 8.866 -27.128 1.00 89.12 682 GLY A O 1
ATOM 5190 N N . TYR A 1 683 ? 6.222 7.184 -25.813 1.00 90.12 683 TYR A N 1
ATOM 5191 C CA . TYR A 1 683 ? 6.427 6.129 -26.814 1.00 90.12 683 TYR A CA 1
ATOM 5192 C C . TYR A 1 683 ? 5.648 6.393 -28.110 1.00 90.12 683 TYR A C 1
ATOM 5194 O O . TYR A 1 683 ? 6.141 6.114 -29.199 1.00 90.12 683 TYR A O 1
ATOM 5202 N N . ALA A 1 684 ? 4.454 6.984 -28.003 1.00 87.94 684 ALA A N 1
ATOM 5203 C CA . ALA A 1 684 ? 3.613 7.326 -29.149 1.00 87.94 684 ALA A CA 1
ATOM 5204 C C . ALA A 1 684 ? 4.226 8.399 -30.071 1.00 87.94 684 ALA A C 1
ATOM 5206 O O . ALA A 1 684 ? 3.817 8.515 -31.225 1.00 87.94 684 ALA A O 1
ATOM 5207 N N . LEU A 1 685 ? 5.202 9.173 -29.582 1.00 89.81 685 LEU A N 1
ATOM 5208 C CA . LEU A 1 685 ? 5.887 10.214 -30.351 1.00 89.81 685 LEU A CA 1
ATOM 5209 C C . LEU A 1 685 ? 7.125 9.687 -31.092 1.00 89.81 685 LEU A C 1
ATOM 5211 O O . LEU A 1 685 ? 7.661 10.380 -31.960 1.00 89.81 685 LEU A O 1
ATOM 5215 N N . ILE A 1 686 ? 7.554 8.451 -30.810 1.00 93.06 686 ILE A N 1
ATOM 5216 C CA . ILE A 1 686 ? 8.696 7.822 -31.478 1.00 93.06 686 ILE A CA 1
ATOM 5217 C C . ILE A 1 686 ? 8.287 7.400 -32.902 1.00 93.06 686 ILE A C 1
ATOM 5219 O O . ILE A 1 686 ? 7.383 6.577 -33.071 1.00 93.06 686 ILE A O 1
ATOM 5223 N N . PRO A 1 687 ? 8.952 7.904 -33.962 1.00 91.31 687 PRO A N 1
ATOM 5224 C CA . PRO A 1 687 ? 8.576 7.578 -35.333 1.00 91.31 687 PRO A CA 1
ATOM 5225 C C . PRO A 1 687 ? 8.796 6.097 -35.670 1.00 91.31 687 PRO A C 1
ATOM 5227 O O . PRO A 1 687 ? 9.920 5.594 -35.624 1.00 91.31 687 PRO A O 1
ATOM 5230 N N . GLY A 1 688 ? 7.742 5.411 -36.119 1.00 91.50 688 GLY A N 1
ATOM 5231 C CA . GLY A 1 688 ? 7.848 4.045 -36.632 1.00 91.50 688 GLY A CA 1
ATOM 5232 C C . GLY A 1 688 ? 8.729 3.968 -37.885 1.00 91.50 688 GLY A C 1
ATOM 5233 O O . GLY A 1 688 ? 8.506 4.681 -38.865 1.00 91.50 688 GLY A O 1
ATOM 5234 N N . ARG A 1 689 ? 9.731 3.081 -37.882 1.00 87.06 689 ARG A N 1
ATOM 5235 C CA . ARG A 1 689 ? 10.610 2.820 -39.035 1.00 87.06 689 ARG A CA 1
ATOM 5236 C C . ARG A 1 689 ? 10.667 1.327 -39.332 1.00 87.06 689 ARG A C 1
ATOM 5238 O O . ARG A 1 689 ? 10.831 0.516 -38.427 1.00 87.06 689 ARG A O 1
ATOM 5245 N N . LEU A 1 690 ? 10.580 0.964 -40.610 1.00 87.19 690 LEU A N 1
ATOM 5246 C CA . LEU A 1 690 ? 10.770 -0.424 -41.029 1.00 87.19 690 LEU A CA 1
ATOM 5247 C C . LEU A 1 690 ? 12.238 -0.845 -40.829 1.00 87.19 690 LEU A C 1
ATOM 5249 O O . LEU A 1 690 ? 13.136 -0.102 -41.249 1.00 87.19 690 LEU A O 1
ATOM 5253 N N . PRO A 1 691 ? 12.504 -2.027 -40.241 1.00 85.62 691 PRO A N 1
ATOM 5254 C CA . PRO A 1 691 ? 13.858 -2.549 -40.119 1.00 85.62 691 PRO A CA 1
ATOM 5255 C C . PRO A 1 691 ? 14.523 -2.679 -41.493 1.00 85.62 691 PRO A C 1
ATOM 5257 O O . PRO A 1 691 ? 13.959 -3.259 -42.421 1.00 85.62 691 PRO A O 1
ATOM 5260 N N . ARG A 1 692 ? 15.746 -2.158 -41.630 1.00 83.31 692 ARG A N 1
ATOM 5261 C CA . ARG A 1 692 ? 16.569 -2.358 -42.829 1.00 83.31 692 ARG A CA 1
ATOM 5262 C C . ARG A 1 692 ? 17.474 -3.561 -42.604 1.00 83.31 692 ARG A C 1
ATOM 5264 O O . ARG A 1 692 ? 18.517 -3.438 -41.972 1.00 83.31 692 ARG A O 1
ATOM 5271 N N . ALA A 1 693 ? 17.071 -4.712 -43.125 1.00 83.19 693 ALA A N 1
ATOM 5272 C CA . ALA A 1 693 ? 17.877 -5.925 -43.125 1.00 83.19 693 ALA A CA 1
ATOM 5273 C C . ALA A 1 693 ? 18.085 -6.413 -44.562 1.00 83.19 693 ALA A C 1
ATOM 5275 O O . ALA A 1 693 ? 17.200 -6.271 -45.408 1.00 83.19 693 ALA A O 1
ATOM 5276 N N . ALA A 1 694 ? 19.251 -7.000 -44.839 1.00 86.50 694 ALA A N 1
ATOM 5277 C CA . ALA A 1 694 ? 19.427 -7.770 -46.062 1.00 86.50 694 ALA A CA 1
ATOM 5278 C C . ALA A 1 694 ? 18.485 -8.977 -46.000 1.00 86.50 694 ALA A C 1
ATOM 5280 O O . ALA A 1 694 ? 18.508 -9.726 -45.021 1.00 86.50 694 ALA A O 1
ATOM 5281 N N . LEU A 1 695 ? 17.644 -9.154 -47.021 1.00 84.00 695 LEU A N 1
ATOM 5282 C CA . LEU A 1 695 ? 16.783 -10.327 -47.088 1.00 84.00 695 LEU A CA 1
ATOM 5283 C C . LEU A 1 695 ? 17.675 -11.570 -47.215 1.00 84.00 695 LEU A C 1
ATOM 5285 O O . LEU A 1 695 ? 18.504 -11.621 -48.130 1.00 84.00 695 LEU A O 1
ATOM 5289 N N . PRO A 1 696 ? 17.544 -12.558 -46.313 1.00 83.88 696 PRO A N 1
ATOM 5290 C CA . PRO A 1 696 ? 18.258 -13.810 -46.476 1.00 83.88 696 PRO A CA 1
ATOM 5291 C C . PRO A 1 696 ? 17.804 -14.498 -47.774 1.00 83.88 696 PRO A C 1
ATOM 5293 O O . PRO A 1 696 ? 16.697 -14.241 -48.263 1.00 83.88 696 PRO A O 1
ATOM 5296 N N . PRO A 1 697 ? 18.635 -15.384 -48.347 1.00 87.12 697 PRO A N 1
ATOM 5297 C CA . PRO A 1 697 ? 18.223 -16.188 -49.488 1.00 87.12 697 PRO A CA 1
ATOM 5298 C C . PRO A 1 697 ? 16.969 -17.002 -49.149 1.00 87.12 697 PRO A C 1
ATOM 5300 O O . PRO A 1 697 ? 16.741 -17.374 -47.995 1.00 87.12 697 PRO A O 1
ATOM 5303 N N . TYR A 1 698 ? 16.167 -17.292 -50.175 1.00 87.56 698 TYR A N 1
ATOM 5304 C CA . TYR A 1 698 ? 14.952 -18.084 -50.023 1.00 87.56 698 TYR A CA 1
ATOM 5305 C C . TYR A 1 698 ? 15.251 -19.418 -49.332 1.00 87.56 698 TYR A C 1
ATOM 5307 O O . TYR A 1 698 ? 16.121 -20.181 -49.759 1.00 87.56 698 TYR A O 1
ATOM 5315 N N . ARG A 1 699 ? 14.485 -19.709 -48.282 1.00 85.75 699 ARG A N 1
ATOM 5316 C CA . ARG A 1 699 ? 14.447 -21.009 -47.620 1.00 85.75 699 ARG A CA 1
ATOM 5317 C C . ARG A 1 699 ? 13.061 -21.593 -47.850 1.00 85.75 699 ARG A C 1
ATOM 5319 O O . ARG A 1 699 ? 12.073 -20.925 -47.558 1.00 85.75 699 ARG A O 1
ATOM 5326 N N . ALA A 1 700 ? 13.000 -22.817 -48.374 1.00 86.25 700 ALA A N 1
ATOM 5327 C CA . ALA A 1 700 ? 11.736 -23.526 -48.549 1.00 86.25 700 ALA A CA 1
ATOM 5328 C C . ALA A 1 700 ? 10.978 -23.597 -47.214 1.00 86.25 700 ALA A C 1
ATOM 5330 O O . ALA A 1 700 ? 11.599 -23.846 -46.176 1.00 86.25 700 ALA A O 1
ATOM 5331 N N . ASP A 1 701 ? 9.663 -23.360 -47.246 1.00 86.50 701 ASP A N 1
ATOM 5332 C CA . ASP A 1 701 ? 8.826 -23.405 -46.047 1.00 86.50 701 ASP A CA 1
ATOM 5333 C C . ASP A 1 701 ? 8.776 -24.854 -45.527 1.00 86.50 701 ASP A C 1
ATOM 5335 O O . ASP A 1 701 ? 8.196 -25.721 -46.187 1.00 86.50 701 ASP A O 1
ATOM 5339 N N . PRO A 1 702 ? 9.349 -25.154 -44.345 1.00 89.25 702 PRO A N 1
ATOM 5340 C CA . PRO A 1 702 ? 9.322 -26.508 -43.796 1.00 89.25 702 PRO A CA 1
ATOM 5341 C C . PRO A 1 702 ? 7.893 -26.996 -43.501 1.00 89.25 702 PRO A C 1
ATOM 5343 O O . PRO A 1 702 ? 7.667 -28.200 -43.379 1.00 89.25 702 PRO A O 1
ATOM 5346 N N . SER A 1 703 ? 6.918 -26.085 -43.415 1.00 93.31 703 SER A N 1
ATOM 5347 C CA . SER A 1 703 ? 5.504 -26.393 -43.187 1.00 93.31 703 SER A CA 1
ATOM 5348 C C . SER A 1 703 ? 4.713 -26.617 -44.476 1.00 93.31 703 SER A C 1
ATOM 5350 O O . SER A 1 703 ? 3.543 -26.999 -44.399 1.00 93.31 703 SER A O 1
ATOM 5352 N N . GLU A 1 704 ? 5.307 -26.425 -45.660 1.00 93.69 704 GLU A N 1
ATOM 5353 C CA . GLU A 1 704 ? 4.590 -26.500 -46.940 1.00 93.69 704 GLU A CA 1
ATOM 5354 C C . GLU A 1 704 ? 3.911 -27.861 -47.131 1.00 93.69 704 GLU A C 1
ATOM 5356 O O . GLU A 1 704 ? 2.735 -27.936 -47.506 1.00 93.69 704 GLU A O 1
ATOM 5361 N N . LEU A 1 705 ? 4.615 -28.947 -46.791 1.00 93.38 705 LEU A N 1
ATOM 5362 C CA . LEU A 1 705 ? 4.055 -30.295 -46.830 1.00 93.38 705 LEU A CA 1
ATOM 5363 C C . LEU A 1 705 ? 2.854 -30.425 -45.887 1.00 93.38 705 LEU A C 1
ATOM 5365 O O . LEU A 1 705 ? 1.808 -30.923 -46.301 1.00 93.38 705 LEU A O 1
ATOM 5369 N N . ARG A 1 706 ? 2.970 -29.932 -44.647 1.00 94.50 706 ARG A N 1
ATOM 5370 C CA . ARG A 1 706 ? 1.881 -29.956 -43.657 1.00 94.50 706 ARG A CA 1
ATOM 5371 C C . ARG A 1 706 ? 0.662 -29.183 -44.162 1.00 94.50 706 ARG A C 1
ATOM 5373 O O . ARG A 1 706 ? -0.454 -29.690 -44.084 1.00 94.50 706 ARG A O 1
ATOM 5380 N N . HIS A 1 707 ? 0.861 -27.991 -44.726 1.00 94.94 707 HIS A N 1
ATOM 5381 C CA . HIS A 1 707 ? -0.211 -27.189 -45.322 1.00 94.94 707 HIS A CA 1
ATOM 5382 C C . HIS A 1 707 ? -0.856 -27.884 -46.522 1.00 94.94 707 HIS A C 1
ATOM 5384 O O . HIS A 1 707 ? -2.079 -27.861 -46.673 1.00 94.94 707 HIS A O 1
ATOM 5390 N N . ARG A 1 708 ? -0.056 -28.543 -47.367 1.00 95.62 708 ARG A N 1
ATOM 5391 C CA . ARG A 1 708 ? -0.574 -29.325 -48.493 1.00 95.62 708 ARG A CA 1
ATOM 5392 C C . ARG A 1 708 ? -1.427 -30.494 -48.010 1.00 95.62 708 ARG A C 1
ATOM 5394 O O . ARG A 1 708 ? -2.525 -30.670 -48.525 1.00 95.62 708 ARG A O 1
ATOM 5401 N N . VAL A 1 709 ? -0.962 -31.236 -47.004 1.00 95.69 709 VAL A N 1
ATOM 5402 C CA . VAL A 1 709 ? -1.721 -32.334 -46.386 1.00 95.69 709 VAL A CA 1
ATOM 5403 C C . VAL A 1 709 ? -3.027 -31.816 -45.786 1.00 95.69 709 VAL A C 1
ATOM 5405 O O . VAL A 1 709 ? -4.077 -32.357 -46.113 1.00 95.69 709 VAL A O 1
ATOM 5408 N N . ARG A 1 710 ? -3.001 -30.727 -45.006 1.00 96.06 710 ARG A N 1
ATOM 5409 C CA . ARG A 1 710 ? -4.216 -30.098 -44.451 1.00 96.06 710 ARG A CA 1
ATOM 5410 C C . ARG A 1 710 ? -5.244 -29.755 -45.528 1.00 96.06 710 ARG A C 1
ATOM 5412 O O . ARG A 1 710 ? -6.407 -30.114 -45.390 1.00 96.06 710 ARG A O 1
ATOM 5419 N N . ARG A 1 711 ? -4.818 -29.122 -46.629 1.00 96.25 711 ARG A N 1
ATOM 5420 C CA . ARG A 1 711 ? -5.710 -28.784 -47.755 1.00 96.25 711 ARG A CA 1
ATOM 5421 C C . ARG A 1 711 ? -6.303 -30.018 -48.428 1.00 96.25 711 ARG A C 1
ATOM 5423 O O . ARG A 1 711 ? -7.474 -29.997 -48.788 1.00 96.25 711 ARG A O 1
ATOM 5430 N N . ILE A 1 712 ? -5.511 -31.079 -48.588 1.00 97.12 712 ILE A N 1
ATOM 5431 C CA . ILE A 1 712 ? -5.999 -32.351 -49.133 1.00 97.12 712 ILE A CA 1
ATOM 5432 C C . ILE A 1 712 ? -7.055 -32.948 -48.197 1.00 97.12 712 ILE A C 1
ATOM 5434 O O . ILE A 1 712 ? -8.140 -33.279 -48.660 1.00 97.12 712 ILE A O 1
ATOM 5438 N N . MET A 1 713 ? -6.775 -33.028 -46.892 1.00 97.25 713 MET A N 1
ATOM 5439 C CA . MET A 1 713 ? -7.716 -33.557 -45.896 1.00 97.25 713 MET A CA 1
ATOM 5440 C C . MET A 1 713 ? -9.022 -32.752 -45.862 1.00 97.25 713 MET A C 1
ATOM 5442 O O . MET A 1 713 ? -10.101 -33.339 -45.873 1.00 97.25 713 MET A O 1
ATOM 5446 N N . ALA A 1 714 ? -8.936 -31.420 -45.922 1.00 96.94 714 ALA A N 1
ATOM 5447 C CA . ALA A 1 714 ? -10.107 -30.552 -46.020 1.00 96.94 714 ALA A CA 1
ATOM 5448 C C . ALA A 1 714 ? -10.917 -30.813 -47.305 1.00 96.94 714 ALA A C 1
ATOM 5450 O O . ALA A 1 714 ? -12.141 -30.908 -47.257 1.00 96.94 714 ALA A O 1
ATOM 5451 N N . GLY A 1 715 ? -10.249 -31.001 -48.450 1.00 97.25 715 GLY A N 1
ATOM 5452 C CA . GLY A 1 715 ? -10.899 -31.357 -49.719 1.00 97.25 715 GLY A CA 1
ATOM 5453 C C . GLY A 1 715 ? -11.577 -32.733 -49.714 1.00 97.25 715 GLY A C 1
ATOM 5454 O O . GLY A 1 715 ? -12.489 -32.964 -50.503 1.00 97.25 715 GLY A O 1
ATOM 5455 N N . LEU A 1 716 ? -11.169 -33.626 -48.808 1.00 97.56 716 LEU A N 1
ATOM 5456 C CA . LEU A 1 716 ? -11.803 -34.926 -48.564 1.00 97.56 716 LEU A CA 1
ATOM 5457 C C . LEU A 1 716 ? -12.978 -34.850 -47.570 1.00 97.56 716 LEU A C 1
ATOM 5459 O O . LEU A 1 716 ? -13.583 -35.877 -47.272 1.00 97.56 716 LEU A O 1
ATOM 5463 N N . GLY A 1 717 ? -13.312 -33.659 -47.063 1.00 97.31 717 GLY A N 1
ATOM 5464 C CA . GLY A 1 717 ? -14.420 -33.448 -46.128 1.00 97.31 717 GLY A CA 1
ATOM 5465 C C . GLY A 1 717 ? -14.065 -33.644 -44.651 1.00 97.31 717 GLY A C 1
ATOM 5466 O O . GLY A 1 717 ? -14.972 -33.773 -43.833 1.00 97.31 717 GLY A O 1
ATOM 5467 N N . LEU A 1 718 ? -12.776 -33.673 -44.288 1.00 97.19 718 LEU A N 1
ATOM 5468 C CA . LEU A 1 718 ? -12.339 -33.706 -42.887 1.00 97.19 718 LEU A CA 1
ATOM 5469 C C . LEU A 1 718 ? -12.274 -32.292 -42.293 1.00 97.19 718 LEU A C 1
ATOM 5471 O O . LEU A 1 718 ? -11.823 -31.353 -42.950 1.00 97.19 718 LEU A O 1
ATOM 5475 N N . SER A 1 719 ? -12.644 -32.169 -41.019 1.00 95.94 719 SER A N 1
ATOM 5476 C CA . SER A 1 719 ? -12.488 -30.940 -40.232 1.00 95.94 719 SER A CA 1
ATOM 5477 C C . SER A 1 719 ? -11.217 -31.002 -39.389 1.00 95.94 719 SER A C 1
ATOM 5479 O O . SER A 1 719 ? -10.975 -31.992 -38.699 1.00 95.94 719 SER A O 1
ATOM 5481 N N . GLU A 1 720 ? -10.408 -29.942 -39.419 1.00 94.81 720 GLU A N 1
ATOM 5482 C CA . GLU A 1 720 ? -9.277 -29.806 -38.498 1.00 94.81 720 GLU A CA 1
ATOM 5483 C C . GLU A 1 720 ? -9.784 -29.455 -37.094 1.00 94.81 720 GLU A C 1
ATOM 5485 O O . GLU A 1 720 ? -10.641 -28.587 -36.931 1.00 94.81 720 GLU A O 1
ATOM 5490 N N . VAL A 1 721 ? -9.229 -30.122 -36.082 1.00 95.00 721 VAL A N 1
ATOM 5491 C CA . VAL A 1 721 ? -9.479 -29.841 -34.666 1.00 95.00 721 VAL A CA 1
ATOM 5492 C C . VAL A 1 721 ? -8.153 -29.586 -33.954 1.00 95.00 721 VAL A C 1
ATOM 5494 O O . VAL A 1 721 ? -7.135 -30.194 -34.288 1.00 95.00 721 VAL A O 1
ATOM 5497 N N . VAL A 1 722 ? -8.165 -28.684 -32.973 1.00 94.00 722 VAL A N 1
ATOM 5498 C CA . VAL A 1 722 ? -7.045 -28.449 -32.053 1.00 94.00 722 VAL A CA 1
ATOM 5499 C C . VAL A 1 722 ? -7.524 -28.845 -30.665 1.00 94.00 722 VAL A C 1
ATOM 5501 O O . VAL A 1 722 ? -8.446 -28.231 -30.134 1.00 94.00 722 VAL A O 1
ATOM 5504 N N . THR A 1 723 ? -6.938 -29.901 -30.111 1.00 90.12 723 THR A N 1
ATOM 5505 C CA . THR A 1 723 ? -7.294 -30.446 -28.796 1.00 90.12 723 THR A CA 1
ATOM 5506 C C . THR A 1 723 ? -6.287 -30.006 -27.737 1.00 90.12 723 THR A C 1
ATOM 5508 O O . THR A 1 723 ? -5.207 -29.506 -28.062 1.00 90.12 723 THR A O 1
ATOM 5511 N N . HIS A 1 724 ? -6.619 -30.211 -26.461 1.00 88.00 724 HIS A N 1
ATOM 5512 C CA . HIS A 1 724 ? -5.647 -30.049 -25.385 1.00 88.00 724 HIS A CA 1
ATOM 5513 C C . HIS A 1 724 ? -4.483 -31.029 -25.571 1.00 88.00 724 HIS A C 1
ATOM 5515 O O . HIS A 1 724 ? -4.682 -32.183 -25.949 1.00 88.00 724 HIS A O 1
ATOM 5521 N N . ALA A 1 725 ? -3.263 -30.539 -25.341 1.00 88.44 725 ALA A N 1
ATOM 5522 C CA . ALA A 1 725 ? -2.054 -31.361 -25.383 1.00 88.44 725 ALA A CA 1
ATOM 5523 C C . ALA A 1 725 ? -1.898 -32.228 -24.123 1.00 88.44 725 ALA A C 1
ATOM 5525 O O . ALA A 1 725 ? -1.220 -33.247 -24.168 1.00 88.44 725 ALA A O 1
ATOM 5526 N N . LEU A 1 726 ? -2.525 -31.805 -23.024 1.00 91.44 726 LEU A N 1
ATOM 5527 C CA . LEU A 1 726 ? -2.598 -32.515 -21.754 1.00 91.44 726 LEU A CA 1
ATOM 5528 C C . LEU A 1 726 ? -4.000 -33.107 -21.632 1.00 91.44 726 LEU A C 1
ATOM 5530 O O . LEU A 1 726 ? -4.976 -32.391 -21.869 1.00 91.44 726 LEU A O 1
ATOM 5534 N N . ILE A 1 727 ? -4.088 -34.388 -21.293 1.00 91.12 727 ILE A N 1
ATOM 5535 C CA . ILE A 1 727 ? -5.347 -35.125 -21.156 1.00 91.12 727 ILE A CA 1
ATOM 5536 C C . ILE A 1 727 ? -5.291 -35.994 -19.904 1.00 91.12 727 ILE A C 1
ATOM 5538 O O . ILE A 1 727 ? -4.210 -36.339 -19.436 1.00 91.12 727 ILE A O 1
ATOM 5542 N N . ALA A 1 728 ? -6.451 -36.379 -19.381 1.00 91.19 728 ALA A N 1
ATOM 5543 C CA . ALA A 1 728 ? -6.523 -37.261 -18.227 1.00 91.19 728 ALA A CA 1
ATOM 5544 C C . ALA A 1 728 ? -5.889 -38.638 -18.530 1.00 91.19 728 ALA A C 1
ATOM 5546 O O . ALA A 1 728 ? -6.009 -39.126 -19.663 1.00 91.19 728 ALA A O 1
ATOM 5547 N N . PRO A 1 729 ? -5.296 -39.321 -17.534 1.00 89.75 729 PRO A N 1
ATOM 5548 C CA . PRO A 1 729 ? -4.847 -40.709 -17.669 1.00 89.75 729 PRO A CA 1
ATOM 5549 C C . PRO A 1 729 ? -5.930 -41.645 -18.233 1.00 89.75 729 PRO A C 1
ATOM 5551 O O . PRO A 1 729 ? -5.645 -42.535 -19.040 1.00 89.75 729 PRO A O 1
ATOM 5554 N N . GLU A 1 730 ? -7.196 -41.425 -17.874 1.00 90.19 730 GLU A N 1
ATOM 5555 C CA . GLU A 1 730 ? -8.333 -42.197 -18.380 1.00 90.19 730 GLU A CA 1
ATOM 5556 C C . GLU A 1 730 ? -8.568 -41.960 -19.875 1.00 90.19 730 GLU A C 1
ATOM 5558 O O . GLU A 1 730 ? -8.847 -42.902 -20.621 1.00 90.19 730 GLU A O 1
ATOM 5563 N N . ASP A 1 731 ? -8.442 -40.713 -20.334 1.00 90.62 731 ASP A N 1
ATOM 5564 C CA . ASP A 1 731 ? -8.592 -40.370 -21.748 1.00 90.62 731 ASP A CA 1
ATOM 5565 C C . ASP A 1 731 ? -7.411 -40.878 -22.573 1.00 90.62 731 ASP A C 1
ATOM 5567 O O . ASP A 1 731 ? -7.610 -41.388 -23.677 1.00 90.62 731 ASP A O 1
ATOM 5571 N N . LEU A 1 732 ? -6.200 -40.848 -22.014 1.00 90.06 732 LEU A N 1
ATOM 5572 C CA . LEU A 1 732 ? -5.036 -41.473 -22.633 1.00 90.06 732 LEU A CA 1
ATOM 5573 C C . LEU A 1 732 ? -5.228 -42.991 -22.766 1.00 90.06 732 LEU A C 1
ATOM 5575 O O . LEU A 1 732 ? -5.022 -43.543 -23.849 1.00 90.06 732 LEU A O 1
ATOM 5579 N N . SER A 1 733 ? -5.755 -43.642 -21.726 1.00 90.25 733 SER A N 1
ATOM 5580 C CA . SER A 1 733 ? -6.092 -45.073 -21.757 1.00 90.25 733 SER A CA 1
ATOM 5581 C C . SER A 1 733 ? -7.092 -45.413 -22.867 1.00 90.25 733 SER A C 1
ATOM 5583 O O . SER A 1 733 ? -6.952 -46.434 -23.543 1.00 90.25 733 SER A O 1
ATOM 5585 N N . ARG A 1 734 ? -8.081 -44.541 -23.126 1.00 91.69 734 ARG A N 1
ATOM 5586 C CA . ARG A 1 734 ? -9.063 -44.721 -24.218 1.00 91.69 734 ARG A CA 1
ATOM 5587 C C . ARG A 1 734 ? -8.431 -44.703 -25.609 1.00 91.69 734 ARG A C 1
ATOM 5589 O O . ARG A 1 734 ? -9.008 -45.270 -26.535 1.00 91.69 734 ARG A O 1
ATOM 5596 N N . THR A 1 735 ? -7.262 -44.082 -25.765 1.00 88.12 735 THR A N 1
ATOM 5597 C CA . THR A 1 735 ? -6.504 -44.102 -27.028 1.00 88.12 735 THR A CA 1
ATOM 5598 C C . THR A 1 735 ? -5.666 -45.373 -27.211 1.00 88.12 735 THR A C 1
ATOM 5600 O O . THR A 1 735 ? -5.128 -45.594 -28.294 1.00 88.12 735 THR A O 1
ATOM 5603 N N . GLY A 1 736 ? -5.591 -46.230 -26.184 1.00 89.38 736 GLY A N 1
ATOM 5604 C CA . GLY A 1 736 ? -4.816 -47.473 -26.191 1.00 89.38 736 GLY A CA 1
ATOM 5605 C C . GLY A 1 736 ? -3.372 -47.326 -25.704 1.00 89.38 736 GLY A C 1
ATOM 5606 O O . GLY A 1 736 ? -2.604 -48.277 -25.831 1.00 89.38 736 GLY A O 1
ATOM 5607 N N . TYR A 1 737 ? -3.004 -46.165 -25.158 1.00 88.06 737 TYR A N 1
ATOM 5608 C CA . TYR A 1 737 ? -1.711 -45.933 -24.512 1.00 88.06 737 TYR A CA 1
ATOM 5609 C C . TYR A 1 737 ? -1.802 -46.216 -23.008 1.00 88.06 737 TYR A C 1
ATOM 5611 O O . TYR A 1 737 ? -2.817 -45.910 -22.387 1.00 88.06 737 TYR A O 1
ATOM 5619 N N . ASP A 1 738 ? -0.747 -46.796 -22.431 1.00 89.12 738 ASP A N 1
ATOM 5620 C CA . ASP A 1 738 ? -0.639 -47.036 -20.988 1.00 89.12 738 ASP A CA 1
ATOM 5621 C C . ASP A 1 738 ? -0.237 -45.735 -20.282 1.00 89.12 738 ASP A C 1
ATOM 5623 O O . ASP A 1 738 ? 0.854 -45.238 -20.561 1.00 89.12 738 ASP A O 1
ATOM 5627 N N . PRO A 1 739 ? -1.057 -45.174 -19.375 1.00 85.62 739 PRO A N 1
ATOM 5628 C CA . PRO A 1 739 ? -0.695 -43.959 -18.653 1.00 85.62 739 PRO A CA 1
ATOM 5629 C C . PRO A 1 739 ? 0.598 -44.083 -17.848 1.00 85.62 739 PRO A C 1
ATOM 5631 O O . PRO A 1 739 ? 1.283 -43.081 -17.644 1.00 85.62 739 PRO A O 1
ATOM 5634 N N . GLU A 1 740 ? 0.953 -45.286 -17.396 1.00 88.69 740 GLU A N 1
ATOM 5635 C CA . GLU A 1 740 ? 2.160 -45.550 -16.607 1.00 88.69 740 GLU A CA 1
ATOM 5636 C C . GLU A 1 740 ? 3.426 -45.721 -17.469 1.00 88.69 740 GLU A C 1
ATOM 5638 O O . GLU A 1 740 ? 4.502 -45.990 -16.928 1.00 88.69 740 GLU A O 1
ATOM 5643 N N . ASP A 1 741 ? 3.339 -45.539 -18.795 1.00 89.38 741 ASP A N 1
ATOM 5644 C CA . ASP A 1 741 ? 4.511 -45.565 -19.672 1.00 89.38 741 ASP A CA 1
ATOM 5645 C C . ASP A 1 741 ? 5.517 -44.471 -19.243 1.00 89.38 741 ASP A C 1
ATOM 5647 O O . ASP A 1 741 ? 5.184 -43.281 -19.246 1.00 89.38 741 ASP A O 1
ATOM 5651 N N . PRO A 1 742 ? 6.772 -44.828 -18.898 1.00 85.19 742 PRO A N 1
ATOM 5652 C CA . PRO A 1 742 ? 7.795 -43.862 -18.491 1.00 85.19 742 PRO A CA 1
ATOM 5653 C C . PRO A 1 742 ? 8.184 -42.870 -19.601 1.00 85.19 742 PRO A C 1
ATOM 5655 O O . PRO A 1 742 ? 8.861 -41.878 -19.325 1.00 85.19 742 PRO A O 1
ATOM 5658 N N . GLY A 1 743 ? 7.791 -43.128 -20.852 1.00 87.56 743 GLY A N 1
ATOM 5659 C CA . GLY A 1 743 ? 7.908 -42.200 -21.974 1.00 87.56 743 GLY A CA 1
ATOM 5660 C C . GLY A 1 743 ? 6.870 -41.072 -21.970 1.00 87.56 743 GLY A C 1
ATOM 5661 O O . GLY A 1 743 ? 7.022 -40.118 -22.738 1.00 87.56 743 GLY A O 1
ATOM 5662 N N . ILE A 1 744 ? 5.840 -41.143 -21.119 1.00 88.50 744 ILE A N 1
ATOM 5663 C CA . ILE A 1 744 ? 4.841 -40.082 -20.956 1.00 88.50 744 ILE A CA 1
ATOM 5664 C C . ILE A 1 744 ? 5.373 -39.018 -20.000 1.00 88.50 744 ILE A C 1
ATOM 5666 O O . ILE A 1 744 ? 5.762 -39.285 -18.863 1.00 88.50 744 ILE A O 1
ATOM 5670 N N . VAL A 1 745 ? 5.347 -37.768 -20.457 1.00 89.56 745 VAL A N 1
ATOM 5671 C CA . VAL A 1 745 ? 5.711 -36.612 -19.638 1.00 89.56 745 VAL A CA 1
ATOM 5672 C C . VAL A 1 745 ? 4.482 -36.147 -18.866 1.00 89.56 745 VAL A C 1
ATOM 5674 O O . VAL A 1 745 ? 3.528 -35.673 -19.473 1.00 89.56 745 VAL A O 1
ATOM 5677 N N . ARG A 1 746 ? 4.536 -36.250 -17.536 1.00 87.81 746 ARG A N 1
ATOM 5678 C CA . ARG A 1 746 ? 3.479 -35.782 -16.628 1.00 87.81 746 ARG A CA 1
ATOM 5679 C C . ARG A 1 746 ? 3.775 -34.388 -16.096 1.00 87.81 746 ARG A C 1
ATOM 5681 O O . ARG A 1 746 ? 4.926 -34.050 -15.798 1.00 87.81 746 ARG A O 1
ATOM 5688 N N . VAL A 1 747 ? 2.731 -33.591 -15.931 1.00 90.19 747 VAL A N 1
ATOM 5689 C CA . VAL A 1 747 ? 2.819 -32.252 -15.359 1.00 90.19 747 VAL A CA 1
ATOM 5690 C C . VAL A 1 747 ? 2.774 -32.349 -13.836 1.00 90.19 747 VAL A C 1
ATOM 5692 O O . VAL A 1 747 ? 1.841 -32.888 -13.257 1.00 90.19 747 VAL A O 1
ATOM 5695 N N . ALA A 1 748 ? 3.790 -31.799 -13.165 1.00 87.38 748 ALA A N 1
ATOM 5696 C CA . ALA A 1 748 ? 3.900 -31.867 -11.704 1.00 87.38 748 ALA A CA 1
ATOM 5697 C C . ALA A 1 748 ? 2.867 -30.998 -10.956 1.00 87.38 748 ALA A C 1
ATOM 5699 O O . ALA A 1 748 ? 2.577 -31.261 -9.795 1.00 87.38 748 ALA A O 1
ATOM 5700 N N . ASN A 1 749 ? 2.341 -29.951 -11.598 1.00 85.50 749 ASN A N 1
ATOM 5701 C CA . ASN A 1 749 ? 1.320 -29.063 -11.035 1.00 85.50 749 ASN A CA 1
ATOM 5702 C C . ASN A 1 749 ? 0.263 -28.727 -12.107 1.00 85.50 749 ASN A C 1
ATOM 5704 O O . ASN A 1 749 ? 0.302 -27.636 -12.689 1.00 85.50 749 ASN A O 1
ATOM 5708 N N . PRO A 1 750 ? -0.592 -29.697 -12.473 1.00 87.31 750 PRO A N 1
ATOM 5709 C CA . PRO A 1 750 ? -1.572 -29.528 -13.535 1.00 87.31 750 PRO A CA 1
ATOM 5710 C C . PRO A 1 750 ? -2.709 -28.604 -13.081 1.00 87.31 750 PRO A C 1
ATOM 5712 O O . PRO A 1 750 ? -3.038 -28.531 -11.901 1.00 87.31 750 PRO A O 1
ATOM 5715 N N . LEU A 1 751 ? -3.353 -27.922 -14.033 1.00 83.88 751 LEU A N 1
ATOM 5716 C CA . LEU A 1 751 ? -4.527 -27.072 -13.763 1.00 83.88 751 LEU A CA 1
ATOM 5717 C C . LEU A 1 751 ? -5.694 -27.860 -13.142 1.00 83.88 751 LEU A C 1
ATOM 5719 O O . LEU A 1 751 ? -6.515 -27.291 -12.428 1.00 83.88 751 LEU A O 1
ATOM 5723 N N . SER A 1 752 ? -5.783 -29.153 -13.453 1.00 87.38 752 SER A N 1
ATOM 5724 C CA . SER A 1 752 ? -6.763 -30.101 -12.922 1.00 87.38 752 SER A CA 1
ATOM 5725 C C . SER A 1 752 ? -6.325 -31.531 -13.239 1.00 87.38 752 SER A C 1
ATOM 5727 O O . SER A 1 752 ? -5.514 -31.733 -14.141 1.00 87.38 752 SER A O 1
ATOM 5729 N N . GLU A 1 753 ? -6.981 -32.526 -12.645 1.00 84.38 753 GLU A N 1
ATOM 5730 C CA . GLU A 1 753 ? -6.798 -33.948 -12.988 1.00 84.38 753 GLU A CA 1
ATOM 5731 C C . GLU A 1 753 ? -7.093 -34.273 -14.468 1.00 84.38 753 GLU A C 1
ATOM 5733 O O . GLU A 1 753 ? -6.558 -35.225 -15.023 1.00 84.38 753 GLU A O 1
ATOM 5738 N N . ALA A 1 754 ? -7.871 -33.433 -15.160 1.00 84.69 754 ALA A N 1
ATOM 5739 C CA . ALA A 1 754 ? -8.096 -33.568 -16.601 1.00 84.69 754 ALA A CA 1
ATOM 5740 C C . ALA A 1 754 ? -6.882 -33.198 -17.490 1.00 84.69 754 ALA A C 1
ATOM 5742 O O . ALA A 1 754 ? -6.948 -33.372 -18.704 1.00 84.69 754 ALA A O 1
ATOM 5743 N N . HIS A 1 755 ? -5.799 -32.660 -16.913 1.00 85.00 755 HIS A N 1
ATOM 5744 C CA . HIS A 1 755 ? -4.649 -32.093 -17.634 1.00 85.00 755 HIS A CA 1
ATOM 5745 C C . HIS A 1 755 ? -3.297 -32.581 -17.071 1.00 85.00 755 HIS A C 1
ATOM 5747 O O . HIS A 1 755 ? -2.341 -31.801 -17.033 1.00 85.00 755 HIS A O 1
ATOM 5753 N N . VAL A 1 756 ? -3.243 -33.821 -16.572 1.00 78.19 756 VAL A N 1
ATOM 5754 C CA . VAL A 1 756 ? -2.050 -34.420 -15.933 1.00 78.19 756 VAL A CA 1
ATOM 5755 C C . VAL A 1 756 ? -0.972 -34.780 -16.946 1.00 78.19 756 VAL A C 1
ATOM 5757 O O . VAL A 1 756 ? -1.317 -35.284 -18.034 1.00 78.19 756 VAL A O 1
#

Secondary structure (DSSP, 8-state):
-EEEHHHHHHHS---S-HHHHHHHHHHTT-EEEEEEEET-S-EEEEEEEEEEEEEETTEEEEEEEEEE-STTSPPEEEEE--SS--TT-EEEEEEEEEEETTTEE---EEETTEEE-SEEPPTTTTTS-S-SSSPPPB-TT----TT-BTHHHH-EEEEEEE--TT-GGGSSHHHHHHHHHHHH-PPPPPPPP---EEEEEGGGT-EEEES-TTT-SEEEEEEEES----PPPHHHHHHHHHTT-------PPPPP--EEEEEEEEEEEEEETTEEEEEEEEEE-STTSPPEEEEE--TT--TT-EEEEEEEEEEETTTEE---EEETTEEE-SEEPPTGGGTS-S-SSSPPPPPTTS---TT-BTHHHH----------TT-GGGGSHHHHHHHHHHHH-----PPP------SS-GGGT-----S-TTTSS-------SS---HHHHTTT-----HHHHHHHHHHHHHS--EEEEEGGGSGGGEEEEEEPPTTEEEEBTTS-EEEE-TTSEEEE-SSSEEEETTTEEBGGGB--TT---EEEEEEE--HHHHHHHHHHTT---HHHHHHHH---TTHHHHHHHHHHHHHHHHH-PEEEES-EES--SPPPPPEEEEEHHHHHHHH-S---HHHHHHHHGGGT-EEPPP-TTSEEEEEPPTT-TT--SHHHHHHHHHHHH-GGGSPP-----PPPPP---TTHHHHHHHHHHHHTTPPP----SS--HHHHHHTT--TT-TTS---SS-SSGGG-

Nearest PDB structures (foldseek):
  2rhq-assembly1_B-2  TM=8.845E-01  e=1.993E-47  Staphylococcus haemolyticus
  6p8t-assembly2_E  TM=9.008E-01  e=1.373E-46  Acinetobacter baumannii ATCC 19606 = CIP 70.34 = JCM 6841
  2rhs-assembly1_B  TM=8.951E-01  e=2.046E-45  Staphylococcus haemolyticus
  2rhs-assembly1_D  TM=9.277E-01  e=1.961E-44  Staphylococcus haemolyticus
  6p8t-assembly1_B  TM=8.702E-01  e=6.772E-42  Acinetobacter baumannii ATCC 19606 = CIP 70.34 = JCM 6841

Mean predicted aligned error: 16.28 Å